Protein AF-A0A9W8JXQ0-F1 (afdb_monomer)

Structure (mmCIF, N/CA/C/O backbone):
data_AF-A0A9W8JXQ0-F1
#
_entry.id   AF-A0A9W8JXQ0-F1
#
loop_
_atom_site.group_PDB
_atom_site.id
_atom_site.type_symbol
_atom_site.label_atom_id
_atom_site.label_alt_id
_atom_site.label_comp_id
_atom_site.label_asym_id
_atom_site.label_entity_id
_atom_site.label_seq_id
_atom_site.pdbx_PDB_ins_code
_atom_site.Cartn_x
_atom_site.Cartn_y
_atom_site.Cartn_z
_atom_site.occupancy
_atom_site.B_iso_or_equiv
_atom_site.auth_seq_id
_atom_site.auth_comp_id
_atom_site.auth_asym_id
_atom_site.auth_atom_id
_atom_site.pdbx_PDB_model_num
ATOM 1 N N . MET A 1 1 ? 13.058 -12.817 -8.694 1.00 80.81 1 MET A N 1
ATOM 2 C CA . MET A 1 1 ? 12.111 -13.848 -9.178 1.00 80.81 1 MET A CA 1
ATOM 3 C C . MET A 1 1 ? 12.689 -15.254 -9.226 1.00 80.81 1 MET A C 1
ATOM 5 O O . MET A 1 1 ? 11.950 -16.172 -8.905 1.00 80.81 1 MET A O 1
ATOM 9 N N . GLU A 1 2 ? 13.971 -15.445 -9.546 1.00 83.31 2 GLU A N 1
ATOM 10 C CA . GLU A 1 2 ? 14.645 -16.760 -9.560 1.00 83.31 2 GLU A CA 1
ATOM 11 C C . GLU A 1 2 ? 14.293 -17.683 -8.371 1.00 83.31 2 GLU A C 1
ATOM 13 O O . GLU A 1 2 ? 13.771 -18.770 -8.590 1.00 83.31 2 GLU A O 1
ATOM 18 N N . TYR A 1 3 ? 14.449 -17.223 -7.120 1.00 89.38 3 TYR A N 1
ATOM 19 C CA . TYR A 1 3 ? 14.058 -17.991 -5.923 1.00 89.38 3 TYR A CA 1
ATOM 20 C C . TYR A 1 3 ? 12.608 -18.514 -5.957 1.00 89.38 3 TYR A C 1
ATOM 22 O O . TYR A 1 3 ? 12.357 -19.642 -5.538 1.00 89.38 3 TYR A O 1
ATOM 30 N N . ILE A 1 4 ? 11.656 -17.728 -6.475 1.00 89.50 4 ILE A N 1
ATOM 31 C CA . ILE A 1 4 ? 10.255 -18.150 -6.615 1.00 89.50 4 ILE A CA 1
ATOM 32 C C . ILE A 1 4 ? 10.133 -19.224 -7.705 1.00 89.50 4 ILE A C 1
ATOM 34 O O . ILE A 1 4 ? 9.558 -20.270 -7.429 1.00 89.50 4 ILE A O 1
ATOM 38 N N . ARG A 1 5 ? 10.734 -19.028 -8.892 1.00 87.56 5 ARG A N 1
ATOM 39 C CA . ARG A 1 5 ? 10.763 -20.036 -9.978 1.00 87.56 5 ARG A CA 1
ATOM 40 C C . ARG A 1 5 ? 11.317 -21.381 -9.491 1.00 87.56 5 ARG A C 1
ATOM 42 O O . ARG A 1 5 ? 10.678 -22.410 -9.680 1.00 87.56 5 ARG A O 1
ATOM 49 N N . LEU A 1 6 ? 12.468 -21.352 -8.821 1.00 88.50 6 LEU A N 1
ATOM 50 C CA . LEU A 1 6 ? 13.152 -22.541 -8.307 1.00 88.50 6 LEU A CA 1
ATOM 51 C C . LEU A 1 6 ? 12.391 -23.205 -7.151 1.00 88.50 6 LEU A C 1
ATOM 53 O O . LEU A 1 6 ? 12.399 -24.428 -7.051 1.00 88.50 6 LEU A O 1
ATOM 57 N N . SER A 1 7 ? 11.691 -22.425 -6.316 1.00 91.19 7 SER A N 1
ATOM 58 C CA . SER A 1 7 ? 10.830 -22.968 -5.255 1.00 91.19 7 SER A CA 1
ATOM 59 C C . SER A 1 7 ? 9.561 -23.614 -5.817 1.00 91.19 7 SER A C 1
ATOM 61 O O . SER A 1 7 ? 9.193 -24.683 -5.353 1.00 91.19 7 SER A O 1
ATOM 63 N N . ARG A 1 8 ? 8.915 -23.010 -6.828 1.00 91.31 8 ARG A N 1
ATOM 64 C CA . ARG A 1 8 ? 7.712 -23.557 -7.496 1.00 91.31 8 ARG A CA 1
ATOM 65 C C . ARG A 1 8 ? 7.966 -24.891 -8.200 1.00 91.31 8 ARG A C 1
ATOM 67 O O . ARG A 1 8 ? 7.037 -25.671 -8.356 1.00 91.31 8 ARG A O 1
ATOM 74 N N . ALA A 1 9 ? 9.209 -25.148 -8.608 1.00 90.19 9 ALA A N 1
ATOM 75 C CA . ALA A 1 9 ? 9.632 -26.419 -9.193 1.00 90.19 9 ALA A CA 1
ATOM 76 C C . ALA A 1 9 ? 9.840 -27.550 -8.161 1.00 90.19 9 ALA A C 1
ATOM 78 O O . ALA A 1 9 ? 10.001 -28.701 -8.561 1.00 90.19 9 ALA A O 1
ATOM 79 N N . GLN A 1 10 ? 9.857 -27.258 -6.851 1.00 92.44 10 GLN A N 1
ATOM 80 C CA . GLN A 1 10 ? 10.058 -28.285 -5.822 1.00 92.44 10 GLN A CA 1
ATOM 81 C C . GLN A 1 10 ? 8.760 -29.076 -5.559 1.00 92.44 10 GLN A C 1
ATOM 83 O O . GLN A 1 10 ? 7.683 -28.481 -5.488 1.00 92.44 10 GLN A O 1
ATOM 88 N N . PRO A 1 11 ? 8.829 -30.406 -5.357 1.00 89.38 11 PRO A N 1
ATOM 89 C CA . PRO A 1 11 ? 7.643 -31.258 -5.218 1.00 89.38 11 PRO A CA 1
ATOM 90 C C . PRO A 1 11 ? 6.870 -31.068 -3.899 1.00 89.38 11 PRO A C 1
ATOM 92 O O . PRO A 1 11 ? 5.761 -31.581 -3.768 1.00 89.38 11 PRO A O 1
ATOM 95 N N . ASP A 1 12 ? 7.436 -30.361 -2.917 1.00 91.31 12 ASP A N 1
ATOM 96 C CA . ASP A 1 12 ? 6.787 -29.974 -1.658 1.00 91.31 12 ASP A CA 1
ATOM 97 C C . ASP A 1 12 ? 6.240 -28.531 -1.674 1.00 91.31 12 ASP A C 1
ATOM 99 O O . ASP A 1 12 ? 5.734 -28.043 -0.658 1.00 91.31 12 ASP A O 1
ATOM 103 N N . TYR A 1 13 ? 6.304 -27.841 -2.820 1.00 92.94 13 TYR A N 1
ATOM 104 C CA . TYR A 1 13 ? 5.783 -26.487 -2.962 1.00 92.94 13 TYR A CA 1
ATOM 105 C C . TYR A 1 13 ? 4.268 -26.435 -2.733 1.00 92.94 13 TYR A C 1
ATOM 107 O O . TYR A 1 13 ? 3.483 -27.102 -3.404 1.00 92.94 13 TYR A O 1
ATOM 115 N N . ASN A 1 14 ? 3.833 -25.581 -1.805 1.00 94.38 14 ASN A N 1
ATOM 116 C CA . ASN A 1 14 ? 2.412 -25.336 -1.586 1.00 94.38 14 ASN A CA 1
ATOM 117 C C . ASN A 1 14 ? 1.870 -24.400 -2.691 1.00 94.38 14 ASN A C 1
ATOM 119 O O . ASN A 1 14 ? 2.235 -23.222 -2.692 1.00 94.38 14 ASN A O 1
ATOM 123 N N . PRO A 1 15 ? 0.946 -24.847 -3.565 1.00 93.75 15 PRO A N 1
ATOM 124 C CA . PRO A 1 15 ? 0.391 -24.031 -4.656 1.00 93.75 15 PRO A CA 1
ATOM 125 C C . PRO A 1 15 ? -0.303 -22.742 -4.181 1.00 93.75 15 PRO A C 1
ATOM 127 O O . PRO A 1 15 ? -0.497 -21.805 -4.948 1.00 93.75 15 PRO A O 1
ATOM 130 N N . ASN A 1 16 ? -0.669 -22.665 -2.900 1.00 94.50 16 ASN A N 1
ATOM 131 C CA . ASN A 1 16 ? -1.362 -21.532 -2.297 1.00 94.50 16 ASN A CA 1
ATOM 132 C C . ASN A 1 16 ? -0.455 -20.707 -1.357 1.00 94.50 16 ASN A C 1
ATOM 134 O O . ASN A 1 16 ? -0.920 -20.130 -0.367 1.00 94.50 16 ASN A O 1
ATOM 138 N N . VAL A 1 17 ? 0.853 -20.636 -1.647 1.00 95.19 17 VAL A N 1
ATOM 139 C CA . VAL A 1 17 ? 1.771 -19.674 -1.009 1.00 95.19 17 VAL A CA 1
ATOM 140 C C . VAL A 1 17 ? 1.302 -18.241 -1.273 1.00 95.19 17 VAL A C 1
ATOM 142 O O . VAL A 1 17 ? 0.920 -17.876 -2.379 1.00 95.19 17 VAL A O 1
ATOM 145 N N . ARG A 1 18 ? 1.339 -17.414 -0.222 1.00 95.62 18 ARG A N 1
ATOM 146 C CA . ARG A 1 18 ? 0.908 -16.012 -0.256 1.00 95.62 18 ARG A CA 1
ATOM 147 C C . ARG A 1 18 ? 2.129 -15.103 -0.348 1.00 95.62 18 ARG A C 1
ATOM 149 O O . ARG A 1 18 ? 2.820 -14.912 0.654 1.00 95.62 18 ARG A O 1
ATOM 156 N N . HIS A 1 19 ? 2.382 -14.548 -1.527 1.00 95.75 19 HIS A N 1
ATOM 157 C CA . HIS A 1 19 ? 3.521 -13.669 -1.792 1.00 95.75 19 HIS A CA 1
ATOM 158 C C . HIS A 1 19 ? 3.179 -12.204 -1.518 1.00 95.75 19 HIS A C 1
ATOM 160 O O . HIS A 1 19 ? 2.085 -11.729 -1.824 1.00 95.75 19 HIS A O 1
ATOM 166 N N . CYS A 1 20 ? 4.145 -11.464 -0.979 1.00 95.81 20 CYS A N 1
ATOM 167 C CA . CYS A 1 20 ? 4.072 -10.013 -0.856 1.00 95.81 20 CYS A CA 1
ATOM 168 C C . CYS A 1 20 ? 5.445 -9.422 -1.181 1.00 95.81 20 CYS A C 1
ATOM 170 O O . CYS A 1 20 ? 6.415 -9.709 -0.478 1.00 95.81 20 CYS A O 1
ATOM 172 N N . LEU A 1 21 ? 5.529 -8.622 -2.243 1.00 94.12 21 LEU A N 1
ATOM 173 C CA . LEU A 1 21 ? 6.768 -7.988 -2.693 1.00 94.12 21 LEU A CA 1
ATOM 174 C C . LEU A 1 21 ? 6.682 -6.474 -2.485 1.00 94.12 21 LEU A C 1
ATOM 176 O O . LEU A 1 21 ? 5.724 -5.839 -2.917 1.00 94.12 21 LEU A O 1
ATOM 180 N N . TYR A 1 22 ? 7.667 -5.890 -1.809 1.00 93.50 22 TYR A N 1
ATOM 181 C CA . TYR A 1 22 ? 7.738 -4.444 -1.601 1.00 93.50 22 TYR A CA 1
ATOM 182 C C . TYR A 1 22 ? 8.559 -3.771 -2.706 1.00 93.50 22 TYR A C 1
ATOM 184 O O . TYR A 1 22 ? 9.652 -4.236 -3.027 1.00 93.50 22 TYR A O 1
ATOM 192 N N . GLY A 1 23 ? 8.052 -2.660 -3.242 1.00 87.88 23 GLY A N 1
ATOM 193 C CA . GLY A 1 23 ? 8.795 -1.804 -4.165 1.00 87.88 23 GLY A CA 1
ATOM 194 C C . GLY A 1 23 ? 7.928 -0.748 -4.852 1.00 87.88 23 GLY A C 1
ATOM 195 O O . GLY A 1 23 ? 6.712 -0.890 -4.974 1.00 87.88 23 GLY A O 1
ATOM 196 N N . LEU A 1 24 ? 8.560 0.340 -5.296 1.00 83.62 24 LEU A N 1
ATOM 197 C CA . LEU A 1 24 ? 7.889 1.433 -6.011 1.00 83.62 24 LEU A CA 1
ATOM 198 C C . LEU A 1 24 ? 7.818 1.229 -7.527 1.00 83.62 24 LEU A C 1
ATOM 200 O O . LEU A 1 24 ? 7.020 1.894 -8.182 1.00 83.62 24 LEU A O 1
ATOM 204 N N . ASP A 1 25 ? 8.610 0.314 -8.062 1.00 83.19 25 ASP A N 1
ATOM 205 C CA . ASP A 1 25 ? 8.731 0.029 -9.487 1.00 83.19 25 ASP A CA 1
ATOM 206 C C . ASP A 1 25 ? 7.462 -0.634 -10.084 1.00 83.19 25 ASP A C 1
ATOM 208 O O . ASP A 1 25 ? 6.648 -1.231 -9.368 1.00 83.19 25 ASP A O 1
ATOM 212 N N . ALA A 1 26 ? 7.254 -0.448 -11.389 1.00 82.94 26 ALA A N 1
ATOM 213 C CA . ALA A 1 26 ? 6.147 -0.987 -12.169 1.00 82.94 26 ALA A CA 1
ATOM 214 C C . ALA A 1 26 ? 6.442 -2.393 -12.716 1.00 82.94 26 ALA A C 1
ATOM 216 O O . ALA A 1 26 ? 5.517 -3.207 -12.765 1.00 82.94 26 ALA A O 1
ATOM 217 N N . ASP A 1 27 ? 7.698 -2.722 -13.035 1.00 83.75 27 ASP A N 1
ATOM 218 C CA . ASP A 1 27 ? 8.070 -4.038 -13.580 1.00 83.75 27 ASP A CA 1
ATOM 219 C C . ASP A 1 27 ? 7.789 -5.168 -12.581 1.00 83.75 27 ASP A C 1
ATOM 221 O O . ASP A 1 27 ? 7.473 -6.292 -12.969 1.00 83.75 27 ASP A O 1
ATOM 225 N N . LEU A 1 28 ? 7.755 -4.859 -11.281 1.00 89.44 28 LEU A N 1
ATOM 226 C CA . LEU A 1 28 ? 7.304 -5.772 -10.224 1.00 89.44 28 LEU A CA 1
ATOM 227 C C . LEU A 1 28 ? 5.864 -6.289 -10.427 1.00 89.44 28 LEU A C 1
ATOM 229 O O . LEU A 1 28 ? 5.534 -7.359 -9.916 1.00 89.44 28 LEU A O 1
ATOM 233 N N . ILE A 1 29 ? 5.013 -5.570 -11.173 1.00 90.94 29 ILE A N 1
ATOM 234 C CA . ILE A 1 29 ? 3.675 -6.036 -11.579 1.00 90.94 29 ILE A CA 1
ATOM 235 C C . ILE A 1 29 ? 3.818 -7.161 -12.606 1.00 90.94 29 ILE A C 1
ATOM 237 O O . ILE A 1 29 ? 3.261 -8.238 -12.407 1.00 90.94 29 ILE A O 1
ATOM 241 N N . MET A 1 30 ? 4.605 -6.939 -13.661 1.00 88.69 30 MET A N 1
ATOM 242 C CA . MET A 1 30 ? 4.818 -7.910 -14.740 1.00 88.69 30 MET A CA 1
ATOM 243 C C . MET A 1 30 ? 5.565 -9.145 -14.231 1.00 88.69 30 MET A C 1
ATOM 245 O O . MET A 1 30 ? 5.117 -10.271 -14.420 1.00 88.69 30 MET A O 1
ATOM 249 N N . LEU A 1 31 ? 6.643 -8.940 -13.472 1.00 87.25 31 LEU A N 1
ATOM 250 C CA . LEU A 1 31 ? 7.396 -10.000 -12.803 1.00 87.25 31 LEU A CA 1
ATOM 251 C C . LEU A 1 31 ? 6.533 -10.804 -11.818 1.00 87.25 31 LEU A C 1
ATOM 253 O O . LEU A 1 31 ? 6.762 -12.000 -11.638 1.00 87.25 31 LEU A O 1
ATOM 257 N N . GLY A 1 32 ? 5.567 -10.157 -11.157 1.00 90.00 32 GLY A N 1
ATOM 258 C CA . GLY A 1 32 ? 4.605 -10.821 -10.280 1.00 90.00 32 GLY A CA 1
ATOM 259 C C . GLY A 1 32 ? 3.581 -11.650 -11.059 1.00 90.00 32 GLY A C 1
ATOM 260 O O . GLY A 1 32 ? 3.282 -12.772 -10.659 1.00 90.00 32 GLY A O 1
ATOM 261 N N . LEU A 1 33 ? 3.090 -11.149 -12.196 1.00 91.62 33 LEU A N 1
ATOM 262 C CA . LEU A 1 33 ? 2.183 -11.888 -13.080 1.00 91.62 33 LEU A CA 1
ATOM 263 C C . LEU A 1 33 ? 2.872 -13.100 -13.737 1.00 91.62 33 LEU A C 1
ATOM 265 O O . LEU A 1 33 ? 2.297 -14.182 -13.697 1.00 91.62 33 LEU A O 1
ATOM 269 N N . LEU A 1 34 ? 4.127 -12.967 -14.195 1.00 88.69 34 LEU A N 1
ATOM 270 C CA . LEU A 1 34 ? 4.976 -14.071 -14.697 1.00 88.69 34 LEU A CA 1
ATOM 271 C C . LEU A 1 34 ? 5.248 -15.182 -13.663 1.00 88.69 34 LEU A C 1
ATOM 273 O O . LEU A 1 34 ? 5.796 -16.228 -14.006 1.00 88.69 34 LEU A O 1
ATOM 277 N N . SER A 1 35 ? 4.918 -14.978 -12.382 1.00 89.31 35 SER A N 1
ATOM 278 C CA . SER A 1 35 ? 4.970 -16.065 -11.396 1.00 89.31 35 SER A CA 1
ATOM 279 C C . SER A 1 35 ? 3.773 -17.013 -11.490 1.00 89.31 35 SER A C 1
ATOM 281 O O . SER A 1 35 ? 3.854 -18.115 -10.964 1.00 89.31 35 SER A O 1
ATOM 283 N N . HIS A 1 36 ? 2.664 -16.586 -12.108 1.00 91.56 36 HIS A N 1
ATOM 284 C CA . HIS A 1 36 ? 1.360 -17.263 -12.157 1.00 91.56 36 HIS A CA 1
ATOM 285 C C . HIS A 1 36 ? 0.754 -17.673 -10.800 1.00 91.56 36 HIS A C 1
ATOM 287 O O . HIS A 1 36 ? -0.343 -18.237 -10.761 1.00 91.56 36 HIS A O 1
ATOM 293 N N . ASP A 1 37 ? 1.368 -17.317 -9.672 1.00 91.62 37 ASP A N 1
ATOM 294 C CA . ASP A 1 37 ? 0.795 -17.519 -8.343 1.00 91.62 37 ASP A CA 1
ATOM 295 C C . ASP A 1 37 ? -0.286 -16.441 -8.099 1.00 91.62 37 ASP A C 1
ATOM 297 O O . ASP A 1 37 ? 0.006 -15.245 -8.163 1.00 91.62 37 ASP A O 1
ATOM 301 N N . PRO A 1 38 ? -1.564 -16.792 -7.849 1.00 88.44 38 PRO A N 1
ATOM 302 C CA . PRO A 1 38 ? -2.641 -15.796 -7.757 1.00 88.44 38 PRO A CA 1
ATOM 303 C C . PRO A 1 38 ? -2.626 -15.036 -6.430 1.00 88.44 38 PRO A C 1
ATOM 305 O O . PRO A 1 38 ? -3.051 -13.882 -6.354 1.00 88.44 38 PRO A O 1
ATOM 308 N N . HIS A 1 39 ? -2.107 -15.667 -5.378 1.00 95.38 39 HIS A N 1
ATOM 309 C CA . HIS A 1 39 ? -2.053 -15.133 -4.023 1.00 95.38 39 HIS A CA 1
ATOM 310 C C . HIS A 1 39 ? -0.873 -14.159 -3.838 1.00 95.38 39 HIS A C 1
ATOM 312 O O . HIS 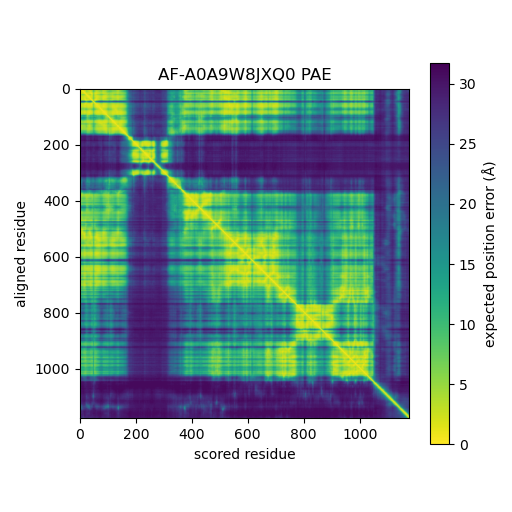A 1 39 ? -0.136 -14.223 -2.854 1.00 95.38 39 HIS A O 1
ATOM 318 N N . PHE A 1 40 ? -0.692 -13.249 -4.798 1.00 95.50 40 PHE A N 1
ATOM 319 C CA . PHE A 1 40 ? 0.437 -12.326 -4.899 1.00 95.50 40 PHE A CA 1
ATOM 320 C C . PHE A 1 40 ? -0.026 -10.869 -4.736 1.00 95.50 40 PHE A C 1
ATOM 322 O O . PHE A 1 40 ? -0.961 -10.413 -5.402 1.00 95.50 40 PHE A O 1
ATOM 329 N N . CYS A 1 41 ? 0.652 -10.124 -3.860 1.00 95.75 41 CYS A N 1
ATOM 330 C CA . CYS A 1 41 ? 0.452 -8.687 -3.665 1.00 95.75 41 CYS A CA 1
ATOM 331 C C . CYS A 1 41 ? 1.754 -7.894 -3.832 1.00 95.75 41 CYS A C 1
ATOM 333 O O . CYS A 1 41 ? 2.833 -8.379 -3.489 1.00 95.75 41 CYS A O 1
ATOM 335 N N . LEU A 1 42 ? 1.642 -6.635 -4.262 1.00 95.25 42 LEU A N 1
ATOM 336 C CA . LEU A 1 42 ? 2.718 -5.648 -4.154 1.00 95.25 42 LEU A CA 1
ATOM 337 C C . LEU A 1 42 ? 2.419 -4.646 -3.038 1.00 95.25 42 LEU A C 1
ATOM 339 O O . LEU A 1 42 ? 1.341 -4.052 -3.020 1.00 95.25 42 LEU A O 1
ATOM 343 N N . LEU A 1 43 ? 3.381 -4.426 -2.144 1.00 94.06 43 LEU A N 1
ATOM 344 C CA . LEU A 1 43 ? 3.345 -3.374 -1.131 1.00 94.06 43 LEU A CA 1
ATOM 345 C C . LEU A 1 43 ? 4.065 -2.134 -1.673 1.00 94.06 43 LEU A C 1
ATOM 347 O O . LEU A 1 43 ? 5.272 -2.169 -1.912 1.00 94.06 43 LEU A O 1
ATOM 351 N N . ARG A 1 44 ? 3.329 -1.036 -1.860 1.00 89.56 44 ARG A N 1
ATOM 352 C CA . ARG A 1 44 ? 3.842 0.219 -2.436 1.00 89.56 44 ARG A CA 1
ATOM 353 C C . ARG A 1 44 ? 3.581 1.379 -1.480 1.00 89.56 44 ARG A C 1
ATOM 355 O O . ARG A 1 44 ? 2.544 1.402 -0.819 1.00 89.56 44 ARG A O 1
ATOM 362 N N . GLU A 1 45 ? 4.495 2.338 -1.409 1.00 87.12 45 GLU A N 1
ATOM 363 C CA . GLU A 1 45 ? 4.350 3.534 -0.571 1.00 87.12 45 GLU A CA 1
ATOM 364 C C . GLU A 1 45 ? 3.868 4.761 -1.362 1.00 87.12 45 GLU A C 1
ATOM 366 O O . GLU A 1 45 ? 4.088 4.881 -2.565 1.00 87.12 45 GLU A O 1
ATOM 371 N N . GLU A 1 46 ? 3.192 5.684 -0.681 1.00 75.94 46 GLU A N 1
ATOM 372 C CA . GLU A 1 46 ? 2.819 7.000 -1.206 1.00 75.94 46 GLU A CA 1
ATOM 373 C C . GLU A 1 46 ? 3.572 8.073 -0.415 1.00 75.94 46 GLU A C 1
ATOM 375 O O . GLU A 1 46 ? 3.323 8.293 0.776 1.00 75.94 46 GLU A O 1
ATOM 380 N N . VAL A 1 47 ? 4.497 8.748 -1.101 1.00 51.97 47 VAL A N 1
ATOM 381 C CA . VAL A 1 47 ? 5.423 9.730 -0.522 1.00 51.97 47 VAL A CA 1
ATOM 382 C C . VAL A 1 47 ? 4.719 11.075 -0.293 1.00 51.97 47 VAL A C 1
ATOM 384 O O . VAL A 1 47 ? 4.909 12.045 -1.028 1.00 51.97 47 VAL A O 1
ATOM 387 N N . ASN A 1 48 ? 3.890 11.142 0.751 1.00 45.78 48 ASN A N 1
ATOM 388 C CA . ASN A 1 48 ? 3.339 12.391 1.278 1.00 45.78 48 ASN A CA 1
ATOM 389 C C . ASN A 1 48 ? 4.215 12.935 2.419 1.00 45.78 48 ASN A C 1
ATOM 391 O O . ASN A 1 48 ? 4.552 12.221 3.360 1.00 45.78 48 ASN A O 1
ATOM 395 N N . LEU A 1 49 ? 4.525 14.236 2.365 1.00 39.44 49 LEU A N 1
ATOM 396 C CA . LEU A 1 49 ? 5.494 14.925 3.241 1.00 39.44 49 LEU A CA 1
ATOM 397 C C . LEU A 1 49 ? 5.165 14.920 4.750 1.00 39.44 49 LEU A C 1
ATOM 399 O O . LEU A 1 49 ? 6.009 15.316 5.548 1.00 39.44 49 LEU A O 1
ATOM 403 N N . GLU A 1 50 ? 3.953 14.521 5.137 1.00 39.66 50 GLU A N 1
ATOM 404 C CA . GLU A 1 50 ? 3.458 14.549 6.524 1.00 39.66 50 GLU A CA 1
ATOM 405 C C . GLU A 1 50 ? 3.184 13.137 7.095 1.00 39.66 50 GLU A C 1
ATOM 407 O O . GLU A 1 50 ? 3.092 12.977 8.310 1.00 39.66 50 GLU A O 1
ATOM 412 N N . SER A 1 51 ? 3.070 12.104 6.246 1.00 49.81 51 SER A N 1
ATOM 413 C CA . SER A 1 51 ? 2.865 10.704 6.657 1.00 49.81 51 SER A CA 1
ATOM 414 C C . SER A 1 51 ? 3.034 9.741 5.475 1.00 49.81 51 SER A C 1
ATOM 416 O O . SER A 1 51 ? 2.386 9.929 4.444 1.00 49.81 51 SER A O 1
ATOM 418 N N . ILE A 1 52 ? 3.812 8.668 5.645 1.00 69.94 52 ILE A N 1
ATOM 419 C CA . ILE A 1 52 ? 3.915 7.588 4.650 1.00 69.94 52 ILE A CA 1
ATOM 420 C C . ILE A 1 52 ? 2.647 6.724 4.712 1.00 69.94 52 ILE A C 1
ATOM 422 O O . ILE A 1 52 ? 2.380 6.081 5.730 1.00 69.94 52 ILE A O 1
ATOM 426 N N . ASN A 1 53 ? 1.878 6.695 3.621 1.00 80.44 53 ASN A N 1
ATOM 427 C CA . ASN A 1 53 ? 0.809 5.712 3.425 1.00 80.44 53 ASN A CA 1
ATOM 428 C C . ASN A 1 53 ? 1.364 4.497 2.669 1.00 80.44 53 ASN A C 1
ATOM 430 O O . ASN A 1 53 ? 2.252 4.645 1.832 1.00 80.44 53 ASN A O 1
ATOM 434 N N . PHE A 1 54 ? 0.782 3.319 2.896 1.00 87.44 54 PHE A N 1
ATOM 435 C CA . PHE A 1 54 ? 1.068 2.111 2.120 1.00 87.44 54 PHE A CA 1
ATOM 436 C C . PHE A 1 54 ? -0.203 1.580 1.454 1.00 87.44 54 PHE A C 1
ATOM 438 O O . PHE A 1 54 ? -1.278 1.585 2.059 1.00 87.44 54 PHE A O 1
ATOM 445 N N . TYR A 1 55 ? -0.058 1.072 0.233 1.00 89.88 55 TYR A N 1
ATOM 446 C CA . TYR A 1 55 ? -1.105 0.424 -0.550 1.00 89.88 55 TYR A CA 1
ATOM 447 C C . TYR A 1 55 ? -0.693 -1.008 -0.895 1.00 89.88 55 TYR A C 1
ATOM 449 O O . TYR A 1 55 ? 0.481 -1.284 -1.143 1.00 89.88 55 TYR A O 1
ATOM 457 N N . LEU A 1 56 ? -1.679 -1.906 -0.942 1.00 93.62 56 LEU A N 1
ATOM 458 C CA . LEU A 1 56 ? -1.528 -3.256 -1.480 1.00 93.62 56 LEU A CA 1
ATOM 459 C C . LEU A 1 56 ? -2.180 -3.318 -2.863 1.00 93.62 56 LEU A C 1
ATOM 461 O O . LEU A 1 56 ? -3.381 -3.082 -2.997 1.00 93.62 56 LEU A O 1
ATOM 465 N N . LEU A 1 57 ? -1.390 -3.638 -3.885 1.00 94.25 57 LEU A N 1
ATOM 466 C CA . LEU A 1 57 ? -1.869 -3.941 -5.233 1.00 94.25 57 LEU A CA 1
ATOM 467 C C . LEU A 1 57 ? -1.999 -5.464 -5.343 1.00 94.25 57 LEU A C 1
ATOM 469 O O . LEU A 1 57 ? -1.006 -6.180 -5.239 1.00 94.25 57 LEU A O 1
ATOM 473 N N . HIS A 1 58 ? -3.226 -5.956 -5.504 1.00 96.06 58 HIS A N 1
ATOM 474 C CA . HIS A 1 58 ? -3.544 -7.385 -5.524 1.00 96.06 58 HIS A CA 1
ATOM 475 C C . HIS A 1 58 ? -3.529 -7.926 -6.961 1.00 96.06 58 HIS A C 1
ATOM 477 O O . HIS A 1 58 ? -4.357 -7.516 -7.776 1.00 96.06 58 HIS A O 1
ATOM 483 N N . LEU A 1 59 ? -2.625 -8.862 -7.274 1.00 95.19 59 LEU A N 1
ATOM 484 C CA . LEU A 1 59 ? -2.497 -9.402 -8.635 1.00 95.19 59 LEU A CA 1
ATOM 485 C C . LEU A 1 59 ? -3.612 -10.399 -8.996 1.00 95.19 59 LEU A C 1
ATOM 487 O O . LEU A 1 59 ? -3.940 -10.512 -10.171 1.00 95.19 59 LEU A O 1
ATOM 491 N N . CYS A 1 60 ? -4.263 -11.040 -8.017 1.00 94.69 60 CYS A N 1
ATOM 492 C CA . CYS A 1 60 ? -5.489 -11.827 -8.243 1.00 94.69 60 CYS A CA 1
ATOM 493 C C . CYS A 1 60 ? -6.584 -11.014 -8.956 1.00 94.69 60 CYS A C 1
ATOM 495 O O . CYS A 1 60 ? -7.071 -11.444 -9.997 1.00 94.69 60 CYS A O 1
ATOM 497 N N . LEU A 1 61 ? -6.907 -9.811 -8.464 1.00 95.38 61 LEU A N 1
ATOM 498 C CA . LEU A 1 61 ? -7.856 -8.923 -9.144 1.00 95.38 61 LEU A CA 1
ATOM 499 C C . LEU A 1 61 ? -7.341 -8.475 -10.509 1.00 95.38 61 LEU A C 1
ATOM 501 O O . LEU A 1 61 ? -8.125 -8.424 -11.444 1.00 95.38 61 LEU A O 1
ATOM 505 N N . LEU A 1 62 ? -6.049 -8.153 -10.649 1.00 95.50 62 LEU A N 1
ATOM 506 C CA . LEU A 1 62 ? -5.507 -7.744 -11.949 1.00 95.50 62 LEU A CA 1
ATOM 507 C C . LEU A 1 62 ? -5.672 -8.856 -12.998 1.00 95.50 62 LEU A C 1
ATOM 509 O O . LEU A 1 62 ? -6.059 -8.563 -14.123 1.00 95.50 62 LEU A O 1
ATOM 513 N N . ARG A 1 63 ? -5.474 -10.122 -12.614 1.00 95.69 63 ARG A N 1
ATOM 514 C CA . ARG A 1 63 ? -5.745 -11.288 -13.469 1.00 95.69 63 ARG A CA 1
ATOM 515 C C . ARG A 1 63 ? -7.226 -11.420 -13.808 1.00 95.69 63 ARG A C 1
ATOM 517 O O . ARG A 1 63 ? -7.539 -11.614 -14.970 1.00 95.69 63 ARG A O 1
ATOM 524 N N . GLU A 1 64 ? -8.134 -11.241 -12.848 1.00 96.06 64 GLU A N 1
ATOM 525 C CA . GLU A 1 64 ? -9.582 -11.241 -13.126 1.00 96.06 64 GLU A CA 1
ATOM 526 C C . GLU A 1 64 ? -10.036 -10.053 -14.002 1.00 96.06 64 GLU A C 1
ATOM 528 O O . GLU A 1 64 ? -10.980 -10.192 -14.772 1.00 96.06 64 GLU A O 1
ATOM 533 N N . TYR A 1 65 ? -9.361 -8.900 -13.944 1.00 95.94 65 TYR A N 1
ATOM 534 C CA . TYR A 1 65 ? -9.614 -7.782 -14.861 1.00 95.94 65 TYR A CA 1
ATOM 535 C C . TYR A 1 65 ? -9.035 -8.020 -16.265 1.00 95.94 65 TYR A C 1
ATOM 537 O O . TYR A 1 65 ? -9.663 -7.607 -17.235 1.00 95.94 65 TYR A O 1
ATOM 545 N N . LEU A 1 66 ? -7.888 -8.699 -16.391 1.00 95.38 66 LEU A N 1
ATOM 546 C CA . LEU A 1 66 ? -7.349 -9.151 -17.684 1.00 95.38 66 LEU A CA 1
ATOM 547 C C . LEU A 1 66 ? -8.240 -10.240 -18.309 1.00 95.38 66 LEU A C 1
ATOM 549 O O . LEU A 1 66 ? -8.479 -10.219 -19.511 1.00 95.38 66 LEU A O 1
ATOM 553 N N . ASP A 1 67 ? -8.796 -11.133 -17.489 1.00 95.44 67 ASP A N 1
ATOM 554 C CA . ASP A 1 67 ? -9.813 -12.114 -17.885 1.00 95.44 67 ASP A CA 1
ATOM 555 C C . ASP A 1 67 ? -11.045 -11.397 -18.465 1.00 95.44 67 ASP A C 1
ATOM 557 O O . ASP A 1 67 ? -11.403 -11.620 -19.616 1.00 95.44 67 ASP A O 1
ATOM 561 N N . LEU A 1 68 ? -11.619 -10.418 -17.749 1.00 94.81 68 LEU A N 1
ATOM 562 C CA . LEU A 1 68 ? -12.716 -9.596 -18.284 1.00 94.81 68 LEU A CA 1
ATOM 563 C C . LEU A 1 68 ? -12.346 -8.790 -19.544 1.00 94.81 68 LEU A C 1
ATOM 565 O O . LEU A 1 68 ? -13.221 -8.531 -20.367 1.00 94.81 68 LEU A O 1
ATOM 569 N N . GLU A 1 69 ? -11.091 -8.362 -19.697 1.00 93.94 69 GLU A N 1
ATOM 570 C CA . GLU A 1 69 ? -10.626 -7.638 -20.887 1.00 93.94 69 GLU A CA 1
ATOM 571 C C . GLU A 1 69 ? -10.549 -8.562 -22.110 1.00 93.94 69 GLU A C 1
ATOM 573 O O . GLU A 1 69 ? -10.955 -8.157 -23.195 1.00 93.94 69 GLU A O 1
ATOM 578 N N . PHE A 1 70 ? -10.056 -9.796 -21.964 1.00 94.56 70 PHE A N 1
ATOM 579 C CA . PHE A 1 70 ? -9.739 -10.677 -23.096 1.00 94.56 70 PHE A CA 1
ATOM 580 C C . PHE A 1 70 ? -10.678 -11.877 -23.284 1.00 94.56 70 PHE A C 1
ATOM 582 O O . PHE A 1 70 ? -10.586 -12.546 -24.308 1.00 94.56 70 PHE A O 1
ATOM 589 N N . HIS A 1 71 ? -11.600 -12.167 -22.368 1.00 92.25 71 HIS A N 1
ATOM 590 C CA . HIS A 1 71 ? -12.549 -13.277 -22.530 1.00 92.25 71 HIS A CA 1
ATOM 591 C C . HIS A 1 71 ? -13.546 -13.042 -23.688 1.00 92.25 71 HIS A C 1
ATOM 593 O O . HIS A 1 71 ? -14.045 -13.997 -24.276 1.00 92.25 71 HIS A O 1
ATOM 599 N N . GLU A 1 72 ? -13.772 -11.788 -24.113 1.00 89.56 72 GLU A N 1
ATOM 600 C CA . GLU A 1 72 ? -14.686 -11.461 -25.227 1.00 89.56 72 GLU A CA 1
ATOM 601 C C . GLU A 1 72 ? -14.298 -12.081 -26.585 1.00 89.56 72 GLU A C 1
ATOM 603 O O . GLU A 1 72 ? -15.160 -12.221 -27.454 1.00 89.56 72 GLU A O 1
ATOM 608 N N . ILE A 1 73 ? -13.031 -12.480 -26.773 1.00 91.81 73 ILE A N 1
ATOM 609 C CA . ILE A 1 73 ? -12.569 -13.144 -28.002 1.00 91.81 73 ILE A CA 1
ATOM 610 C C . ILE A 1 73 ? -12.666 -14.677 -27.964 1.00 91.81 73 ILE A C 1
ATOM 612 O O . ILE A 1 73 ? -12.515 -15.286 -29.021 1.00 91.81 73 ILE A O 1
ATOM 616 N N . GLU A 1 74 ? -12.962 -15.312 -26.820 1.00 93.06 74 GLU A N 1
ATOM 617 C CA . GLU A 1 74 ? -13.093 -16.781 -26.715 1.00 93.06 74 GLU A CA 1
ATOM 618 C C . GLU A 1 74 ? -14.002 -17.386 -27.811 1.00 93.06 74 GLU A C 1
ATOM 620 O O . GLU A 1 74 ? -13.552 -18.314 -28.486 1.00 93.06 74 GLU A O 1
ATOM 625 N N . PRO A 1 75 ? -15.209 -16.849 -28.109 1.00 92.56 75 PRO A N 1
ATOM 626 C CA . PRO A 1 75 ? -16.092 -17.419 -29.134 1.00 92.56 75 PRO A CA 1
ATOM 627 C C . PRO A 1 75 ? -15.569 -17.307 -30.576 1.00 92.56 75 PRO A C 1
ATOM 629 O O . PRO A 1 75 ? -16.190 -17.852 -31.490 1.00 92.56 75 PRO A O 1
ATOM 632 N N . ALA A 1 76 ? -14.475 -16.571 -30.798 1.00 92.19 76 ALA A N 1
ATOM 633 C CA . ALA A 1 76 ? -13.831 -16.388 -32.096 1.00 92.19 76 ALA A CA 1
ATOM 634 C C . ALA A 1 76 ? -12.526 -17.194 -32.252 1.00 92.19 76 ALA A C 1
ATOM 636 O O . ALA A 1 76 ? -11.991 -17.252 -33.361 1.00 92.19 76 ALA A O 1
ATOM 637 N N . LEU A 1 77 ? -11.998 -17.806 -31.185 1.00 92.75 77 LEU A N 1
ATOM 638 C CA . LEU A 1 77 ? -10.741 -18.554 -31.250 1.00 92.75 77 LEU A CA 1
ATOM 639 C C . LEU A 1 77 ? -10.932 -19.949 -31.878 1.00 92.75 77 LEU A C 1
ATOM 641 O O . LEU A 1 77 ? -11.860 -20.672 -31.518 1.00 92.75 77 LEU A O 1
ATOM 645 N N . PRO A 1 78 ? -10.022 -20.394 -32.770 1.00 92.62 78 PRO A N 1
ATOM 646 C CA . PRO A 1 78 ? -10.008 -21.766 -33.280 1.00 92.62 78 PRO A CA 1
ATOM 647 C C . PRO A 1 78 ? -9.297 -22.761 -32.335 1.00 92.62 78 PRO A C 1
ATOM 649 O O . PRO A 1 78 ? -9.000 -23.885 -32.738 1.00 92.62 78 PRO A O 1
ATOM 652 N N . PHE A 1 79 ? -8.993 -22.351 -31.100 1.00 93.62 79 PHE A N 1
ATOM 653 C CA . PHE A 1 79 ? -8.311 -23.126 -30.058 1.00 93.62 79 PHE A CA 1
ATOM 654 C C . PHE A 1 79 ? -8.837 -22.737 -28.663 1.00 93.62 79 PHE A C 1
ATOM 656 O O . PHE A 1 79 ? -9.540 -21.741 -28.518 1.00 93.62 79 PHE A O 1
ATOM 663 N N . GLU A 1 80 ? -8.515 -23.537 -27.645 1.00 93.12 80 GLU A N 1
ATOM 664 C CA . GLU A 1 80 ? -8.983 -23.348 -26.263 1.00 93.12 80 GLU A CA 1
ATOM 665 C C . GLU A 1 80 ? -8.437 -22.054 -25.629 1.00 93.12 80 GLU A C 1
ATOM 667 O O . GLU A 1 80 ? -7.231 -21.798 -25.664 1.00 93.12 80 GLU A O 1
ATOM 672 N N . TYR A 1 81 ? -9.323 -21.251 -25.030 1.00 95.25 81 TYR A N 1
ATOM 673 C CA . TYR A 1 81 ? -8.950 -20.027 -24.321 1.00 95.25 81 TYR A CA 1
ATOM 674 C C . TYR A 1 81 ? -8.268 -20.352 -22.986 1.00 95.25 81 TYR A C 1
ATOM 676 O O . TYR A 1 81 ? -8.827 -21.028 -22.125 1.00 95.25 81 TYR A O 1
ATOM 684 N N . ASN A 1 82 ? -7.060 -19.825 -22.792 1.00 94.12 82 ASN A N 1
ATOM 685 C CA . ASN A 1 82 ? -6.278 -19.976 -21.573 1.00 94.12 82 ASN A CA 1
ATOM 686 C C . ASN A 1 82 ? -5.761 -18.610 -21.090 1.00 94.12 82 ASN A C 1
ATOM 688 O O . ASN A 1 82 ? -4.892 -18.002 -21.719 1.00 94.12 82 ASN A O 1
ATOM 692 N N . LEU A 1 83 ? -6.272 -18.147 -19.944 1.00 94.56 83 LEU A N 1
ATOM 693 C CA . LEU A 1 83 ? -5.905 -16.862 -19.340 1.00 94.56 83 LEU A CA 1
ATOM 694 C C . LEU A 1 83 ? -4.402 -16.745 -19.040 1.00 94.56 83 LEU A C 1
ATOM 696 O O . LEU A 1 83 ? -3.832 -15.672 -19.204 1.00 94.56 83 LEU A O 1
ATOM 700 N N . GLU A 1 84 ? -3.736 -17.830 -18.642 1.00 93.75 84 GLU A N 1
ATOM 701 C CA . GLU A 1 84 ? -2.304 -17.793 -18.318 1.00 93.75 84 GLU A CA 1
ATOM 702 C C . GLU A 1 84 ? -1.455 -17.506 -19.562 1.00 93.75 84 GLU A C 1
ATOM 704 O O . GLU A 1 84 ? -0.459 -16.796 -19.470 1.00 93.75 84 GLU A O 1
ATOM 709 N N . ARG A 1 85 ? -1.906 -17.956 -20.740 1.00 93.44 85 ARG A N 1
ATOM 710 C CA . ARG A 1 85 ? -1.282 -17.619 -22.028 1.00 93.44 85 ARG A CA 1
ATOM 711 C C . ARG A 1 85 ? -1.600 -16.213 -22.512 1.00 93.44 85 ARG A C 1
ATOM 713 O O . ARG A 1 85 ? -0.746 -15.553 -23.091 1.00 93.44 85 ARG A O 1
ATOM 720 N N . VAL A 1 86 ? -2.802 -15.722 -22.226 1.00 94.44 86 VAL A N 1
ATOM 721 C CA . VAL A 1 86 ? -3.131 -14.306 -22.437 1.00 94.44 86 VAL A CA 1
ATOM 722 C C . VAL A 1 86 ? -2.268 -13.412 -21.536 1.00 94.44 86 VAL A C 1
ATOM 724 O O . VAL A 1 86 ? -1.875 -12.332 -21.962 1.00 94.44 86 VAL A O 1
ATOM 727 N N . ILE A 1 87 ? -1.913 -13.861 -20.327 1.00 93.69 87 ILE A N 1
ATOM 728 C CA . ILE A 1 87 ? -0.964 -13.176 -19.434 1.00 93.69 87 ILE A CA 1
ATOM 729 C C . ILE A 1 87 ? 0.473 -13.246 -19.991 1.00 93.69 87 ILE A C 1
ATOM 731 O O . ILE A 1 87 ? 1.138 -12.210 -20.033 1.00 93.69 87 ILE A O 1
ATOM 735 N N . ASP A 1 88 ? 0.927 -14.413 -20.469 1.00 91.00 88 ASP A N 1
ATOM 736 C CA . ASP A 1 88 ? 2.228 -14.588 -21.147 1.00 91.00 88 ASP A CA 1
ATOM 737 C C . ASP A 1 88 ? 2.393 -13.620 -22.341 1.00 91.00 88 ASP A C 1
ATOM 739 O O . ASP A 1 88 ? 3.443 -12.986 -22.496 1.00 91.00 88 ASP A O 1
ATOM 743 N N . ASP A 1 89 ? 1.350 -13.482 -23.168 1.00 92.50 89 ASP A N 1
ATOM 744 C CA . ASP A 1 89 ? 1.313 -12.583 -24.330 1.00 92.50 89 ASP A CA 1
ATOM 745 C C . ASP A 1 89 ? 1.158 -11.107 -23.923 1.00 92.50 89 ASP A C 1
ATOM 747 O O . ASP A 1 89 ? 1.846 -10.241 -24.463 1.00 92.50 89 ASP A O 1
ATOM 751 N N . PHE A 1 90 ? 0.298 -10.795 -22.945 1.00 91.62 90 PHE A N 1
ATOM 752 C CA . PHE A 1 90 ? 0.111 -9.438 -22.412 1.00 91.62 90 PHE A CA 1
ATOM 753 C C . PHE A 1 90 ? 1.428 -8.840 -21.904 1.00 91.62 90 PHE A C 1
ATOM 755 O O . PHE A 1 90 ? 1.714 -7.668 -22.150 1.00 91.62 90 PHE A O 1
ATOM 762 N N . ILE A 1 91 ? 2.244 -9.641 -21.218 1.00 88.50 91 ILE A N 1
ATOM 763 C CA . ILE A 1 91 ? 3.517 -9.180 -20.658 1.00 88.50 91 ILE A CA 1
ATOM 764 C C . ILE A 1 91 ? 4.548 -8.958 -21.769 1.00 88.50 91 ILE A C 1
ATOM 766 O O . ILE A 1 91 ? 5.250 -7.947 -21.743 1.00 88.50 91 ILE A O 1
ATOM 770 N N . LEU A 1 92 ? 4.577 -9.817 -22.795 1.00 85.81 92 LEU A N 1
ATOM 771 C CA . LEU A 1 92 ? 5.376 -9.584 -24.002 1.00 85.81 92 LEU A CA 1
ATOM 772 C C . LEU A 1 92 ? 4.951 -8.292 -24.729 1.00 85.81 92 LEU A C 1
ATOM 774 O O . LEU A 1 92 ? 5.805 -7.506 -25.131 1.00 85.81 92 LEU A O 1
ATOM 778 N N . LEU A 1 93 ? 3.645 -8.024 -24.845 1.00 85.50 93 LEU A N 1
ATOM 779 C CA . LEU A 1 93 ? 3.123 -6.778 -25.422 1.00 85.50 93 LEU A CA 1
ATOM 780 C C . LEU A 1 93 ? 3.488 -5.546 -24.577 1.00 85.50 93 LEU A C 1
ATOM 782 O O . LEU A 1 93 ? 3.817 -4.499 -25.132 1.00 85.50 93 LEU A O 1
ATOM 786 N N . ALA A 1 94 ? 3.475 -5.659 -23.247 1.00 84.06 94 ALA A N 1
ATOM 787 C CA . ALA A 1 94 ? 3.848 -4.565 -22.355 1.00 84.06 94 ALA A CA 1
ATOM 788 C C . ALA A 1 94 ? 5.327 -4.158 -22.498 1.00 84.06 94 ALA A C 1
ATOM 790 O O . ALA A 1 94 ? 5.618 -2.962 -22.477 1.00 84.06 94 ALA A O 1
ATOM 791 N N . VAL A 1 95 ? 6.238 -5.115 -22.728 1.00 78.00 95 VAL A N 1
ATOM 792 C CA . VAL A 1 95 ? 7.680 -4.857 -22.938 1.00 78.00 95 VAL A CA 1
ATOM 793 C C . VAL A 1 95 ? 7.938 -3.904 -24.115 1.00 78.00 95 VAL A C 1
ATOM 795 O O . VAL A 1 95 ? 8.847 -3.077 -24.025 1.00 78.00 95 VAL A O 1
ATOM 798 N N . PHE A 1 96 ? 7.121 -3.944 -25.178 1.00 73.25 96 PHE A N 1
ATOM 799 C CA . PHE A 1 96 ? 7.224 -3.007 -26.309 1.00 73.25 96 PHE A CA 1
ATOM 800 C C . PHE A 1 96 ? 6.823 -1.564 -25.952 1.00 73.25 96 PHE A C 1
ATOM 802 O O . PHE A 1 96 ? 7.321 -0.626 -26.570 1.00 73.25 96 PHE A O 1
ATOM 809 N N . VAL A 1 97 ? 5.944 -1.361 -24.961 1.00 75.19 97 VAL A N 1
ATOM 810 C CA . VAL A 1 97 ? 5.511 -0.017 -24.518 1.00 75.19 97 VAL A CA 1
ATOM 811 C C . VAL A 1 97 ? 6.592 0.687 -23.688 1.00 75.19 97 VAL A C 1
ATOM 813 O O . VAL A 1 97 ? 6.614 1.918 -23.624 1.00 75.19 97 VAL A O 1
ATOM 816 N N . GLY A 1 98 ? 7.482 -0.087 -23.064 1.00 68.31 98 GLY A N 1
ATOM 817 C CA . GLY A 1 98 ? 8.655 0.392 -22.341 1.00 68.31 98 GLY A CA 1
ATOM 818 C C . GLY A 1 98 ? 9.182 -0.644 -21.348 1.00 68.31 98 GLY A C 1
ATOM 819 O O . GLY A 1 98 ? 8.407 -1.393 -20.759 1.00 68.31 98 GLY A O 1
ATOM 820 N N . ASN A 1 99 ? 10.501 -0.680 -21.167 1.00 72.19 99 ASN A N 1
ATOM 821 C CA . ASN A 1 99 ? 11.213 -1.489 -20.174 1.00 72.19 99 ASN A CA 1
ATOM 822 C C . ASN A 1 99 ? 12.597 -0.860 -19.902 1.00 72.19 99 ASN A C 1
ATOM 824 O O . ASN A 1 99 ? 13.047 -0.019 -20.676 1.00 72.19 99 ASN A O 1
ATOM 828 N N . ASP A 1 100 ? 13.290 -1.274 -18.839 1.00 63.62 100 ASP A N 1
ATOM 829 C CA . ASP A 1 100 ? 14.587 -0.688 -18.445 1.00 63.62 100 ASP A CA 1
ATOM 830 C C . ASP A 1 100 ? 15.778 -1.060 -19.363 1.00 63.62 100 ASP A C 1
ATOM 832 O O . ASP A 1 100 ? 16.854 -0.467 -19.255 1.00 63.62 100 ASP A O 1
ATOM 836 N N . PHE A 1 101 ? 15.625 -2.040 -20.264 1.00 60.53 101 PHE A N 1
ATOM 837 C CA . PHE A 1 101 ? 16.726 -2.584 -21.076 1.00 60.53 101 PHE A CA 1
ATOM 838 C C . PHE A 1 101 ? 16.767 -2.030 -22.503 1.00 60.53 101 PHE A C 1
ATOM 840 O O . PHE A 1 101 ? 17.846 -1.918 -23.091 1.00 60.53 101 PHE A O 1
ATOM 847 N N . LEU A 1 102 ? 15.602 -1.702 -23.064 1.00 64.81 102 LEU A N 1
ATOM 848 C CA . LEU A 1 102 ? 15.437 -1.153 -24.407 1.00 64.81 102 LEU A CA 1
ATOM 849 C C . LEU A 1 102 ? 14.887 0.276 -24.313 1.00 64.81 102 LEU A C 1
ATOM 851 O O . LEU A 1 102 ? 13.991 0.529 -23.508 1.00 64.81 102 LEU A O 1
ATOM 855 N N . PRO A 1 103 ? 15.351 1.225 -25.147 1.00 62.38 103 PRO A N 1
ATOM 856 C CA . PRO A 1 103 ? 14.672 2.508 -25.272 1.00 62.38 103 PRO A CA 1
ATOM 857 C C . PRO A 1 103 ? 13.215 2.320 -25.746 1.00 62.38 103 PRO A C 1
ATOM 859 O O . PRO A 1 103 ? 12.824 1.260 -26.230 1.00 62.38 103 PRO A O 1
ATOM 862 N N . ASN A 1 104 ? 12.387 3.352 -25.579 1.00 65.31 104 ASN A N 1
ATOM 863 C CA . ASN A 1 104 ? 10.961 3.266 -25.903 1.00 65.31 104 ASN A CA 1
ATOM 864 C C . ASN A 1 104 ? 10.718 3.540 -27.393 1.00 65.31 104 ASN A C 1
ATOM 866 O O . ASN A 1 104 ? 11.141 4.598 -27.874 1.00 65.31 104 ASN A O 1
ATOM 870 N N . LEU A 1 105 ? 9.953 2.666 -28.058 1.00 66.81 105 LEU A N 1
ATOM 871 C CA . LEU A 1 105 ? 9.463 2.878 -29.425 1.00 66.81 105 LEU A CA 1
ATOM 872 C C . LEU A 1 105 ? 8.760 4.250 -29.562 1.00 66.81 105 LEU A C 1
ATOM 874 O O . LEU A 1 105 ? 8.065 4.675 -28.627 1.00 66.81 105 LEU A O 1
ATOM 878 N N . PRO A 1 106 ? 8.911 4.954 -30.702 1.00 62.31 106 PRO A N 1
ATOM 879 C CA . PRO A 1 106 ? 8.185 6.195 -30.965 1.00 62.31 106 PRO A CA 1
ATOM 880 C C . PRO A 1 106 ? 6.667 5.957 -30.984 1.00 62.31 106 PRO A C 1
ATOM 882 O O . PRO A 1 106 ? 6.200 4.880 -31.346 1.00 62.31 106 PRO A O 1
ATOM 885 N N . ASP A 1 107 ? 5.903 6.963 -30.550 1.00 63.12 107 ASP A N 1
ATOM 886 C CA . ASP A 1 107 ? 4.428 7.035 -30.512 1.00 63.12 107 ASP A CA 1
ATOM 887 C C . ASP A 1 107 ? 3.680 5.920 -29.738 1.00 63.12 107 ASP A C 1
ATOM 889 O O . ASP A 1 107 ? 2.465 6.000 -29.518 1.00 63.12 107 ASP A O 1
ATOM 893 N N . LEU A 1 108 ? 4.393 4.908 -29.234 1.00 70.12 108 LEU A N 1
ATOM 894 C CA . LEU A 1 108 ? 3.881 3.836 -28.386 1.00 70.12 108 LEU A CA 1
ATOM 895 C C . LEU A 1 108 ? 4.130 4.159 -26.911 1.00 70.12 108 LEU A C 1
ATOM 897 O O . LEU A 1 108 ? 5.043 3.643 -26.270 1.00 70.12 108 LEU A O 1
ATOM 901 N N . HIS A 1 109 ? 3.312 5.047 -26.346 1.00 69.12 109 HIS A N 1
ATOM 902 C CA . HIS A 1 109 ? 3.430 5.448 -24.943 1.00 69.12 109 HIS A CA 1
ATOM 903 C C . HIS A 1 109 ? 2.112 5.301 -24.174 1.00 69.12 109 HIS A C 1
ATOM 905 O O . HIS A 1 109 ? 1.024 5.574 -24.686 1.00 69.12 109 HIS A O 1
ATOM 911 N N . ILE A 1 110 ? 2.207 4.942 -22.886 1.00 72.56 110 ILE A N 1
ATOM 912 C CA . ILE A 1 110 ? 1.049 4.779 -21.982 1.00 72.56 110 ILE A CA 1
ATOM 913 C C . ILE A 1 110 ? 0.174 6.045 -21.957 1.00 72.56 110 ILE A C 1
ATOM 915 O O . ILE A 1 110 ? -1.051 5.959 -21.972 1.00 72.56 110 ILE A O 1
ATOM 919 N N . HIS A 1 111 ? 0.796 7.229 -21.978 1.00 70.25 111 HIS A N 1
ATOM 920 C CA . HIS A 1 111 ? 0.093 8.515 -21.922 1.00 70.25 111 HIS A CA 1
ATOM 921 C C . HIS A 1 111 ? -0.624 8.925 -23.226 1.00 70.25 111 HIS A C 1
ATOM 923 O O . HIS A 1 111 ? -1.324 9.938 -23.239 1.00 70.25 111 HIS A O 1
ATOM 929 N N . GLU A 1 112 ? -0.464 8.134 -24.290 1.00 70.50 112 GLU A N 1
ATOM 930 C CA . GLU A 1 112 ? -1.078 8.292 -25.620 1.00 70.50 112 GLU A CA 1
ATOM 931 C C . GLU A 1 112 ? -1.968 7.077 -25.978 1.00 70.50 112 GLU A C 1
ATOM 933 O O . GLU A 1 112 ? -2.391 6.891 -27.124 1.00 70.50 112 GLU A O 1
ATOM 938 N N . ASN A 1 113 ? -2.300 6.282 -24.950 1.00 74.81 113 ASN A N 1
ATOM 939 C CA . ASN A 1 113 ? -3.092 5.052 -24.979 1.00 74.81 113 ASN A CA 1
ATOM 940 C C . ASN A 1 113 ? -2.437 3.902 -25.774 1.00 74.81 113 ASN A C 1
ATOM 942 O O . ASN A 1 113 ? -3.137 3.015 -26.258 1.00 74.81 113 ASN A O 1
ATOM 946 N N . GLY A 1 114 ? -1.102 3.873 -25.882 1.00 77.19 114 GLY A N 1
ATOM 947 C CA . GLY A 1 114 ? -0.372 2.834 -26.623 1.00 77.19 114 GLY A CA 1
ATOM 948 C C . GLY A 1 114 ? -0.709 1.401 -26.187 1.00 77.19 114 GLY A C 1
ATOM 949 O O . GLY A 1 114 ? -0.945 0.542 -27.031 1.00 77.19 114 GLY A O 1
ATOM 950 N N . LEU A 1 115 ? -0.838 1.161 -24.876 1.00 82.25 115 LEU A N 1
ATOM 951 C CA . LEU A 1 115 ? -1.216 -0.151 -24.337 1.00 82.25 115 LEU A CA 1
ATOM 952 C C . LEU A 1 115 ? -2.655 -0.557 -24.718 1.00 82.25 115 LEU A C 1
ATOM 954 O O . LEU A 1 115 ? -2.879 -1.703 -25.089 1.00 82.25 115 LEU A O 1
ATOM 958 N N . GLU A 1 116 ? -3.613 0.383 -24.703 1.00 84.31 116 GLU A N 1
ATOM 959 C CA . GLU A 1 116 ? -4.997 0.122 -25.144 1.00 84.31 116 GLU A CA 1
ATOM 960 C C . GLU A 1 116 ? -5.026 -0.305 -26.625 1.00 84.31 116 GLU A C 1
ATOM 962 O O . GLU A 1 116 ? -5.739 -1.236 -26.990 1.00 84.31 116 GLU A O 1
ATOM 967 N N . ARG A 1 117 ? -4.195 0.322 -27.473 1.00 83.19 117 ARG A N 1
ATOM 968 C CA . ARG A 1 117 ? -4.090 -0.029 -28.901 1.00 83.19 117 ARG A CA 1
ATOM 969 C C . ARG A 1 117 ? -3.445 -1.392 -29.133 1.00 83.19 117 ARG A C 1
ATOM 971 O O . ARG A 1 117 ? -3.884 -2.106 -30.028 1.00 83.19 117 ARG A O 1
ATOM 978 N N . LEU A 1 118 ? -2.443 -1.778 -28.339 1.00 86.94 118 LEU A N 1
ATOM 979 C CA . LEU A 1 118 ? -1.875 -3.129 -28.421 1.00 86.94 118 LEU A CA 1
ATOM 980 C C . LEU A 1 118 ? -2.904 -4.202 -28.046 1.00 86.94 118 LEU A C 1
ATOM 982 O O . LEU A 1 118 ? -2.887 -5.274 -28.645 1.00 86.94 118 LEU A O 1
ATOM 986 N N . PHE A 1 119 ? -3.828 -3.918 -27.120 1.00 90.00 119 PHE A N 1
ATOM 987 C CA . PHE A 1 119 ? -4.926 -4.839 -26.805 1.00 90.00 119 PHE A CA 1
ATOM 988 C C . PHE A 1 119 ? -5.903 -4.956 -27.982 1.00 90.00 119 PHE A C 1
ATOM 990 O O . PHE A 1 119 ? -6.234 -6.073 -28.374 1.00 90.00 119 PHE A O 1
ATOM 997 N N . ASP A 1 120 ? -6.313 -3.830 -28.581 1.00 89.19 120 ASP A N 1
ATOM 998 C CA . ASP A 1 120 ? -7.174 -3.815 -29.775 1.00 89.19 120 ASP A CA 1
ATOM 999 C C . ASP A 1 120 ? -6.521 -4.587 -30.950 1.00 89.19 120 ASP A C 1
ATOM 1001 O O . ASP A 1 120 ? -7.186 -5.386 -31.616 1.00 89.19 120 ASP A O 1
ATOM 1005 N N . VAL A 1 121 ? -5.206 -4.422 -31.174 1.00 89.88 121 VAL A N 1
ATOM 1006 C CA . VAL A 1 121 ? -4.442 -5.189 -32.180 1.00 89.88 121 VAL A CA 1
ATOM 1007 C C . VAL A 1 121 ? -4.399 -6.678 -31.830 1.00 89.88 121 VAL A C 1
ATOM 1009 O O . VAL A 1 121 ? -4.737 -7.503 -32.676 1.00 89.88 121 VAL A O 1
ATOM 1012 N N . TYR A 1 122 ? -4.030 -7.044 -30.600 1.00 92.38 122 TYR A N 1
ATOM 1013 C CA . TYR A 1 122 ? -3.942 -8.442 -30.160 1.00 92.38 122 TYR A CA 1
ATOM 1014 C C . TYR A 1 122 ? -5.277 -9.181 -30.318 1.00 92.38 122 TYR A C 1
ATOM 1016 O O . TYR A 1 122 ? -5.327 -10.245 -30.938 1.00 92.38 122 TYR A O 1
ATOM 1024 N N . LYS A 1 123 ? -6.378 -8.565 -29.864 1.00 92.44 123 LYS A N 1
ATOM 1025 C CA . LYS A 1 123 ? -7.750 -9.073 -30.030 1.00 92.44 123 LYS A CA 1
ATOM 1026 C C . LYS A 1 123 ? -8.126 -9.279 -31.502 1.00 92.44 123 LYS A C 1
ATOM 1028 O O . LYS A 1 123 ? -8.795 -10.258 -31.824 1.00 92.44 123 LYS A O 1
ATOM 1033 N N . LYS A 1 124 ? -7.673 -8.393 -32.401 1.00 91.62 124 LYS A N 1
ATOM 1034 C CA . LYS A 1 124 ? -7.881 -8.511 -33.855 1.00 91.62 124 LYS A CA 1
ATOM 1035 C C . LYS A 1 124 ? -7.120 -9.697 -34.465 1.00 91.62 124 LYS A C 1
ATOM 1037 O O . LYS A 1 124 ? -7.670 -10.361 -35.342 1.00 91.62 124 LYS A O 1
ATOM 1042 N N . VAL A 1 125 ? -5.873 -9.951 -34.053 1.00 92.31 125 VAL A N 1
ATOM 1043 C CA . VAL A 1 125 ? -4.996 -10.933 -34.729 1.00 92.31 125 VAL A CA 1
ATOM 1044 C C . VAL A 1 125 ? -4.995 -12.336 -34.117 1.00 92.31 125 VAL A C 1
ATOM 1046 O O . VAL A 1 125 ? -4.798 -13.295 -34.865 1.00 92.31 125 VAL A O 1
ATOM 1049 N N . LEU A 1 126 ? -5.246 -12.497 -32.810 1.00 93.00 126 LEU A N 1
ATOM 1050 C CA . LEU A 1 126 ? -5.146 -13.798 -32.128 1.00 93.00 126 LEU A CA 1
ATOM 1051 C C . LEU A 1 126 ? -6.016 -14.915 -32.758 1.00 93.00 126 LEU A C 1
ATOM 1053 O O . LEU A 1 126 ? -5.498 -16.022 -32.935 1.00 93.00 126 LEU A O 1
ATOM 1057 N N . PRO A 1 127 ? -7.267 -14.666 -33.211 1.00 92.25 127 PRO A N 1
ATOM 1058 C CA . PRO A 1 127 ? -8.055 -15.669 -33.938 1.00 92.25 127 PRO A CA 1
ATOM 1059 C C . PRO A 1 127 ? -7.379 -16.219 -35.207 1.00 92.25 127 PRO A C 1
ATOM 1061 O O . PRO A 1 127 ? -7.641 -17.352 -35.603 1.00 92.25 127 PRO A O 1
ATOM 1064 N N . GLY A 1 128 ? -6.493 -15.442 -35.843 1.00 88.81 128 GLY A N 1
ATOM 1065 C CA . GLY A 1 128 ? -5.742 -15.843 -37.037 1.00 88.81 128 GLY A CA 1
ATOM 1066 C C . GLY A 1 128 ? -4.401 -16.538 -36.762 1.00 88.81 128 GLY A C 1
ATOM 1067 O O . GLY A 1 128 ? -3.808 -17.081 -37.690 1.00 88.81 128 GLY A O 1
ATOM 1068 N N . MET A 1 129 ? -3.911 -16.541 -35.517 1.00 87.81 129 MET A N 1
ATOM 1069 C CA . MET A 1 129 ? -2.572 -17.044 -35.158 1.00 87.81 129 MET A CA 1
ATOM 1070 C C . MET A 1 129 ? -2.481 -18.568 -34.983 1.00 87.81 129 MET A C 1
ATOM 1072 O O . MET A 1 129 ? -1.378 -19.120 -34.958 1.00 87.81 129 MET A O 1
ATOM 1076 N N . GLY A 1 130 ? -3.613 -19.258 -34.800 1.00 85.25 130 GLY A N 1
ATOM 1077 C CA . GLY A 1 130 ? -3.628 -20.697 -34.494 1.00 85.25 130 GLY A CA 1
ATOM 1078 C C . GLY A 1 130 ? -2.880 -21.064 -33.201 1.00 85.25 130 GLY A C 1
ATOM 1079 O O . GLY A 1 130 ? -2.287 -22.139 -33.118 1.00 85.25 130 GLY A O 1
ATOM 1080 N N . GLY A 1 131 ? -2.829 -20.145 -32.235 1.00 91.44 131 GLY A N 1
ATOM 1081 C CA . GLY A 1 131 ? -2.218 -20.293 -30.913 1.00 91.44 131 GLY A CA 1
ATOM 1082 C C . GLY A 1 131 ? -1.641 -18.968 -30.404 1.00 91.44 131 GLY A C 1
ATOM 1083 O O . GLY A 1 131 ? -1.801 -17.933 -31.048 1.00 91.44 131 GLY A O 1
ATOM 1084 N N . TYR A 1 132 ? -0.965 -19.017 -29.259 1.00 93.44 132 TYR A N 1
ATOM 1085 C CA . TYR A 1 132 ? -0.428 -17.852 -28.541 1.00 93.44 132 TYR A CA 1
ATOM 1086 C C . TYR A 1 132 ? 0.947 -17.401 -29.053 1.00 93.44 132 TYR A C 1
ATOM 1088 O O . TYR A 1 132 ? 1.641 -18.161 -29.732 1.00 93.44 132 TYR A O 1
ATOM 1096 N N . ILE A 1 133 ? 1.353 -16.165 -28.761 1.00 91.38 133 ILE A N 1
ATOM 1097 C CA . ILE A 1 133 ? 2.642 -15.619 -29.222 1.00 91.38 133 ILE A CA 1
ATOM 1098 C C . ILE A 1 133 ? 3.801 -16.181 -28.385 1.00 91.38 133 ILE A C 1
ATOM 1100 O O . ILE A 1 133 ? 4.864 -16.480 -28.927 1.00 91.38 133 ILE A O 1
ATOM 1104 N N . ASN A 1 134 ? 3.589 -16.343 -27.083 1.00 87.44 134 ASN A N 1
ATOM 1105 C CA . ASN A 1 134 ? 4.559 -16.778 -26.091 1.00 87.44 134 ASN A CA 1
ATOM 1106 C C . ASN A 1 134 ? 4.197 -18.179 -25.558 1.00 87.44 134 ASN A C 1
ATOM 1108 O O . ASN A 1 134 ? 3.161 -18.386 -24.927 1.00 87.44 134 ASN A O 1
ATOM 1112 N N . GLU A 1 135 ? 5.065 -19.160 -25.808 1.00 84.81 135 GLU A N 1
ATOM 1113 C CA . GLU A 1 135 ? 4.909 -20.546 -25.366 1.00 84.81 135 GLU A CA 1
ATOM 1114 C C . GLU A 1 135 ? 6.012 -20.871 -24.340 1.00 84.81 135 GLU A C 1
ATOM 1116 O O . GLU A 1 135 ? 7.135 -21.224 -24.691 1.00 84.81 135 GLU A O 1
ATOM 1121 N N . ASN A 1 136 ? 5.703 -20.728 -23.042 1.00 79.25 136 ASN A N 1
ATOM 1122 C CA . ASN A 1 136 ? 6.637 -20.942 -21.914 1.00 79.25 136 ASN A CA 1
ATOM 1123 C C . ASN A 1 136 ? 7.912 -20.063 -21.939 1.00 79.25 136 ASN A C 1
ATOM 1125 O O . ASN A 1 136 ? 8.955 -20.475 -21.434 1.00 79.25 136 ASN A O 1
ATOM 1129 N N . GLY A 1 137 ? 7.855 -18.868 -22.528 1.00 74.12 137 GLY A N 1
ATOM 1130 C CA . GLY A 1 137 ? 9.017 -18.003 -22.761 1.00 74.12 137 GLY A CA 1
ATOM 1131 C C . GLY A 1 137 ? 9.649 -18.174 -24.145 1.00 74.12 137 GLY A C 1
ATOM 1132 O O . GLY A 1 137 ? 10.455 -17.342 -24.545 1.00 74.12 137 GLY A O 1
ATOM 1133 N N . THR A 1 138 ? 9.268 -19.197 -24.918 1.00 81.31 138 THR A N 1
ATOM 1134 C CA . THR A 1 138 ? 9.657 -19.297 -26.332 1.00 81.31 138 THR A CA 1
ATOM 1135 C C . THR A 1 138 ? 8.705 -18.463 -27.183 1.00 81.31 138 THR A C 1
ATOM 1137 O O . THR A 1 138 ? 7.509 -18.741 -27.256 1.00 81.31 138 THR A O 1
ATOM 1140 N N . ILE A 1 139 ? 9.232 -17.429 -27.839 1.00 84.69 139 ILE A N 1
ATOM 1141 C CA . ILE A 1 139 ? 8.445 -16.543 -28.704 1.00 84.69 139 ILE A CA 1
ATOM 1142 C C . ILE A 1 139 ? 8.262 -17.189 -30.081 1.00 84.69 139 ILE A C 1
ATOM 1144 O O . ILE A 1 139 ? 9.228 -17.432 -30.805 1.00 84.69 139 ILE A O 1
ATOM 1148 N N . ASN A 1 140 ? 7.011 -17.398 -30.488 1.00 85.88 140 ASN A N 1
ATOM 1149 C CA . ASN A 1 140 ? 6.666 -17.793 -31.846 1.00 85.88 140 ASN A CA 1
ATOM 1150 C C . ASN A 1 140 ? 6.796 -16.583 -32.788 1.00 85.88 140 ASN A C 1
ATOM 1152 O O . ASN A 1 140 ? 5.900 -15.740 -32.897 1.00 85.88 140 ASN A O 1
ATOM 1156 N N . THR A 1 141 ? 7.930 -16.502 -33.482 1.00 82.75 141 THR A N 1
ATOM 1157 C CA . THR A 1 141 ? 8.289 -15.386 -34.369 1.00 82.75 141 THR A CA 1
ATOM 1158 C C . THR A 1 141 ? 7.299 -15.165 -35.516 1.00 82.75 141 THR A C 1
ATOM 1160 O O . THR A 1 141 ? 7.026 -14.018 -35.870 1.00 82.75 141 THR A O 1
ATOM 1163 N N . GLN A 1 142 ? 6.704 -16.234 -36.055 1.00 85.38 142 GLN A N 1
ATOM 1164 C CA . GLN A 1 142 ? 5.701 -16.158 -37.125 1.00 85.38 142 GLN A CA 1
ATOM 1165 C C . GLN A 1 142 ? 4.391 -15.525 -36.641 1.00 85.38 142 GLN A C 1
ATOM 1167 O O . GLN A 1 142 ? 3.814 -14.696 -37.344 1.00 85.38 142 GLN A O 1
ATOM 1172 N N . ARG A 1 143 ? 3.936 -15.867 -35.427 1.00 89.06 143 ARG A N 1
ATOM 1173 C CA . ARG A 1 143 ? 2.766 -15.226 -34.808 1.00 89.06 143 ARG A CA 1
ATOM 1174 C C . ARG A 1 143 ? 3.074 -13.780 -34.427 1.00 89.06 143 ARG A C 1
ATOM 1176 O O . ARG A 1 143 ? 2.297 -12.896 -34.777 1.00 89.06 143 ARG A O 1
ATOM 1183 N N . LEU A 1 144 ? 4.226 -13.510 -33.804 1.00 85.75 144 LEU A N 1
ATOM 1184 C CA . LEU A 1 144 ? 4.640 -12.146 -33.452 1.00 85.75 144 LEU A CA 1
ATOM 1185 C C . LEU A 1 144 ? 4.659 -11.221 -34.684 1.00 85.75 144 LEU A C 1
ATOM 1187 O O . LEU A 1 144 ? 4.113 -10.121 -34.628 1.00 85.75 144 LEU A O 1
ATOM 1191 N N . GLN A 1 145 ? 5.184 -11.687 -35.824 1.00 82.25 145 GLN A N 1
ATOM 1192 C CA . GLN A 1 145 ? 5.203 -10.943 -37.091 1.00 82.25 145 GLN A CA 1
ATOM 1193 C C . GLN A 1 145 ? 3.805 -10.448 -37.533 1.00 82.25 145 GLN A C 1
ATOM 1195 O O . GLN A 1 145 ? 3.722 -9.413 -38.193 1.00 82.25 145 GLN A O 1
ATOM 1200 N N . LEU A 1 146 ? 2.705 -11.109 -37.139 1.00 85.81 146 LEU A N 1
ATOM 1201 C CA . LEU A 1 146 ? 1.335 -10.649 -37.420 1.00 85.81 146 LEU A CA 1
ATOM 1202 C C . LEU A 1 146 ? 0.935 -9.415 -36.592 1.00 85.81 146 LEU A C 1
ATOM 1204 O O . LEU A 1 146 ? 0.323 -8.504 -37.145 1.00 85.81 146 LEU A O 1
ATOM 1208 N N . VAL A 1 147 ? 1.324 -9.338 -35.312 1.00 85.81 147 VAL A N 1
ATOM 1209 C CA . VAL A 1 147 ? 1.157 -8.119 -34.487 1.00 85.81 147 VAL A CA 1
ATOM 1210 C C . VAL A 1 147 ? 1.964 -6.972 -35.092 1.00 85.81 147 VAL A C 1
ATOM 1212 O O . VAL A 1 147 ? 1.470 -5.860 -35.264 1.00 85.81 147 VAL A O 1
ATOM 1215 N N . LEU A 1 148 ? 3.207 -7.264 -35.469 1.00 81.06 148 LEU A N 1
ATOM 1216 C CA . LEU A 1 148 ? 4.150 -6.278 -35.988 1.00 81.06 148 LEU A CA 1
ATOM 1217 C C . LEU A 1 148 ? 3.717 -5.713 -37.353 1.00 81.06 148 LEU A C 1
ATOM 1219 O O . LEU A 1 148 ? 3.901 -4.526 -37.612 1.00 81.06 148 LEU A O 1
ATOM 1223 N N . ASN A 1 149 ? 3.058 -6.517 -38.196 1.00 81.38 149 ASN A N 1
ATOM 1224 C CA . ASN A 1 149 ? 2.454 -6.058 -39.454 1.00 81.38 149 ASN A CA 1
ATOM 1225 C C . ASN A 1 149 ? 1.309 -5.046 -39.243 1.00 81.38 149 ASN A C 1
ATOM 1227 O O . ASN A 1 149 ? 1.097 -4.174 -40.087 1.00 81.38 149 ASN A O 1
ATOM 1231 N N . GLU A 1 150 ? 0.560 -5.162 -38.146 1.00 84.06 150 GLU A N 1
ATOM 1232 C CA . GLU A 1 150 ? -0.491 -4.210 -37.757 1.00 84.06 150 GLU A CA 1
ATOM 1233 C C . GLU A 1 150 ? 0.114 -2.948 -37.124 1.00 84.06 150 GLU A C 1
ATOM 1235 O O . GLU A 1 150 ? -0.291 -1.834 -37.457 1.00 84.06 150 GLU A O 1
ATOM 1240 N N . MET A 1 151 ? 1.149 -3.097 -36.288 1.00 78.19 151 MET A N 1
ATOM 1241 C CA . MET A 1 151 ? 1.902 -1.964 -35.734 1.00 78.19 151 MET A CA 1
ATOM 1242 C C . MET A 1 151 ? 2.571 -1.120 -36.830 1.00 78.19 151 MET A C 1
ATOM 1244 O O . MET A 1 151 ? 2.516 0.104 -36.763 1.00 78.19 151 MET A O 1
ATOM 1248 N N . ALA A 1 152 ? 3.133 -1.742 -37.871 1.00 75.31 152 ALA A N 1
ATOM 1249 C CA . ALA A 1 152 ? 3.736 -1.033 -39.003 1.00 75.31 152 ALA A CA 1
ATOM 1250 C C . ALA A 1 152 ? 2.705 -0.260 -39.851 1.00 75.31 152 ALA A C 1
ATOM 1252 O O . ALA A 1 152 ? 2.995 0.837 -40.326 1.00 75.31 152 ALA A O 1
ATOM 1253 N N . GLN A 1 153 ? 1.486 -0.794 -40.012 1.00 74.62 153 GLN A N 1
ATOM 1254 C CA . GLN A 1 153 ? 0.382 -0.037 -40.616 1.00 74.62 153 GLN A CA 1
ATOM 1255 C C . GLN A 1 153 ? 0.020 1.171 -39.748 1.00 74.62 153 GLN A C 1
ATOM 1257 O O . GLN A 1 153 ? -0.149 2.267 -40.272 1.00 74.62 153 GLN A O 1
ATOM 1262 N N . TRP A 1 154 ? -0.046 0.997 -38.425 1.00 74.25 154 TRP A N 1
ATOM 1263 C CA . TRP A 1 154 ? -0.328 2.086 -37.493 1.00 74.25 154 TRP A CA 1
ATOM 1264 C C . TRP A 1 154 ? 0.776 3.168 -37.467 1.00 74.25 154 TRP A C 1
ATOM 1266 O O . TRP A 1 154 ? 0.435 4.351 -37.439 1.00 74.25 154 TRP A O 1
ATOM 1276 N N . GLU A 1 155 ? 2.065 2.812 -37.561 1.00 72.38 155 GLU A N 1
ATOM 1277 C CA . GLU A 1 155 ? 3.173 3.779 -37.703 1.00 72.38 155 GLU A CA 1
ATOM 1278 C C . GLU A 1 155 ? 2.963 4.677 -38.936 1.00 72.38 155 GLU A C 1
ATOM 1280 O O . GLU A 1 155 ? 2.976 5.906 -38.831 1.00 72.38 155 GLU A O 1
ATOM 1285 N N . GLN A 1 156 ? 2.696 4.070 -40.100 1.00 70.75 156 GLN A N 1
ATOM 1286 C CA . GLN A 1 156 ? 2.388 4.806 -41.329 1.00 70.75 156 GLN A CA 1
ATOM 1287 C C . GLN A 1 156 ? 1.143 5.692 -41.149 1.00 70.75 156 GLN A C 1
ATOM 1289 O O . GLN A 1 156 ? 1.152 6.865 -41.518 1.00 70.75 156 GLN A O 1
ATOM 1294 N N . ASP A 1 157 ? 0.093 5.154 -40.530 1.00 73.62 157 ASP A N 1
ATOM 1295 C CA . ASP A 1 157 ? -1.180 5.832 -40.294 1.00 73.62 157 ASP A CA 1
ATOM 1296 C C . ASP A 1 157 ? -1.031 7.055 -39.353 1.00 73.62 157 ASP A C 1
ATOM 1298 O O . ASP A 1 157 ? -1.774 8.031 -39.483 1.00 73.62 157 ASP A O 1
ATOM 1302 N N . VAL A 1 158 ? -0.053 7.064 -38.437 1.00 72.19 158 VAL A N 1
ATOM 1303 C CA . VAL A 1 158 ? 0.328 8.249 -37.637 1.00 72.19 158 VAL A CA 1
ATOM 1304 C C . VAL A 1 158 ? 1.165 9.225 -38.462 1.00 72.19 158 VAL A C 1
ATOM 1306 O O . VAL A 1 158 ? 0.823 10.409 -38.531 1.00 72.19 158 VAL A O 1
ATOM 1309 N N . PHE A 1 159 ? 2.206 8.735 -39.142 1.00 70.69 159 PHE A N 1
ATOM 1310 C CA . PHE A 1 159 ? 3.098 9.550 -39.969 1.00 70.69 159 PHE A CA 1
ATOM 1311 C C . PHE A 1 159 ? 2.338 10.317 -41.064 1.00 70.69 159 PHE A C 1
ATOM 1313 O O . PHE A 1 159 ? 2.598 11.499 -41.282 1.00 70.69 159 PHE A O 1
ATOM 1320 N N . GLU A 1 160 ? 1.340 9.701 -41.707 1.00 71.62 160 GLU A N 1
ATOM 1321 C CA . GLU A 1 160 ? 0.459 10.365 -42.676 1.00 71.62 160 GLU A CA 1
ATOM 1322 C C . GLU A 1 160 ? -0.300 11.552 -42.069 1.00 71.62 160 GLU A C 1
ATOM 1324 O O . GLU A 1 160 ? -0.386 12.616 -42.691 1.00 71.62 160 GLU A O 1
ATOM 1329 N N . LYS A 1 161 ? -0.819 11.400 -40.844 1.00 71.25 161 LYS A N 1
ATOM 1330 C CA . LYS A 1 161 ? -1.585 12.441 -40.140 1.00 71.25 161 LYS A CA 1
ATOM 1331 C C . LYS A 1 161 ? -0.677 13.597 -39.716 1.00 71.25 161 LYS A C 1
ATOM 1333 O O . LYS A 1 161 ? -0.992 14.751 -40.011 1.00 71.25 161 LYS A O 1
ATOM 1338 N N . GLU A 1 162 ? 0.479 13.303 -39.121 1.00 69.06 162 GLU A N 1
ATOM 1339 C CA . GLU A 1 162 ? 1.483 14.316 -38.765 1.00 69.06 162 GLU A CA 1
ATOM 1340 C C . GLU A 1 162 ? 2.028 15.050 -40.000 1.00 69.06 162 GLU A C 1
ATOM 1342 O O . GLU A 1 162 ? 2.145 16.278 -40.009 1.00 69.06 162 GLU A O 1
ATOM 1347 N N . TYR A 1 163 ? 2.319 14.322 -41.082 1.00 66.62 163 TYR A N 1
ATOM 1348 C CA . TYR A 1 163 ? 2.809 14.898 -42.332 1.00 66.62 163 TYR A CA 1
ATOM 1349 C C . TYR A 1 163 ? 1.745 15.770 -43.018 1.00 66.62 163 TYR A C 1
ATOM 1351 O O . TYR A 1 163 ? 2.069 16.835 -43.562 1.00 66.62 163 TYR A O 1
ATOM 1359 N N . ALA A 1 164 ? 0.470 15.373 -42.963 1.00 64.00 164 ALA A N 1
ATOM 1360 C CA . ALA A 1 164 ? -0.649 16.194 -43.415 1.00 64.00 164 ALA A CA 1
ATOM 1361 C C . ALA A 1 164 ? -0.765 17.488 -42.592 1.00 64.00 164 ALA A C 1
ATOM 1363 O O . ALA A 1 164 ? -0.799 18.570 -43.183 1.00 64.00 164 ALA A O 1
ATOM 1364 N N . ASP A 1 165 ? -0.729 17.412 -41.258 1.00 59.66 165 ASP A N 1
ATOM 1365 C CA . ASP A 1 165 ? -0.816 18.587 -40.381 1.00 59.66 165 ASP A CA 1
ATOM 1366 C C . ASP A 1 165 ? 0.410 19.508 -40.504 1.00 59.66 165 ASP A C 1
ATOM 1368 O O . ASP A 1 165 ? 0.264 20.731 -40.598 1.00 59.66 165 ASP A O 1
ATOM 1372 N N . MET A 1 166 ? 1.627 18.970 -40.624 1.00 56.59 166 MET A N 1
ATOM 1373 C CA . MET A 1 166 ? 2.826 19.765 -40.921 1.00 56.59 166 MET A CA 1
ATOM 1374 C C . MET A 1 166 ? 2.702 20.519 -42.250 1.00 56.59 166 MET A C 1
ATOM 1376 O O . MET A 1 166 ? 3.131 21.675 -42.351 1.00 56.59 166 MET A O 1
ATOM 1380 N N . ASN A 1 167 ? 2.111 19.902 -43.274 1.00 56.62 167 ASN A N 1
ATOM 1381 C CA . ASN A 1 167 ? 1.856 20.562 -44.553 1.00 56.62 167 ASN A CA 1
ATOM 1382 C C . ASN A 1 167 ? 0.672 21.537 -44.491 1.00 56.62 167 ASN A C 1
ATOM 1384 O O . ASN A 1 167 ? 0.710 22.562 -45.170 1.00 56.62 167 ASN A O 1
ATOM 1388 N N . TRP A 1 168 ? -0.320 21.300 -43.632 1.00 46.88 168 TRP A N 1
ATOM 1389 C CA . TRP A 1 168 ? -1.416 22.228 -43.344 1.00 46.88 168 TRP A CA 1
ATOM 1390 C C . TRP A 1 168 ? -0.928 23.485 -42.604 1.00 46.88 168 TRP A C 1
ATOM 1392 O O . TRP A 1 168 ? -1.283 24.603 -42.979 1.00 46.88 168 TRP A O 1
ATOM 1402 N N . TYR A 1 169 ? -0.008 23.344 -41.644 1.00 43.94 169 TYR A N 1
ATOM 1403 C CA . TYR A 1 169 ? 0.661 24.469 -40.975 1.00 43.94 169 TYR A CA 1
ATOM 1404 C C . TYR A 1 169 ? 1.612 25.241 -41.907 1.00 43.94 169 TYR A C 1
ATOM 1406 O O . TYR A 1 169 ? 1.659 26.474 -41.859 1.00 43.94 169 TYR A O 1
ATOM 1414 N N . LYS A 1 170 ? 2.306 24.557 -42.830 1.00 49.88 170 LYS A N 1
ATOM 1415 C CA . LYS A 1 170 ? 2.996 25.193 -43.977 1.00 49.88 170 LYS A CA 1
ATOM 1416 C C . LYS A 1 170 ? 2.004 25.754 -45.020 1.00 49.88 170 LYS A C 1
ATOM 1418 O O . LYS A 1 170 ? 2.368 26.596 -45.844 1.00 49.88 170 LYS A O 1
ATOM 1423 N N . GLY A 1 171 ? 0.730 25.365 -44.936 1.00 43.94 171 GLY A N 1
ATOM 1424 C CA . GLY A 1 171 ? -0.381 25.617 -45.862 1.00 43.94 171 GLY A CA 1
ATOM 1425 C C . GLY A 1 171 ? -0.834 27.070 -46.012 1.00 43.94 171 GLY A C 1
ATOM 1426 O O . GLY A 1 171 ? -1.789 27.350 -46.737 1.00 43.94 171 GLY A O 1
ATOM 1427 N N . LYS A 1 172 ? -0.095 28.041 -45.459 1.00 44.94 172 LYS A N 1
ATOM 1428 C CA . LYS A 1 172 ? -0.216 29.446 -45.886 1.00 44.94 172 LYS A CA 1
ATOM 1429 C C . LYS A 1 172 ? 0.224 29.671 -47.345 1.00 44.94 172 LYS A C 1
ATOM 1431 O O . LYS A 1 172 ? 0.017 30.758 -47.880 1.00 44.94 172 LYS A O 1
ATOM 1436 N N . GLN A 1 173 ? 0.732 28.636 -48.025 1.00 47.88 173 GLN A N 1
ATOM 1437 C CA . GLN A 1 173 ? 0.808 28.543 -49.487 1.00 47.88 173 GLN A CA 1
ATOM 1438 C C . GLN A 1 173 ? -0.464 27.955 -50.139 1.00 47.88 173 GLN A C 1
ATOM 1440 O O . GLN A 1 173 ? -0.393 27.070 -50.992 1.00 47.88 173 GLN A O 1
ATOM 1445 N N . ALA A 1 174 ? -1.633 28.554 -49.881 1.00 43.09 174 ALA A N 1
ATOM 1446 C CA . ALA A 1 174 ? -2.880 28.289 -50.625 1.00 43.09 174 ALA A CA 1
ATOM 1447 C C . ALA A 1 174 ? -2.818 28.642 -52.140 1.00 43.09 174 ALA A C 1
ATOM 1449 O O . ALA A 1 174 ? -3.829 28.616 -52.842 1.00 43.09 174 ALA A O 1
ATOM 1450 N N . LYS A 1 175 ? -1.625 28.978 -52.652 1.00 45.91 175 LYS A N 1
ATOM 1451 C CA . LYS A 1 175 ? -1.296 29.061 -54.076 1.00 45.91 175 LYS A CA 1
ATOM 1452 C C . LYS A 1 175 ? -1.191 27.680 -54.719 1.00 45.91 175 LYS A C 1
ATOM 1454 O O . LYS A 1 175 ? -1.825 27.464 -55.743 1.00 45.91 175 LYS A O 1
ATOM 1459 N N . HIS A 1 176 ? -0.443 26.751 -54.117 1.00 42.81 176 HIS A N 1
ATOM 1460 C CA . HIS A 1 176 ? 0.008 25.556 -54.835 1.00 42.81 176 HIS A CA 1
ATOM 1461 C C . HIS A 1 176 ? -1.138 24.583 -55.144 1.00 42.81 176 HIS A C 1
ATOM 1463 O O . HIS A 1 176 ? -1.261 24.120 -56.271 1.00 42.81 176 HIS A O 1
ATOM 1469 N N . VAL A 1 177 ? -2.063 24.372 -54.198 1.00 46.91 177 VAL A N 1
ATOM 1470 C CA . VAL A 1 177 ? -3.295 23.589 -54.431 1.00 46.91 177 VAL A CA 1
ATOM 1471 C C . VAL A 1 177 ? -4.153 24.221 -55.537 1.00 46.91 177 VAL A C 1
ATOM 1473 O O . VAL A 1 177 ? -4.678 23.524 -56.398 1.00 46.91 177 VAL A O 1
ATOM 1476 N N . LYS A 1 178 ? -4.237 25.556 -55.578 1.00 45.69 178 LYS A N 1
ATOM 1477 C CA . LYS A 1 178 ? -5.010 26.294 -56.588 1.00 45.69 178 LYS A CA 1
ATOM 1478 C C . LYS A 1 178 ? -4.319 26.327 -57.956 1.00 45.69 178 LYS A C 1
ATOM 1480 O O . LYS A 1 178 ? -4.984 26.405 -58.986 1.00 45.69 178 LYS A O 1
ATOM 1485 N N . GLU A 1 179 ? -2.993 26.251 -57.988 1.00 47.03 179 GLU A N 1
ATOM 1486 C CA . GLU A 1 179 ? -2.193 26.050 -59.200 1.00 47.03 179 GLU A CA 1
ATOM 1487 C C . GLU A 1 179 ? -2.324 24.597 -59.700 1.00 47.03 179 GLU A C 1
ATOM 1489 O O . GLU A 1 179 ? -2.479 24.398 -60.903 1.00 47.03 179 GLU A O 1
ATOM 1494 N N . LEU A 1 180 ? -2.411 23.604 -58.805 1.00 48.50 180 LEU A N 1
ATOM 1495 C CA . LEU A 1 180 ? -2.700 22.196 -59.115 1.00 48.50 180 LEU A CA 1
ATOM 1496 C C . LEU A 1 180 ? -4.118 21.978 -59.665 1.00 48.50 180 LEU A C 1
ATOM 1498 O O . LEU A 1 180 ? -4.265 21.304 -60.681 1.00 48.50 180 LEU A O 1
ATOM 1502 N N . GLU A 1 181 ? -5.161 22.580 -59.083 1.00 46.31 181 GLU A N 1
ATOM 1503 C CA . GLU A 1 181 ? -6.525 22.525 -59.641 1.00 46.31 181 GLU A CA 1
ATOM 1504 C C . GLU A 1 181 ? -6.603 23.157 -61.039 1.00 46.31 181 GLU A C 1
ATOM 1506 O O . GLU A 1 181 ? -7.221 22.602 -61.953 1.00 46.31 181 GLU A O 1
ATOM 1511 N N . ASN A 1 182 ? -5.946 24.305 -61.234 1.00 45.00 182 ASN A N 1
ATOM 1512 C CA . ASN A 1 182 ? -5.857 24.951 -62.544 1.00 45.00 182 ASN A CA 1
ATOM 1513 C C . ASN A 1 182 ? -4.966 24.167 -63.526 1.00 45.00 182 ASN A C 1
ATOM 1515 O O . ASN A 1 182 ? -5.213 24.212 -64.729 1.00 45.00 182 ASN A O 1
ATOM 1519 N N . GLY A 1 183 ? -3.982 23.411 -63.032 1.00 46.41 183 GLY A N 1
ATOM 1520 C CA . GLY A 1 183 ? -3.209 22.432 -63.797 1.00 46.41 183 GLY A CA 1
ATOM 1521 C C . GLY A 1 183 ? -4.071 21.255 -64.253 1.00 46.41 183 GLY A C 1
ATOM 1522 O O . GLY A 1 183 ? -4.087 20.936 -65.438 1.00 46.41 183 GLY A O 1
ATOM 1523 N N . ARG A 1 184 ? -4.890 20.688 -63.357 1.00 46.09 184 ARG A N 1
ATOM 1524 C CA . ARG A 1 184 ? -5.874 19.634 -63.666 1.00 46.09 184 ARG A CA 1
ATOM 1525 C C . ARG A 1 184 ? -6.885 20.095 -64.726 1.00 46.09 184 ARG A C 1
ATOM 1527 O O . ARG A 1 184 ? -7.210 19.330 -65.624 1.00 46.09 184 ARG A O 1
ATOM 1534 N N . LYS A 1 185 ? -7.306 21.368 -64.690 1.00 46.22 185 LYS A N 1
ATOM 1535 C CA . LYS A 1 185 ? -8.149 22.011 -65.725 1.00 46.22 185 LYS A CA 1
ATOM 1536 C C . LYS A 1 185 ? -7.402 22.417 -67.010 1.00 46.22 185 LYS A C 1
ATOM 1538 O O . LYS A 1 185 ? -8.043 22.855 -67.961 1.00 46.22 185 LYS A O 1
ATOM 1543 N N . ARG A 1 186 ? -6.073 22.281 -67.056 1.00 45.44 186 ARG A N 1
ATOM 1544 C CA . ARG A 1 186 ? -5.214 22.528 -68.233 1.00 45.44 186 ARG A CA 1
ATOM 1545 C C . ARG A 1 186 ? -4.575 21.259 -68.805 1.00 45.44 186 ARG A C 1
ATOM 1547 O O . ARG A 1 186 ? -3.875 21.352 -69.811 1.00 45.44 186 ARG A O 1
ATOM 1554 N N . ALA A 1 187 ? -4.804 20.097 -68.195 1.00 48.19 187 ALA A N 1
ATOM 1555 C CA . ALA A 1 187 ? -4.304 18.820 -68.683 1.00 48.19 187 ALA A CA 1
ATOM 1556 C C . ALA A 1 187 ? -4.926 18.504 -70.054 1.00 48.19 187 ALA A C 1
ATOM 1558 O O . ALA A 1 187 ? -6.111 18.189 -70.164 1.00 48.19 187 ALA A O 1
ATOM 1559 N N . GLY A 1 188 ? -4.120 18.638 -71.109 1.00 57.78 188 GLY A N 1
ATOM 1560 C CA . GLY A 1 188 ? -4.528 18.302 -72.467 1.00 57.78 188 GLY A CA 1
ATOM 1561 C C . GLY A 1 188 ? -4.812 16.808 -72.622 1.00 57.78 188 GLY A C 1
ATOM 1562 O O . GLY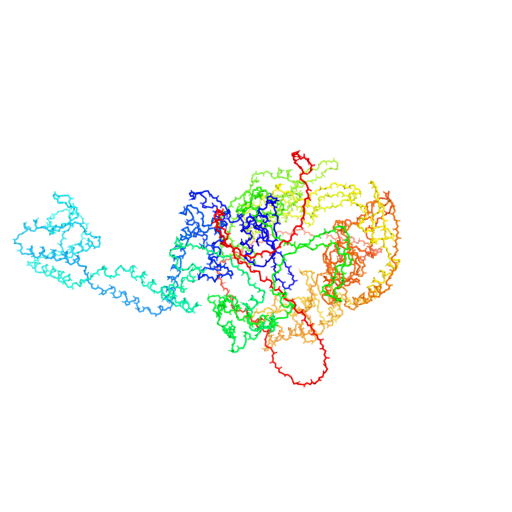 A 1 188 ? -4.260 15.973 -71.903 1.00 57.78 188 GLY A O 1
ATOM 1563 N N . LEU A 1 189 ? -5.661 16.478 -73.595 1.00 68.44 189 LEU A N 1
ATOM 1564 C CA . LEU A 1 189 ? -5.933 15.101 -73.997 1.00 68.44 189 LEU A CA 1
ATOM 1565 C C . LEU A 1 189 ? -4.616 14.372 -74.314 1.00 68.44 189 LEU A C 1
ATOM 1567 O O . LEU A 1 189 ? -3.867 14.797 -75.191 1.00 68.44 189 LEU A O 1
ATOM 1571 N N . THR A 1 190 ? -4.368 13.275 -73.606 1.00 70.62 190 THR A N 1
ATOM 1572 C CA . THR A 1 190 ? -3.243 12.348 -73.792 1.00 70.62 190 THR A CA 1
ATOM 1573 C C . THR A 1 190 ? -3.800 10.939 -73.980 1.00 70.62 190 THR A C 1
ATOM 1575 O O . THR A 1 190 ? -4.889 10.641 -73.488 1.00 70.62 190 THR A O 1
ATOM 1578 N N . LEU A 1 191 ? -3.087 10.092 -74.724 1.00 77.94 191 LEU A N 1
ATOM 1579 C CA . LEU A 1 191 ? -3.513 8.725 -75.054 1.00 77.94 191 LEU A CA 1
ATOM 1580 C C . LEU A 1 191 ? -2.460 7.710 -74.612 1.00 77.94 191 LEU A C 1
ATOM 1582 O O . LEU A 1 191 ? -1.268 8.006 -74.649 1.00 77.94 191 LEU A O 1
ATOM 1586 N N . THR A 1 192 ? -2.882 6.500 -74.250 1.00 77.62 192 THR A N 1
ATOM 1587 C CA . THR A 1 192 ? -1.951 5.364 -74.120 1.00 77.62 192 THR A CA 1
ATOM 1588 C C . THR A 1 192 ? -1.536 4.848 -75.502 1.00 77.62 192 THR A C 1
ATOM 1590 O O . THR A 1 192 ? -2.166 5.174 -76.513 1.00 77.62 192 THR A O 1
ATOM 1593 N N . LYS A 1 193 ? -0.501 4.002 -75.574 1.00 77.38 193 LYS A N 1
ATOM 1594 C CA . LYS A 1 193 ? -0.117 3.342 -76.833 1.00 77.38 193 LYS A CA 1
ATOM 1595 C C . LYS A 1 193 ? -1.262 2.490 -77.407 1.00 77.38 193 LYS A C 1
ATOM 1597 O O . LYS A 1 193 ? -1.572 2.613 -78.588 1.00 77.38 193 LYS A O 1
ATOM 1602 N N . ALA A 1 194 ? -1.950 1.714 -76.567 1.00 79.12 194 ALA A N 1
ATOM 1603 C CA . ALA A 1 194 ? -3.124 0.941 -76.976 1.00 79.12 194 ALA A CA 1
ATOM 1604 C C . ALA A 1 194 ? -4.268 1.847 -77.473 1.00 79.12 194 ALA A C 1
ATOM 1606 O O . ALA A 1 194 ? -4.844 1.597 -78.529 1.00 79.12 194 ALA A O 1
ATOM 1607 N N . GLN A 1 195 ? -4.548 2.955 -76.778 1.00 83.69 195 GLN A N 1
ATOM 1608 C CA . GLN A 1 195 ? -5.570 3.925 -77.193 1.00 83.69 195 GLN A CA 1
ATOM 1609 C C . GLN A 1 195 ? -5.217 4.638 -78.507 1.00 83.69 195 GLN A C 1
ATOM 1611 O O . GLN A 1 195 ? -6.119 4.932 -79.290 1.00 83.69 195 GLN A O 1
ATOM 1616 N N . ARG A 1 196 ? -3.927 4.879 -78.783 1.00 85.62 196 ARG A N 1
ATOM 1617 C CA . ARG A 1 196 ? -3.442 5.360 -80.087 1.00 85.62 196 ARG A CA 1
ATOM 1618 C C . ARG A 1 196 ? -3.727 4.332 -81.185 1.00 85.62 196 ARG A C 1
ATOM 1620 O O . ARG A 1 196 ? -4.360 4.692 -82.168 1.00 85.62 196 ARG A O 1
ATOM 1627 N N . GLU A 1 197 ? -3.364 3.065 -80.990 1.00 83.25 197 GLU A N 1
ATOM 1628 C CA . GLU A 1 197 ? -3.623 1.995 -81.971 1.00 83.25 197 GLU A CA 1
ATOM 1629 C C . GLU A 1 197 ? -5.128 1.760 -82.220 1.00 83.25 197 GLU A C 1
ATOM 1631 O O . GLU A 1 197 ? -5.539 1.530 -83.359 1.00 83.25 197 GLU A O 1
ATOM 1636 N N . ILE A 1 198 ? -5.968 1.868 -81.184 1.00 86.69 198 ILE A N 1
ATOM 1637 C CA . ILE A 1 198 ? -7.437 1.829 -81.303 1.00 86.69 198 ILE A CA 1
ATOM 1638 C C . ILE A 1 198 ? -7.945 3.044 -82.092 1.00 86.69 198 ILE A C 1
ATOM 1640 O O . ILE A 1 198 ? -8.716 2.884 -83.039 1.00 86.69 198 ILE A O 1
ATOM 1644 N N . PHE A 1 199 ? -7.492 4.253 -81.741 1.00 89.12 199 PHE A N 1
ATOM 1645 C CA . PHE A 1 199 ? -7.860 5.481 -82.445 1.00 89.12 199 PHE A CA 1
ATOM 1646 C C . PHE A 1 199 ? -7.469 5.436 -83.923 1.00 89.12 199 PHE A C 1
ATOM 1648 O O . PHE A 1 199 ? -8.282 5.799 -84.767 1.00 89.12 199 PHE A O 1
ATOM 1655 N N . ASP A 1 200 ? -6.267 4.966 -84.254 1.00 85.88 200 ASP A N 1
ATOM 1656 C CA . ASP A 1 200 ? -5.784 4.932 -85.635 1.00 85.88 200 ASP A CA 1
ATOM 1657 C C . ASP A 1 200 ? -6.589 3.927 -86.488 1.00 85.88 200 ASP A C 1
ATOM 1659 O O . ASP A 1 200 ? -6.893 4.218 -87.647 1.00 85.88 200 ASP A O 1
ATOM 1663 N N . ARG A 1 201 ? -7.048 2.802 -85.907 1.00 85.81 201 ARG A N 1
ATOM 1664 C CA . ARG A 1 201 ? -7.991 1.866 -86.560 1.00 85.81 201 ARG A CA 1
ATOM 1665 C C . ARG A 1 201 ? -9.378 2.479 -86.777 1.00 85.81 201 ARG A C 1
ATOM 1667 O O . ARG A 1 201 ? -9.929 2.356 -87.869 1.00 85.81 201 ARG A O 1
ATOM 1674 N N . VAL A 1 202 ? -9.935 3.161 -85.773 1.00 86.00 202 VAL A N 1
ATOM 1675 C CA . VAL A 1 202 ? -11.235 3.852 -85.897 1.00 86.00 202 VAL A CA 1
ATOM 1676 C C . VAL A 1 202 ? -11.142 5.003 -86.908 1.00 86.00 202 VAL A C 1
ATOM 1678 O O . VAL A 1 202 ? -12.023 5.152 -87.750 1.00 86.00 202 VAL A O 1
ATOM 1681 N N . LYS A 1 203 ? -10.041 5.766 -86.907 1.00 85.69 203 LYS A N 1
ATOM 1682 C CA . LYS A 1 203 ? -9.748 6.818 -87.891 1.00 85.69 203 LYS A CA 1
ATOM 1683 C C . LYS A 1 203 ? -9.660 6.258 -89.312 1.00 85.69 203 LYS A C 1
ATOM 1685 O O . LYS A 1 203 ? -10.213 6.878 -90.217 1.00 85.69 203 LYS A O 1
ATOM 1690 N N . ALA A 1 204 ? -8.997 5.117 -89.516 1.00 84.38 204 ALA A N 1
ATOM 1691 C CA . ALA A 1 204 ? -8.945 4.453 -90.819 1.00 84.38 204 ALA A CA 1
ATOM 1692 C C . ALA A 1 204 ? -10.356 4.077 -91.302 1.00 84.38 204 ALA A C 1
ATOM 1694 O O . ALA A 1 204 ? -10.773 4.539 -92.361 1.00 84.38 204 ALA A O 1
ATOM 1695 N N . PHE A 1 205 ? -11.134 3.370 -90.475 1.00 84.94 205 PHE A N 1
ATOM 1696 C CA . PHE A 1 205 ? -12.520 2.995 -90.782 1.00 84.94 205 PHE A CA 1
ATOM 1697 C C . PHE A 1 205 ? -13.416 4.205 -91.113 1.00 84.94 205 PHE A C 1
ATOM 1699 O O . PHE A 1 205 ? -14.176 4.166 -92.085 1.00 84.94 205 PHE A O 1
ATOM 1706 N N . VAL A 1 206 ? -13.304 5.300 -90.352 1.00 81.31 206 VAL A N 1
ATOM 1707 C CA . VAL A 1 206 ? -14.045 6.546 -90.611 1.00 81.31 206 VAL A CA 1
ATOM 1708 C C . VAL A 1 206 ? -13.621 7.188 -91.933 1.00 81.31 206 VAL A C 1
ATOM 1710 O O . VAL A 1 206 ? -14.485 7.605 -92.698 1.00 81.31 206 VAL A O 1
ATOM 1713 N N . MET A 1 207 ? -12.320 7.249 -92.234 1.00 79.38 207 MET A N 1
ATOM 1714 C CA . MET A 1 207 ? -11.811 7.861 -93.468 1.00 79.38 207 MET A CA 1
ATOM 1715 C C . MET A 1 207 ? -12.103 7.028 -94.724 1.00 79.38 207 MET A C 1
ATOM 1717 O O . MET A 1 207 ? -12.435 7.601 -95.758 1.00 79.38 207 MET A O 1
ATOM 1721 N N . GLU A 1 208 ? -12.034 5.697 -94.647 1.00 77.38 208 GLU A N 1
ATOM 1722 C CA . GLU A 1 208 ? -12.358 4.793 -95.761 1.00 77.38 208 GLU A CA 1
ATOM 1723 C C . GLU A 1 208 ? -13.833 4.905 -96.168 1.00 77.38 208 GLU A C 1
ATOM 1725 O O . GLU A 1 208 ? -14.152 5.003 -97.352 1.00 77.38 208 GLU A O 1
ATOM 1730 N N . ASN A 1 209 ? -14.735 4.988 -95.187 1.00 74.69 209 ASN A N 1
ATOM 1731 C CA . ASN A 1 209 ? -16.174 5.126 -95.423 1.00 74.69 209 ASN A CA 1
ATOM 1732 C C . ASN A 1 209 ? -16.624 6.586 -95.636 1.00 74.69 209 ASN A C 1
ATOM 1734 O O . ASN A 1 209 ? -17.796 6.836 -95.914 1.00 74.69 209 ASN A O 1
ATOM 1738 N N . ARG A 1 210 ? -15.718 7.570 -95.553 1.00 68.00 210 ARG A N 1
ATOM 1739 C CA . ARG A 1 210 ? -16.040 9.006 -95.676 1.00 68.00 210 ARG A CA 1
ATOM 1740 C C . ARG A 1 210 ? -16.536 9.418 -97.064 1.00 68.00 210 ARG A C 1
ATOM 1742 O O . ARG A 1 210 ? -17.293 10.374 -97.174 1.00 68.00 210 ARG A O 1
ATOM 1749 N N . ASN A 1 211 ? -16.109 8.704 -98.105 1.00 60.53 211 ASN A N 1
ATOM 1750 C CA . ASN A 1 211 ? -16.366 9.049 -99.508 1.00 60.53 211 ASN A CA 1
ATOM 1751 C C . ASN A 1 211 ? -17.361 8.083 -100.190 1.00 60.53 211 ASN A C 1
ATOM 1753 O O . ASN A 1 211 ? -17.382 7.986 -101.418 1.00 60.53 211 ASN A O 1
ATOM 1757 N N . ALA A 1 212 ? -18.145 7.321 -99.419 1.00 61.00 212 ALA A N 1
ATOM 1758 C CA . ALA A 1 212 ? -19.045 6.298 -99.947 1.00 61.00 212 ALA A CA 1
ATOM 1759 C C . ALA A 1 212 ? -20.340 6.920 -100.526 1.00 61.00 212 ALA A C 1
ATOM 1761 O O . ALA A 1 212 ? -21.129 7.492 -99.775 1.00 61.00 212 ALA A O 1
ATOM 1762 N N . PRO A 1 213 ? -20.633 6.785 -101.836 1.00 52.91 213 PRO A N 1
ATOM 1763 C CA . PRO A 1 213 ? -21.675 7.572 -102.510 1.00 52.91 213 PRO A CA 1
ATOM 1764 C C . PRO A 1 213 ? -23.116 7.050 -102.307 1.00 52.91 213 PRO A C 1
ATOM 1766 O O . PRO A 1 213 ? -23.967 7.247 -103.172 1.00 52.91 213 PRO A O 1
ATOM 1769 N N . SER A 1 214 ? -23.414 6.331 -101.216 1.00 58.31 214 SER A N 1
ATOM 1770 C CA . SER A 1 214 ? -24.779 5.853 -100.939 1.00 58.31 214 SER A CA 1
ATOM 1771 C C . SER A 1 214 ? -25.023 5.454 -99.481 1.00 58.31 214 SER A C 1
ATOM 1773 O O . SER A 1 214 ? -24.224 4.743 -98.867 1.00 58.31 214 SER A O 1
ATOM 1775 N N . ALA A 1 215 ? -26.215 5.789 -98.974 1.00 57.81 215 ALA A N 1
ATOM 1776 C CA . ALA A 1 215 ? -26.727 5.379 -97.664 1.00 57.81 215 ALA A CA 1
ATOM 1777 C C . ALA A 1 215 ? -26.783 3.849 -97.454 1.00 57.81 215 ALA A C 1
ATOM 1779 O O . ALA A 1 215 ? -26.789 3.382 -96.314 1.00 57.81 215 ALA A O 1
ATOM 1780 N N . SER A 1 216 ? -26.792 3.040 -98.523 1.00 57.12 216 SER A N 1
ATOM 1781 C CA . SER A 1 216 ? -26.713 1.577 -98.398 1.00 57.12 216 SER A CA 1
ATOM 1782 C C . SER A 1 216 ? -25.333 1.086 -97.947 1.00 57.12 216 SER A C 1
ATOM 1784 O O . SER A 1 216 ? -25.246 0.016 -97.350 1.00 57.12 216 SER A O 1
ATOM 1786 N N . HIS A 1 217 ? -24.263 1.852 -98.195 1.00 61.41 217 HIS A N 1
ATOM 1787 C CA . HIS A 1 217 ? -22.897 1.478 -97.819 1.00 61.41 217 HIS A CA 1
ATOM 1788 C C . HIS A 1 217 ? -22.686 1.615 -96.304 1.00 61.41 217 HIS A C 1
ATOM 1790 O O . HIS A 1 217 ? -22.237 0.674 -95.652 1.00 61.41 217 HIS A O 1
ATOM 1796 N N . TYR A 1 218 ? -23.142 2.728 -95.717 1.00 63.09 218 TYR A N 1
ATOM 1797 C CA . TYR A 1 218 ? -23.092 2.980 -94.269 1.00 63.09 218 TYR A CA 1
ATOM 1798 C C . TYR A 1 218 ? -23.852 1.941 -93.427 1.00 63.09 218 TYR A C 1
ATOM 1800 O O . TYR A 1 218 ? -23.494 1.708 -92.276 1.00 63.09 218 TYR A O 1
ATOM 1808 N N . ARG A 1 219 ? -24.864 1.268 -93.999 1.00 60.34 219 ARG A N 1
ATOM 1809 C CA . ARG A 1 219 ? -25.591 0.160 -93.346 1.00 60.34 219 ARG A CA 1
ATOM 1810 C C . ARG A 1 219 ? -24.813 -1.165 -93.322 1.00 60.34 219 ARG A C 1
ATOM 1812 O O . ARG A 1 219 ? -25.143 -2.029 -92.515 1.00 60.34 219 ARG A O 1
ATOM 1819 N N . ALA A 1 220 ? -23.820 -1.337 -94.197 1.00 62.62 220 ALA A N 1
ATOM 1820 C CA . ALA A 1 220 ? -22.976 -2.534 -94.280 1.00 62.62 220 ALA A CA 1
ATOM 1821 C C . ALA A 1 220 ? -21.587 -2.337 -93.643 1.00 62.62 220 ALA A C 1
ATOM 1823 O O . ALA A 1 220 ? -20.969 -3.305 -93.198 1.00 62.62 220 ALA A O 1
ATOM 1824 N N . ALA A 1 221 ? -21.106 -1.092 -93.576 1.00 74.44 221 ALA A N 1
ATOM 1825 C CA . ALA A 1 221 ? -19.840 -0.727 -92.958 1.00 74.44 221 ALA A CA 1
ATOM 1826 C C . ALA A 1 221 ? -19.832 -1.035 -91.448 1.00 74.44 221 ALA A C 1
ATOM 1828 O O . ALA A 1 221 ? -20.514 -0.378 -90.658 1.00 74.44 221 ALA A O 1
ATOM 1829 N N . ARG A 1 222 ? -19.012 -2.012 -91.044 1.00 83.19 222 ARG A N 1
ATOM 1830 C CA . ARG A 1 222 ? -18.682 -2.297 -89.642 1.00 83.19 222 ARG A CA 1
ATOM 1831 C C . ARG A 1 222 ? -17.176 -2.454 -89.456 1.00 83.19 222 ARG A C 1
ATOM 1833 O O . ARG A 1 222 ? -16.521 -3.091 -90.278 1.00 83.19 222 ARG A O 1
ATOM 1840 N N . LEU A 1 223 ? -16.657 -1.934 -88.350 1.00 85.44 223 LEU A N 1
ATOM 1841 C CA . LEU A 1 223 ? -15.361 -2.324 -87.793 1.00 85.44 223 LEU A CA 1
ATOM 1842 C C . LEU A 1 223 ? -15.650 -3.197 -86.574 1.00 85.44 223 LEU A C 1
ATOM 1844 O O . LEU A 1 223 ? -16.427 -2.781 -85.723 1.00 85.44 223 LEU A O 1
ATOM 1848 N N . SER A 1 224 ? -15.029 -4.370 -86.468 1.00 84.69 224 SER A N 1
ATOM 1849 C CA . SER A 1 224 ? -15.150 -5.247 -85.296 1.00 84.69 224 SER A CA 1
ATOM 1850 C C . SER A 1 224 ? -13.762 -5.610 -84.772 1.00 84.69 224 SER A C 1
ATOM 1852 O O . SER A 1 224 ? -12.876 -5.933 -85.562 1.00 84.69 224 SER A O 1
ATOM 1854 N N . LEU A 1 225 ? -13.567 -5.555 -83.453 1.00 85.12 225 LEU A N 1
ATOM 1855 C CA . LEU A 1 225 ? -12.327 -5.943 -82.767 1.00 85.12 225 LEU A CA 1
ATOM 1856 C C . LEU A 1 225 ? -12.654 -6.831 -81.549 1.00 85.12 225 LEU A C 1
ATOM 1858 O O . LEU A 1 225 ? -13.656 -6.565 -80.886 1.00 85.12 225 LEU A O 1
ATOM 1862 N N . PRO A 1 226 ? -11.827 -7.838 -81.200 1.00 84.12 226 PRO A N 1
ATOM 1863 C CA . PRO A 1 226 ? -12.030 -8.650 -79.996 1.00 84.12 226 PRO A CA 1
ATOM 1864 C C . PRO A 1 226 ? -12.095 -7.796 -78.724 1.00 84.12 226 PRO A C 1
ATOM 1866 O O . PRO A 1 226 ? -11.235 -6.940 -78.508 1.00 84.12 226 PRO A O 1
ATOM 1869 N N . ASN A 1 227 ? -13.084 -8.033 -77.860 1.00 81.19 227 ASN A N 1
ATOM 1870 C CA . ASN A 1 227 ? -13.386 -7.188 -76.697 1.00 81.19 227 ASN A CA 1
ATOM 1871 C C . ASN A 1 227 ? -12.477 -7.452 -75.475 1.00 81.19 227 ASN A C 1
ATOM 1873 O O . ASN A 1 227 ? -12.921 -7.523 -74.326 1.00 81.19 227 ASN A O 1
ATOM 1877 N N . LEU A 1 228 ? -11.172 -7.570 -75.713 1.00 79.06 228 LEU A N 1
ATOM 1878 C CA . LEU A 1 228 ? -10.144 -7.770 -74.683 1.00 79.06 228 LEU A CA 1
ATOM 1879 C C . LEU A 1 228 ? -9.720 -6.449 -74.001 1.00 79.06 228 LEU A C 1
ATOM 1881 O O . LEU A 1 228 ? -8.717 -6.398 -73.295 1.00 79.06 228 LEU A O 1
ATOM 1885 N N . PHE A 1 229 ? -10.471 -5.366 -74.220 1.00 81.69 229 PHE A N 1
ATOM 1886 C CA . PHE A 1 229 ? -10.158 -4.024 -73.729 1.00 81.69 229 PHE A CA 1
ATOM 1887 C C . PHE A 1 229 ? -10.413 -3.887 -72.215 1.00 81.69 229 PHE A C 1
ATOM 1889 O O . PHE A 1 229 ? -11.531 -4.174 -71.770 1.00 81.69 229 PHE A O 1
ATOM 1896 N N . PRO A 1 230 ? -9.449 -3.376 -71.422 1.00 76.69 230 PRO A N 1
ATOM 1897 C CA . PRO A 1 230 ? -9.671 -3.000 -70.025 1.00 76.69 230 PRO A CA 1
ATOM 1898 C C . PRO A 1 230 ? -10.750 -1.918 -69.869 1.00 76.69 230 PRO A C 1
ATOM 1900 O O . PRO A 1 230 ? -10.994 -1.132 -70.784 1.00 76.69 230 PRO A O 1
ATOM 1903 N N . ALA A 1 231 ? -11.352 -1.798 -68.680 1.00 71.38 231 ALA A N 1
ATOM 1904 C CA . ALA A 1 231 ? -12.434 -0.837 -68.417 1.00 71.38 231 ALA A CA 1
ATOM 1905 C C . ALA A 1 231 ? -12.077 0.626 -68.775 1.00 71.38 231 ALA A C 1
ATOM 1907 O O . ALA A 1 231 ? -12.913 1.353 -69.313 1.00 71.38 231 ALA A O 1
ATOM 1908 N N . ARG A 1 232 ? -10.818 1.034 -68.552 1.00 71.38 232 ARG A N 1
ATOM 1909 C CA . ARG A 1 232 ? -10.271 2.345 -68.956 1.00 71.38 232 ARG A CA 1
ATOM 1910 C C . ARG A 1 232 ? -10.353 2.575 -70.469 1.00 71.38 232 ARG A C 1
ATOM 1912 O O . ARG A 1 232 ? -10.704 3.670 -70.904 1.00 71.38 232 ARG A O 1
ATOM 1919 N N . ASP A 1 233 ? -10.052 1.547 -71.256 1.00 80.12 233 ASP A N 1
ATOM 1920 C CA . ASP A 1 233 ? -10.034 1.630 -72.715 1.00 80.12 233 ASP A CA 1
ATOM 1921 C C . ASP A 1 233 ? -11.433 1.453 -73.305 1.00 80.12 233 ASP A C 1
ATOM 1923 O O . ASP A 1 233 ? -11.751 2.109 -74.291 1.00 80.12 233 ASP A O 1
ATOM 1927 N N . ARG A 1 234 ? -12.322 0.693 -72.650 1.00 80.81 234 ARG A N 1
ATOM 1928 C CA . ARG A 1 234 ? -13.758 0.680 -72.981 1.00 80.81 234 ARG A CA 1
ATOM 1929 C C . ARG A 1 234 ? -14.384 2.068 -72.810 1.00 80.81 234 ARG A C 1
ATOM 1931 O O . ARG A 1 234 ? -15.051 2.547 -73.721 1.00 80.81 234 ARG A O 1
ATOM 1938 N N . ALA A 1 235 ? -14.096 2.763 -71.706 1.00 78.44 235 ALA A N 1
ATOM 1939 C CA . ALA A 1 235 ? -14.549 4.141 -71.493 1.00 78.44 235 ALA A CA 1
ATOM 1940 C C . ALA A 1 235 ? -13.969 5.130 -72.527 1.00 78.44 235 ALA A C 1
ATOM 1942 O O . ALA A 1 235 ? -14.673 6.029 -72.989 1.00 78.44 235 ALA A O 1
ATOM 1943 N N . PHE A 1 236 ? -12.705 4.950 -72.932 1.00 84.50 236 PHE A N 1
ATOM 1944 C CA . PHE A 1 236 ? -12.110 5.705 -74.038 1.00 84.50 236 PHE A CA 1
ATOM 1945 C C . PHE A 1 236 ? -12.807 5.423 -75.378 1.00 84.50 236 PHE A C 1
ATOM 1947 O O . PHE A 1 236 ? -13.123 6.368 -76.095 1.00 84.50 236 PHE A O 1
ATOM 1954 N N . ILE A 1 237 ? -13.080 4.154 -75.698 1.00 85.88 237 ILE A N 1
ATOM 1955 C CA . ILE A 1 237 ? -13.773 3.729 -76.921 1.00 85.88 237 ILE A CA 1
ATOM 1956 C C . ILE A 1 237 ? -15.171 4.337 -77.001 1.00 85.88 237 ILE A C 1
ATOM 1958 O O . ILE A 1 237 ? -15.504 4.914 -78.036 1.00 85.88 237 ILE A O 1
ATOM 1962 N N . THR A 1 238 ? -15.972 4.246 -75.935 1.00 83.94 238 THR A N 1
ATOM 1963 C CA . THR A 1 238 ? -17.321 4.831 -75.905 1.00 83.94 238 THR A CA 1
ATOM 1964 C C . THR A 1 238 ? -17.246 6.328 -76.185 1.00 83.94 238 THR A C 1
ATOM 1966 O O . THR A 1 238 ? -17.844 6.795 -77.149 1.00 83.94 238 THR A O 1
ATOM 1969 N N . ARG A 1 239 ? -16.392 7.055 -75.452 1.00 82.94 239 ARG A N 1
ATOM 1970 C CA . ARG A 1 239 ? -16.214 8.499 -75.636 1.00 82.94 239 ARG A CA 1
ATOM 1971 C C . ARG A 1 239 ? -15.696 8.881 -77.024 1.00 82.94 239 ARG A C 1
ATOM 1973 O O . ARG A 1 239 ? -16.137 9.877 -77.577 1.00 82.94 239 ARG A O 1
ATOM 1980 N N . LEU A 1 240 ? -14.750 8.128 -77.587 1.00 86.00 240 LEU A N 1
ATOM 1981 C CA . LEU A 1 240 ? -14.242 8.367 -78.943 1.00 86.00 240 LEU A CA 1
ATOM 1982 C C . LEU A 1 240 ? -15.332 8.124 -79.997 1.00 86.00 240 LEU A C 1
ATOM 1984 O O . LEU A 1 240 ? -15.365 8.814 -81.010 1.00 86.00 240 LEU A O 1
ATOM 1988 N N . SER A 1 241 ? -16.217 7.156 -79.752 1.00 85.25 241 SER A N 1
ATOM 1989 C CA . SER A 1 241 ? -17.355 6.860 -80.624 1.00 85.25 241 SER A CA 1
ATOM 1990 C C . SER A 1 241 ? -18.402 7.973 -80.539 1.00 85.25 241 SER A C 1
ATOM 1992 O O . SER A 1 241 ? -18.833 8.462 -81.575 1.00 85.25 241 SER A O 1
ATOM 1994 N N . GLU A 1 242 ? -18.727 8.455 -79.335 1.00 82.12 242 GLU A N 1
ATOM 1995 C CA . GLU A 1 242 ? -19.592 9.625 -79.107 1.00 82.12 242 GLU A CA 1
ATOM 1996 C C . GLU A 1 242 ? -19.043 10.888 -79.793 1.00 82.12 242 GLU A C 1
ATOM 1998 O O . GLU A 1 242 ? -19.748 11.506 -80.589 1.00 82.12 242 GLU A O 1
ATOM 2003 N N . ASP A 1 243 ? -17.769 11.225 -79.554 1.00 80.94 243 ASP A N 1
ATOM 2004 C CA . ASP A 1 243 ? -17.068 12.368 -80.160 1.00 80.94 243 ASP A CA 1
ATOM 2005 C C . ASP A 1 243 ? -17.029 12.297 -81.706 1.00 80.94 243 ASP A C 1
ATOM 2007 O O . ASP A 1 243 ? -16.915 13.332 -82.359 1.00 80.94 243 ASP A O 1
ATOM 2011 N N . LEU A 1 244 ? -17.097 11.098 -82.302 1.00 81.56 244 LEU A N 1
ATOM 2012 C CA . LEU A 1 244 ? -17.109 10.870 -83.757 1.00 81.56 244 LEU A CA 1
ATOM 2013 C C . LEU A 1 244 ? -18.501 10.544 -84.325 1.00 81.56 244 LEU A C 1
ATOM 2015 O O . LEU A 1 244 ? -18.604 10.220 -85.509 1.00 81.56 244 LEU A O 1
ATOM 2019 N N . HIS A 1 245 ? -19.555 10.605 -83.506 1.00 80.81 245 HIS A N 1
ATOM 2020 C CA . HIS A 1 245 ? -20.912 10.173 -83.850 1.00 80.81 245 HIS A CA 1
ATOM 2021 C C . HIS A 1 245 ? -20.965 8.765 -84.479 1.00 80.81 245 HIS A C 1
ATOM 2023 O O . HIS A 1 245 ? -21.596 8.551 -85.509 1.00 80.81 245 HIS A O 1
ATOM 2029 N N . LEU A 1 246 ? -20.310 7.787 -83.850 1.00 83.06 246 LEU A N 1
ATOM 2030 C CA . LEU A 1 246 ? -20.410 6.358 -84.156 1.00 83.06 246 LEU A CA 1
ATOM 2031 C C . LEU A 1 246 ? -21.192 5.629 -83.060 1.00 83.06 246 LEU A C 1
ATOM 2033 O O . LEU A 1 246 ? -21.019 5.887 -81.871 1.00 83.06 246 LEU A O 1
ATOM 2037 N N . SER A 1 247 ? -21.991 4.644 -83.461 1.00 80.88 247 SER A N 1
ATOM 2038 C CA . SER A 1 247 ? -22.550 3.655 -82.535 1.00 80.88 247 SER A CA 1
ATOM 2039 C C . SER A 1 247 ? -21.534 2.539 -82.277 1.00 80.88 247 SER A C 1
ATOM 2041 O O . SER A 1 247 ? -20.891 2.066 -83.217 1.00 80.88 247 SER A O 1
ATOM 2043 N N . VAL A 1 248 ? -21.399 2.104 -81.021 1.00 85.81 248 VAL A N 1
ATOM 2044 C CA . VAL A 1 248 ? -20.574 0.951 -80.628 1.00 85.81 248 VAL A CA 1
ATOM 2045 C C . VAL A 1 248 ? -21.425 -0.076 -79.880 1.00 85.81 248 VAL A C 1
ATOM 2047 O O . VAL A 1 248 ? -22.252 0.277 -79.043 1.00 85.81 248 VAL A O 1
ATOM 2050 N N . SER A 1 249 ? -21.235 -1.346 -80.224 1.00 84.44 249 SER A N 1
ATOM 2051 C CA . SER A 1 249 ? -21.922 -2.515 -79.671 1.00 84.44 249 SER A CA 1
ATOM 2052 C C . SER A 1 249 ? -20.902 -3.426 -78.992 1.00 84.44 249 SER A C 1
ATOM 2054 O O . SER A 1 249 ? -19.794 -3.577 -79.511 1.00 84.44 249 SER A O 1
ATOM 2056 N N . TRP A 1 250 ? -21.263 -4.011 -77.848 1.00 83.31 250 TRP A N 1
ATOM 2057 C CA . TRP A 1 250 ? -20.359 -4.792 -76.986 1.00 83.31 250 TRP A CA 1
ATOM 2058 C C . TRP A 1 250 ? -20.817 -6.239 -76.748 1.00 83.31 250 TRP A C 1
ATOM 2060 O O . TRP A 1 250 ? -20.099 -7.010 -76.115 1.00 83.31 250 TRP A O 1
ATOM 2070 N N . ASP A 1 251 ? -21.999 -6.602 -77.249 1.00 78.38 251 ASP A N 1
ATOM 2071 C CA . ASP A 1 251 ? -22.683 -7.877 -76.989 1.00 78.38 251 ASP A CA 1
ATOM 2072 C C . ASP A 1 251 ? -22.764 -8.745 -78.262 1.00 78.38 251 ASP A C 1
ATOM 2074 O O . ASP A 1 251 ? -23.649 -9.584 -78.425 1.00 78.38 251 ASP A O 1
ATOM 2078 N N . GLU A 1 252 ? -21.849 -8.512 -79.206 1.00 81.06 252 GLU A N 1
ATOM 2079 C CA . GLU A 1 252 ? -21.724 -9.265 -80.455 1.00 81.06 252 GLU A CA 1
ATOM 2080 C C . GLU A 1 252 ? -20.625 -10.318 -80.350 1.00 81.06 252 GLU A C 1
ATOM 2082 O O . GLU A 1 252 ? -19.643 -10.126 -79.639 1.00 81.06 252 GLU A O 1
ATOM 2087 N N . TYR A 1 253 ? -20.784 -11.423 -81.074 1.00 83.88 253 TYR A N 1
ATOM 2088 C CA . TYR A 1 253 ? -19.893 -12.582 -81.021 1.00 83.88 253 TYR A CA 1
ATOM 2089 C C . TYR A 1 253 ? -19.512 -13.015 -82.444 1.00 83.88 253 TYR A C 1
ATOM 2091 O O . TYR A 1 253 ? -20.291 -12.812 -83.383 1.00 83.88 253 TYR A O 1
ATOM 2099 N N . ASP A 1 254 ? -18.308 -13.561 -82.626 1.00 81.12 254 ASP A N 1
ATOM 2100 C CA . ASP A 1 254 ? -17.867 -14.137 -83.904 1.00 81.12 254 ASP A CA 1
ATOM 2101 C C . ASP A 1 254 ? -18.294 -15.608 -84.086 1.00 81.12 254 ASP A C 1
ATOM 2103 O O . ASP A 1 254 ? -18.916 -16.223 -83.221 1.00 81.12 254 ASP A O 1
ATOM 2107 N N . GLU A 1 255 ? -17.959 -16.196 -85.239 1.00 81.00 255 GLU A N 1
ATOM 2108 C CA . GLU A 1 255 ? -18.236 -17.609 -85.559 1.00 81.00 255 GLU A CA 1
ATOM 2109 C C . GLU A 1 255 ? -17.416 -18.608 -84.708 1.00 81.00 255 GLU A C 1
ATOM 2111 O O . GLU A 1 255 ? -17.506 -19.820 -84.912 1.00 81.00 255 GLU A O 1
ATOM 2116 N N . GLN A 1 256 ? -16.589 -18.117 -83.779 1.00 81.19 256 GLN A N 1
ATOM 2117 C CA . GLN A 1 256 ? -15.818 -18.884 -82.801 1.00 81.19 256 GLN A CA 1
ATOM 2118 C C . GLN A 1 256 ? -16.227 -18.547 -81.347 1.00 81.19 256 GLN A C 1
ATOM 2120 O O . GLN A 1 256 ? -15.534 -18.954 -80.416 1.00 81.19 256 GLN A O 1
ATOM 2125 N N . ASP A 1 257 ? -17.360 -17.855 -81.156 1.00 78.56 257 ASP A N 1
ATOM 2126 C CA . ASP A 1 257 ? -17.937 -17.437 -79.867 1.00 78.56 257 ASP A CA 1
ATOM 2127 C C . ASP A 1 257 ? -17.064 -16.456 -79.048 1.00 78.56 257 ASP A C 1
ATOM 2129 O O . ASP A 1 257 ? -17.192 -16.338 -77.828 1.00 78.56 257 ASP A O 1
ATOM 2133 N N . ASN A 1 258 ? -16.183 -15.688 -79.707 1.00 79.38 258 ASN A N 1
ATOM 2134 C CA . ASN A 1 258 ? -15.451 -14.596 -79.055 1.00 79.38 258 ASN A CA 1
ATOM 2135 C C . ASN A 1 258 ? -16.273 -13.304 -79.080 1.00 79.38 258 ASN A C 1
ATOM 2137 O O . ASN A 1 258 ? -16.737 -12.877 -80.137 1.00 79.38 258 ASN A O 1
ATOM 2141 N N . ASN A 1 259 ? -16.381 -12.627 -77.935 1.00 84.88 259 ASN A N 1
ATOM 2142 C CA . ASN A 1 259 ? -17.063 -11.336 -77.832 1.00 84.88 259 ASN A CA 1
ATOM 2143 C C . ASN A 1 259 ? -16.284 -10.209 -78.558 1.00 84.88 259 ASN A C 1
ATOM 2145 O O . ASN A 1 259 ? -15.061 -10.075 -78.425 1.00 84.88 259 ASN A O 1
ATOM 2149 N N . LEU A 1 260 ? -17.011 -9.377 -79.303 1.00 85.31 260 LEU A N 1
ATOM 2150 C CA . LEU A 1 260 ? -16.526 -8.309 -80.172 1.00 85.31 260 LEU A CA 1
ATOM 2151 C C . LEU A 1 260 ? -17.053 -6.938 -79.726 1.00 85.31 260 LEU A C 1
ATOM 2153 O O . LEU A 1 260 ? -18.241 -6.763 -79.459 1.00 85.31 260 LEU A O 1
ATOM 2157 N N . ALA A 1 261 ? -16.182 -5.930 -79.780 1.00 86.12 261 ALA A N 1
ATOM 2158 C CA . ALA A 1 261 ? -16.595 -4.537 -79.891 1.00 86.12 261 ALA A CA 1
ATOM 2159 C C . ALA A 1 261 ? -16.812 -4.207 -81.379 1.00 86.12 261 ALA A C 1
ATOM 2161 O O . ALA A 1 261 ? -15.868 -4.312 -82.168 1.00 86.12 261 ALA A O 1
ATOM 2162 N N . THR A 1 262 ? -18.028 -3.815 -81.772 1.00 86.06 262 THR A N 1
ATOM 2163 C CA . THR A 1 262 ? -18.371 -3.472 -83.166 1.00 86.06 262 THR A CA 1
ATOM 2164 C C . THR A 1 262 ? -18.827 -2.018 -83.295 1.00 86.06 262 THR A C 1
ATOM 2166 O O . THR A 1 262 ? -19.842 -1.630 -82.719 1.00 86.06 262 THR A O 1
ATOM 2169 N N . TRP A 1 263 ? -18.134 -1.235 -84.124 1.00 87.50 263 TRP A N 1
ATOM 2170 C CA . TRP A 1 263 ? -18.495 0.133 -84.506 1.00 87.50 263 TRP A CA 1
ATOM 2171 C C . TRP A 1 263 ? -19.312 0.160 -85.801 1.00 87.50 263 TRP A C 1
ATOM 2173 O O . TRP A 1 263 ? -18.979 -0.533 -86.767 1.00 87.50 263 TRP A O 1
ATOM 2183 N N . ARG A 1 264 ? -20.342 1.012 -85.845 1.00 83.62 264 ARG A N 1
ATOM 2184 C CA . ARG A 1 264 ? -21.163 1.308 -87.033 1.00 83.62 264 ARG A CA 1
ATOM 2185 C C . ARG A 1 264 ? -21.573 2.777 -87.063 1.00 83.62 264 ARG A C 1
ATOM 2187 O O . ARG A 1 264 ? -21.728 3.404 -86.013 1.00 83.62 264 ARG A O 1
ATOM 2194 N N . PHE A 1 265 ? -21.829 3.304 -88.255 1.00 80.69 265 PHE A N 1
ATOM 2195 C CA . PHE A 1 265 ? -22.418 4.635 -88.411 1.00 80.69 265 PHE A CA 1
ATOM 2196 C C . PHE A 1 265 ? -23.873 4.666 -87.897 1.00 80.69 265 PHE A C 1
ATOM 2198 O O . PHE A 1 265 ? -24.556 3.637 -87.966 1.00 80.69 265 PHE A O 1
ATOM 2205 N N . PRO A 1 266 ? -24.367 5.807 -87.376 1.00 67.81 266 PRO A N 1
ATOM 2206 C CA . PRO A 1 266 ? -25.718 5.914 -86.846 1.00 67.81 266 PRO A CA 1
ATOM 2207 C C . PRO A 1 266 ? -26.776 5.615 -87.904 1.00 67.81 266 PRO A C 1
ATOM 2209 O O . PRO A 1 266 ? -26.659 5.968 -89.079 1.00 67.81 266 PRO A O 1
ATOM 2212 N N . ARG A 1 267 ? -27.849 4.966 -87.463 1.00 57.28 267 ARG A N 1
ATOM 2213 C CA . ARG A 1 267 ? -29.007 4.671 -88.298 1.00 57.28 267 ARG A CA 1
ATOM 2214 C C . ARG A 1 267 ? -29.875 5.924 -88.359 1.00 57.28 267 ARG A C 1
ATOM 2216 O O . ARG A 1 267 ? -30.447 6.292 -87.340 1.00 57.28 267 ARG A O 1
ATOM 2223 N N . VAL A 1 268 ? -29.994 6.547 -89.534 1.00 47.97 268 VAL A N 1
ATOM 2224 C CA . VAL A 1 268 ? -31.033 7.565 -89.769 1.00 47.97 268 VAL A CA 1
ATOM 2225 C C . VAL A 1 268 ? -32.385 6.921 -89.456 1.00 47.97 268 VAL A C 1
ATOM 2227 O O . VAL A 1 268 ? -32.715 5.872 -90.020 1.00 47.97 268 VAL A O 1
ATOM 2230 N N . LEU A 1 269 ? -33.102 7.508 -88.501 1.00 42.66 269 LEU A N 1
ATOM 2231 C CA . LEU A 1 269 ? -34.428 7.088 -88.066 1.00 42.66 269 LEU A CA 1
ATOM 2232 C C . LEU A 1 269 ? -35.465 7.932 -88.807 1.00 42.66 269 LEU A C 1
ATOM 2234 O O . LEU A 1 269 ? -35.369 9.155 -88.818 1.00 42.66 269 LEU A O 1
ATOM 2238 N N . GLU A 1 270 ? -36.439 7.269 -89.420 1.00 38.53 270 GLU A N 1
ATOM 2239 C CA . GLU A 1 270 ? -37.661 7.910 -89.907 1.00 38.53 270 GLU A CA 1
ATOM 2240 C C . GLU A 1 270 ? -38.655 7.977 -88.733 1.00 38.53 270 GLU A C 1
ATOM 2242 O O . GLU A 1 270 ? -38.792 7.011 -87.978 1.00 38.53 270 GLU A O 1
ATOM 2247 N N . ASP A 1 271 ? -39.292 9.131 -88.547 1.00 38.97 271 ASP A N 1
ATOM 2248 C CA . ASP A 1 271 ? -40.050 9.483 -87.338 1.00 38.97 271 ASP A CA 1
ATOM 2249 C C . ASP A 1 271 ? -41.403 8.761 -87.194 1.00 38.97 271 ASP A C 1
ATOM 2251 O O . ASP A 1 271 ? -42.120 8.569 -88.181 1.00 38.97 271 ASP A O 1
ATOM 2255 N N . SER A 1 272 ? -41.826 8.461 -85.955 1.00 33.78 272 SER A N 1
ATOM 2256 C CA . SER A 1 272 ? -43.258 8.432 -85.570 1.00 33.78 272 SER A CA 1
ATOM 2257 C C . SER A 1 272 ? -43.506 8.459 -84.043 1.00 33.78 272 SER A C 1
ATOM 2259 O O . SER A 1 272 ? -42.803 7.824 -83.264 1.00 33.78 272 SER A O 1
ATOM 2261 N N . ASP A 1 273 ? -44.600 9.126 -83.650 1.00 35.78 273 ASP A N 1
ATOM 2262 C CA . ASP A 1 273 ? -45.398 8.927 -82.419 1.00 35.78 273 ASP A CA 1
ATOM 2263 C C . ASP A 1 273 ? -44.861 9.327 -81.021 1.00 35.78 273 ASP A C 1
ATOM 2265 O O . ASP A 1 273 ? -44.946 8.601 -80.032 1.00 35.78 273 ASP A O 1
ATOM 2269 N N . LYS A 1 274 ? -44.497 10.613 -80.923 1.00 37.16 274 LYS A N 1
ATOM 2270 C CA . LYS A 1 274 ? -45.062 11.624 -79.985 1.00 37.16 274 LYS A CA 1
ATOM 2271 C C . LYS A 1 274 ? -45.514 11.231 -78.556 1.00 37.16 274 LYS A C 1
ATOM 2273 O O . LYS A 1 274 ? -46.566 10.621 -78.358 1.00 37.16 274 LYS A O 1
ATOM 2278 N N . LYS A 1 275 ? -44.904 11.921 -77.578 1.00 34.69 275 LYS A N 1
ATOM 2279 C CA . LYS A 1 275 ? -45.518 12.811 -76.542 1.00 34.69 275 LYS A CA 1
ATOM 2280 C C . LYS A 1 275 ? -44.353 13.463 -75.775 1.00 34.69 275 LYS A C 1
ATOM 2282 O O . LYS A 1 275 ? -43.546 12.726 -75.229 1.00 34.69 275 LYS A O 1
ATOM 2287 N N . GLY A 1 276 ? -44.120 14.777 -75.772 1.00 30.56 276 GLY A N 1
ATOM 2288 C CA . GLY A 1 276 ? -45.016 15.922 -75.516 1.00 30.56 276 GLY A CA 1
ATOM 2289 C C . GLY A 1 276 ? -44.498 16.584 -74.221 1.00 30.56 276 GLY A C 1
ATOM 2290 O O . GLY A 1 276 ? -44.278 15.864 -73.252 1.00 30.56 276 GLY A O 1
ATOM 2291 N N . THR A 1 277 ? -44.165 17.874 -74.158 1.00 31.50 277 THR A N 1
ATOM 2292 C CA . THR A 1 277 ? -45.010 19.063 -74.423 1.00 31.50 277 THR A CA 1
ATOM 2293 C C . THR A 1 277 ? -44.396 20.104 -75.373 1.00 31.50 277 THR A C 1
ATOM 2295 O O . THR A 1 277 ? -43.222 20.010 -75.718 1.00 31.50 277 THR A O 1
ATOM 2298 N N . GLU A 1 278 ? -45.199 21.093 -75.785 1.00 31.98 278 GLU A N 1
ATOM 2299 C CA . GLU A 1 278 ? -44.832 22.144 -76.745 1.00 31.98 278 GLU A CA 1
ATOM 2300 C C . GLU A 1 278 ? -44.033 23.327 -76.151 1.00 31.98 278 GLU A C 1
ATOM 2302 O O . GLU A 1 278 ? -44.335 23.796 -75.056 1.00 31.98 278 GLU A O 1
ATOM 2307 N N . GLU A 1 279 ? -43.121 23.892 -76.951 1.00 32.19 279 GLU A N 1
ATOM 2308 C CA . GLU A 1 279 ? -43.093 25.335 -77.257 1.00 32.19 279 GLU A CA 1
ATOM 2309 C C . GLU A 1 279 ? -42.988 25.471 -78.794 1.00 32.19 279 GLU A C 1
ATOM 2311 O O . GLU A 1 279 ? -42.270 24.700 -79.432 1.00 32.19 279 GLU A O 1
ATOM 2316 N N . GLU A 1 280 ? -43.750 26.386 -79.402 1.00 32.09 280 GLU A N 1
ATOM 2317 C CA . GLU A 1 280 ? -43.797 26.604 -80.861 1.00 32.09 280 GLU A CA 1
ATOM 2318 C C . GLU A 1 280 ? -42.900 27.781 -81.289 1.00 32.09 280 GLU A C 1
ATOM 2320 O O . GLU A 1 280 ? -42.816 28.777 -80.569 1.00 32.09 280 GLU A O 1
ATOM 2325 N N . GLY A 1 281 ? -42.332 27.720 -82.504 1.00 30.52 281 GLY A N 1
ATOM 2326 C CA . GLY A 1 281 ? -41.877 28.912 -83.238 1.00 30.52 281 GLY A CA 1
ATOM 2327 C C . GLY A 1 281 ? -40.502 28.830 -83.909 1.00 30.52 281 GLY A C 1
ATOM 2328 O O . GLY A 1 281 ? -39.519 29.286 -83.331 1.00 30.52 281 GLY A O 1
ATOM 2329 N N . ASP A 1 282 ? -40.432 28.334 -85.149 1.00 30.56 282 ASP A N 1
ATOM 2330 C CA . ASP A 1 282 ? -40.366 29.172 -86.370 1.00 30.56 282 ASP A CA 1
ATOM 2331 C C . ASP A 1 282 ? -40.043 28.300 -87.606 1.00 30.56 282 ASP A C 1
ATOM 2333 O O . ASP A 1 282 ? -39.223 27.381 -87.534 1.00 30.56 282 ASP A O 1
ATOM 2337 N N . ASP A 1 283 ? -40.684 28.579 -88.741 1.00 34.78 283 ASP A N 1
ATOM 2338 C CA . ASP A 1 283 ? -40.664 27.711 -89.929 1.00 34.78 283 ASP A CA 1
ATOM 2339 C C . ASP A 1 283 ? -39.571 28.148 -90.924 1.00 34.78 283 ASP A C 1
ATOM 2341 O O . ASP A 1 283 ? -39.834 28.824 -91.921 1.00 34.78 283 ASP A O 1
ATOM 2345 N N . GLY A 1 284 ? -38.319 27.772 -90.646 1.00 31.36 284 GLY A N 1
ATOM 2346 C CA . GLY A 1 284 ? -37.170 28.052 -91.515 1.00 31.36 284 GLY A CA 1
ATOM 2347 C C . GLY A 1 284 ? -36.817 26.899 -92.460 1.00 31.36 284 GLY A C 1
ATOM 2348 O O . GLY A 1 284 ? -36.306 25.873 -92.012 1.00 31.36 284 GLY A O 1
ATOM 2349 N N . GLU A 1 285 ? -37.006 27.086 -93.770 1.00 38.03 285 GLU A N 1
ATOM 2350 C CA . GLU A 1 285 ? -36.362 26.247 -94.793 1.00 38.03 285 GLU A CA 1
ATOM 2351 C C . GLU A 1 285 ? -34.837 26.462 -94.737 1.00 38.03 285 GLU A C 1
ATOM 2353 O O . GLU A 1 285 ? -34.368 27.587 -94.910 1.00 38.03 285 GLU A O 1
ATOM 2358 N N . TRP A 1 286 ? -34.061 25.396 -94.514 1.00 32.19 286 TRP A N 1
ATOM 2359 C CA . TRP A 1 286 ? -32.597 25.427 -94.617 1.00 32.19 286 TRP A CA 1
ATOM 2360 C C . TRP A 1 286 ? -32.138 24.651 -95.854 1.00 32.19 286 TRP A C 1
ATOM 2362 O O . TRP A 1 286 ? -32.526 23.503 -96.066 1.00 32.19 286 TRP A O 1
ATOM 2372 N N . GLU A 1 287 ? -31.336 25.322 -96.680 1.00 33.66 287 GLU A N 1
ATOM 2373 C CA . GLU A 1 287 ? -30.757 24.800 -97.922 1.00 33.66 287 GLU A CA 1
ATOM 2374 C C . GLU A 1 287 ? -29.593 23.817 -97.634 1.00 33.66 287 GLU A C 1
ATOM 2376 O O . GLU A 1 287 ? -29.122 23.709 -96.502 1.00 33.66 287 GLU A O 1
ATOM 2381 N N . ASP A 1 288 ? -29.114 23.092 -98.655 1.00 42.28 288 ASP A N 1
ATOM 2382 C CA . ASP A 1 288 ? -28.115 22.007 -98.550 1.00 42.28 288 ASP A CA 1
ATOM 2383 C C . ASP A 1 288 ? -26.676 22.452 -98.130 1.00 42.28 288 ASP A C 1
ATOM 2385 O O . ASP A 1 288 ? -25.713 22.256 -98.875 1.00 42.28 288 ASP A O 1
ATOM 2389 N N . GLU A 1 289 ? -26.480 23.020 -96.930 1.00 41.44 289 GLU A N 1
ATOM 2390 C CA . GLU A 1 289 ? -25.148 23.399 -96.393 1.00 41.44 289 GLU A CA 1
ATOM 2391 C C . GLU A 1 289 ? -24.554 22.419 -95.348 1.00 41.44 289 GLU A C 1
ATOM 2393 O O . GLU A 1 289 ? -23.332 22.380 -95.154 1.00 41.44 289 GLU A O 1
ATOM 2398 N N . ASP A 1 290 ? -25.377 21.581 -94.703 1.00 49.69 290 ASP A N 1
ATOM 2399 C CA . ASP A 1 290 ? -25.009 20.764 -93.521 1.00 49.69 290 ASP A CA 1
ATOM 2400 C C . ASP A 1 290 ? -23.839 19.782 -93.745 1.00 49.69 290 ASP A C 1
ATOM 2402 O O . ASP A 1 290 ? -23.095 19.412 -92.825 1.00 49.69 290 ASP A O 1
ATOM 2406 N N . ASP A 1 291 ? -23.642 19.360 -94.993 1.00 55.22 291 ASP A N 1
ATOM 2407 C CA . ASP A 1 291 ? -22.629 18.385 -95.393 1.00 55.22 291 ASP A CA 1
ATOM 2408 C C . ASP A 1 291 ? -21.191 18.943 -95.246 1.00 55.22 291 ASP A C 1
ATOM 2410 O O . ASP A 1 291 ? -20.227 18.185 -95.124 1.00 55.22 291 ASP A O 1
ATOM 2414 N N . ALA A 1 292 ? -21.014 20.272 -95.193 1.00 55.28 292 ALA A N 1
ATOM 2415 C CA . ALA A 1 292 ? -19.708 20.914 -95.021 1.00 55.28 292 ALA A CA 1
ATOM 2416 C C . ALA A 1 292 ? -19.283 21.059 -93.542 1.00 55.28 292 ALA A C 1
ATOM 2418 O O . ALA A 1 292 ? -18.182 20.627 -93.173 1.00 55.28 292 ALA A O 1
ATOM 2419 N N . GLU A 1 293 ? -20.140 21.624 -92.680 1.00 56.44 293 GLU A N 1
ATOM 2420 C CA . GLU A 1 293 ? -19.870 21.802 -91.238 1.00 56.44 293 GLU A CA 1
ATOM 2421 C C . GLU A 1 293 ? -19.702 20.437 -90.547 1.00 56.44 293 GLU A C 1
ATOM 2423 O O . GLU A 1 293 ? -18.756 20.249 -89.773 1.00 56.44 293 GLU A O 1
ATOM 2428 N N . SER A 1 294 ? -20.533 19.448 -90.901 1.00 58.59 294 SER A N 1
ATOM 2429 C CA . SER A 1 294 ? -20.464 18.076 -90.371 1.00 58.59 294 SER A CA 1
ATOM 2430 C C . SER A 1 294 ? -19.114 17.407 -90.660 1.00 58.59 294 SER A C 1
ATOM 2432 O O . SER A 1 294 ? -18.461 16.855 -89.768 1.00 58.59 294 SER A O 1
ATOM 2434 N N . ARG A 1 295 ? -18.616 17.525 -91.898 1.00 64.19 295 ARG A N 1
ATOM 2435 C CA . ARG A 1 295 ? -17.288 17.019 -92.292 1.00 64.19 295 ARG A CA 1
ATOM 2436 C C . ARG A 1 295 ? -16.159 17.769 -91.580 1.00 64.19 295 ARG A C 1
ATOM 2438 O O . ARG A 1 295 ? -15.174 17.145 -91.179 1.00 64.19 295 ARG A O 1
ATOM 2445 N N . ALA A 1 296 ? -16.308 19.077 -91.366 1.00 67.31 296 ALA A N 1
ATOM 2446 C CA . ALA A 1 296 ? -15.367 19.868 -90.577 1.00 67.31 296 ALA A CA 1
ATOM 2447 C C . ALA A 1 296 ? -15.411 19.524 -89.074 1.00 67.31 296 ALA A C 1
ATOM 2449 O O . ALA A 1 296 ? -14.390 19.630 -88.394 1.00 67.31 296 ALA A O 1
ATOM 2450 N N . ALA A 1 297 ? -16.554 19.103 -88.519 1.00 68.69 297 ALA A N 1
ATOM 2451 C CA . ALA A 1 297 ? -16.669 18.637 -87.134 1.00 68.69 297 ALA A CA 1
ATOM 2452 C C . ALA A 1 297 ? -15.858 17.352 -86.915 1.00 68.69 297 ALA A C 1
ATOM 2454 O O . ALA A 1 297 ? -14.985 17.326 -86.045 1.00 68.69 297 ALA A O 1
ATOM 2455 N N . VAL A 1 298 ? -16.037 16.348 -87.780 1.00 72.88 298 VAL A N 1
ATOM 2456 C CA . VAL A 1 298 ? -15.265 15.095 -87.732 1.00 72.88 298 VAL A CA 1
ATOM 2457 C C . VAL A 1 298 ? -13.759 15.355 -87.882 1.00 72.88 298 VAL A C 1
ATOM 2459 O O . VAL A 1 298 ? -12.970 14.826 -87.100 1.00 72.88 298 VAL A O 1
ATOM 2462 N N . ASP A 1 299 ? -13.329 16.234 -88.797 1.00 74.44 299 ASP A N 1
ATOM 2463 C CA . ASP A 1 299 ? -11.907 16.605 -88.903 1.00 74.44 299 ASP A CA 1
ATOM 2464 C C . ASP A 1 299 ? -11.384 17.361 -87.670 1.00 74.44 299 ASP A C 1
ATOM 2466 O O . ASP A 1 299 ? -10.252 17.119 -87.244 1.00 74.44 299 ASP A O 1
ATOM 2470 N N . ARG A 1 300 ? -12.180 18.253 -87.057 1.00 78.69 300 ARG A N 1
ATOM 2471 C CA . ARG A 1 300 ? -11.818 18.931 -85.795 1.00 78.69 300 ARG A CA 1
ATOM 2472 C C . ARG A 1 300 ? -11.590 17.908 -84.672 1.00 78.69 300 ARG A C 1
ATOM 2474 O O . ARG A 1 300 ? -10.622 18.046 -83.922 1.00 78.69 300 ARG A O 1
ATOM 2481 N N . VAL A 1 301 ? -12.411 16.858 -84.598 1.00 79.81 301 VAL A N 1
ATOM 2482 C CA . VAL A 1 301 ? -12.293 15.771 -83.612 1.00 79.81 301 VAL A CA 1
ATOM 2483 C C . VAL A 1 301 ? -11.104 14.854 -83.907 1.00 79.81 301 VAL A C 1
ATOM 2485 O O . VAL A 1 301 ? -10.245 14.678 -83.041 1.00 79.81 301 VAL A O 1
ATOM 2488 N N . LEU A 1 302 ? -10.971 14.323 -85.126 1.00 82.12 302 LEU A N 1
ATOM 2489 C CA . LEU A 1 302 ? -9.842 13.455 -85.485 1.00 82.12 302 LEU A CA 1
ATOM 2490 C C . LEU A 1 302 ? -8.500 14.168 -85.257 1.00 82.12 302 LEU A C 1
ATOM 2492 O O . LEU A 1 302 ? -7.585 13.591 -84.675 1.00 82.12 302 LEU A O 1
ATOM 2496 N N . LYS A 1 303 ? -8.402 15.460 -85.593 1.00 82.12 303 LYS A N 1
ATOM 2497 C CA . LYS A 1 303 ? -7.192 16.281 -85.402 1.00 82.12 303 LYS A CA 1
ATOM 2498 C C . LYS A 1 303 ? -6.900 16.620 -83.931 1.00 82.12 303 LYS A C 1
ATOM 2500 O O . LYS A 1 303 ? -5.747 16.895 -83.596 1.00 82.12 303 LYS A O 1
ATOM 2505 N N . LYS A 1 304 ? -7.910 16.577 -83.052 1.00 82.44 304 LYS A N 1
ATOM 2506 C CA . LYS A 1 304 ? -7.792 16.685 -81.582 1.00 82.44 304 LYS A CA 1
ATOM 2507 C C . LYS A 1 304 ? -7.160 15.420 -80.987 1.00 82.44 304 LYS A C 1
ATOM 2509 O O . LYS A 1 304 ? -6.208 15.535 -80.221 1.00 82.44 304 LYS A O 1
ATOM 2514 N N . TYR A 1 305 ? -7.624 14.231 -81.379 1.00 81.88 305 TYR A N 1
ATOM 2515 C CA . TYR A 1 305 ? -7.053 12.952 -80.924 1.00 81.88 305 TYR A CA 1
ATOM 2516 C C . TYR A 1 305 ? -5.710 12.619 -81.600 1.00 81.88 305 TYR A C 1
ATOM 2518 O O . TYR A 1 305 ? -4.816 12.054 -80.973 1.00 81.88 305 TYR A O 1
ATOM 2526 N N . GLU A 1 306 ? -5.498 13.015 -82.854 1.00 81.25 306 GLU A N 1
ATOM 2527 C CA . GLU A 1 306 ? -4.221 12.857 -83.566 1.00 81.25 306 GLU A CA 1
ATOM 2528 C C . GLU A 1 306 ? -3.090 13.684 -82.938 1.00 81.25 306 GLU A C 1
ATOM 2530 O O . GLU A 1 306 ? -1.971 13.198 -82.811 1.00 81.25 306 GLU A O 1
ATOM 2535 N N . LYS A 1 307 ? -3.385 14.901 -82.459 1.00 77.06 307 LYS A N 1
ATOM 2536 C CA . LYS A 1 307 ? -2.408 15.759 -81.763 1.00 77.06 307 LYS A CA 1
ATOM 2537 C C . LYS A 1 307 ? -2.214 15.442 -80.275 1.00 77.06 307 LYS A C 1
ATOM 2539 O O . LYS A 1 307 ? -1.375 16.079 -79.639 1.00 77.06 307 LYS A O 1
ATOM 2544 N N . ALA A 1 308 ? -2.970 14.501 -79.711 1.00 78.94 308 ALA A N 1
ATOM 2545 C CA . ALA A 1 308 ? -2.808 14.084 -78.321 1.00 78.94 308 ALA A CA 1
ATOM 2546 C C . ALA A 1 308 ? -1.427 13.424 -78.107 1.00 78.94 308 ALA A C 1
ATOM 2548 O O . ALA A 1 308 ? -1.103 12.474 -78.833 1.00 78.94 308 ALA A O 1
ATOM 2549 N N . PRO A 1 309 ? -0.612 13.864 -77.126 1.00 70.69 309 PRO A N 1
ATOM 2550 C CA . PRO A 1 309 ? 0.634 13.180 -76.802 1.00 70.69 309 PRO A CA 1
ATOM 2551 C C . PRO A 1 309 ? 0.349 11.740 -76.370 1.00 70.69 309 PRO A C 1
ATOM 2553 O O . PRO A 1 309 ? -0.582 11.490 -75.599 1.00 70.69 309 PRO A O 1
ATOM 2556 N N . VAL A 1 310 ? 1.153 10.801 -76.868 1.00 70.88 310 VAL A N 1
ATOM 2557 C CA . VAL A 1 310 ? 1.109 9.411 -76.411 1.00 70.88 310 VAL A CA 1
ATOM 2558 C C . VAL A 1 310 ? 1.991 9.301 -75.172 1.00 70.88 310 VAL A C 1
ATOM 2560 O O . VAL A 1 310 ? 3.174 9.629 -75.233 1.00 70.88 310 VAL A O 1
ATOM 2563 N N . ALA A 1 311 ? 1.405 8.879 -74.057 1.00 61.34 311 ALA A N 1
ATOM 2564 C CA . ALA A 1 311 ? 2.079 8.687 -72.780 1.00 61.34 311 ALA A CA 1
ATOM 2565 C C . ALA A 1 311 ? 1.941 7.225 -72.351 1.00 61.34 311 ALA A C 1
ATOM 2567 O O . ALA A 1 311 ? 0.850 6.655 -72.424 1.00 61.34 311 ALA A O 1
ATOM 2568 N N . ASP A 1 312 ? 3.042 6.627 -71.907 1.00 56.56 312 ASP A N 1
ATOM 2569 C CA . ASP A 1 312 ? 3.064 5.249 -71.423 1.00 56.56 312 ASP A CA 1
ATOM 2570 C C . ASP A 1 312 ? 2.703 5.224 -69.922 1.00 56.56 312 ASP A C 1
ATOM 2572 O O . ASP A 1 312 ? 3.438 5.818 -69.129 1.00 56.56 312 ASP A O 1
ATOM 2576 N N . PRO A 1 313 ? 1.562 4.639 -69.499 1.00 53.50 313 PRO A N 1
ATOM 2577 C CA . PRO A 1 313 ? 1.167 4.640 -68.088 1.00 53.50 313 PRO A CA 1
ATOM 2578 C C . PRO A 1 313 ? 2.052 3.738 -67.224 1.00 53.50 313 PRO A C 1
ATOM 2580 O O . PRO A 1 313 ? 2.248 4.017 -66.039 1.00 53.50 313 PRO A O 1
ATOM 2583 N N . ASP A 1 314 ? 2.593 2.680 -67.826 1.00 51.81 314 ASP A N 1
ATOM 2584 C CA . ASP A 1 314 ? 3.184 1.548 -67.111 1.00 51.81 314 ASP A CA 1
ATOM 2585 C C . ASP A 1 314 ? 4.635 1.842 -66.671 1.00 51.81 314 ASP A C 1
ATOM 2587 O O . ASP A 1 314 ? 5.251 1.063 -65.949 1.00 51.81 314 ASP A O 1
ATOM 2591 N N . ALA A 1 315 ? 5.171 3.005 -67.062 1.00 55.12 315 ALA A N 1
ATOM 2592 C CA . ALA A 1 315 ? 6.496 3.487 -66.678 1.00 55.12 315 ALA A CA 1
ATOM 2593 C C . ALA A 1 315 ? 6.555 4.141 -65.281 1.00 55.12 315 ALA A C 1
ATOM 2595 O O . ALA A 1 315 ? 7.638 4.235 -64.705 1.00 55.12 315 ALA A O 1
ATOM 2596 N N . GLU A 1 316 ? 5.428 4.620 -64.734 1.00 52.69 316 GLU A N 1
ATOM 2597 C CA . GLU A 1 316 ? 5.421 5.374 -63.464 1.00 52.69 316 GLU A CA 1
ATOM 2598 C C . GLU A 1 316 ? 4.326 4.987 -62.457 1.00 52.69 316 GLU A C 1
ATOM 2600 O O . GLU A 1 316 ? 4.477 5.314 -61.276 1.00 52.69 316 GLU A O 1
ATOM 2605 N N . GLY A 1 317 ? 3.283 4.264 -62.877 1.00 54.38 317 GLY A N 1
ATOM 2606 C CA . GLY A 1 317 ? 2.222 3.774 -61.989 1.00 54.38 317 GLY A CA 1
ATOM 2607 C C . GLY A 1 317 ? 1.027 4.720 -61.822 1.00 54.38 317 GLY A C 1
ATOM 2608 O O . GLY A 1 317 ? 0.940 5.790 -62.443 1.00 54.38 317 GLY A O 1
ATOM 2609 N N . THR A 1 318 ? 0.061 4.328 -60.991 1.00 55.09 318 THR A N 1
ATOM 2610 C CA . THR A 1 318 ? -1.151 5.128 -60.722 1.00 55.09 318 THR A CA 1
ATOM 2611 C C . THR A 1 318 ? -0.847 6.431 -59.961 1.00 55.09 318 THR A C 1
ATOM 2613 O O . THR A 1 318 ? 0.308 6.798 -59.719 1.00 55.09 318 THR A O 1
ATOM 2616 N N . PHE A 1 319 ? -1.880 7.231 -59.671 1.00 45.12 319 PHE A N 1
ATOM 2617 C CA . PHE A 1 319 ? -1.717 8.396 -58.794 1.00 45.12 319 PHE A CA 1
ATOM 2618 C C . PHE A 1 319 ? -1.443 7.943 -57.357 1.00 45.12 319 PHE A C 1
ATOM 2620 O O . PHE A 1 319 ? -0.566 8.497 -56.700 1.00 45.12 319 PHE A O 1
ATOM 2627 N N . ASP A 1 320 ? -2.149 6.903 -56.923 1.00 46.31 320 ASP A N 1
ATOM 2628 C CA . ASP A 1 320 ? -2.115 6.384 -55.562 1.00 46.31 320 ASP A CA 1
ATOM 2629 C C . ASP A 1 320 ? -0.778 5.672 -55.296 1.00 46.31 320 ASP A C 1
ATOM 2631 O O . ASP A 1 320 ? -0.072 6.068 -54.376 1.00 46.31 320 ASP A O 1
ATOM 2635 N N . GLU A 1 321 ? -0.298 4.814 -56.208 1.00 51.44 321 GLU A N 1
ATOM 2636 C CA . GLU A 1 321 ? 1.064 4.235 -56.151 1.00 51.44 321 GLU A CA 1
ATOM 2637 C C . GLU A 1 321 ? 2.183 5.292 -56.093 1.00 51.44 321 GLU A C 1
ATOM 2639 O O . GLU A 1 321 ? 3.246 5.053 -55.519 1.00 51.44 321 GLU A O 1
ATOM 2644 N N . ARG A 1 322 ? 1.992 6.468 -56.710 1.00 55.81 322 ARG A N 1
ATOM 2645 C CA . ARG A 1 322 ? 2.961 7.578 -56.638 1.00 55.81 322 ARG A CA 1
ATOM 2646 C C . ARG A 1 322 ? 2.817 8.404 -55.366 1.00 55.81 322 ARG A C 1
ATOM 2648 O O . ARG A 1 322 ? 3.817 8.948 -54.899 1.00 55.81 322 ARG A O 1
ATOM 2655 N N . TYR A 1 323 ? 1.619 8.483 -54.794 1.00 58.19 323 TYR A N 1
ATOM 2656 C CA . TYR A 1 323 ? 1.408 9.057 -53.471 1.00 58.19 323 TYR A CA 1
ATOM 2657 C C . TYR A 1 323 ? 2.043 8.167 -52.396 1.00 58.19 323 TYR A C 1
ATOM 2659 O O . TYR A 1 323 ? 2.884 8.657 -51.651 1.00 58.19 323 TYR A O 1
ATOM 2667 N N . GLU A 1 324 ? 1.755 6.863 -52.407 1.00 55.38 324 GLU A N 1
ATOM 2668 C CA . GLU A 1 324 ? 2.370 5.837 -51.556 1.00 55.38 324 GLU A CA 1
ATOM 2669 C C . GLU A 1 324 ? 3.896 5.826 -51.688 1.00 55.38 324 GLU A C 1
ATOM 2671 O O . GLU A 1 324 ? 4.604 5.893 -50.685 1.00 55.38 324 GLU A O 1
ATOM 2676 N N . ARG A 1 325 ? 4.435 5.828 -52.917 1.00 63.25 325 ARG A N 1
ATOM 2677 C CA . ARG A 1 325 ? 5.889 5.892 -53.143 1.00 63.25 325 ARG A CA 1
ATOM 2678 C C . ARG A 1 325 ? 6.490 7.180 -52.587 1.00 63.25 325 ARG A C 1
ATOM 2680 O O . ARG A 1 325 ? 7.483 7.117 -51.874 1.00 63.25 325 ARG A O 1
ATOM 2687 N N . SER A 1 326 ? 5.871 8.334 -52.843 1.00 64.75 326 SER A N 1
ATOM 2688 C CA . SER A 1 326 ? 6.365 9.621 -52.339 1.00 64.75 326 SER A CA 1
ATOM 2689 C C . SER A 1 326 ? 6.151 9.803 -50.831 1.00 64.75 326 SER A C 1
ATOM 2691 O O . SER A 1 326 ? 6.822 10.628 -50.214 1.00 64.75 326 SER A O 1
ATOM 2693 N N . LEU A 1 327 ? 5.205 9.093 -50.220 1.00 59.31 327 LEU A N 1
ATOM 2694 C CA . LEU A 1 327 ? 5.043 9.012 -48.772 1.00 59.31 327 LEU A CA 1
ATOM 2695 C C . LEU A 1 327 ? 6.163 8.151 -48.186 1.00 59.31 327 LEU A C 1
ATOM 2697 O O . LEU A 1 327 ? 6.892 8.623 -47.316 1.00 59.31 327 LEU A O 1
ATOM 2701 N N . LYS A 1 328 ? 6.357 6.942 -48.727 1.00 66.50 328 LYS A N 1
ATOM 2702 C CA . LYS A 1 328 ? 7.407 6.017 -48.305 1.00 66.50 328 LYS A CA 1
ATOM 2703 C C . LYS A 1 328 ? 8.797 6.634 -48.442 1.00 66.50 328 LYS A C 1
ATOM 2705 O O . LYS A 1 328 ? 9.536 6.637 -47.474 1.00 66.50 328 LYS A O 1
ATOM 2710 N N . GLU A 1 329 ? 9.134 7.245 -49.577 1.00 72.88 329 GLU A N 1
ATOM 2711 C CA . GLU A 1 329 ? 10.425 7.925 -49.782 1.00 72.88 329 GLU A CA 1
ATOM 2712 C C . GLU A 1 329 ? 10.730 8.960 -48.682 1.00 72.88 329 GLU A C 1
ATOM 2714 O O . GLU A 1 329 ? 11.887 9.115 -48.286 1.00 72.88 329 GLU A O 1
ATOM 2719 N N . LYS A 1 330 ? 9.695 9.631 -48.154 1.00 68.38 330 LYS A N 1
ATOM 2720 C CA . LYS A 1 330 ? 9.798 10.613 -47.061 1.00 68.38 330 LYS A CA 1
ATOM 2721 C C . LYS A 1 330 ? 9.787 9.979 -45.675 1.00 68.38 330 LYS A C 1
ATOM 2723 O O . LYS A 1 330 ? 10.412 10.530 -44.776 1.00 68.38 330 LYS A O 1
ATOM 2728 N N . MET A 1 331 ? 9.106 8.850 -45.498 1.00 63.91 331 MET A N 1
ATOM 2729 C CA . MET A 1 331 ? 9.194 8.032 -44.288 1.00 63.91 331 MET A CA 1
ATOM 2730 C C . MET A 1 331 ? 10.609 7.455 -44.164 1.00 63.91 331 MET A C 1
ATOM 2732 O O . MET A 1 331 ? 11.247 7.628 -43.135 1.00 63.91 331 MET A O 1
ATOM 2736 N N . ASP A 1 332 ? 11.162 6.915 -45.253 1.00 67.25 332 ASP A N 1
ATOM 2737 C CA . ASP A 1 332 ? 12.548 6.461 -45.368 1.00 67.25 332 ASP A CA 1
ATOM 2738 C C . ASP A 1 332 ? 13.547 7.631 -45.170 1.00 67.25 332 ASP A C 1
ATOM 2740 O O . ASP A 1 332 ? 14.599 7.457 -44.558 1.00 67.25 332 ASP A O 1
ATOM 2744 N N . GLU A 1 333 ? 13.257 8.846 -45.670 1.00 71.38 333 GLU A N 1
ATOM 2745 C CA . GLU A 1 333 ? 14.076 10.053 -45.424 1.00 71.38 333 GLU A CA 1
ATOM 2746 C C . GLU A 1 333 ? 14.025 10.497 -43.952 1.00 71.38 333 GLU A C 1
ATOM 2748 O O . GLU A 1 333 ? 15.062 10.824 -43.370 1.00 71.38 333 GLU A O 1
ATOM 2753 N N . TRP A 1 334 ? 12.844 10.451 -43.331 1.00 65.94 334 TRP A N 1
ATOM 2754 C CA . TRP A 1 334 ? 12.661 10.721 -41.907 1.00 65.94 334 TRP A CA 1
ATOM 2755 C C . TRP A 1 334 ? 13.375 9.675 -41.044 1.00 65.94 334 TRP A C 1
ATOM 2757 O O . TRP A 1 334 ? 14.140 10.071 -40.168 1.00 65.94 334 TRP A O 1
ATOM 2767 N N . LYS A 1 335 ? 13.249 8.372 -41.346 1.00 63.66 335 LYS A N 1
ATOM 2768 C CA . LYS A 1 335 ? 13.986 7.288 -40.670 1.00 63.66 335 LYS A CA 1
ATOM 2769 C C . LYS A 1 335 ? 15.500 7.472 -40.829 1.00 63.66 335 LYS A C 1
ATOM 2771 O O . LYS A 1 335 ? 16.208 7.503 -39.823 1.00 63.66 335 LYS A O 1
ATOM 2776 N N . ARG A 1 336 ? 16.010 7.736 -42.043 1.00 67.69 336 ARG A N 1
ATOM 2777 C CA . ARG A 1 336 ? 17.429 8.101 -42.271 1.00 67.69 336 ARG A CA 1
ATOM 2778 C C . ARG A 1 336 ? 17.888 9.281 -41.407 1.00 67.69 336 ARG A C 1
ATOM 2780 O O . ARG A 1 336 ? 19.010 9.255 -40.908 1.00 67.69 336 ARG A O 1
ATOM 2787 N N . GLY A 1 337 ? 17.051 10.304 -41.226 1.00 62.50 337 GLY A N 1
ATOM 2788 C CA . GLY A 1 337 ? 17.334 11.437 -40.339 1.00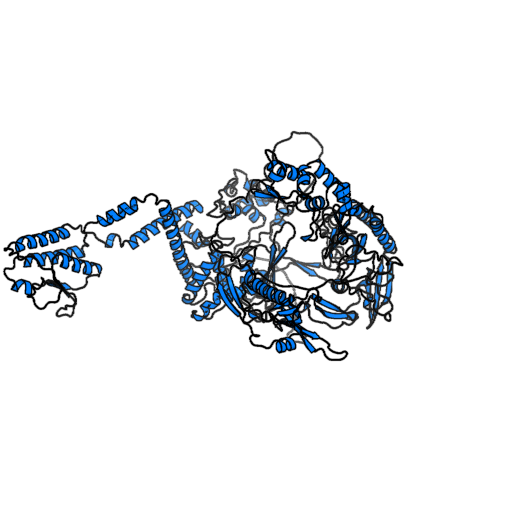 62.50 337 GLY A CA 1
ATOM 2789 C C . GLY A 1 337 ? 17.287 11.076 -38.849 1.00 62.50 337 GLY A C 1
ATOM 2790 O O . GLY A 1 337 ? 18.151 11.509 -38.086 1.00 62.50 337 GLY A O 1
ATOM 2791 N N . TYR A 1 338 ? 16.308 10.263 -38.447 1.00 60.03 338 TYR A N 1
ATOM 2792 C CA . TYR A 1 338 ? 16.083 9.818 -37.075 1.00 60.03 338 TYR A CA 1
ATOM 2793 C C . TYR A 1 338 ? 17.227 8.927 -36.587 1.00 60.03 338 TYR A C 1
ATOM 2795 O O . TYR A 1 338 ? 17.974 9.349 -35.707 1.00 60.03 338 TYR A O 1
ATOM 2803 N N . TYR A 1 339 ? 17.453 7.761 -37.203 1.00 57.06 339 TYR A N 1
ATOM 2804 C CA . TYR A 1 339 ? 18.498 6.817 -36.778 1.00 57.06 339 TYR A CA 1
ATOM 2805 C C . TYR A 1 339 ? 19.883 7.469 -36.735 1.00 57.06 339 TYR A C 1
ATOM 2807 O O . TYR A 1 339 ? 20.590 7.372 -35.731 1.00 57.06 339 TYR A O 1
ATOM 2815 N N . LYS A 1 340 ? 20.223 8.247 -37.767 1.00 62.72 340 LYS A N 1
ATOM 2816 C CA . LYS A 1 340 ? 21.532 8.895 -37.886 1.00 62.72 340 LYS A CA 1
ATOM 2817 C C . LYS A 1 340 ? 21.741 10.067 -36.921 1.00 62.72 340 LYS A C 1
ATOM 2819 O O . LYS A 1 340 ? 22.874 10.311 -36.524 1.00 62.72 340 LYS A O 1
ATOM 2824 N N . GLY A 1 341 ? 20.685 10.801 -36.558 1.00 54.12 341 GLY A N 1
ATOM 2825 C CA . GLY A 1 341 ? 20.762 11.951 -35.642 1.00 54.12 341 GLY A CA 1
ATOM 2826 C C . GLY A 1 341 ? 20.472 11.628 -34.169 1.00 54.12 341 GLY A C 1
ATOM 2827 O O . GLY A 1 341 ? 20.880 12.373 -33.276 1.00 54.12 341 GLY A O 1
ATOM 2828 N N . LYS A 1 342 ? 19.754 10.532 -33.896 1.00 57.53 342 LYS A N 1
ATOM 2829 C CA . LYS A 1 342 ? 19.358 10.102 -32.545 1.00 57.53 342 LYS A CA 1
ATOM 2830 C C . LYS A 1 342 ? 20.238 8.992 -31.990 1.00 57.53 342 LYS A C 1
ATOM 2832 O O . LYS A 1 342 ? 20.553 9.032 -30.806 1.00 57.53 342 LYS A O 1
ATOM 2837 N N . LEU A 1 343 ? 20.620 8.034 -32.833 1.00 53.03 343 LEU A N 1
ATOM 2838 C CA . LEU A 1 343 ? 21.308 6.802 -32.436 1.00 53.03 343 LEU A CA 1
ATOM 2839 C C . LEU A 1 343 ? 22.703 6.662 -33.075 1.00 53.03 343 LEU A C 1
ATOM 2841 O O . LEU A 1 343 ? 23.377 5.673 -32.827 1.00 53.03 343 LEU A O 1
ATOM 2845 N N . GLU A 1 344 ? 23.127 7.633 -33.893 1.00 57.91 344 GLU A N 1
ATOM 2846 C CA . GLU A 1 344 ? 24.385 7.671 -34.672 1.00 57.91 344 GLU A CA 1
ATOM 2847 C C . GLU A 1 344 ? 24.576 6.544 -35.711 1.00 57.91 344 GLU A C 1
ATOM 2849 O O . GLU A 1 344 ? 25.553 6.544 -36.463 1.00 57.91 344 GLU A O 1
ATOM 2854 N N . ILE A 1 345 ? 23.619 5.620 -35.834 1.00 62.69 345 ILE A N 1
ATOM 2855 C CA . ILE A 1 345 ? 23.683 4.498 -36.776 1.00 62.69 345 ILE A CA 1
ATOM 2856 C C . ILE A 1 345 ? 23.114 4.917 -38.139 1.00 62.69 345 ILE A C 1
ATOM 2858 O O . ILE A 1 345 ? 22.084 5.586 -38.242 1.00 62.69 345 ILE A O 1
ATOM 2862 N N . SER A 1 346 ? 23.781 4.504 -39.216 1.00 61.97 346 SER A N 1
ATOM 2863 C CA . SER A 1 346 ? 23.283 4.698 -40.577 1.00 61.97 346 SER A CA 1
ATOM 2864 C C . SER A 1 346 ? 22.153 3.710 -40.874 1.00 61.97 346 SER A C 1
ATOM 2866 O O . SER A 1 346 ? 22.394 2.509 -40.878 1.00 61.97 346 SER A O 1
ATOM 2868 N N . TYR A 1 347 ? 20.954 4.208 -41.191 1.00 57.72 347 TYR A N 1
ATOM 2869 C CA . TYR A 1 347 ? 19.833 3.377 -41.667 1.00 57.72 347 TYR A CA 1
ATOM 2870 C C . TYR A 1 347 ? 20.224 2.527 -42.894 1.00 57.72 347 TYR A C 1
ATOM 2872 O O . TYR A 1 347 ? 19.814 1.384 -43.033 1.00 57.72 347 TYR A O 1
ATOM 2880 N N . ASP A 1 348 ? 21.103 3.058 -43.750 1.00 63.22 348 ASP A N 1
ATOM 2881 C CA . ASP A 1 348 ? 21.593 2.361 -44.943 1.00 63.22 348 ASP A CA 1
ATOM 2882 C C . ASP A 1 348 ? 22.800 1.412 -44.674 1.00 63.22 348 ASP A C 1
ATOM 2884 O O . ASP A 1 348 ? 23.418 0.938 -45.626 1.00 63.22 348 ASP A O 1
ATOM 2888 N N . ASP A 1 349 ? 23.182 1.146 -43.409 1.00 66.88 349 ASP A N 1
ATOM 2889 C CA . ASP A 1 349 ? 24.189 0.126 -43.034 1.00 66.88 349 ASP A CA 1
ATOM 2890 C C . ASP A 1 349 ? 23.515 -1.160 -42.511 1.00 66.88 349 ASP A C 1
ATOM 2892 O O . ASP A 1 349 ? 23.038 -1.174 -41.372 1.00 66.88 349 ASP A O 1
ATOM 2896 N N . PRO A 1 350 ? 23.542 -2.278 -43.268 1.00 53.69 350 PRO A N 1
ATOM 2897 C CA . PRO A 1 350 ? 22.927 -3.536 -42.850 1.00 53.69 350 PRO A CA 1
ATOM 2898 C C . PRO A 1 350 ? 23.501 -4.134 -41.564 1.00 53.69 350 PRO A C 1
ATOM 2900 O O . PRO A 1 350 ? 22.826 -4.950 -40.940 1.00 53.69 350 PRO A O 1
ATOM 2903 N N . LYS A 1 351 ? 24.732 -3.782 -41.158 1.00 56.38 351 LYS A N 1
ATOM 2904 C CA . LYS A 1 351 ? 25.326 -4.337 -39.936 1.00 56.38 351 LYS A CA 1
ATOM 2905 C C . LYS A 1 351 ? 24.977 -3.510 -38.702 1.00 56.38 351 LYS A C 1
ATOM 2907 O O . LYS A 1 351 ? 24.509 -4.084 -37.727 1.00 56.38 351 LYS A O 1
ATOM 2912 N N . GLY A 1 352 ? 25.142 -2.188 -38.751 1.00 54.97 352 GLY A N 1
ATOM 2913 C CA . GLY A 1 352 ? 24.683 -1.297 -37.686 1.00 54.97 352 GLY A CA 1
ATOM 2914 C C . GLY A 1 352 ? 23.171 -1.387 -37.464 1.00 54.97 352 GLY A C 1
ATOM 2915 O O . GLY A 1 352 ? 22.728 -1.458 -36.319 1.00 54.97 352 GLY A O 1
ATOM 2916 N N . MET A 1 353 ? 22.378 -1.467 -38.541 1.00 53.38 353 MET A N 1
ATOM 2917 C CA . MET A 1 353 ? 20.955 -1.799 -38.427 1.00 53.38 353 MET A CA 1
ATOM 2918 C C . MET A 1 353 ? 20.742 -3.234 -37.951 1.00 53.38 353 MET A C 1
ATOM 2920 O O . MET A 1 353 ? 19.891 -3.431 -37.101 1.00 53.38 353 MET A O 1
ATOM 2924 N N . GLY A 1 354 ? 21.524 -4.225 -38.389 1.00 48.38 354 GLY A N 1
ATOM 2925 C CA . GLY A 1 354 ? 21.435 -5.596 -37.870 1.00 48.38 354 GLY A CA 1
ATOM 2926 C C . GLY A 1 354 ? 21.597 -5.680 -36.346 1.00 48.38 354 GLY A C 1
ATOM 2927 O O . GLY A 1 354 ? 20.749 -6.264 -35.674 1.00 48.38 354 GLY A O 1
ATOM 2928 N N . ASP A 1 355 ? 22.621 -5.029 -35.790 1.00 51.53 355 ASP A N 1
ATOM 2929 C CA . ASP A 1 355 ? 22.887 -4.989 -34.344 1.00 51.53 355 ASP A CA 1
ATOM 2930 C C . ASP A 1 355 ? 21.826 -4.163 -33.568 1.00 51.53 355 ASP A C 1
ATOM 2932 O O . ASP A 1 355 ? 21.583 -4.426 -32.385 1.00 51.53 355 ASP A O 1
ATOM 2936 N N . LEU A 1 356 ? 21.150 -3.197 -34.214 1.00 50.06 356 LEU A N 1
ATOM 2937 C CA . LEU A 1 356 ? 20.016 -2.455 -33.637 1.00 50.06 356 LEU A CA 1
ATOM 2938 C C . LEU A 1 356 ? 18.698 -3.240 -33.719 1.00 50.06 356 LEU A C 1
ATOM 2940 O O . LEU A 1 356 ? 17.996 -3.343 -32.721 1.00 50.06 356 LEU A O 1
ATOM 2944 N N . ILE A 1 357 ? 18.375 -3.836 -34.866 1.00 50.88 357 ILE A N 1
ATOM 2945 C CA . ILE A 1 357 ? 17.190 -4.675 -35.098 1.00 50.88 357 ILE A CA 1
ATOM 2946 C C . ILE A 1 357 ? 17.237 -5.910 -34.191 1.00 50.88 357 ILE A C 1
ATOM 2948 O O . ILE A 1 357 ? 16.213 -6.294 -33.639 1.00 50.88 357 ILE A O 1
ATOM 2952 N N . TYR A 1 358 ? 18.423 -6.473 -33.947 1.00 49.84 358 TYR A N 1
ATOM 2953 C CA . TYR A 1 358 ? 18.648 -7.526 -32.953 1.00 49.84 358 TYR A CA 1
ATOM 2954 C C . TYR A 1 358 ? 18.321 -7.090 -31.512 1.00 49.84 358 TYR A C 1
ATOM 2956 O O . TYR A 1 358 ? 17.870 -7.906 -30.711 1.00 49.84 358 TYR A O 1
ATOM 2964 N N . ARG A 1 359 ? 18.536 -5.813 -31.168 1.00 50.56 359 ARG A N 1
ATOM 2965 C CA . ARG A 1 359 ? 18.217 -5.256 -29.840 1.00 50.56 359 ARG A CA 1
ATOM 2966 C C . ARG A 1 359 ? 16.762 -4.818 -29.706 1.00 50.56 359 ARG A C 1
ATOM 2968 O O . ARG A 1 359 ? 16.179 -4.992 -28.648 1.00 50.56 359 ARG A O 1
ATOM 2975 N N . TYR A 1 360 ? 16.222 -4.196 -30.746 1.00 50.03 360 TYR A N 1
ATOM 2976 C CA . TYR A 1 360 ? 15.042 -3.334 -30.664 1.00 50.03 360 TYR A CA 1
ATOM 2977 C C . TYR A 1 360 ? 13.877 -3.847 -31.511 1.00 50.03 360 TYR A C 1
ATOM 2979 O O . TYR A 1 360 ? 12.736 -3.512 -31.223 1.00 50.03 360 TYR A O 1
ATOM 2987 N N . VAL A 1 361 ? 14.143 -4.700 -32.511 1.00 51.00 361 VAL A N 1
ATOM 2988 C CA . VAL A 1 361 ? 13.093 -5.355 -33.301 1.00 51.00 361 VAL A CA 1
ATOM 2989 C C . VAL A 1 361 ? 12.226 -4.260 -33.969 1.00 51.00 361 VAL A C 1
ATOM 2991 O O . VAL A 1 361 ? 11.062 -4.094 -33.642 1.00 51.00 361 VAL A O 1
ATOM 2994 N N . GLU A 1 362 ? 12.822 -3.475 -34.892 1.00 37.97 362 GLU A N 1
ATOM 2995 C CA . GLU A 1 362 ? 12.232 -2.202 -35.389 1.00 37.97 362 GLU A CA 1
ATOM 2996 C C . GLU A 1 362 ? 12.129 -2.028 -36.934 1.00 37.97 362 GLU A C 1
ATOM 2998 O O . GLU A 1 362 ? 11.476 -1.094 -37.389 1.00 37.97 362 GLU A O 1
ATOM 3003 N N . ASP A 1 363 ? 12.682 -2.924 -37.771 1.00 46.34 363 ASP A N 1
ATOM 3004 C CA . ASP A 1 363 ? 12.539 -2.870 -39.254 1.00 46.34 363 ASP A CA 1
ATOM 3005 C C . ASP A 1 363 ? 11.903 -4.172 -39.802 1.00 46.34 363 ASP A C 1
ATOM 3007 O O . ASP A 1 363 ? 12.482 -4.964 -40.547 1.00 46.34 363 ASP A O 1
ATOM 3011 N N . LEU A 1 364 ? 10.709 -4.472 -39.285 1.00 50.59 364 LEU A N 1
ATOM 3012 C CA . LEU A 1 364 ? 10.233 -5.840 -39.056 1.00 50.59 364 LEU A CA 1
ATOM 3013 C C . LEU A 1 364 ? 9.538 -6.518 -40.234 1.00 50.59 364 LEU A C 1
ATOM 3015 O O . LEU A 1 364 ? 8.312 -6.656 -40.267 1.00 50.59 364 LEU A O 1
ATOM 3019 N N . LYS A 1 365 ? 10.339 -7.051 -41.155 1.00 47.97 365 LYS A N 1
ATOM 3020 C CA . LYS A 1 365 ? 9.924 -8.131 -42.061 1.00 47.97 365 LYS A CA 1
ATOM 3021 C C . LYS A 1 365 ? 11.000 -9.209 -42.065 1.00 47.97 365 LYS A C 1
ATOM 3023 O O . LYS A 1 365 ? 12.147 -8.912 -42.379 1.00 47.97 365 LYS A O 1
ATOM 3028 N N . GLY A 1 366 ? 10.630 -10.445 -41.731 1.00 49.16 366 GLY A N 1
ATOM 3029 C CA . GLY A 1 366 ? 11.572 -11.562 -41.616 1.00 49.16 366 GLY A CA 1
ATOM 3030 C C . GLY A 1 366 ? 11.887 -11.984 -40.179 1.00 49.16 366 GLY A C 1
ATOM 3031 O O . GLY A 1 366 ? 12.879 -12.675 -39.965 1.00 49.16 366 GLY A O 1
ATOM 3032 N N . VAL A 1 367 ? 11.076 -11.605 -39.179 1.00 58.09 367 VAL A N 1
ATOM 3033 C CA . VAL A 1 367 ? 11.252 -12.106 -37.796 1.00 58.09 367 VAL A CA 1
ATOM 3034 C C . VAL A 1 367 ? 11.104 -13.633 -37.758 1.00 58.09 367 VAL A C 1
ATOM 3036 O O . VAL A 1 367 ? 11.820 -14.316 -37.033 1.00 58.09 367 VAL A O 1
ATOM 3039 N N . ASP A 1 368 ? 10.245 -14.172 -38.626 1.00 56.97 368 ASP A N 1
ATOM 3040 C CA . ASP A 1 368 ? 10.069 -15.591 -38.954 1.00 56.97 368 ASP A CA 1
ATOM 3041 C C . ASP A 1 368 ? 11.352 -16.324 -39.397 1.00 56.97 368 ASP A C 1
ATOM 3043 O O . ASP A 1 368 ? 11.382 -17.554 -39.379 1.00 56.97 368 ASP A O 1
ATOM 3047 N N . GLN A 1 369 ? 12.406 -15.590 -39.772 1.00 60.75 369 GLN A N 1
ATOM 3048 C CA . GLN A 1 369 ? 13.698 -16.119 -40.230 1.00 60.75 369 GLN A CA 1
ATOM 3049 C C . GLN A 1 369 ? 14.816 -15.975 -39.181 1.00 60.75 369 GLN A C 1
ATOM 3051 O O . GLN A 1 369 ? 15.942 -16.409 -39.429 1.00 60.75 369 GLN A O 1
ATOM 3056 N N . LEU A 1 370 ? 14.534 -15.381 -38.014 1.00 61.16 370 LEU A N 1
ATOM 3057 C CA . LEU A 1 370 ? 15.506 -15.208 -36.933 1.00 61.16 370 LEU A CA 1
ATOM 3058 C C . LEU A 1 370 ? 15.472 -16.385 -35.948 1.00 61.16 370 LEU A C 1
ATOM 3060 O O . LEU A 1 370 ? 14.424 -16.749 -35.417 1.00 61.16 370 LEU A O 1
ATOM 3064 N N . SER A 1 371 ? 16.652 -16.932 -35.656 1.00 60.69 371 SER A N 1
ATOM 3065 C CA . SER A 1 371 ? 16.892 -17.925 -34.603 1.00 60.69 371 SER A CA 1
ATOM 3066 C C . SER A 1 371 ? 17.920 -17.385 -33.612 1.00 60.69 371 SER A C 1
ATOM 3068 O O . SER A 1 371 ? 18.971 -16.897 -34.034 1.00 60.69 371 SER A O 1
ATOM 3070 N N . PHE A 1 372 ? 17.656 -17.514 -32.314 1.00 68.25 372 PHE A N 1
ATOM 3071 C CA . PHE A 1 372 ? 18.487 -16.936 -31.258 1.00 68.25 372 PHE A CA 1
ATOM 3072 C C . PHE A 1 372 ? 19.096 -18.037 -30.369 1.00 68.25 372 PHE A C 1
ATOM 3074 O O . PHE A 1 372 ? 18.357 -18.792 -29.744 1.00 68.25 372 PHE A O 1
ATOM 3081 N N . ASP A 1 373 ? 20.429 -18.096 -30.283 1.00 70.81 373 ASP A N 1
ATOM 3082 C CA . ASP A 1 373 ? 21.192 -18.910 -29.317 1.00 70.81 373 ASP A CA 1
ATOM 3083 C C . ASP A 1 373 ? 21.985 -17.967 -28.398 1.00 70.81 373 ASP A C 1
ATOM 3085 O O . ASP A 1 373 ? 22.707 -17.088 -28.876 1.00 70.81 373 ASP A O 1
ATOM 3089 N N . PHE A 1 374 ? 21.851 -18.144 -27.082 1.00 70.44 374 PHE A N 1
ATOM 3090 C CA . PHE A 1 374 ? 22.478 -17.303 -26.064 1.00 70.44 374 PHE A CA 1
ATOM 3091 C C . PHE A 1 374 ? 23.357 -18.140 -25.137 1.00 70.44 374 PHE A C 1
ATOM 3093 O O . PHE A 1 374 ? 22.878 -18.932 -24.327 1.00 70.44 374 PHE A O 1
ATOM 3100 N N . LYS A 1 375 ? 24.669 -17.898 -25.185 1.00 77.75 375 LYS A N 1
ATOM 3101 C CA . LYS A 1 375 ? 25.632 -18.555 -24.293 1.00 77.75 375 LYS A CA 1
ATOM 3102 C C . LYS A 1 375 ? 25.780 -17.747 -23.013 1.00 77.75 375 LYS A C 1
ATOM 3104 O O . LYS A 1 375 ? 26.209 -16.595 -23.054 1.00 77.75 375 LYS A O 1
ATOM 3109 N N . LEU A 1 376 ? 25.421 -18.362 -21.886 1.00 75.94 376 LEU A N 1
ATOM 3110 C CA . LEU A 1 376 ? 25.484 -17.741 -20.566 1.00 75.94 376 LEU A CA 1
ATOM 3111 C C . LEU A 1 376 ? 26.927 -17.323 -20.236 1.00 75.94 376 LEU A C 1
ATOM 3113 O O . LEU A 1 376 ? 27.821 -18.161 -20.118 1.00 75.94 376 LEU A O 1
ATOM 3117 N N . GLY A 1 377 ? 27.147 -16.013 -20.114 1.00 81.75 377 GLY A N 1
ATOM 3118 C CA . GLY A 1 377 ? 28.426 -15.437 -19.703 1.00 81.75 377 GLY A CA 1
ATOM 3119 C C . GLY A 1 377 ? 28.625 -15.450 -18.185 1.00 81.75 377 GLY A C 1
ATOM 3120 O O . GLY A 1 377 ? 27.734 -15.809 -17.418 1.00 81.75 377 GLY A O 1
ATOM 3121 N N . THR A 1 378 ? 29.799 -15.007 -17.736 1.00 86.00 378 THR A N 1
ATOM 3122 C CA . THR A 1 378 ? 30.086 -14.786 -16.310 1.00 86.00 378 THR A CA 1
ATOM 3123 C C . THR A 1 378 ? 29.767 -13.344 -15.905 1.00 86.00 378 THR A C 1
ATOM 3125 O O . THR A 1 378 ? 30.139 -12.433 -16.647 1.00 86.00 378 THR A O 1
ATOM 3128 N N . PRO A 1 379 ? 29.161 -13.092 -14.730 1.00 89.00 379 PRO A N 1
ATOM 3129 C CA . PRO A 1 379 ? 28.966 -11.732 -14.236 1.00 89.00 379 PRO A CA 1
ATOM 3130 C C . PRO A 1 379 ? 30.312 -11.047 -13.961 1.00 89.00 379 PRO A C 1
ATOM 3132 O O . PRO A 1 379 ? 31.269 -11.689 -13.526 1.00 89.00 379 PRO A O 1
ATOM 3135 N N . PHE A 1 380 ? 30.374 -9.730 -14.164 1.00 92.69 380 PHE A N 1
ATOM 3136 C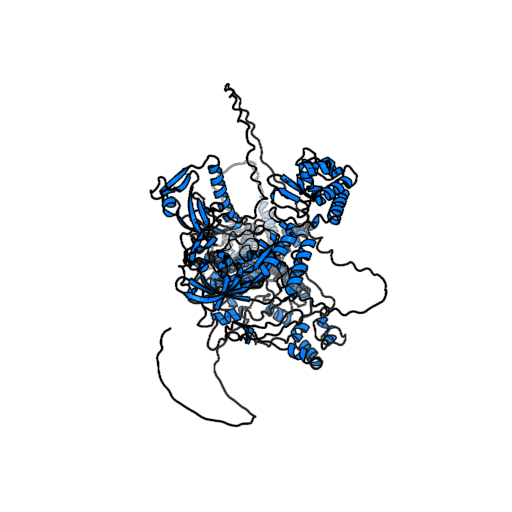 CA . PHE A 1 380 ? 31.528 -8.914 -13.772 1.00 92.69 380 PHE A CA 1
ATOM 3137 C C . PHE A 1 380 ? 31.804 -9.028 -12.261 1.00 92.69 380 PHE A C 1
ATOM 3139 O O . PHE A 1 380 ? 30.899 -9.269 -11.453 1.00 92.69 380 PHE A O 1
ATOM 3146 N N . LYS A 1 381 ? 33.061 -8.825 -11.853 1.00 94.06 381 LYS A N 1
ATOM 3147 C CA . LYS A 1 381 ? 33.402 -8.616 -10.437 1.00 94.06 381 LYS A CA 1
ATOM 3148 C C . LYS A 1 381 ? 32.926 -7.229 -9.970 1.00 94.06 381 LYS A C 1
ATOM 3150 O O . LYS A 1 381 ? 32.793 -6.325 -10.799 1.00 94.06 381 LYS A O 1
ATOM 3155 N N . PRO A 1 382 ? 32.740 -7.000 -8.655 1.00 95.62 382 PRO A N 1
ATOM 3156 C CA . PRO A 1 382 ? 32.248 -5.724 -8.131 1.00 95.62 382 PRO A CA 1
ATOM 3157 C C . PRO A 1 382 ? 32.976 -4.480 -8.663 1.00 95.62 382 PRO A C 1
ATOM 3159 O O . PRO A 1 382 ? 32.321 -3.521 -9.061 1.00 95.62 382 PRO A O 1
ATOM 3162 N N . PHE A 1 383 ? 34.312 -4.473 -8.737 1.00 95.69 383 PHE A N 1
ATOM 3163 C CA . PHE A 1 383 ? 35.038 -3.301 -9.247 1.00 95.69 383 PHE A CA 1
ATOM 3164 C C . PHE A 1 383 ? 34.969 -3.152 -10.770 1.00 95.69 383 PHE A C 1
ATOM 3166 O O . PHE A 1 383 ? 35.027 -2.030 -11.266 1.00 95.69 383 PHE A O 1
ATOM 3173 N N . GLU A 1 384 ? 34.823 -4.254 -11.507 1.00 94.69 384 GLU A N 1
ATOM 3174 C CA . GLU A 1 384 ? 34.645 -4.240 -12.966 1.00 94.69 384 GLU A CA 1
ATOM 3175 C C . GLU A 1 384 ? 33.286 -3.624 -13.318 1.00 94.69 384 GLU A C 1
ATOM 3177 O O . GLU A 1 384 ? 33.204 -2.755 -14.184 1.00 94.69 384 GLU A O 1
ATOM 3182 N N . GLN A 1 385 ? 32.241 -3.967 -12.557 1.00 94.94 385 GLN A N 1
ATOM 3183 C CA . GLN A 1 385 ? 30.934 -3.319 -12.653 1.00 94.94 385 GLN A CA 1
ATOM 3184 C C . GLN A 1 385 ? 30.983 -1.839 -12.236 1.00 94.94 385 GLN A C 1
ATOM 3186 O O . GLN A 1 385 ? 30.419 -1.008 -12.939 1.00 94.94 385 GLN A O 1
ATOM 3191 N N . LEU A 1 386 ? 31.673 -1.471 -11.145 1.00 95.56 386 LEU A N 1
ATOM 3192 C CA . LEU A 1 386 ? 31.782 -0.058 -10.743 1.00 95.56 386 LEU A CA 1
ATOM 3193 C C . LEU A 1 386 ? 32.490 0.800 -11.801 1.00 95.56 386 LEU A C 1
ATOM 3195 O O . LEU A 1 386 ? 32.006 1.885 -12.114 1.00 95.56 386 LEU A O 1
ATOM 3199 N N . MET A 1 387 ? 33.589 0.316 -12.389 1.00 94.56 387 MET A N 1
ATOM 3200 C CA . MET A 1 387 ? 34.258 1.004 -13.503 1.00 94.56 387 MET A CA 1
ATOM 3201 C C . MET A 1 387 ? 33.385 1.051 -14.770 1.00 94.56 387 MET A C 1
ATOM 3203 O O . MET A 1 387 ? 33.527 1.975 -15.566 1.00 94.56 387 MET A O 1
ATOM 3207 N N . GLY A 1 388 ? 32.481 0.084 -14.952 1.00 92.31 388 GLY A N 1
ATOM 3208 C CA . GLY A 1 388 ? 31.511 0.042 -16.048 1.00 92.31 388 GLY A CA 1
ATOM 3209 C C . GLY A 1 388 ? 30.246 0.894 -15.855 1.00 92.31 388 GLY A C 1
ATOM 3210 O O . GLY A 1 388 ? 29.420 0.928 -16.761 1.00 92.31 388 GLY A O 1
ATOM 3211 N N . VAL A 1 389 ? 30.059 1.544 -14.697 1.00 93.44 389 VAL A N 1
ATOM 3212 C CA . VAL A 1 389 ? 28.808 2.259 -14.351 1.00 93.44 389 VAL A CA 1
ATOM 3213 C C . VAL A 1 389 ? 29.041 3.665 -13.784 1.00 93.44 389 VAL A C 1
ATOM 3215 O O . VAL A 1 389 ? 28.242 4.564 -14.044 1.00 93.44 389 VAL A O 1
ATOM 3218 N N . LEU A 1 390 ? 30.094 3.891 -12.993 1.00 94.62 390 LEU A N 1
ATOM 3219 C CA . LEU A 1 390 ? 30.285 5.170 -12.301 1.00 94.62 390 LEU A CA 1
ATOM 3220 C C . LEU A 1 390 ? 30.982 6.233 -13.176 1.00 94.62 390 LEU A C 1
ATOM 3222 O O . LEU A 1 390 ? 32.004 5.940 -13.800 1.00 94.62 390 LEU A O 1
ATOM 3226 N N . PRO A 1 391 ? 30.514 7.497 -13.157 1.00 92.69 391 PRO A N 1
ATOM 3227 C CA . PRO A 1 391 ? 31.209 8.617 -13.788 1.00 92.69 391 PRO A CA 1
ATOM 3228 C C . PRO A 1 391 ? 32.415 9.078 -12.952 1.00 92.69 391 PRO A C 1
ATOM 3230 O O . PRO A 1 391 ? 32.500 8.806 -11.752 1.00 92.69 391 PRO A O 1
ATOM 3233 N N . VAL A 1 392 ? 33.313 9.876 -13.548 1.00 91.81 392 VAL A N 1
ATOM 3234 C CA . VAL A 1 392 ? 34.505 10.440 -12.865 1.00 91.81 392 VAL A CA 1
ATOM 3235 C C . VAL A 1 392 ? 34.139 11.195 -11.579 1.00 91.81 392 VAL A C 1
ATOM 3237 O O . VAL A 1 392 ? 34.855 11.114 -10.585 1.00 91.81 392 VAL A O 1
ATOM 3240 N N . ALA A 1 393 ? 32.986 11.873 -11.559 1.00 91.81 393 ALA A N 1
ATOM 3241 C CA . ALA A 1 393 ? 32.465 12.585 -10.387 1.00 91.81 393 ALA A CA 1
ATOM 3242 C C . ALA A 1 393 ? 32.194 11.682 -9.161 1.00 91.81 393 ALA A C 1
ATOM 3244 O O . ALA A 1 393 ? 32.034 12.188 -8.054 1.00 91.81 393 ALA A O 1
ATOM 3245 N N . SER A 1 394 ? 32.159 10.359 -9.348 1.00 95.25 394 SER A N 1
ATOM 3246 C CA . SER A 1 394 ? 31.938 9.345 -8.312 1.00 95.25 394 SER A CA 1
ATOM 3247 C C . SER A 1 394 ? 33.168 8.455 -8.069 1.00 95.25 394 SER A C 1
ATOM 3249 O O . SER A 1 394 ? 33.056 7.426 -7.399 1.00 95.25 394 SER A O 1
ATOM 3251 N N . MET A 1 395 ? 34.353 8.844 -8.570 1.00 92.44 395 MET A N 1
ATOM 3252 C CA . MET A 1 395 ? 35.595 8.060 -8.453 1.00 92.44 395 MET A CA 1
ATOM 3253 C C . MET A 1 395 ? 36.008 7.737 -7.008 1.00 92.44 395 MET A C 1
ATOM 3255 O O . MET A 1 395 ? 36.777 6.802 -6.785 1.00 92.44 395 MET A O 1
ATOM 3259 N N . ASP A 1 396 ? 35.504 8.471 -6.011 1.00 94.25 396 ASP A N 1
ATOM 3260 C CA . ASP A 1 396 ? 35.804 8.212 -4.601 1.00 94.25 396 ASP A CA 1
ATOM 3261 C C . ASP A 1 396 ? 35.240 6.884 -4.073 1.00 94.25 396 ASP A C 1
ATOM 3263 O O . ASP A 1 396 ? 35.782 6.329 -3.117 1.00 94.25 396 ASP A O 1
ATOM 3267 N N . HIS A 1 397 ? 34.243 6.304 -4.748 1.00 94.50 397 HIS A N 1
ATOM 3268 C CA . HIS A 1 397 ? 33.732 4.963 -4.445 1.00 94.50 397 HIS A CA 1
ATOM 3269 C C . HIS A 1 397 ? 34.565 3.827 -5.074 1.00 94.50 397 HIS A C 1
ATOM 3271 O O . HIS A 1 397 ? 34.305 2.652 -4.812 1.00 94.50 397 HIS A O 1
ATOM 3277 N N . ILE A 1 398 ? 35.575 4.157 -5.887 1.00 94.31 398 ILE A N 1
ATOM 3278 C CA . ILE A 1 398 ? 36.426 3.204 -6.614 1.00 94.31 398 ILE A CA 1
ATOM 3279 C C . ILE A 1 398 ? 37.798 3.078 -5.916 1.00 94.31 398 ILE A C 1
ATOM 3281 O O . ILE A 1 398 ? 38.334 4.084 -5.431 1.00 94.31 398 ILE A O 1
ATOM 3285 N N . PRO A 1 399 ? 38.407 1.873 -5.868 1.00 95.44 399 PRO A N 1
ATOM 3286 C CA . PRO A 1 399 ? 39.781 1.668 -5.407 1.00 95.44 399 PRO A CA 1
ATOM 3287 C C . PRO A 1 399 ? 40.797 2.644 -6.008 1.00 95.44 399 PRO A C 1
ATOM 3289 O O . PRO A 1 399 ? 40.834 2.852 -7.224 1.00 95.44 399 PRO A O 1
ATOM 3292 N N . LEU A 1 400 ? 41.706 3.167 -5.177 1.00 94.56 400 LEU A N 1
ATOM 3293 C CA . LEU A 1 400 ? 42.802 4.057 -5.609 1.00 94.56 400 LEU A CA 1
ATOM 3294 C C . LEU A 1 400 ? 43.688 3.435 -6.708 1.00 94.56 400 LEU A C 1
ATOM 3296 O O . LEU A 1 400 ? 44.343 4.154 -7.458 1.00 94.56 400 LEU A O 1
ATOM 3300 N N . ALA A 1 401 ? 43.685 2.104 -6.826 1.00 94.69 401 ALA A N 1
ATOM 3301 C CA . ALA A 1 401 ? 44.370 1.346 -7.868 1.00 94.69 401 ALA A CA 1
ATOM 3302 C C . ALA A 1 401 ? 43.887 1.630 -9.304 1.00 94.69 401 ALA A C 1
ATOM 3304 O O . ALA A 1 401 ? 44.686 1.446 -10.226 1.00 94.69 401 ALA A O 1
ATOM 3305 N N . TYR A 1 402 ? 42.622 2.033 -9.495 1.00 95.56 402 TYR A N 1
ATOM 3306 C CA . TYR A 1 402 ? 41.997 2.186 -10.819 1.00 95.56 402 TYR A CA 1
ATOM 3307 C C . TYR A 1 402 ? 41.651 3.626 -11.202 1.00 95.56 402 TYR A C 1
ATOM 3309 O O . TYR A 1 402 ? 41.427 3.874 -12.383 1.00 95.56 402 TYR A O 1
ATOM 3317 N N . ARG A 1 403 ? 41.593 4.571 -10.250 1.00 94.56 403 ARG A N 1
ATOM 3318 C CA . ARG A 1 403 ? 41.079 5.932 -10.513 1.00 94.56 403 ARG A CA 1
ATOM 3319 C C . ARG A 1 403 ? 41.820 6.651 -11.641 1.00 94.56 403 ARG A C 1
ATOM 3321 O O . ARG A 1 403 ? 41.186 7.381 -12.394 1.00 94.56 403 ARG A O 1
ATOM 3328 N N . ASP A 1 404 ? 43.122 6.398 -11.813 1.00 93.38 404 ASP A N 1
ATOM 3329 C CA . ASP A 1 404 ? 43.902 6.961 -12.922 1.00 93.38 404 ASP A CA 1
ATOM 3330 C C . ASP A 1 404 ? 43.334 6.597 -14.305 1.00 93.38 404 ASP A C 1
ATOM 3332 O O . ASP A 1 404 ? 43.400 7.410 -15.223 1.00 93.38 404 ASP A O 1
ATOM 3336 N N . LEU A 1 405 ? 42.668 5.447 -14.450 1.00 94.12 405 LEU A N 1
ATOM 3337 C CA . LEU A 1 405 ? 42.029 5.049 -15.708 1.00 94.12 405 LEU A CA 1
ATOM 3338 C C . LEU A 1 405 ? 40.833 5.942 -16.103 1.00 94.12 405 LEU A C 1
ATOM 3340 O O . LEU A 1 405 ? 40.455 5.931 -17.273 1.00 94.12 405 LEU A O 1
ATOM 3344 N N . MET A 1 406 ? 40.255 6.710 -15.170 1.00 93.38 406 MET A N 1
ATOM 3345 C CA . MET A 1 406 ? 39.086 7.568 -15.421 1.00 93.38 406 MET A CA 1
ATOM 3346 C C . MET A 1 406 ? 39.439 9.006 -15.828 1.00 93.38 406 MET A C 1
ATOM 3348 O O . MET A 1 406 ? 38.572 9.714 -16.329 1.00 93.38 406 MET A O 1
ATOM 3352 N N . TYR A 1 407 ? 40.672 9.466 -15.575 1.00 91.38 407 TYR A N 1
ATOM 3353 C CA . TYR A 1 407 ? 41.052 10.875 -15.780 1.00 91.38 407 TYR A CA 1
ATOM 3354 C C . TYR A 1 407 ? 42.457 11.108 -16.360 1.00 91.38 407 TYR A C 1
ATOM 3356 O O . TYR A 1 407 ? 42.755 12.236 -16.752 1.00 91.38 407 TYR A O 1
ATOM 3364 N N . ASP A 1 408 ? 43.345 10.107 -16.403 1.00 92.56 408 ASP A N 1
ATOM 3365 C CA . ASP A 1 408 ? 44.664 10.259 -17.028 1.00 92.56 408 ASP A CA 1
ATOM 3366 C C . ASP A 1 408 ? 44.494 10.427 -18.554 1.00 92.56 408 ASP A C 1
ATOM 3368 O O . ASP A 1 408 ? 43.927 9.533 -19.190 1.00 92.56 408 ASP A O 1
ATOM 3372 N N . PRO A 1 409 ? 45.017 11.505 -19.178 1.00 91.94 409 PRO A N 1
ATOM 3373 C CA . PRO A 1 409 ? 45.039 11.676 -20.635 1.00 91.94 409 PRO A CA 1
ATOM 3374 C C . PRO A 1 409 ? 45.661 10.507 -21.419 1.00 91.94 409 PRO A C 1
ATOM 3376 O O . PRO A 1 409 ? 45.449 10.397 -22.624 1.00 91.94 409 PRO A O 1
ATOM 3379 N N . ASN A 1 410 ? 46.439 9.648 -20.754 1.00 93.06 410 ASN A N 1
ATOM 3380 C CA . ASN A 1 410 ? 47.079 8.460 -21.318 1.00 93.06 410 ASN A CA 1
ATOM 3381 C C . ASN A 1 410 ? 46.279 7.161 -21.071 1.00 93.06 410 ASN A C 1
ATOM 3383 O O . ASN A 1 410 ? 46.753 6.077 -21.425 1.00 93.06 410 ASN A O 1
ATOM 3387 N N . SER A 1 411 ? 45.102 7.229 -20.436 1.00 92.94 411 SER A N 1
ATOM 3388 C CA . SER A 1 411 ? 44.274 6.050 -20.160 1.00 92.94 411 SER A CA 1
ATOM 3389 C C . SER A 1 411 ? 43.739 5.425 -21.459 1.00 92.94 411 SER A C 1
ATOM 3391 O O . SER A 1 411 ? 43.167 6.131 -22.292 1.00 92.94 411 SER A O 1
ATOM 3393 N N . PRO A 1 412 ? 43.834 4.090 -21.637 1.00 92.69 412 PRO A N 1
ATOM 3394 C CA . PRO A 1 412 ? 43.326 3.394 -22.822 1.00 92.69 412 PRO A CA 1
ATOM 3395 C C . PRO A 1 412 ? 41.790 3.285 -22.869 1.00 92.69 412 PRO A C 1
ATOM 3397 O O . PRO A 1 412 ? 41.268 2.619 -23.767 1.00 92.69 412 PRO A O 1
ATOM 3400 N N . ILE A 1 413 ? 41.089 3.866 -21.888 1.00 94.44 413 ILE A N 1
ATOM 3401 C CA . ILE A 1 413 ? 39.624 3.865 -21.738 1.00 94.44 413 ILE A CA 1
ATOM 3402 C C . ILE A 1 413 ? 39.062 5.237 -21.304 1.00 94.44 413 ILE A C 1
ATOM 3404 O O . ILE A 1 413 ? 37.947 5.313 -20.799 1.00 94.44 413 ILE A O 1
ATOM 3408 N N . LEU A 1 414 ? 39.821 6.330 -21.480 1.00 93.06 414 LEU A N 1
ATOM 3409 C CA . LEU A 1 414 ? 39.380 7.690 -21.121 1.00 93.06 414 LEU A CA 1
ATOM 3410 C C . LEU A 1 414 ? 38.088 8.108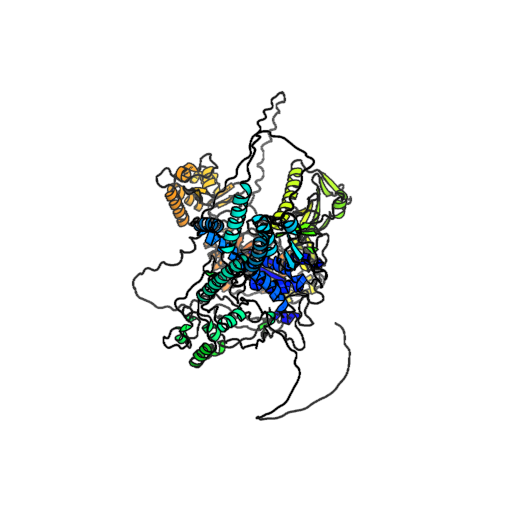 -21.848 1.00 93.06 414 LEU A C 1
ATOM 3412 O O . LEU A 1 414 ? 37.261 8.832 -21.303 1.00 93.06 414 LEU A O 1
ATOM 3416 N N . ASP A 1 415 ? 37.912 7.616 -23.073 1.00 91.94 415 ASP A N 1
ATOM 3417 C CA . ASP A 1 415 ? 36.739 7.808 -23.923 1.00 91.94 415 ASP A CA 1
ATOM 3418 C C . ASP A 1 415 ? 35.436 7.261 -23.322 1.00 91.94 415 ASP A C 1
ATOM 3420 O O . ASP A 1 415 ? 34.370 7.723 -23.709 1.00 91.94 415 ASP A O 1
ATOM 3424 N N . PHE A 1 416 ? 35.490 6.350 -22.343 1.00 92.88 416 PHE A N 1
ATO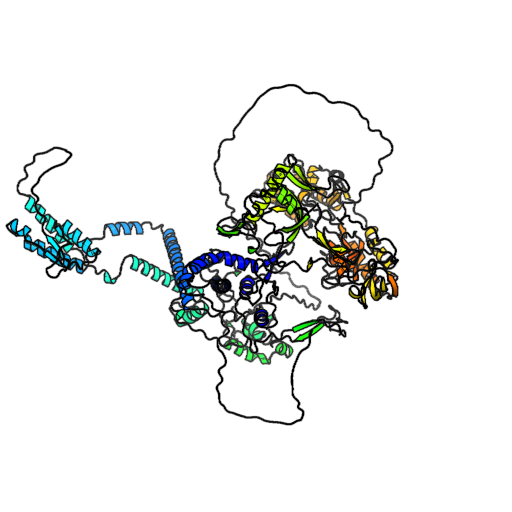M 3425 C CA . PHE A 1 416 ? 34.295 5.878 -21.630 1.00 92.88 416 PHE A CA 1
ATOM 3426 C C . PHE A 1 416 ? 33.758 6.888 -20.601 1.00 92.88 416 PHE A C 1
ATOM 3428 O O . PHE A 1 416 ? 32.653 6.705 -20.094 1.00 92.88 416 PHE A O 1
ATOM 3435 N N . TYR A 1 417 ? 34.511 7.949 -20.286 1.00 92.88 417 TYR A N 1
ATOM 3436 C CA . TYR A 1 417 ? 34.205 8.867 -19.184 1.00 92.88 417 TYR A CA 1
ATOM 3437 C C . TYR A 1 417 ? 34.102 10.342 -19.634 1.00 92.88 417 TYR A C 1
ATOM 3439 O O . TYR A 1 417 ? 34.868 11.190 -19.165 1.00 92.88 417 TYR A O 1
ATOM 3447 N N . PRO A 1 418 ? 33.164 10.690 -20.541 1.00 90.31 418 PRO A N 1
ATOM 3448 C CA . PRO A 1 418 ? 32.982 12.066 -20.997 1.00 90.31 418 PRO A CA 1
ATOM 3449 C C . PRO A 1 418 ? 32.561 13.003 -19.851 1.00 90.31 418 PRO A C 1
ATOM 3451 O O . PRO A 1 418 ? 31.678 12.686 -19.055 1.00 90.31 418 PRO A O 1
ATOM 3454 N N . LEU A 1 419 ? 33.179 14.189 -19.789 1.00 87.44 419 LEU A N 1
ATOM 3455 C CA . LEU A 1 419 ? 32.843 15.234 -18.807 1.00 87.44 419 LEU A CA 1
ATOM 3456 C C . LEU A 1 419 ? 31.572 16.019 -19.177 1.00 87.44 419 LEU A C 1
ATOM 3458 O O . LEU A 1 419 ? 30.896 16.546 -18.297 1.00 87.44 419 LEU A O 1
ATOM 3462 N N . GLU A 1 420 ? 31.255 16.085 -20.470 1.00 87.81 420 GLU A N 1
ATOM 3463 C CA . GLU A 1 420 ? 30.046 16.686 -21.033 1.00 87.81 420 GLU A CA 1
ATOM 3464 C C . GLU A 1 420 ? 29.443 15.692 -22.035 1.00 87.81 420 GLU A C 1
ATOM 3466 O O . GLU A 1 420 ? 30.177 15.068 -22.802 1.00 87.81 420 GLU A O 1
ATOM 3471 N N . PHE A 1 421 ? 28.121 15.527 -22.020 1.00 86.44 421 PHE A N 1
ATOM 3472 C CA . PHE A 1 421 ? 27.389 14.591 -22.877 1.00 86.44 421 PHE A CA 1
ATOM 3473 C C . PHE A 1 421 ? 26.044 15.190 -23.307 1.00 86.44 421 PHE A C 1
ATOM 3475 O O . PHE A 1 421 ? 25.500 16.070 -22.634 1.00 86.44 421 PHE A O 1
ATOM 3482 N N . GLU A 1 422 ? 25.498 14.727 -24.432 1.00 83.00 422 GLU A N 1
ATOM 3483 C CA . GLU A 1 422 ? 24.223 15.225 -24.954 1.00 83.00 422 GLU A CA 1
ATOM 3484 C C . GLU A 1 422 ? 23.028 14.522 -24.282 1.00 83.00 422 GLU A C 1
ATOM 3486 O O . GLU A 1 422 ? 23.063 13.325 -23.988 1.00 83.00 422 GLU A O 1
ATOM 3491 N N . GLN A 1 423 ? 21.952 15.276 -24.046 1.00 79.88 423 GLN A N 1
ATOM 3492 C CA . GLN A 1 423 ? 20.672 14.772 -23.544 1.00 79.88 423 GLN A CA 1
ATOM 3493 C C . GLN A 1 423 ? 19.580 15.047 -24.579 1.00 79.88 423 GLN A C 1
ATOM 3495 O O . GLN A 1 423 ? 19.341 16.201 -24.941 1.00 79.88 423 GLN A O 1
ATOM 3500 N N . ASP A 1 424 ? 18.899 13.999 -25.036 1.00 74.25 424 ASP A N 1
ATOM 3501 C CA . ASP A 1 424 ? 17.868 14.092 -26.067 1.00 74.25 424 ASP A CA 1
ATOM 3502 C C . ASP A 1 424 ? 16.489 13.769 -25.484 1.00 74.25 424 ASP A C 1
ATOM 3504 O O . ASP A 1 424 ? 16.177 12.628 -25.147 1.00 74.25 424 ASP A O 1
ATOM 3508 N N . LEU A 1 425 ? 15.649 14.797 -25.347 1.00 68.88 425 LEU A N 1
ATOM 3509 C CA . LEU A 1 425 ? 14.327 14.674 -24.730 1.00 68.88 425 LEU A CA 1
ATOM 3510 C C . LEU A 1 425 ? 13.334 13.832 -25.547 1.00 68.88 425 LEU A C 1
ATOM 3512 O O . LEU A 1 425 ? 12.324 13.445 -24.983 1.00 68.88 425 LEU A O 1
ATOM 3516 N N . ASN A 1 426 ? 13.557 13.583 -26.845 1.00 65.56 426 ASN A N 1
ATOM 3517 C CA . ASN A 1 426 ? 12.694 12.763 -27.718 1.00 65.56 426 ASN A CA 1
ATOM 3518 C C . ASN A 1 426 ? 11.164 12.885 -27.451 1.00 65.56 426 ASN A C 1
ATOM 3520 O O . ASN A 1 426 ? 10.477 11.896 -27.211 1.00 65.56 426 ASN A O 1
ATOM 3524 N N . GLY A 1 427 ? 10.636 14.117 -27.400 1.00 62.53 427 GLY A N 1
ATOM 3525 C CA . GLY A 1 427 ? 9.210 14.412 -27.142 1.00 62.53 427 GLY A CA 1
ATOM 3526 C C . GLY A 1 427 ? 8.752 14.338 -25.671 1.00 62.53 427 GLY A C 1
ATOM 3527 O O . GLY A 1 427 ? 7.694 14.876 -25.324 1.00 62.53 427 GLY A O 1
ATOM 3528 N N . LYS A 1 428 ? 9.556 13.738 -24.787 1.00 68.06 428 LYS A N 1
ATOM 3529 C CA . LYS A 1 428 ? 9.320 13.646 -23.341 1.00 68.06 428 LYS A CA 1
ATOM 3530 C C . LYS A 1 428 ? 9.331 15.023 -22.668 1.00 68.06 428 LYS A C 1
ATOM 3532 O O . LYS A 1 428 ? 9.819 16.017 -23.209 1.00 68.06 428 LYS A O 1
ATOM 3537 N N . LYS A 1 429 ? 8.738 15.095 -21.471 1.00 70.94 429 LYS A N 1
ATOM 3538 C CA . LYS A 1 429 ? 8.443 16.369 -20.780 1.00 70.94 429 LYS A CA 1
ATOM 3539 C C . LYS A 1 429 ? 9.310 16.596 -19.542 1.00 70.94 429 LYS A C 1
ATOM 3541 O O . LYS A 1 429 ? 9.225 17.678 -18.955 1.00 70.94 429 LYS A O 1
ATOM 3546 N N . ALA A 1 430 ? 10.113 15.609 -19.153 1.00 73.19 430 ALA A N 1
ATOM 3547 C CA . ALA A 1 430 ? 10.955 15.661 -17.973 1.00 73.19 430 ALA A CA 1
ATOM 3548 C C . ALA A 1 430 ? 12.414 15.297 -18.275 1.00 73.19 430 ALA A C 1
ATOM 3550 O O . ALA A 1 430 ? 12.694 14.345 -18.998 1.00 73.19 430 ALA A O 1
ATOM 3551 N N . ASP A 1 431 ? 13.334 16.037 -17.652 1.00 74.94 431 ASP A N 1
ATOM 3552 C CA . ASP A 1 431 ? 14.789 15.919 -17.829 1.00 74.94 431 ASP A CA 1
ATOM 3553 C C . ASP A 1 431 ? 15.318 14.484 -17.538 1.00 74.94 431 ASP A C 1
ATOM 3555 O O . ASP A 1 431 ? 16.350 14.092 -18.069 1.00 74.94 431 ASP A O 1
ATOM 3559 N N . TRP A 1 432 ? 14.605 13.687 -16.724 1.00 77.25 432 TRP A N 1
ATOM 3560 C CA . TRP A 1 432 ? 14.949 12.295 -16.373 1.00 77.25 432 TRP A CA 1
ATOM 3561 C C . TRP A 1 432 ? 14.375 11.226 -17.323 1.00 77.25 432 TRP A C 1
ATOM 3563 O O . TRP A 1 432 ? 14.700 10.055 -17.181 1.00 77.25 432 TRP A O 1
ATOM 3573 N N . GLU A 1 433 ? 13.512 11.608 -18.269 1.00 71.88 433 GLU A N 1
ATOM 3574 C CA . GLU A 1 433 ? 12.995 10.731 -19.335 1.00 71.88 433 GLU A CA 1
ATOM 3575 C C . GLU A 1 433 ? 13.840 10.848 -20.624 1.00 71.88 433 GLU A C 1
ATOM 3577 O O . GLU A 1 433 ? 13.532 10.211 -21.631 1.00 71.88 433 GLU A O 1
ATOM 3582 N N . ALA A 1 434 ? 14.867 11.707 -20.620 1.00 76.81 434 ALA A N 1
ATOM 3583 C CA . ALA A 1 434 ? 15.715 11.991 -21.772 1.00 76.81 434 ALA A CA 1
ATOM 3584 C C . ALA A 1 434 ? 16.721 10.864 -22.048 1.00 76.81 434 ALA A C 1
ATOM 3586 O O . ALA A 1 434 ? 17.313 10.293 -21.132 1.00 76.81 434 ALA A O 1
ATOM 3587 N N . ILE A 1 435 ? 16.987 10.609 -23.330 1.00 75.88 435 ILE A N 1
ATOM 3588 C CA . ILE A 1 435 ? 18.041 9.694 -23.768 1.00 75.88 435 ILE A CA 1
ATOM 3589 C C . ILE A 1 435 ? 19.395 10.356 -23.489 1.00 75.88 435 ILE A C 1
ATOM 3591 O O . ILE A 1 435 ? 19.711 11.415 -24.037 1.00 75.88 435 ILE A O 1
ATOM 3595 N N . VAL A 1 436 ? 20.197 9.725 -22.633 1.00 82.44 436 VAL A N 1
ATOM 3596 C CA . VAL A 1 436 ? 21.555 10.158 -22.284 1.00 82.44 436 VAL A CA 1
ATOM 3597 C C . VAL A 1 436 ? 22.540 9.564 -23.293 1.00 82.44 436 VAL A C 1
ATOM 3599 O O . VAL A 1 436 ? 22.777 8.357 -23.294 1.00 82.44 436 VAL A O 1
ATOM 3602 N N . LYS A 1 437 ? 23.111 10.401 -24.168 1.00 81.31 437 LYS A N 1
ATOM 3603 C CA . LYS A 1 437 ? 24.054 9.967 -25.211 1.00 81.31 437 LYS A CA 1
ATOM 3604 C C . LYS A 1 437 ? 25.465 9.836 -24.629 1.00 81.31 437 LYS A C 1
ATOM 3606 O O . LYS A 1 437 ? 26.242 10.789 -24.638 1.00 81.31 437 LYS A O 1
ATOM 3611 N N . ILE A 1 438 ? 25.779 8.648 -24.114 1.00 84.38 438 ILE A N 1
ATOM 3612 C CA . ILE A 1 438 ? 27.115 8.246 -23.642 1.00 84.38 438 ILE A CA 1
ATOM 3613 C C . ILE A 1 438 ? 27.650 7.055 -24.458 1.00 84.38 438 ILE A C 1
ATOM 3615 O O . ILE A 1 438 ? 26.858 6.243 -24.940 1.00 84.38 438 ILE A O 1
ATOM 3619 N N . PRO A 1 439 ? 28.978 6.928 -24.633 1.00 84.12 439 PRO A N 1
ATOM 3620 C CA . PRO A 1 439 ? 29.567 5.832 -25.395 1.00 84.12 439 PRO A CA 1
ATOM 3621 C C . PRO A 1 439 ? 29.411 4.488 -24.672 1.00 84.12 439 PRO A C 1
ATOM 3623 O O . PRO A 1 439 ? 29.672 4.374 -23.474 1.00 84.12 439 PRO A O 1
ATOM 3626 N N . PHE A 1 440 ? 29.032 3.446 -25.416 1.00 85.25 440 PHE A N 1
ATOM 3627 C CA . PHE A 1 440 ? 28.976 2.082 -24.891 1.00 85.25 440 PHE A CA 1
ATOM 3628 C C . PHE A 1 440 ? 30.382 1.544 -24.585 1.00 85.25 440 PHE A C 1
ATOM 3630 O O . PHE A 1 440 ? 31.308 1.669 -25.387 1.00 85.25 440 PHE A O 1
ATOM 3637 N N . ILE A 1 441 ? 30.520 0.900 -23.427 1.00 88.19 441 ILE A N 1
ATOM 3638 C CA . ILE A 1 441 ? 31.790 0.365 -22.930 1.00 88.19 441 ILE A CA 1
ATOM 3639 C C . ILE A 1 441 ? 32.136 -0.959 -23.623 1.00 88.19 441 ILE A C 1
ATOM 3641 O O . ILE A 1 441 ? 31.361 -1.913 -23.609 1.00 88.19 441 ILE A O 1
ATOM 3645 N N . ASP A 1 442 ? 33.347 -1.036 -24.176 1.00 91.62 442 ASP A N 1
ATOM 3646 C CA . ASP A 1 442 ? 33.948 -2.288 -24.646 1.00 91.62 442 ASP A CA 1
ATOM 3647 C C . ASP A 1 442 ? 34.527 -3.052 -23.443 1.00 91.62 442 ASP A C 1
ATOM 3649 O O . ASP A 1 442 ? 35.553 -2.673 -22.867 1.00 91.62 442 ASP A O 1
ATOM 3653 N N . GLU A 1 443 ? 33.861 -4.152 -23.082 1.00 91.12 443 GLU A N 1
ATOM 3654 C CA . GLU A 1 443 ? 34.259 -5.105 -22.038 1.00 91.12 443 GLU A CA 1
ATOM 3655 C C . GLU A 1 443 ? 35.740 -5.506 -22.134 1.00 91.12 443 GLU A C 1
ATOM 3657 O O . GLU A 1 443 ? 36.469 -5.497 -21.141 1.00 91.12 443 GLU A O 1
ATOM 3662 N N . ARG A 1 444 ? 36.221 -5.841 -23.336 1.00 93.94 444 ARG A N 1
ATOM 3663 C CA . ARG A 1 444 ? 37.577 -6.365 -23.547 1.00 93.94 444 ARG A CA 1
ATOM 3664 C C . ARG A 1 444 ? 38.618 -5.272 -23.344 1.00 93.94 444 ARG A C 1
ATOM 3666 O O . ARG A 1 444 ? 39.706 -5.557 -22.841 1.00 93.94 444 ARG A O 1
ATOM 3673 N N . ARG A 1 445 ? 38.299 -4.024 -23.703 1.00 95.56 445 ARG A N 1
ATOM 3674 C CA . ARG A 1 445 ? 39.125 -2.848 -23.385 1.00 95.56 445 ARG A CA 1
ATOM 3675 C C . ARG A 1 445 ? 39.134 -2.568 -21.882 1.00 95.56 445 ARG A C 1
ATOM 3677 O O . ARG A 1 445 ? 40.221 -2.406 -21.325 1.00 95.56 445 ARG A O 1
ATOM 3684 N N . LEU A 1 446 ? 37.968 -2.578 -21.230 1.00 95.00 446 LEU A N 1
ATOM 3685 C CA . LEU A 1 446 ? 37.823 -2.343 -19.790 1.00 95.00 446 LEU A CA 1
ATOM 3686 C C . LEU A 1 446 ? 38.610 -3.369 -18.959 1.00 95.00 446 LEU A C 1
ATOM 3688 O O . LEU A 1 446 ? 39.524 -2.996 -18.220 1.00 95.00 446 LEU A O 1
ATOM 3692 N N . LEU A 1 447 ? 38.314 -4.662 -19.123 1.00 95.25 447 LEU A N 1
ATOM 3693 C CA . LEU A 1 447 ? 38.940 -5.741 -18.352 1.00 95.25 447 LEU A CA 1
ATOM 3694 C C . LEU A 1 447 ? 40.462 -5.777 -18.563 1.00 95.25 447 LEU A C 1
ATOM 3696 O O . LEU A 1 447 ? 41.221 -5.963 -17.611 1.00 95.25 447 LEU A O 1
ATOM 3700 N N . LYS A 1 448 ? 40.941 -5.513 -19.787 1.00 96.19 448 LYS A N 1
ATOM 3701 C CA . LYS A 1 448 ? 42.379 -5.411 -20.090 1.00 96.19 448 LYS A CA 1
ATOM 3702 C C . LYS A 1 448 ? 43.046 -4.212 -19.406 1.00 96.19 448 LYS A C 1
ATOM 3704 O O . LYS A 1 448 ? 44.177 -4.339 -18.932 1.00 96.19 448 LYS A O 1
ATOM 3709 N N . ALA A 1 449 ? 42.376 -3.059 -19.347 1.00 94.88 449 ALA A N 1
ATOM 3710 C CA . ALA A 1 449 ? 42.884 -1.881 -18.647 1.00 94.88 449 ALA A CA 1
ATOM 3711 C C . ALA A 1 449 ? 42.973 -2.136 -17.133 1.00 94.88 449 ALA A C 1
ATOM 3713 O O . ALA A 1 449 ? 44.027 -1.909 -16.531 1.00 94.88 449 ALA A O 1
ATOM 3714 N N . MET A 1 450 ? 41.917 -2.698 -16.539 1.00 95.25 450 MET A N 1
ATOM 3715 C CA . MET A 1 450 ? 41.864 -3.039 -15.115 1.00 95.25 450 MET A CA 1
ATOM 3716 C C . MET A 1 450 ? 42.880 -4.113 -14.720 1.00 95.25 450 MET A C 1
ATOM 3718 O O . MET A 1 450 ? 43.595 -3.933 -13.735 1.00 95.25 450 MET A O 1
ATOM 3722 N N . ALA A 1 451 ? 43.050 -5.169 -15.520 1.00 94.69 451 ALA A N 1
ATOM 3723 C CA . ALA A 1 451 ? 44.051 -6.210 -15.270 1.00 94.69 451 ALA A CA 1
ATOM 3724 C C . ALA A 1 451 ? 45.488 -5.654 -15.167 1.00 94.69 451 ALA A C 1
ATOM 3726 O O . ALA A 1 451 ? 46.304 -6.170 -14.402 1.00 94.69 451 ALA A O 1
ATOM 3727 N N . SER A 1 452 ? 45.800 -4.549 -15.863 1.00 93.88 452 SER A N 1
ATOM 3728 C CA . SER A 1 452 ? 47.095 -3.857 -15.740 1.00 93.88 452 SER A CA 1
ATOM 3729 C C . SER A 1 452 ? 47.309 -3.179 -14.373 1.00 93.88 452 SER A C 1
ATOM 3731 O O . SER A 1 452 ? 48.440 -2.848 -14.016 1.00 93.88 452 SER A O 1
ATOM 3733 N N . ARG A 1 453 ? 46.235 -2.970 -13.600 1.00 92.25 453 ARG A N 1
ATOM 3734 C CA . ARG A 1 453 ? 46.211 -2.269 -12.308 1.00 92.25 453 ARG A CA 1
ATOM 3735 C C . ARG A 1 453 ? 45.849 -3.166 -11.120 1.00 92.25 453 ARG A C 1
ATOM 3737 O O . ARG A 1 453 ? 46.255 -2.838 -10.011 1.00 92.25 453 ARG A O 1
ATOM 3744 N N . GLU A 1 454 ? 45.194 -4.310 -11.340 1.00 92.44 454 GLU A N 1
ATOM 3745 C CA . GLU A 1 454 ? 44.745 -5.294 -10.327 1.00 92.44 454 GLU A CA 1
ATOM 3746 C C . GLU A 1 454 ? 45.798 -5.604 -9.242 1.00 92.44 454 GLU A C 1
ATOM 3748 O O . GLU A 1 454 ? 45.501 -5.732 -8.052 1.00 92.44 454 GLU A O 1
ATOM 3753 N N . HIS A 1 455 ? 47.073 -5.682 -9.640 1.00 92.56 455 HIS A N 1
ATOM 3754 C CA . HIS A 1 455 ? 48.184 -5.958 -8.731 1.00 92.56 455 HIS A CA 1
ATOM 3755 C C . HIS A 1 455 ? 48.319 -4.918 -7.600 1.00 92.56 455 HIS A C 1
ATOM 3757 O O . HIS A 1 455 ? 48.741 -5.291 -6.505 1.00 92.56 455 HIS A O 1
ATOM 3763 N N . ARG A 1 456 ? 47.901 -3.663 -7.837 1.00 94.31 456 ARG A N 1
ATOM 3764 C CA . ARG A 1 456 ? 47.953 -2.525 -6.898 1.00 94.31 456 ARG A CA 1
ATOM 3765 C C . ARG A 1 456 ? 46.886 -2.578 -5.799 1.00 94.31 456 ARG A C 1
ATOM 3767 O O . ARG A 1 456 ? 47.031 -1.849 -4.825 1.00 94.31 456 ARG A O 1
ATOM 3774 N N . LEU A 1 457 ? 45.839 -3.401 -5.936 1.00 95.12 457 LEU A N 1
ATOM 3775 C CA . LEU A 1 457 ? 44.807 -3.533 -4.900 1.00 95.12 457 LEU A CA 1
ATOM 3776 C C . LEU A 1 457 ? 45.383 -4.090 -3.591 1.00 95.12 457 LEU A C 1
ATOM 3778 O O . LEU A 1 457 ? 46.210 -5.011 -3.592 1.00 95.12 457 LEU A O 1
ATOM 3782 N N . THR A 1 458 ? 44.875 -3.590 -2.471 1.00 95.94 458 THR A N 1
ATOM 3783 C CA . THR A 1 458 ? 45.123 -4.139 -1.134 1.00 95.94 458 THR A CA 1
ATOM 3784 C C . THR A 1 458 ? 44.503 -5.539 -0.964 1.00 95.94 458 THR A C 1
ATOM 3786 O O . THR A 1 458 ? 43.637 -5.941 -1.749 1.00 95.94 458 THR A O 1
ATOM 3789 N N . PRO A 1 459 ? 44.910 -6.320 0.058 1.00 95.38 459 PRO A N 1
ATOM 3790 C CA . PRO A 1 459 ? 44.294 -7.618 0.345 1.00 95.38 459 PRO A CA 1
ATOM 3791 C C . PRO A 1 459 ? 42.792 -7.533 0.664 1.00 95.38 459 PRO A C 1
ATOM 3793 O O . PRO A 1 459 ? 42.041 -8.420 0.268 1.00 95.38 459 PRO A O 1
ATOM 3796 N N . GLU A 1 460 ? 42.347 -6.464 1.334 1.00 94.56 460 GLU A N 1
ATOM 3797 C CA . GLU A 1 460 ? 40.928 -6.242 1.645 1.00 94.56 460 GLU A CA 1
ATOM 3798 C C . GLU A 1 460 ? 40.118 -5.937 0.378 1.00 94.56 460 GLU A C 1
ATOM 3800 O O . GLU A 1 460 ? 39.082 -6.556 0.144 1.00 94.56 460 GLU A O 1
ATOM 3805 N N . GLU A 1 461 ? 40.612 -5.042 -0.482 1.00 95.06 461 GLU A N 1
ATOM 3806 C CA . GLU A 1 461 ? 39.969 -4.749 -1.766 1.00 95.06 461 GLU A CA 1
ATOM 3807 C C . GLU A 1 461 ? 39.884 -6.005 -2.644 1.00 95.06 461 GLU A C 1
ATOM 3809 O O . GLU A 1 461 ? 38.830 -6.271 -3.212 1.00 95.06 461 GLU A O 1
ATOM 3814 N N . LYS A 1 462 ? 40.944 -6.826 -2.699 1.00 93.81 462 LYS A N 1
ATOM 3815 C CA . LYS A 1 462 ? 40.933 -8.115 -3.415 1.00 93.81 462 LYS A CA 1
ATOM 3816 C C . LYS A 1 462 ? 39.896 -9.089 -2.854 1.00 93.81 462 LYS A C 1
ATOM 3818 O O . LYS A 1 462 ? 39.220 -9.747 -3.635 1.00 93.81 462 LYS A O 1
ATOM 3823 N N . MET A 1 463 ? 39.727 -9.154 -1.531 1.00 92.94 463 MET A N 1
ATOM 3824 C CA . MET A 1 463 ? 38.671 -9.955 -0.899 1.00 92.94 463 MET A CA 1
ATOM 3825 C C . MET A 1 463 ? 37.272 -9.427 -1.257 1.00 92.94 463 MET A C 1
ATOM 3827 O O . MET A 1 463 ? 36.381 -10.213 -1.570 1.00 92.94 463 MET A O 1
ATOM 3831 N N . ARG A 1 464 ? 37.081 -8.102 -1.265 1.00 92.81 464 ARG A N 1
ATOM 3832 C CA . ARG A 1 464 ? 35.801 -7.455 -1.605 1.00 92.81 464 ARG A CA 1
ATOM 3833 C C . ARG A 1 464 ? 35.488 -7.461 -3.111 1.00 92.81 464 ARG A C 1
ATOM 3835 O O . ARG A 1 464 ? 34.337 -7.261 -3.479 1.00 92.81 464 ARG A O 1
ATOM 3842 N N . ASN A 1 465 ? 36.467 -7.746 -3.973 1.00 94.94 465 ASN A N 1
ATOM 3843 C CA . ASN A 1 465 ? 36.298 -7.943 -5.420 1.00 94.94 465 ASN A CA 1
ATOM 3844 C C . ASN A 1 465 ? 35.916 -9.397 -5.786 1.00 94.94 465 ASN A C 1
ATOM 3846 O O . ASN A 1 465 ? 36.341 -9.909 -6.820 1.00 94.94 465 ASN A O 1
ATOM 3850 N N . THR A 1 466 ? 35.153 -10.087 -4.932 1.00 92.31 466 THR A N 1
ATOM 3851 C CA . THR A 1 466 ? 34.709 -11.479 -5.142 1.00 92.31 466 THR A CA 1
ATOM 3852 C C . THR A 1 466 ? 33.194 -11.609 -4.975 1.00 92.31 466 THR A C 1
ATOM 3854 O O . THR A 1 466 ? 32.550 -10.741 -4.384 1.00 92.31 466 THR A O 1
ATOM 3857 N N . TRP A 1 467 ? 32.609 -12.676 -5.523 1.00 89.12 467 TRP A N 1
ATOM 3858 C CA . TRP A 1 467 ? 31.175 -12.949 -5.402 1.00 89.12 467 TRP A CA 1
ATOM 3859 C C . TRP A 1 467 ? 30.853 -13.604 -4.050 1.00 89.12 467 TRP A C 1
ATOM 3861 O O . TRP A 1 467 ? 31.546 -14.524 -3.616 1.00 89.12 467 TRP A O 1
ATOM 3871 N N . GLY A 1 468 ? 29.795 -13.130 -3.389 1.00 86.38 468 GLY A N 1
ATOM 3872 C CA . GLY A 1 468 ? 29.285 -13.718 -2.148 1.00 86.38 468 GLY A CA 1
ATOM 3873 C C . GLY A 1 468 ? 28.246 -14.819 -2.384 1.00 86.38 468 GLY A C 1
ATOM 3874 O O . GLY A 1 468 ? 27.788 -15.036 -3.502 1.00 86.38 468 GLY A O 1
ATOM 3875 N N . THR A 1 469 ? 27.824 -15.473 -1.302 1.00 86.12 469 THR A N 1
ATOM 3876 C CA . THR A 1 469 ? 26.667 -16.387 -1.269 1.00 86.12 469 THR A CA 1
ATOM 3877 C C . THR A 1 469 ? 25.516 -15.763 -0.477 1.00 86.12 469 THR A C 1
ATOM 3879 O O . THR A 1 469 ? 25.739 -14.872 0.345 1.00 86.12 469 THR A O 1
ATOM 3882 N N . SER A 1 470 ? 24.281 -16.235 -0.672 1.00 91.69 470 SER A N 1
ATOM 3883 C CA . SER A 1 470 ? 23.175 -15.864 0.223 1.00 91.69 470 SER A CA 1
ATOM 3884 C C . SER A 1 470 ? 23.356 -16.475 1.622 1.00 91.69 470 SER A C 1
ATOM 3886 O O . SER A 1 470 ? 24.108 -17.433 1.807 1.00 91.69 470 SER A O 1
ATOM 3888 N N . THR A 1 471 ? 22.648 -15.926 2.612 1.00 92.50 471 THR A N 1
ATOM 3889 C CA . THR A 1 471 ? 22.703 -16.361 4.020 1.00 92.50 471 THR A CA 1
ATOM 3890 C C . THR A 1 471 ? 21.293 -16.585 4.544 1.00 92.50 471 THR A C 1
ATOM 3892 O O . THR A 1 471 ? 20.436 -15.715 4.387 1.00 92.50 471 THR A O 1
ATOM 3895 N N . ILE A 1 472 ? 21.058 -17.713 5.216 1.00 93.56 472 ILE A N 1
ATOM 3896 C CA . ILE A 1 472 ? 19.819 -17.983 5.947 1.00 93.56 472 ILE A CA 1
ATOM 3897 C C . ILE A 1 472 ? 20.035 -17.812 7.453 1.00 93.56 472 ILE A C 1
ATOM 3899 O O . ILE A 1 472 ? 21.059 -18.199 8.016 1.00 93.56 472 ILE A O 1
ATOM 3903 N N . PHE A 1 473 ? 19.041 -17.205 8.100 1.00 93.38 473 PHE A N 1
ATOM 3904 C CA . PHE A 1 473 ? 19.029 -16.885 9.522 1.00 93.38 473 PHE A CA 1
ATOM 3905 C C . PHE A 1 473 ? 17.960 -17.745 10.201 1.00 93.38 473 PHE A C 1
ATOM 3907 O O . PHE A 1 473 ? 16.774 -17.615 9.896 1.00 93.38 473 PHE A O 1
ATOM 3914 N N . ARG A 1 474 ? 18.365 -18.646 11.103 1.00 92.56 474 ARG A N 1
ATOM 3915 C CA . ARG A 1 474 ? 17.465 -19.608 11.764 1.00 92.56 474 ARG A CA 1
ATOM 3916 C C . ARG A 1 474 ? 17.440 -19.393 13.273 1.00 92.56 474 ARG A C 1
ATOM 3918 O O . ARG A 1 474 ? 18.490 -19.267 13.901 1.00 92.56 474 ARG A O 1
ATOM 3925 N N . TYR A 1 475 ? 16.247 -19.388 13.872 1.00 91.31 475 TYR A N 1
ATOM 3926 C CA . TYR A 1 475 ? 16.114 -19.389 15.330 1.00 91.31 475 TYR A CA 1
ATOM 3927 C C . TYR A 1 475 ? 16.509 -20.757 15.896 1.00 91.31 475 TYR A C 1
ATOM 3929 O O . TYR A 1 475 ? 15.956 -21.781 15.497 1.00 91.31 475 TYR A O 1
ATOM 3937 N N . ASN A 1 476 ? 17.438 -20.765 16.850 1.00 87.81 476 ASN A N 1
ATOM 3938 C CA . ASN A 1 476 ? 17.892 -21.955 17.554 1.00 87.81 476 ASN A CA 1
ATOM 3939 C C . ASN A 1 476 ? 17.522 -21.843 19.048 1.00 87.81 476 ASN A C 1
ATOM 3941 O O . ASN A 1 476 ? 18.085 -20.997 19.748 1.00 87.81 476 ASN A O 1
ATOM 3945 N N . PRO A 1 477 ? 16.611 -22.689 19.570 1.00 82.00 477 PRO A N 1
ATOM 3946 C CA . PRO A 1 477 ? 16.212 -22.665 20.978 1.00 82.00 477 PRO A CA 1
ATOM 3947 C C . PRO A 1 477 ? 17.283 -23.207 21.944 1.00 82.00 477 PRO A C 1
ATOM 3949 O O . PRO A 1 477 ? 17.069 -23.162 23.155 1.00 82.00 477 PRO A O 1
ATOM 3952 N N . GLY A 1 478 ? 18.402 -23.734 21.432 1.00 82.31 478 GLY A N 1
ATOM 3953 C CA . GLY A 1 478 ? 19.514 -24.288 22.203 1.00 82.31 478 GLY A CA 1
ATOM 3954 C C . GLY A 1 478 ? 20.411 -23.247 22.886 1.00 82.31 478 GLY A C 1
ATOM 3955 O O . GLY A 1 478 ? 19.970 -22.171 23.300 1.00 82.31 478 GLY A O 1
ATOM 3956 N N . GLU A 1 479 ? 21.691 -23.599 23.047 1.00 80.50 479 GLU A N 1
ATOM 3957 C CA . GLU A 1 479 ? 22.664 -22.775 23.769 1.00 80.50 479 GLU A CA 1
ATOM 3958 C C . GLU A 1 479 ? 22.902 -21.425 23.075 1.00 80.50 479 GLU A C 1
ATOM 3960 O O . GLU A 1 479 ? 23.168 -21.352 21.876 1.00 80.50 479 GLU A O 1
ATOM 3965 N N . SER A 1 480 ? 22.788 -20.339 23.844 1.00 85.75 480 SER A N 1
ATOM 3966 C CA . SER A 1 480 ? 22.891 -18.981 23.315 1.00 85.75 480 SER A CA 1
ATOM 3967 C C . SER A 1 480 ? 24.346 -18.532 23.192 1.00 85.75 480 SER A C 1
ATOM 3969 O O . SER A 1 480 ? 25.060 -18.491 24.196 1.00 85.75 480 SER A O 1
ATOM 3971 N N . THR A 1 481 ? 24.760 -18.116 21.999 1.00 89.88 481 THR A N 1
ATOM 3972 C CA . THR A 1 481 ? 26.123 -17.640 21.724 1.00 89.88 481 THR A CA 1
ATOM 3973 C C . THR A 1 481 ? 26.281 -16.142 22.011 1.00 89.88 481 THR A C 1
ATOM 3975 O O . THR A 1 481 ? 25.300 -15.408 22.156 1.00 89.88 481 THR A O 1
ATOM 3978 N N . VAL A 1 482 ? 27.526 -15.660 22.089 1.00 92.38 482 VAL A N 1
ATOM 3979 C CA . VAL A 1 482 ? 27.832 -14.220 22.106 1.00 92.38 482 VAL A CA 1
ATOM 3980 C C . VAL A 1 482 ? 28.162 -13.784 20.682 1.00 92.38 482 VAL A C 1
ATOM 3982 O O . VAL A 1 482 ? 29.213 -14.150 20.163 1.00 92.38 482 VAL A O 1
ATOM 3985 N N . TYR A 1 483 ? 27.286 -12.999 20.052 1.00 90.38 483 TYR A N 1
ATOM 3986 C CA . TYR A 1 483 ? 27.563 -12.428 18.730 1.00 90.38 483 TYR A CA 1
ATOM 3987 C C . TYR A 1 483 ? 28.262 -11.061 18.882 1.00 90.38 483 TYR A C 1
ATOM 3989 O O . TYR A 1 483 ? 27.773 -10.220 19.649 1.00 90.38 483 TYR A O 1
ATOM 3997 N N . PRO A 1 484 ? 29.404 -10.819 18.208 1.00 92.69 484 PRO A N 1
ATOM 3998 C CA . PRO A 1 484 ? 30.149 -9.570 18.331 1.00 92.69 484 PRO A CA 1
ATOM 3999 C C . PRO A 1 484 ? 29.392 -8.385 17.718 1.00 92.69 484 PRO A C 1
ATOM 4001 O O . PRO A 1 484 ? 28.543 -8.537 16.845 1.00 92.69 484 PRO A O 1
ATOM 4004 N N . SER A 1 485 ? 29.723 -7.180 18.174 1.00 88.75 485 SER A N 1
ATOM 4005 C CA . SER A 1 485 ? 29.198 -5.947 17.586 1.00 88.75 485 SER A CA 1
ATOM 4006 C C . SER A 1 485 ? 29.885 -5.643 16.252 1.00 88.75 485 SER A C 1
ATOM 4008 O O . SER A 1 485 ? 31.113 -5.661 16.181 1.00 88.75 485 SER A O 1
ATOM 4010 N N . SER A 1 486 ? 29.102 -5.320 15.219 1.00 86.88 486 SER A N 1
ATOM 4011 C CA . SER A 1 486 ? 29.601 -4.816 13.930 1.00 86.88 486 SER A CA 1
ATOM 4012 C C . SER A 1 486 ? 30.044 -3.349 13.979 1.00 86.88 486 SER A C 1
ATOM 4014 O O . SER A 1 486 ? 30.766 -2.908 13.092 1.00 86.88 486 SER A O 1
ATOM 4016 N N . LEU A 1 487 ? 29.646 -2.601 15.016 1.00 85.62 487 LEU A N 1
ATOM 4017 C CA . LEU A 1 487 ? 30.079 -1.224 15.263 1.00 85.62 487 LEU A CA 1
ATOM 4018 C C . LEU A 1 487 ? 30.332 -1.031 16.773 1.00 85.62 487 LEU A C 1
ATOM 4020 O O . LEU A 1 487 ? 29.467 -0.515 17.491 1.00 85.62 487 LEU A O 1
ATOM 4024 N N . PRO A 1 488 ? 31.476 -1.518 17.300 1.00 84.81 488 PRO A N 1
ATOM 4025 C CA . PRO A 1 488 ? 31.783 -1.466 18.727 1.00 84.81 488 PRO A CA 1
ATOM 4026 C C . PRO A 1 488 ? 31.741 -0.041 19.289 1.00 84.81 488 PRO A C 1
ATOM 4028 O O . PRO A 1 488 ? 32.150 0.913 18.637 1.00 84.81 488 PRO A O 1
ATOM 4031 N N . GLY A 1 489 ? 31.231 0.108 20.512 1.00 75.06 489 GLY A N 1
ATOM 4032 C CA . GLY A 1 489 ? 31.009 1.413 21.147 1.00 75.06 489 GLY A CA 1
ATOM 4033 C C . GLY A 1 489 ? 29.664 2.055 20.790 1.00 75.06 489 GLY A C 1
ATOM 4034 O O . GLY A 1 489 ? 29.070 2.691 21.655 1.00 75.06 489 GLY A O 1
ATOM 4035 N N . PHE A 1 490 ? 29.137 1.812 19.584 1.00 73.06 490 PHE A N 1
ATOM 4036 C CA . PHE A 1 490 ? 27.781 2.217 19.194 1.00 73.06 490 PHE A CA 1
ATOM 4037 C C . PHE A 1 490 ? 26.758 1.100 19.463 1.00 73.06 490 PHE A C 1
ATOM 4039 O O . PHE A 1 490 ? 25.760 1.318 20.147 1.00 73.06 490 PHE A O 1
ATOM 4046 N N . PHE A 1 491 ? 27.039 -0.128 19.010 1.00 77.50 491 PHE A N 1
ATOM 4047 C CA . PHE A 1 491 ? 26.252 -1.317 19.356 1.00 77.50 491 PHE A CA 1
ATOM 4048 C C . PHE A 1 491 ? 26.958 -2.173 20.422 1.00 77.50 491 PHE A C 1
ATOM 4050 O O . PHE A 1 491 ? 28.162 -2.434 20.299 1.00 77.50 491 PHE A O 1
ATOM 4057 N N . PRO A 1 492 ? 26.237 -2.676 21.444 1.00 80.44 492 PRO A N 1
ATOM 4058 C CA . PRO A 1 492 ? 26.752 -3.700 22.347 1.00 80.44 492 PRO A CA 1
ATOM 4059 C C . PRO A 1 492 ? 26.758 -5.089 21.670 1.00 80.44 492 PRO A C 1
ATOM 4061 O O . PRO A 1 492 ? 25.923 -5.348 20.802 1.00 80.44 492 PRO A O 1
ATOM 4064 N N . PRO A 1 493 ? 27.637 -6.022 22.085 1.00 86.50 493 PRO A N 1
ATOM 4065 C CA . PRO A 1 493 ? 27.556 -7.423 21.668 1.00 86.50 493 PRO A CA 1
ATOM 4066 C C . PRO A 1 493 ? 26.226 -8.074 22.076 1.00 86.50 493 PRO A C 1
ATOM 4068 O O . PRO A 1 493 ? 25.701 -7.816 23.164 1.00 86.50 493 PRO A O 1
ATOM 4071 N N . LEU A 1 494 ? 25.706 -8.985 21.252 1.00 87.31 494 LEU A N 1
ATOM 4072 C CA . LEU A 1 494 ? 24.517 -9.768 21.592 1.00 87.31 494 LEU A CA 1
ATOM 4073 C C . LEU A 1 494 ? 24.932 -10.961 22.461 1.00 87.31 494 LEU A C 1
ATOM 4075 O O . LEU A 1 494 ? 25.139 -12.066 21.967 1.00 87.31 494 LEU A O 1
ATOM 4079 N N . TYR A 1 495 ? 25.035 -10.740 23.774 1.00 84.69 495 TYR A N 1
ATOM 4080 C CA . TYR A 1 495 ? 25.477 -11.737 24.767 1.00 84.69 495 TYR A CA 1
ATOM 4081 C C . TYR A 1 495 ? 24.623 -13.016 24.869 1.00 84.69 495 TYR A C 1
ATOM 4083 O O . TYR A 1 495 ? 24.983 -13.927 25.613 1.00 84.69 495 TYR A O 1
ATOM 4091 N N . ARG A 1 496 ? 23.466 -13.061 24.199 1.00 84.88 496 ARG A N 1
ATOM 4092 C CA . ARG A 1 496 ? 22.557 -14.215 24.130 1.00 84.88 496 ARG A CA 1
ATOM 4093 C C . ARG A 1 496 ? 21.905 -14.304 22.753 1.00 84.88 496 ARG A C 1
ATOM 4095 O O . ARG A 1 496 ? 20.683 -14.233 22.630 1.00 84.88 496 ARG A O 1
ATOM 4102 N N . CYS A 1 497 ? 22.722 -14.408 21.714 1.00 87.88 497 CYS A N 1
ATOM 4103 C CA . CYS A 1 497 ? 22.228 -14.700 20.380 1.00 87.88 497 CYS A CA 1
ATOM 4104 C C . CYS A 1 497 ? 21.610 -16.108 20.354 1.00 87.88 497 CYS A C 1
ATOM 4106 O O . CYS A 1 497 ? 22.225 -17.075 20.796 1.00 87.88 497 CYS A O 1
ATOM 4108 N N . GLN A 1 498 ? 20.385 -16.209 19.841 1.00 89.88 498 GLN A N 1
ATOM 4109 C CA . GLN A 1 498 ? 19.703 -17.470 19.518 1.00 89.88 498 GLN A CA 1
ATOM 4110 C C . GLN A 1 498 ? 19.426 -17.565 18.007 1.00 89.88 498 GLN A C 1
ATOM 4112 O O . GLN A 1 498 ? 18.481 -18.217 17.575 1.00 89.88 498 GLN A O 1
ATOM 4117 N N . CYS A 1 499 ? 20.229 -16.872 17.196 1.00 91.25 499 CYS A N 1
ATOM 4118 C CA . CYS A 1 499 ? 20.200 -16.970 15.744 1.00 91.25 499 CYS A CA 1
ATOM 4119 C C . CYS A 1 499 ? 21.443 -17.722 15.269 1.00 91.25 499 CYS A C 1
ATOM 4121 O O . CYS A 1 499 ? 22.563 -17.379 15.650 1.00 91.25 499 CYS A O 1
ATOM 4123 N N . VAL A 1 500 ? 21.238 -18.720 14.419 1.00 90.81 500 VAL A N 1
ATOM 4124 C CA . VAL A 1 500 ? 22.288 -19.373 13.637 1.00 90.81 500 VAL A CA 1
ATOM 4125 C C . VAL A 1 500 ? 22.298 -18.739 12.246 1.00 90.81 500 VAL A C 1
ATOM 4127 O O . VAL A 1 500 ? 21.239 -18.400 11.712 1.00 90.81 500 VAL A O 1
ATOM 4130 N N . MET A 1 501 ? 23.494 -18.535 11.697 1.00 91.25 501 MET A N 1
ATOM 4131 C CA . MET A 1 501 ? 23.729 -18.005 10.354 1.00 91.25 501 MET A CA 1
ATOM 4132 C C . MET A 1 501 ? 24.412 -19.087 9.528 1.00 91.25 501 MET A C 1
ATOM 4134 O O . MET A 1 501 ? 25.481 -19.561 9.908 1.00 91.25 501 MET A O 1
ATOM 4138 N N . GLU A 1 502 ? 23.801 -19.468 8.413 1.00 92.25 502 GLU A N 1
ATOM 4139 C CA . GLU A 1 502 ? 24.281 -20.535 7.532 1.00 92.25 502 GLU A CA 1
ATOM 4140 C C . GLU A 1 502 ? 24.288 -20.042 6.077 1.00 92.25 502 GLU A C 1
ATOM 4142 O O . GLU A 1 502 ? 23.406 -19.261 5.703 1.00 92.25 502 GLU A O 1
ATOM 4147 N N . PRO A 1 503 ? 25.242 -20.481 5.234 1.00 91.94 503 PRO A N 1
ATOM 4148 C CA . PRO A 1 503 ? 25.160 -20.259 3.795 1.00 91.94 503 PRO A CA 1
ATOM 4149 C C . PRO A 1 503 ? 23.848 -20.820 3.239 1.00 91.94 503 PRO A C 1
ATOM 4151 O O . PRO A 1 503 ? 23.421 -21.918 3.601 1.00 91.94 503 PRO A O 1
ATOM 4154 N N . PHE A 1 504 ? 23.213 -20.058 2.357 1.00 91.31 504 PHE A N 1
ATOM 4155 C CA . PHE A 1 504 ? 21.992 -20.445 1.669 1.00 91.31 504 PHE A CA 1
ATOM 4156 C C . PHE A 1 504 ? 22.265 -20.562 0.175 1.00 91.31 504 PHE A C 1
ATOM 4158 O O . PHE A 1 504 ? 22.619 -19.580 -0.478 1.00 91.31 504 PHE A O 1
ATOM 4165 N N . ASN A 1 505 ? 22.068 -21.767 -0.351 1.00 88.25 505 ASN A N 1
ATOM 4166 C CA . ASN A 1 505 ? 22.007 -22.016 -1.783 1.00 88.25 505 ASN A CA 1
ATOM 4167 C C . ASN A 1 505 ? 20.535 -21.968 -2.209 1.00 88.25 505 ASN A C 1
ATOM 4169 O O . ASN A 1 505 ? 19.657 -22.374 -1.443 1.00 88.25 505 ASN A O 1
ATOM 4173 N N . LEU A 1 506 ? 20.267 -21.484 -3.421 1.00 84.88 506 LEU A N 1
ATOM 4174 C CA . LEU A 1 506 ? 18.933 -21.569 -4.014 1.00 84.88 506 LEU A CA 1
ATOM 4175 C C . LEU A 1 506 ? 18.544 -23.045 -4.254 1.00 84.88 506 LEU A C 1
ATOM 4177 O O . LEU A 1 506 ? 19.440 -23.880 -4.409 1.00 84.88 506 LEU A O 1
ATOM 4181 N N . PRO A 1 507 ? 17.239 -23.386 -4.294 1.00 86.25 507 PRO A N 1
ATOM 4182 C CA . PRO A 1 507 ? 16.797 -24.725 -4.679 1.00 86.25 507 PRO A CA 1
ATOM 4183 C C . PRO A 1 507 ? 17.281 -25.073 -6.092 1.00 86.25 507 PRO A C 1
ATOM 4185 O O . PRO A 1 507 ? 17.261 -24.219 -6.976 1.00 86.25 507 PRO A O 1
ATOM 4188 N N . THR A 1 508 ? 17.714 -26.310 -6.314 1.00 85.62 508 THR A N 1
ATOM 4189 C CA . THR A 1 508 ? 18.205 -26.781 -7.616 1.00 85.62 508 THR A CA 1
ATOM 4190 C C . THR A 1 508 ? 17.088 -27.407 -8.457 1.00 85.62 508 THR A C 1
ATOM 4192 O O . THR A 1 508 ? 16.014 -27.745 -7.954 1.00 85.62 508 THR A O 1
ATOM 4195 N N . LEU A 1 509 ? 17.349 -27.568 -9.759 1.00 84.00 509 LEU A N 1
ATOM 4196 C CA . LEU A 1 509 ? 16.480 -28.271 -10.713 1.00 84.00 509 LEU A CA 1
ATOM 4197 C C . LEU A 1 509 ? 16.986 -29.703 -10.988 1.00 84.00 509 LEU A C 1
ATOM 4199 O O . LEU A 1 509 ? 16.910 -30.191 -12.112 1.00 84.00 509 LEU A O 1
ATOM 4203 N N . ASP A 1 510 ? 17.547 -30.379 -9.979 1.00 80.81 510 ASP A N 1
ATOM 4204 C CA . ASP A 1 510 ? 18.233 -31.672 -10.139 1.00 80.81 510 ASP A CA 1
ATOM 4205 C C . ASP A 1 510 ? 17.258 -32.802 -10.530 1.00 80.81 510 ASP A C 1
ATOM 4207 O O . ASP A 1 510 ? 16.710 -33.507 -9.683 1.00 80.81 510 ASP A O 1
ATOM 4211 N N . GLY A 1 511 ? 17.029 -32.968 -11.837 1.00 80.50 511 GLY A N 1
ATOM 4212 C CA . GLY A 1 511 ? 15.996 -33.857 -12.382 1.00 80.50 511 GLY A CA 1
ATOM 4213 C C . GLY A 1 511 ? 14.578 -33.271 -12.338 1.00 80.50 511 GLY A C 1
ATOM 4214 O O . GLY A 1 511 ? 13.610 -34.025 -12.426 1.00 80.50 511 GLY A O 1
ATOM 4215 N N . LEU A 1 512 ? 14.452 -31.948 -12.191 1.00 87.00 512 LEU A N 1
ATOM 4216 C CA . LEU A 1 512 ? 13.186 -31.210 -12.146 1.00 87.00 512 LEU A CA 1
ATOM 4217 C C . LEU A 1 512 ? 13.090 -30.232 -13.325 1.00 87.00 512 LEU A C 1
ATOM 4219 O O . LEU A 1 512 ? 14.097 -29.830 -13.903 1.00 87.00 512 LEU A O 1
ATOM 4223 N N . HIS A 1 513 ? 11.869 -29.810 -13.645 1.00 84.81 513 HIS A N 1
ATOM 4224 C CA . HIS A 1 513 ? 11.598 -28.773 -14.638 1.00 84.81 513 HIS A CA 1
ATOM 4225 C C . HIS A 1 513 ? 10.843 -27.608 -13.997 1.00 84.81 513 HIS A C 1
ATOM 4227 O O . HIS A 1 513 ? 10.155 -27.770 -12.989 1.00 84.81 513 HIS A O 1
ATOM 4233 N N . LEU A 1 514 ? 10.959 -26.424 -14.595 1.00 85.44 514 LEU A N 1
ATOM 4234 C CA . LEU A 1 514 ? 10.159 -25.265 -14.208 1.00 85.44 514 LEU A CA 1
ATOM 4235 C C . LEU A 1 514 ? 8.671 -25.514 -14.492 1.00 85.44 514 LEU A C 1
ATOM 4237 O O . LEU A 1 514 ? 8.325 -26.091 -15.518 1.00 85.44 514 LEU A O 1
ATOM 4241 N N . VAL A 1 515 ? 7.796 -25.038 -13.601 1.00 85.50 515 VAL A N 1
ATOM 4242 C CA . VAL A 1 515 ? 6.334 -25.140 -13.750 1.00 85.50 515 VAL A CA 1
ATOM 4243 C C . VAL A 1 515 ? 5.805 -23.926 -14.531 1.00 85.50 515 VAL A C 1
ATOM 4245 O O . VAL A 1 515 ? 5.803 -22.821 -13.972 1.00 85.50 515 VAL A O 1
ATOM 4248 N N . PRO A 1 516 ? 5.367 -24.082 -15.797 1.00 83.50 516 PRO A N 1
ATOM 4249 C CA . PRO A 1 516 ? 4.729 -23.007 -16.551 1.00 83.50 516 PRO A CA 1
ATOM 4250 C C . PRO A 1 516 ? 3.279 -22.810 -16.098 1.00 83.50 516 PRO A C 1
ATOM 4252 O O . PRO A 1 516 ? 2.593 -23.778 -15.776 1.00 83.50 516 PRO A O 1
ATOM 4255 N N . GLY A 1 517 ? 2.785 -21.571 -16.124 1.00 89.12 517 GLY A N 1
ATOM 4256 C CA . GLY A 1 517 ? 1.416 -21.281 -15.700 1.00 89.12 517 GLY A CA 1
ATOM 4257 C C . GLY A 1 517 ? 1.156 -21.623 -14.226 1.00 89.12 517 GLY A C 1
ATOM 4258 O O . GLY A 1 517 ? 2.058 -21.605 -13.383 1.00 89.12 517 GLY A O 1
ATOM 4259 N N . LEU A 1 518 ? -0.106 -21.911 -13.910 1.00 92.19 518 LEU A N 1
ATOM 4260 C CA . LEU A 1 518 ? -0.578 -22.304 -12.578 1.00 92.19 518 LEU A CA 1
ATOM 4261 C C . LEU A 1 518 ? -0.019 -23.666 -12.127 1.00 92.19 518 LEU A C 1
ATOM 4263 O O . LEU A 1 518 ? 0.093 -24.594 -12.922 1.00 92.19 518 LEU A O 1
ATOM 4267 N N . CYS A 1 519 ? 0.252 -23.807 -10.827 1.00 91.31 519 CYS A N 1
ATOM 4268 C CA . CYS A 1 519 ? 0.512 -25.113 -10.212 1.00 91.31 519 CYS A CA 1
ATOM 4269 C C . CYS A 1 519 ? -0.791 -25.922 -10.035 1.00 91.31 519 CYS A C 1
ATOM 4271 O O . CYS A 1 519 ? -1.882 -25.354 -9.929 1.00 91.31 519 CYS A O 1
ATOM 4273 N N . ASP A 1 520 ? -0.681 -27.245 -9.902 1.00 89.25 520 ASP A N 1
ATOM 4274 C CA . ASP A 1 520 ? -1.814 -28.090 -9.510 1.00 89.25 520 ASP A CA 1
ATOM 4275 C C . ASP A 1 520 ? -2.313 -27.739 -8.097 1.00 89.25 520 ASP A C 1
ATOM 4277 O O . ASP A 1 520 ? -1.526 -27.505 -7.181 1.00 89.25 520 ASP A O 1
ATOM 4281 N N . GLY A 1 521 ? -3.635 -27.723 -7.894 1.00 90.50 521 GLY A N 1
ATOM 4282 C CA . GLY A 1 521 ? -4.247 -27.465 -6.580 1.00 90.50 521 GLY A CA 1
ATOM 4283 C C . GLY A 1 521 ? -4.257 -25.996 -6.127 1.00 90.50 521 GLY A C 1
ATOM 4284 O O . GLY A 1 521 ? -4.479 -25.720 -4.944 1.00 90.50 521 GLY A O 1
ATOM 4285 N N . VAL A 1 522 ? -4.022 -25.044 -7.035 1.00 93.62 522 VAL A N 1
ATOM 4286 C CA . VAL A 1 522 ? -4.205 -23.608 -6.769 1.00 93.62 522 VAL A CA 1
ATOM 4287 C C . VAL A 1 522 ? -5.696 -23.266 -6.642 1.00 93.62 522 VAL A C 1
ATOM 4289 O O . VAL A 1 522 ? -6.489 -23.577 -7.527 1.00 93.62 522 VAL A O 1
ATOM 4292 N N . ALA A 1 523 ? -6.073 -22.572 -5.567 1.00 93.81 523 ALA A N 1
ATOM 4293 C CA . ALA A 1 523 ? -7.428 -22.077 -5.344 1.00 93.81 523 ALA A CA 1
ATOM 4294 C C . ALA A 1 523 ? -7.631 -20.694 -5.993 1.00 93.81 523 ALA A C 1
ATOM 4296 O O . ALA A 1 523 ? -6.807 -19.791 -5.824 1.00 93.81 523 ALA A O 1
ATOM 4297 N N . LEU A 1 524 ? -8.730 -20.519 -6.734 1.00 93.00 524 LEU A N 1
ATOM 4298 C CA . LEU A 1 524 ? -9.002 -19.337 -7.562 1.00 93.00 524 LEU A CA 1
ATOM 4299 C C . LEU A 1 524 ? -10.430 -18.808 -7.375 1.00 93.00 524 LEU A C 1
ATOM 4301 O O . LEU A 1 524 ? -11.348 -19.543 -7.010 1.00 93.00 524 LEU A O 1
ATOM 4305 N N . GLY A 1 525 ? -10.628 -17.523 -7.678 1.00 91.88 525 GLY A N 1
ATOM 4306 C CA . GLY A 1 525 ? -11.945 -16.886 -7.696 1.00 91.88 525 GLY A CA 1
ATOM 4307 C C . GLY A 1 525 ? -12.681 -16.998 -6.357 1.00 91.88 525 GLY A C 1
ATOM 4308 O O . GLY A 1 525 ? -12.231 -16.473 -5.342 1.00 91.88 525 GLY A O 1
ATOM 4309 N N . ILE A 1 526 ? -13.803 -17.723 -6.353 1.00 93.19 526 ILE A N 1
ATOM 4310 C CA . ILE A 1 526 ? -14.632 -17.976 -5.160 1.00 93.19 526 ILE A CA 1
ATOM 4311 C C . ILE A 1 526 ? -13.865 -18.765 -4.081 1.00 93.19 526 ILE A C 1
ATOM 4313 O O . ILE A 1 526 ? -14.126 -18.581 -2.892 1.00 93.19 526 ILE A O 1
ATOM 4317 N N . GLU A 1 527 ? -12.911 -19.613 -4.479 1.00 93.94 527 GLU A N 1
ATOM 4318 C CA . GLU A 1 527 ? -12.113 -20.449 -3.571 1.00 93.94 527 GLU A CA 1
ATOM 4319 C C . GLU A 1 527 ? -10.836 -19.762 -3.055 1.00 93.94 527 GLU A C 1
ATOM 4321 O O . GLU A 1 527 ? -10.136 -20.326 -2.212 1.00 93.94 527 GLU A O 1
ATOM 4326 N N . ALA A 1 528 ? -10.534 -18.543 -3.521 1.00 92.25 528 ALA A N 1
ATOM 4327 C CA . ALA A 1 528 ? -9.325 -17.809 -3.151 1.00 92.25 528 ALA A CA 1
ATOM 4328 C C . ALA A 1 528 ? -9.169 -17.638 -1.624 1.00 92.25 528 ALA A C 1
ATOM 4330 O O . ALA A 1 528 ? -10.138 -17.479 -0.875 1.00 92.25 528 ALA A O 1
ATOM 4331 N N . LEU A 1 529 ? -7.917 -17.657 -1.152 1.00 93.25 529 LEU A N 1
ATOM 4332 C CA . LEU A 1 529 ? -7.615 -17.634 0.280 1.00 93.25 529 LEU A CA 1
ATOM 4333 C C . LEU A 1 529 ? -8.105 -16.360 0.983 1.00 93.25 529 LEU A C 1
ATOM 4335 O O . LEU A 1 529 ? -7.968 -15.249 0.471 1.00 93.25 529 LEU A O 1
ATOM 4339 N N . ALA A 1 530 ? -8.556 -16.512 2.232 1.00 91.19 530 ALA A N 1
ATOM 4340 C CA . ALA A 1 530 ? -9.020 -15.419 3.082 1.00 91.19 530 ALA A CA 1
ATOM 4341 C C . ALA A 1 530 ? -8.073 -14.199 3.079 1.00 91.19 530 ALA A C 1
ATOM 4343 O O . ALA A 1 530 ? -6.904 -14.283 3.475 1.00 91.19 530 ALA A O 1
ATOM 4344 N N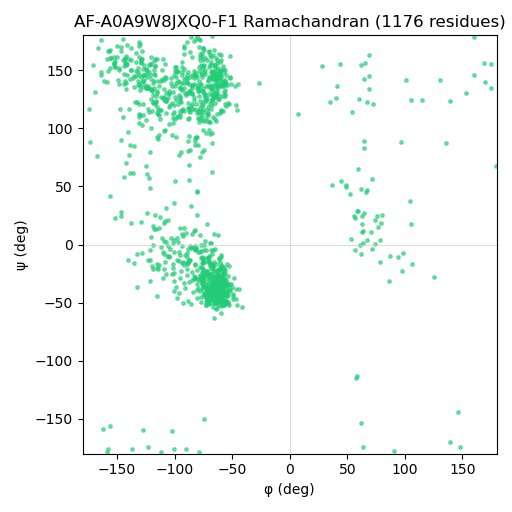 . GLY A 1 531 ? -8.606 -13.046 2.663 1.00 88.50 531 GLY A N 1
ATOM 4345 C CA . GLY A 1 531 ? -7.865 -11.790 2.505 1.00 88.50 531 GLY A CA 1
ATOM 4346 C C . GLY A 1 531 ? -7.411 -11.484 1.072 1.00 88.50 531 GLY A C 1
ATOM 4347 O O . GLY A 1 531 ? -6.946 -10.369 0.831 1.00 88.50 531 GLY A O 1
ATOM 4348 N N . PHE A 1 532 ? -7.579 -12.412 0.126 1.00 94.31 532 PHE A N 1
ATOM 4349 C CA . PHE A 1 532 ? -7.467 -12.132 -1.304 1.00 94.31 532 PHE A CA 1
ATOM 4350 C C . PHE A 1 532 ? -8.858 -11.824 -1.886 1.00 94.31 532 PHE A C 1
ATOM 4352 O O . PHE A 1 532 ? -9.780 -12.620 -1.717 1.00 94.31 532 PHE A O 1
ATOM 4359 N N . PRO A 1 533 ? -9.048 -10.650 -2.511 1.00 95.12 533 PRO A N 1
ATOM 4360 C CA . PRO A 1 533 ? -10.307 -10.273 -3.147 1.00 95.12 533 PRO A CA 1
ATOM 4361 C C . PRO A 1 533 ? -10.530 -11.024 -4.469 1.00 95.12 533 PRO A C 1
ATOM 4363 O O . PRO A 1 533 ? -9.579 -11.276 -5.205 1.00 95.12 533 PRO A O 1
ATOM 4366 N N . SER A 1 534 ? -11.796 -11.289 -4.800 1.00 95.31 534 SER A N 1
ATOM 4367 C CA . SER A 1 534 ? -12.218 -11.775 -6.121 1.00 95.31 534 SER A CA 1
ATOM 4368 C C . SER A 1 534 ? -13.568 -11.177 -6.523 1.00 95.31 534 SER A C 1
ATOM 4370 O O . SER A 1 534 ? -14.492 -11.106 -5.702 1.00 95.31 534 SER A O 1
ATOM 4372 N N . ILE A 1 535 ? -13.709 -10.780 -7.791 1.00 95.88 535 ILE A N 1
ATOM 4373 C CA . ILE A 1 535 ? -14.982 -10.308 -8.358 1.00 95.88 535 ILE A CA 1
ATOM 4374 C C . ILE A 1 535 ? -15.975 -11.453 -8.588 1.00 95.88 535 ILE A C 1
ATOM 4376 O O . ILE A 1 535 ? -17.182 -11.252 -8.460 1.00 95.88 535 ILE A O 1
ATOM 4380 N N . LYS A 1 536 ? -15.480 -12.676 -8.830 1.00 94.44 536 LYS A N 1
ATOM 4381 C CA . LYS A 1 536 ? -16.281 -13.883 -9.122 1.00 94.44 536 LYS A CA 1
ATOM 4382 C C . LYS A 1 536 ? -17.141 -14.346 -7.933 1.00 94.44 536 LYS A C 1
ATOM 4384 O O . LYS A 1 536 ? -17.962 -15.244 -8.070 1.00 94.44 536 LYS A O 1
ATOM 4389 N N . THR A 1 537 ? -16.996 -13.694 -6.778 1.00 94.75 537 THR A N 1
ATOM 4390 C CA . THR A 1 537 ? -17.798 -13.892 -5.560 1.00 94.75 537 THR A CA 1
ATOM 4391 C C . THR A 1 537 ? -19.222 -13.307 -5.624 1.00 94.75 537 THR A C 1
ATOM 4393 O O . THR A 1 537 ? -20.056 -13.677 -4.799 1.00 94.75 537 THR A O 1
ATOM 4396 N N . LEU A 1 538 ? -19.535 -12.435 -6.593 1.00 94.56 538 LEU A N 1
ATOM 4397 C CA . LEU A 1 538 ? -20.904 -11.979 -6.891 1.00 94.56 538 LEU A CA 1
ATOM 4398 C C . LEU A 1 538 ? -21.258 -12.238 -8.367 1.00 94.56 538 LEU A C 1
ATOM 4400 O O . LEU A 1 538 ? -20.374 -12.122 -9.219 1.00 94.56 538 LEU A O 1
ATOM 4404 N N . PRO A 1 539 ? -22.532 -12.535 -8.697 1.00 93.69 539 PRO A N 1
ATOM 4405 C CA . PRO A 1 539 ? -22.988 -12.594 -10.083 1.00 93.69 539 PRO A CA 1
ATOM 4406 C C . PRO A 1 539 ? -22.930 -11.197 -10.713 1.00 93.69 539 PRO A C 1
ATOM 4408 O O . PRO A 1 539 ? -23.434 -10.219 -10.148 1.00 93.69 539 PRO A O 1
ATOM 4411 N N . HIS A 1 540 ? -22.271 -11.095 -11.864 1.00 95.25 540 HIS A N 1
ATOM 4412 C CA . HIS A 1 540 ? -22.022 -9.826 -12.530 1.00 95.25 540 HIS A CA 1
ATOM 4413 C C . HIS A 1 540 ? -21.823 -9.990 -14.039 1.00 95.25 540 HIS A C 1
ATOM 4415 O O . HIS A 1 540 ? -21.452 -11.056 -14.525 1.00 95.25 540 HIS A O 1
ATOM 4421 N N . THR A 1 541 ? -22.002 -8.888 -14.760 1.00 95.19 541 THR A N 1
ATOM 4422 C CA . THR A 1 541 ? -21.554 -8.704 -16.149 1.00 95.19 541 THR A CA 1
ATOM 4423 C C . THR A 1 541 ? -20.589 -7.519 -16.212 1.00 95.19 541 THR A C 1
ATOM 4425 O O . THR A 1 541 ? -20.548 -6.709 -15.282 1.00 95.19 541 THR A O 1
ATOM 4428 N N . ALA A 1 542 ? -19.785 -7.399 -17.269 1.00 95.12 542 ALA A N 1
ATOM 4429 C CA . ALA A 1 542 ? -18.821 -6.307 -17.403 1.00 95.12 542 ALA A CA 1
ATOM 4430 C C . ALA A 1 542 ? -18.704 -5.791 -18.845 1.00 95.12 542 ALA A C 1
ATOM 4432 O O . ALA A 1 542 ? -19.032 -6.503 -19.791 1.00 95.12 542 AL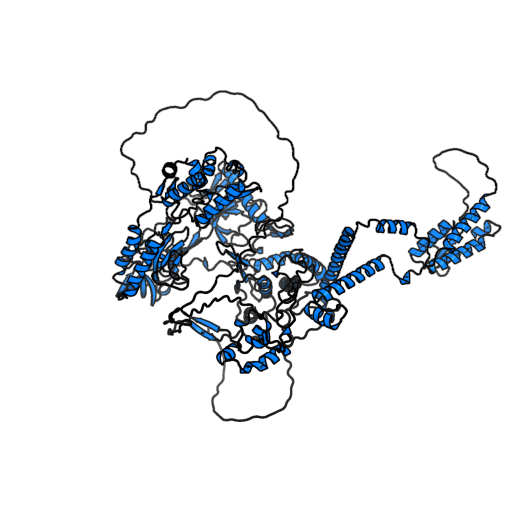A A O 1
ATOM 4433 N N . MET A 1 543 ? -18.263 -4.539 -19.003 1.00 93.62 543 MET A N 1
ATOM 4434 C CA . MET A 1 543 ? -17.994 -3.907 -20.302 1.00 93.62 543 MET A CA 1
ATOM 4435 C C . MET A 1 543 ? -17.013 -2.734 -20.165 1.00 93.62 543 MET A C 1
ATOM 4437 O O . MET A 1 543 ? -17.035 -2.027 -19.156 1.00 93.62 543 MET A O 1
ATOM 4441 N N . LEU A 1 544 ? -16.202 -2.447 -21.188 1.00 92.56 544 LEU A N 1
ATOM 4442 C CA . LEU A 1 544 ? -15.409 -1.213 -21.212 1.00 92.56 544 LEU A CA 1
ATOM 4443 C C . LEU A 1 544 ? -16.293 0.007 -21.517 1.00 92.56 544 LEU A C 1
ATOM 4445 O O . LEU A 1 544 ? -16.989 0.047 -22.531 1.00 92.56 544 LEU A O 1
ATOM 4449 N N . GLY A 1 545 ? -16.199 1.057 -20.696 1.00 91.94 545 GLY A N 1
ATOM 4450 C CA . GLY A 1 545 ? -16.944 2.302 -20.909 1.00 91.94 545 GLY A CA 1
ATOM 4451 C C . GLY A 1 545 ? -16.274 3.552 -20.336 1.00 91.94 545 GLY A C 1
ATOM 4452 O O . GLY A 1 545 ? -15.480 3.490 -19.399 1.00 91.94 545 GLY A O 1
ATOM 4453 N N . HIS A 1 546 ? -16.609 4.723 -20.887 1.00 93.69 546 HIS A N 1
ATOM 4454 C CA . HIS A 1 546 ? -16.181 6.020 -20.345 1.00 93.69 546 HIS A CA 1
ATOM 4455 C C . HIS A 1 546 ? -17.107 6.445 -19.195 1.00 93.69 546 HIS A C 1
ATOM 4457 O O . HIS A 1 546 ? -18.123 7.103 -19.414 1.00 93.69 546 HIS A O 1
ATOM 4463 N N . HIS A 1 547 ? -16.751 6.079 -17.961 1.00 93.25 547 HIS A N 1
ATOM 4464 C CA . HIS A 1 547 ? -17.585 6.331 -16.771 1.00 93.25 547 HIS A CA 1
ATOM 4465 C C . HIS A 1 547 ? -17.060 7.449 -15.850 1.00 93.25 547 HIS A C 1
ATOM 4467 O O . HIS A 1 547 ? -17.746 7.901 -14.931 1.00 93.25 547 HIS A O 1
ATOM 4473 N N . GLY A 1 548 ? -15.836 7.935 -16.083 1.00 91.81 548 GLY A N 1
ATOM 4474 C CA . GLY A 1 548 ? -15.211 8.973 -15.256 1.00 91.81 548 GLY A CA 1
ATOM 4475 C C . GLY A 1 548 ? -14.909 8.506 -13.830 1.00 91.81 548 GLY A C 1
ATOM 4476 O O . GLY A 1 548 ? -15.229 9.207 -12.872 1.00 91.81 548 GLY A O 1
ATOM 4477 N N . VAL A 1 549 ? -14.336 7.307 -13.680 1.00 94.31 549 VAL A N 1
ATOM 4478 C CA . VAL A 1 549 ? -13.907 6.759 -12.381 1.00 94.31 549 VAL A CA 1
ATOM 4479 C C . VAL A 1 549 ? -12.774 7.617 -11.802 1.00 94.31 549 VAL A C 1
ATOM 4481 O O . VAL A 1 549 ? -11.882 8.049 -12.531 1.00 94.31 549 VAL A O 1
ATOM 4484 N N . ASN A 1 550 ? -12.806 7.891 -10.498 1.00 92.06 550 ASN A N 1
ATOM 4485 C CA . ASN A 1 550 ? -11.875 8.773 -9.798 1.00 92.06 550 ASN A CA 1
ATOM 4486 C C . ASN A 1 550 ? -11.126 8.010 -8.692 1.00 92.06 550 ASN A C 1
ATOM 4488 O O . ASN A 1 550 ? -11.649 7.802 -7.595 1.00 92.06 550 ASN A O 1
ATOM 4492 N N . ILE A 1 551 ? -9.886 7.616 -8.996 1.00 87.50 551 ILE A N 1
ATOM 4493 C CA . ILE A 1 551 ? -8.987 6.903 -8.073 1.00 87.50 551 ILE A CA 1
ATOM 4494 C C . ILE A 1 551 ? -8.009 7.883 -7.398 1.00 87.50 551 ILE A C 1
ATOM 4496 O O . ILE A 1 551 ? -7.850 7.854 -6.179 1.00 87.50 551 ILE A O 1
ATOM 4500 N N . HIS A 1 552 ? -7.398 8.786 -8.177 1.00 82.25 552 HIS A N 1
ATOM 4501 C CA . HIS A 1 552 ? -6.289 9.657 -7.745 1.00 82.25 552 HIS A CA 1
ATOM 4502 C C . HIS A 1 552 ? -6.668 11.147 -7.576 1.00 82.25 552 HIS A C 1
ATOM 4504 O O . HIS A 1 552 ? -5.806 12.022 -7.587 1.00 82.25 552 HIS A O 1
ATOM 4510 N N . GLY A 1 553 ? -7.959 11.462 -7.425 1.00 82.62 553 GLY A N 1
ATOM 4511 C CA . GLY A 1 553 ? -8.465 12.814 -7.141 1.00 82.62 553 GLY A CA 1
ATOM 4512 C C . GLY A 1 553 ? -9.141 13.517 -8.325 1.00 82.62 553 GLY A C 1
ATOM 4513 O O . GLY A 1 553 ? -9.922 14.446 -8.113 1.00 82.62 553 GLY A O 1
ATOM 4514 N N . SER A 1 554 ? -8.929 13.043 -9.554 1.00 86.69 554 SER A N 1
ATOM 4515 C CA . SER A 1 554 ? -9.634 13.475 -10.770 1.00 86.69 554 SER A CA 1
ATOM 4516 C C . SER A 1 554 ? -10.324 12.302 -11.467 1.00 86.69 554 SER A C 1
ATOM 4518 O O . SER A 1 554 ? -9.805 11.189 -11.452 1.00 86.69 554 SER A O 1
ATOM 4520 N N . GLU A 1 555 ? -11.455 12.560 -12.127 1.00 90.75 555 GLU A N 1
ATOM 4521 C CA . GLU A 1 555 ? -12.109 11.582 -13.007 1.00 90.75 555 GLU A CA 1
ATOM 4522 C C . GLU A 1 555 ? -11.208 11.209 -14.200 1.00 90.75 555 GLU A C 1
ATOM 4524 O O . GLU A 1 555 ? -10.609 12.085 -14.833 1.00 90.75 555 GLU A O 1
ATOM 4529 N N . SER A 1 556 ? -11.135 9.913 -14.514 1.00 90.56 556 SER A N 1
ATOM 4530 C CA . SER A 1 556 ? -10.483 9.396 -15.721 1.00 90.56 556 SER A CA 1
ATOM 4531 C C . SER A 1 556 ? -11.182 9.888 -16.991 1.00 90.56 556 SER A C 1
ATOM 4533 O O . SER A 1 556 ? -12.392 10.124 -17.007 1.00 90.56 556 SER A O 1
ATOM 4535 N N . ARG A 1 557 ? -10.411 10.027 -18.073 1.00 89.06 557 ARG A N 1
ATOM 4536 C CA . ARG A 1 557 ? -10.914 10.369 -19.415 1.00 89.06 557 ARG A CA 1
ATOM 4537 C C . ARG A 1 557 ? -11.028 9.157 -20.335 1.00 89.06 557 ARG A C 1
ATOM 4539 O O . ARG A 1 557 ? -11.820 9.198 -21.274 1.00 89.06 557 ARG A O 1
ATOM 4546 N N . ASN A 1 558 ? -10.252 8.113 -20.064 1.00 88.94 558 ASN A N 1
ATOM 4547 C CA . ASN A 1 558 ? -10.181 6.903 -20.874 1.00 88.94 558 ASN A CA 1
ATOM 4548 C C . ASN A 1 558 ? -11.366 5.974 -20.558 1.00 88.94 558 ASN A C 1
ATOM 4550 O O . ASN A 1 558 ? -12.212 6.281 -19.708 1.00 88.94 558 ASN A O 1
ATOM 4554 N N . LYS A 1 559 ? -11.420 4.830 -21.246 1.00 91.31 559 LYS A N 1
ATOM 4555 C CA . LYS A 1 559 ? -12.301 3.720 -20.873 1.00 91.31 559 LYS A CA 1
ATOM 4556 C C . LYS A 1 559 ? -11.930 3.204 -19.469 1.00 91.31 559 LYS A C 1
ATOM 4558 O O . LYS A 1 559 ? -10.865 3.491 -18.918 1.00 91.31 559 LYS A O 1
ATOM 4563 N N . SER A 1 560 ? -12.817 2.434 -18.864 1.00 93.88 560 SER A N 1
ATOM 4564 C CA . SER A 1 560 ? -12.544 1.604 -17.687 1.00 93.88 560 SER A CA 1
ATOM 4565 C C . SER A 1 560 ? -13.437 0.370 -17.767 1.00 93.88 560 SER A C 1
ATOM 4567 O O . SER A 1 560 ? -14.520 0.460 -18.345 1.00 93.88 560 SER A O 1
ATOM 4569 N N . MET A 1 561 ? -13.011 -0.757 -17.196 1.00 95.00 561 MET A N 1
ATOM 4570 C CA . MET A 1 561 ? -13.879 -1.927 -17.055 1.00 95.00 561 MET A CA 1
ATOM 4571 C C . MET A 1 561 ? -14.990 -1.602 -16.048 1.00 95.00 561 MET A C 1
ATOM 4573 O O . MET A 1 561 ? -14.704 -1.303 -14.889 1.00 95.00 561 MET A O 1
ATOM 4577 N N . ILE A 1 562 ? -16.243 -1.606 -16.502 1.00 96.81 562 ILE A N 1
ATOM 4578 C CA . ILE A 1 562 ? -17.423 -1.279 -15.700 1.00 96.81 562 ILE A CA 1
ATOM 4579 C C . ILE A 1 562 ? -18.164 -2.567 -15.370 1.00 96.81 562 ILE A C 1
ATOM 4581 O O . ILE A 1 562 ? -18.629 -3.258 -16.273 1.00 96.81 562 ILE A O 1
ATOM 4585 N N . ILE A 1 563 ? -18.282 -2.880 -14.079 1.00 96.81 563 ILE A N 1
ATOM 4586 C CA . ILE A 1 563 ? -18.925 -4.108 -13.596 1.00 96.81 563 ILE A CA 1
ATOM 4587 C C . ILE A 1 563 ? -20.363 -3.801 -13.168 1.00 96.81 563 ILE A C 1
ATOM 4589 O O . ILE A 1 563 ? -20.597 -2.948 -12.314 1.00 96.81 563 ILE A O 1
ATOM 4593 N N . HIS A 1 564 ? -21.327 -4.518 -13.735 1.00 96.62 564 HIS A N 1
ATOM 4594 C CA . HIS A 1 564 ? -22.745 -4.461 -13.397 1.00 96.62 564 HIS A CA 1
ATOM 4595 C C . HIS A 1 564 ? -23.105 -5.650 -12.501 1.00 96.62 564 HIS A C 1
ATOM 4597 O O . HIS A 1 564 ? -22.957 -6.799 -12.910 1.00 96.62 564 HIS A O 1
ATOM 4603 N N . ILE A 1 565 ? -23.584 -5.378 -11.287 1.00 96.06 565 ILE A N 1
ATOM 4604 C CA . ILE A 1 565 ? -23.927 -6.407 -10.295 1.00 96.06 565 ILE A CA 1
ATOM 4605 C C . ILE A 1 565 ? -25.382 -6.845 -10.479 1.00 96.06 565 ILE A C 1
ATOM 4607 O O . ILE A 1 565 ? -26.286 -6.007 -10.519 1.00 96.06 565 ILE A O 1
ATOM 4611 N N . GLU A 1 566 ? -25.618 -8.153 -10.545 1.00 92.69 566 GLU A N 1
ATOM 4612 C CA . GLU A 1 566 ? -26.968 -8.718 -10.581 1.00 92.69 566 GLU A CA 1
ATOM 4613 C C . GLU A 1 566 ? -27.572 -8.771 -9.168 1.00 92.69 566 GLU A C 1
ATOM 4615 O O . GLU A 1 566 ? -26.871 -9.015 -8.185 1.00 92.69 566 GLU A O 1
ATOM 4620 N N . ASN A 1 567 ? -28.883 -8.542 -9.035 1.00 90.44 567 ASN A N 1
ATOM 4621 C CA . ASN A 1 567 ? -29.553 -8.491 -7.733 1.00 90.44 567 ASN A CA 1
ATOM 4622 C C . ASN A 1 567 ? -30.325 -9.794 -7.425 1.00 90.44 567 ASN A C 1
ATOM 4624 O O . ASN A 1 567 ? -31.510 -9.890 -7.751 1.00 90.44 567 ASN A O 1
ATOM 4628 N N . PRO A 1 568 ? -29.739 -10.776 -6.707 1.00 86.56 568 PRO A N 1
ATOM 4629 C CA . PRO A 1 568 ? -30.422 -12.027 -6.353 1.00 86.56 568 PRO A CA 1
ATOM 4630 C C . PRO A 1 568 ? -31.552 -11.848 -5.321 1.00 86.56 568 PRO A C 1
ATOM 4632 O O . PRO A 1 568 ? -32.163 -12.834 -4.903 1.00 86.56 568 PRO A O 1
ATOM 4635 N N . HIS A 1 569 ? -31.818 -10.617 -4.870 1.00 86.50 569 HIS A N 1
ATOM 4636 C CA . HIS A 1 569 ? -32.879 -10.267 -3.927 1.00 86.50 569 HIS A CA 1
ATOM 4637 C C . HIS A 1 569 ? -34.042 -9.484 -4.560 1.00 86.50 569 HIS A C 1
ATOM 4639 O O . HIS A 1 569 ? -34.983 -9.128 -3.848 1.00 86.50 569 HIS A O 1
ATOM 4645 N N . GLU A 1 570 ? -34.024 -9.244 -5.874 1.00 85.75 570 GLU A N 1
ATOM 4646 C CA . GLU A 1 570 ? -35.119 -8.566 -6.573 1.00 85.75 570 GLU A CA 1
ATOM 4647 C C . GLU A 1 570 ? -36.458 -9.316 -6.398 1.00 85.75 570 GLU A C 1
ATOM 4649 O O . GLU A 1 570 ? -36.525 -10.547 -6.420 1.00 85.75 570 GLU A O 1
ATOM 4654 N N . GLY A 1 571 ? -37.535 -8.570 -6.131 1.00 82.75 571 GLY A N 1
ATOM 4655 C CA . GLY A 1 571 ? -38.875 -9.119 -5.880 1.00 82.75 571 GLY A CA 1
ATOM 4656 C C . GLY A 1 571 ? -39.079 -9.859 -4.543 1.00 82.75 571 GLY A C 1
ATOM 4657 O O . GLY A 1 571 ? -40.209 -10.258 -4.248 1.00 82.75 571 GLY A O 1
ATOM 4658 N N . GLN A 1 572 ? -38.048 -10.042 -3.708 1.00 88.69 572 GLN A N 1
ATOM 4659 C CA . GLN A 1 572 ? -38.187 -10.700 -2.399 1.00 88.69 572 GLN A CA 1
ATOM 4660 C C . GLN A 1 572 ? -38.840 -9.777 -1.359 1.00 88.69 572 GLN A C 1
ATOM 4662 O O . GLN A 1 572 ? -38.632 -8.564 -1.350 1.00 88.69 572 GLN A O 1
ATOM 4667 N N . LYS A 1 573 ? -39.621 -10.338 -0.424 1.00 88.50 573 LYS A N 1
ATOM 4668 C CA . LYS A 1 573 ? -40.288 -9.520 0.601 1.00 88.50 573 LYS A CA 1
ATOM 4669 C C . LYS A 1 573 ? -39.325 -9.103 1.707 1.00 88.50 573 LYS A C 1
ATOM 4671 O O . LYS A 1 573 ? -38.658 -9.939 2.317 1.00 88.50 573 LYS A O 1
ATOM 4676 N N . MET A 1 574 ? -39.380 -7.824 2.072 1.00 87.81 574 MET A N 1
ATOM 4677 C CA . MET A 1 574 ? -38.583 -7.219 3.147 1.00 87.81 574 MET A CA 1
ATOM 4678 C C . MET A 1 574 ? -38.616 -8.000 4.463 1.00 87.81 574 MET A C 1
ATOM 4680 O O . MET A 1 574 ? -37.579 -8.207 5.089 1.00 87.81 574 MET A O 1
ATOM 4684 N N . GLU A 1 575 ? -39.790 -8.490 4.873 1.00 86.50 575 GLU A N 1
ATOM 4685 C CA . GLU A 1 575 ? -39.915 -9.297 6.087 1.00 86.50 575 GLU A CA 1
ATOM 4686 C C . GLU A 1 575 ? -39.161 -10.631 6.018 1.00 86.50 575 GLU A C 1
ATOM 4688 O O . GLU A 1 575 ? -38.689 -11.119 7.042 1.00 86.50 575 GLU A O 1
ATOM 4693 N N . GLU A 1 576 ? -39.095 -11.258 4.843 1.00 89.56 576 GLU A N 1
ATOM 4694 C CA . GLU A 1 576 ? -38.444 -12.554 4.629 1.00 89.56 576 GLU A CA 1
ATOM 4695 C C . GLU A 1 576 ? -36.915 -12.362 4.647 1.00 89.56 576 GLU A C 1
ATOM 4697 O O . GLU A 1 576 ? -36.218 -13.083 5.365 1.00 89.56 576 GLU A O 1
ATOM 4702 N N . ILE A 1 577 ? -36.413 -11.298 4.002 1.00 91.00 577 ILE A N 1
ATOM 4703 C CA . ILE A 1 577 ? -35.012 -10.847 4.104 1.00 91.00 577 ILE A CA 1
ATOM 4704 C C . ILE A 1 577 ? -34.652 -10.534 5.567 1.00 91.00 577 ILE A C 1
ATOM 4706 O O . ILE A 1 577 ? -33.652 -11.037 6.079 1.00 91.00 577 ILE A O 1
ATOM 4710 N N . ALA A 1 578 ? -35.478 -9.761 6.278 1.00 91.50 578 ALA A N 1
ATOM 4711 C CA . ALA A 1 578 ? -35.241 -9.392 7.675 1.00 91.50 578 ALA A CA 1
ATOM 4712 C C . ALA A 1 578 ? -35.241 -10.608 8.623 1.00 91.50 578 ALA A C 1
ATOM 4714 O O . ALA A 1 578 ? -34.389 -10.700 9.509 1.00 91.50 578 ALA A O 1
ATOM 4715 N N . LYS A 1 579 ? -36.149 -11.574 8.424 1.00 90.56 579 LYS A N 1
ATOM 4716 C CA . LYS A 1 579 ? -36.175 -12.838 9.183 1.00 90.56 579 LYS A CA 1
ATOM 4717 C C . LYS A 1 579 ? -34.935 -13.701 8.907 1.00 90.56 579 LYS A C 1
ATOM 4719 O O . LYS A 1 579 ? -34.439 -14.312 9.850 1.00 90.56 579 LYS A O 1
ATOM 4724 N N . LYS A 1 580 ? -34.434 -13.726 7.661 1.00 90.81 580 LYS A N 1
ATOM 4725 C CA . LYS A 1 580 ? -33.271 -14.529 7.231 1.00 90.81 580 LYS A CA 1
ATOM 4726 C C . LYS A 1 580 ? -31.909 -13.905 7.568 1.00 90.81 580 LYS A C 1
ATOM 4728 O O . LYS A 1 580 ? -30.974 -14.654 7.809 1.00 90.81 580 LYS A O 1
ATOM 4733 N N . LYS A 1 581 ? -31.767 -12.573 7.551 1.00 92.50 581 LYS A N 1
ATOM 4734 C CA . LYS A 1 581 ? -30.466 -11.890 7.718 1.00 92.50 581 LYS A CA 1
ATOM 4735 C C . LYS A 1 581 ? -30.203 -11.367 9.139 1.00 92.50 581 LYS A C 1
ATOM 4737 O O . LYS A 1 581 ? -29.057 -11.397 9.563 1.00 92.50 581 LYS A O 1
ATOM 4742 N N . ILE A 1 582 ? -31.194 -10.862 9.889 1.00 94.19 582 ILE A N 1
ATOM 4743 C CA . ILE A 1 582 ? -30.914 -10.176 11.173 1.00 94.19 582 ILE A CA 1
ATOM 4744 C C . ILE A 1 582 ? -30.388 -11.161 12.225 1.00 94.19 582 ILE A C 1
ATOM 4746 O O . ILE A 1 582 ? -31.080 -12.108 12.583 1.00 94.19 582 ILE A O 1
ATOM 4750 N N . GLY A 1 583 ? -29.223 -10.878 12.803 1.00 91.06 583 GLY A N 1
ATOM 4751 C CA . GLY A 1 583 ? -28.521 -11.698 13.795 1.00 91.06 583 GLY A CA 1
ATOM 4752 C C . GLY A 1 583 ? -27.423 -12.578 13.194 1.00 91.06 583 GLY A C 1
ATOM 4753 O O . GLY A 1 583 ? -26.475 -12.914 13.906 1.00 91.06 583 GLY A O 1
ATOM 4754 N N . GLU A 1 584 ? -27.519 -12.883 11.899 1.00 94.00 584 GLU A N 1
ATOM 4755 C CA . GLU A 1 584 ? -26.557 -13.712 11.175 1.00 94.00 584 GLU A CA 1
ATOM 4756 C C . GLU A 1 584 ? -25.284 -12.931 10.815 1.00 94.00 584 GLU A C 1
ATOM 4758 O O . GLU A 1 584 ? -25.251 -11.691 10.816 1.00 94.00 584 GLU A O 1
ATOM 4763 N N . ARG A 1 585 ? -24.227 -13.673 10.467 1.00 94.12 585 ARG A N 1
ATOM 4764 C CA . ARG A 1 585 ? -23.043 -13.108 9.813 1.00 94.12 585 ARG A CA 1
ATOM 4765 C C . ARG A 1 585 ? -23.321 -12.798 8.341 1.00 94.12 585 ARG A C 1
ATOM 4767 O O . ARG A 1 585 ? -24.164 -13.426 7.702 1.00 94.12 585 ARG A O 1
ATOM 4774 N N . THR A 1 586 ? -22.593 -11.835 7.796 1.00 95.69 586 THR A N 1
ATOM 4775 C CA . THR A 1 586 ? -22.518 -11.563 6.358 1.00 95.69 586 THR A CA 1
ATOM 4776 C C . THR A 1 586 ? -21.157 -10.937 6.054 1.00 95.69 586 THR A C 1
ATOM 4778 O O . THR A 1 586 ? -20.562 -10.288 6.915 1.00 95.69 586 THR A O 1
ATOM 4781 N N . PHE A 1 587 ? -20.666 -11.111 4.835 1.00 96.31 587 PHE A N 1
ATOM 4782 C CA . PHE A 1 587 ? -19.457 -10.470 4.338 1.00 96.31 587 PHE A CA 1
ATOM 4783 C C . PHE A 1 587 ? -19.820 -9.197 3.570 1.00 96.31 587 PHE A C 1
ATOM 4785 O O . PHE A 1 587 ? -20.780 -9.188 2.797 1.00 96.31 587 PHE A O 1
ATOM 4792 N N . ILE A 1 588 ? -19.075 -8.121 3.823 1.00 95.06 588 ILE A N 1
ATOM 4793 C CA . ILE A 1 588 ? -19.309 -6.761 3.315 1.00 95.06 588 ILE A CA 1
ATOM 4794 C C . ILE A 1 588 ? -18.040 -6.197 2.662 1.00 95.06 588 ILE A C 1
ATOM 4796 O O . ILE A 1 588 ? -16.953 -6.727 2.875 1.00 95.06 588 ILE A O 1
ATOM 4800 N N . GLY A 1 589 ? -18.157 -5.097 1.911 1.00 93.25 589 GLY A N 1
ATOM 4801 C CA . GLY A 1 589 ? -16.989 -4.403 1.343 1.00 93.25 589 GLY A CA 1
ATOM 4802 C C . GLY A 1 589 ? -16.423 -5.036 0.067 1.00 93.25 589 GLY A C 1
ATOM 4803 O O . GLY A 1 589 ? -15.246 -4.856 -0.230 1.00 93.25 589 GLY A O 1
ATOM 4804 N N . TRP A 1 590 ? -17.254 -5.767 -0.687 1.00 95.19 590 TRP A N 1
ATOM 4805 C CA . TRP A 1 590 ? -16.885 -6.422 -1.950 1.00 95.19 590 TRP A CA 1
ATOM 4806 C C . TRP A 1 590 ? -16.071 -5.503 -2.893 1.00 95.19 590 TRP A C 1
ATOM 4808 O O . TRP A 1 590 ? -16.419 -4.323 -3.015 1.00 95.19 590 TRP A O 1
ATOM 4818 N N . PRO A 1 591 ? -15.013 -6.011 -3.564 1.00 94.62 591 PRO A N 1
ATOM 4819 C CA . PRO A 1 591 ? -14.519 -7.397 -3.529 1.00 94.62 591 PRO A CA 1
ATOM 4820 C C . PRO A 1 591 ? -13.628 -7.722 -2.310 1.00 94.62 591 PRO A C 1
ATOM 4822 O O . PRO A 1 591 ? -13.228 -8.868 -2.126 1.00 94.62 591 PRO A O 1
ATOM 4825 N N . PHE A 1 592 ? -13.334 -6.747 -1.443 1.00 94.50 592 PHE A N 1
ATOM 4826 C CA . PHE A 1 592 ? -12.493 -6.903 -0.247 1.00 94.50 592 PHE A CA 1
ATOM 4827 C C . PHE A 1 592 ? -13.322 -7.368 0.962 1.00 94.50 592 PHE A C 1
ATOM 4829 O O . PHE A 1 592 ? -13.555 -6.623 1.914 1.00 94.50 592 PHE A O 1
ATOM 4836 N N . LEU A 1 593 ? -13.804 -8.610 0.892 1.00 94.94 593 LEU A N 1
ATOM 4837 C CA . LEU A 1 593 ? -14.779 -9.178 1.825 1.00 94.94 593 LEU A CA 1
ATOM 4838 C C . LEU A 1 593 ? -14.297 -9.196 3.292 1.00 94.94 593 LEU A C 1
ATOM 4840 O O . LEU A 1 593 ? -13.381 -9.932 3.657 1.00 94.94 593 LEU A O 1
ATOM 4844 N N . GLN A 1 594 ? -14.986 -8.443 4.154 1.00 93.69 594 GLN A N 1
ATOM 4845 C CA . GLN A 1 594 ? -14.827 -8.454 5.613 1.00 93.69 594 GLN A CA 1
ATOM 4846 C C . GLN A 1 594 ? -16.096 -9.005 6.283 1.00 93.69 594 GLN A C 1
ATOM 4848 O O . GLN A 1 594 ? -17.203 -8.609 5.929 1.00 93.69 594 GLN A O 1
ATOM 4853 N N . GLU A 1 595 ? -15.957 -9.883 7.281 1.00 95.75 595 GLU A N 1
ATOM 4854 C CA . GLU A 1 595 ? -17.093 -10.375 8.077 1.00 95.75 595 GLU A CA 1
ATOM 4855 C C . GLU A 1 595 ? -17.715 -9.255 8.937 1.00 95.75 595 GLU A C 1
ATOM 4857 O O . GLU A 1 595 ? -17.021 -8.398 9.488 1.00 95.75 595 GLU A O 1
ATOM 4862 N N . GLY A 1 596 ? -19.034 -9.288 9.112 1.00 95.88 596 GLY A N 1
ATOM 4863 C CA . GLY A 1 596 ? -19.765 -8.462 10.067 1.00 95.88 596 GLY A CA 1
ATOM 4864 C C . GLY A 1 596 ? -21.099 -9.093 10.468 1.00 95.88 596 GLY A C 1
ATOM 4865 O O . GLY A 1 596 ? -21.629 -9.958 9.772 1.00 95.88 596 GLY A O 1
ATOM 4866 N N . GLN A 1 597 ? -21.657 -8.661 11.599 1.00 96.44 597 GLN A N 1
ATOM 4867 C CA . GLN A 1 597 ? -22.959 -9.133 12.075 1.00 96.44 597 GLN A CA 1
ATOM 4868 C C . GLN A 1 597 ? -24.075 -8.182 11.635 1.00 96.44 597 GLN A C 1
ATOM 4870 O O . GLN A 1 597 ? -24.018 -6.980 11.912 1.00 96.44 597 GLN A O 1
ATOM 4875 N N . VAL A 1 598 ? -25.119 -8.713 10.993 1.00 96.69 598 VAL A N 1
ATOM 4876 C CA . VAL A 1 598 ? -26.311 -7.935 10.626 1.00 96.69 598 VAL A CA 1
ATOM 4877 C C . VAL A 1 598 ? -27.156 -7.701 11.876 1.00 96.69 598 VAL A C 1
ATOM 4879 O O . VAL A 1 598 ? -27.602 -8.648 12.519 1.00 96.69 598 VAL A O 1
ATOM 4882 N N . VAL A 1 599 ? -27.433 -6.445 12.214 1.00 95.38 599 VAL A N 1
ATOM 4883 C CA . VAL A 1 599 ? -28.242 -6.078 13.393 1.00 95.38 599 VAL A CA 1
ATOM 4884 C C . VAL A 1 599 ? -29.620 -5.526 13.034 1.00 95.38 599 VAL A C 1
ATOM 4886 O O . VAL A 1 599 ? -30.540 -5.614 13.847 1.00 95.38 599 VAL A O 1
ATOM 4889 N N . ALA A 1 600 ? -29.795 -5.030 11.807 1.00 95.06 600 ALA A N 1
ATOM 4890 C CA . ALA A 1 600 ? -31.081 -4.582 11.283 1.00 95.06 600 ALA A CA 1
ATOM 4891 C C . ALA A 1 600 ? -31.125 -4.631 9.747 1.00 95.06 600 ALA A C 1
ATOM 4893 O O . ALA A 1 600 ? -30.093 -4.728 9.083 1.00 95.06 600 ALA A O 1
ATOM 4894 N N . VAL A 1 601 ? -32.324 -4.495 9.181 1.00 95.75 601 VAL A N 1
ATOM 4895 C CA . VAL A 1 601 ? -32.564 -4.292 7.739 1.00 95.75 601 VAL A CA 1
ATOM 4896 C C . VAL A 1 601 ? -33.444 -3.053 7.563 1.00 95.75 601 VAL A C 1
ATOM 4898 O O . VAL A 1 601 ? -34.185 -2.700 8.474 1.00 95.75 601 VAL A O 1
ATOM 4901 N N . SER A 1 602 ? -33.387 -2.363 6.426 1.00 95.06 602 SER A N 1
ATOM 4902 C CA . SER A 1 602 ? -34.296 -1.246 6.134 1.00 95.06 602 SER A CA 1
ATOM 4903 C C . SER A 1 602 ? -34.592 -1.080 4.652 1.00 95.06 602 SER A C 1
ATOM 4905 O O . SER A 1 602 ? -33.674 -1.172 3.838 1.00 95.06 602 SER A O 1
ATOM 4907 N N . ASP A 1 603 ? -35.842 -0.740 4.358 1.00 93.31 603 ASP A N 1
ATOM 4908 C CA . ASP A 1 603 ? -36.284 -0.158 3.088 1.00 93.31 603 ASP A CA 1
ATOM 4909 C C . ASP A 1 603 ? -36.453 1.369 3.235 1.00 93.31 603 ASP A C 1
ATOM 4911 O O . ASP A 1 603 ? -36.170 1.949 4.291 1.00 93.31 603 ASP A O 1
ATOM 4915 N N . ALA A 1 604 ? -36.937 2.026 2.180 1.00 91.81 604 ALA A N 1
ATOM 4916 C CA . ALA A 1 604 ? -37.171 3.468 2.131 1.00 91.81 604 ALA A CA 1
ATOM 4917 C C . ALA A 1 604 ? -38.201 4.009 3.149 1.00 91.81 604 ALA A C 1
ATOM 4919 O O . ALA A 1 604 ? -38.284 5.225 3.325 1.00 91.81 604 ALA A O 1
ATOM 4920 N N . LEU A 1 605 ? -38.983 3.149 3.815 1.00 91.81 605 LEU A N 1
ATOM 4921 C CA . LEU A 1 605 ? -40.083 3.511 4.718 1.00 91.81 605 LEU A CA 1
ATOM 4922 C C . LEU A 1 605 ? -39.907 2.973 6.152 1.00 91.81 605 LEU A C 1
ATOM 4924 O O . LEU A 1 605 ? -40.335 3.644 7.095 1.00 91.81 605 LEU A O 1
ATOM 4928 N N . PHE A 1 606 ? -39.269 1.811 6.338 1.00 93.94 606 PHE A N 1
ATOM 4929 C CA . PHE A 1 606 ? -39.163 1.102 7.620 1.00 93.94 606 PHE A CA 1
ATOM 4930 C C . PHE A 1 606 ? -37.736 0.610 7.941 1.00 93.94 606 PHE A C 1
ATOM 4932 O O . PHE A 1 606 ? -36.978 0.209 7.057 1.00 93.94 606 PHE A O 1
ATOM 4939 N N . LYS A 1 607 ? -37.392 0.554 9.239 1.00 93.62 607 LYS A N 1
ATOM 4940 C CA . LYS A 1 607 ? -36.277 -0.241 9.797 1.00 93.62 607 LYS A CA 1
ATOM 4941 C C . LYS A 1 607 ? -36.849 -1.472 10.515 1.00 93.62 607 LYS A C 1
ATOM 4943 O O . LYS A 1 607 ? -37.771 -1.348 11.319 1.00 93.62 607 LYS A O 1
ATOM 4948 N N . TYR A 1 608 ? -36.300 -2.649 10.237 1.00 94.38 608 TYR A N 1
ATOM 4949 C CA . TYR A 1 608 ? -36.670 -3.936 10.825 1.00 94.38 608 TYR A CA 1
ATOM 4950 C C . TYR A 1 608 ? -35.572 -4.384 11.790 1.00 94.38 608 TYR A C 1
ATOM 4952 O O . TYR A 1 608 ? -34.414 -4.516 11.390 1.00 94.38 608 TYR A O 1
ATOM 4960 N N . GLU A 1 609 ? -35.929 -4.641 13.048 1.00 92.38 609 GLU A N 1
ATOM 4961 C CA . GLU A 1 609 ? -34.987 -4.993 14.123 1.00 92.38 609 GLU A CA 1
ATOM 4962 C C . GLU A 1 609 ? -35.514 -6.177 14.949 1.00 92.38 609 GLU A C 1
ATOM 4964 O O . GLU A 1 609 ? -36.722 -6.302 15.160 1.00 92.38 609 GLU A O 1
ATOM 4969 N N . LYS A 1 610 ? -34.629 -7.061 15.437 1.00 88.56 610 LYS A N 1
ATOM 4970 C CA . LYS A 1 610 ? -35.007 -8.134 16.378 1.00 88.56 610 LYS A CA 1
ATOM 4971 C C . LYS A 1 610 ? -35.149 -7.543 17.789 1.00 88.56 610 LYS A C 1
ATOM 4973 O O . LYS A 1 610 ? -34.149 -7.266 18.444 1.00 88.56 610 LYS A O 1
ATOM 4978 N N . MET A 1 611 ? -36.383 -7.378 18.271 1.00 83.56 611 MET A N 1
ATOM 4979 C CA . MET A 1 611 ? -36.695 -6.832 19.601 1.00 83.56 611 MET A CA 1
ATOM 4980 C C . MET A 1 611 ? -37.415 -7.847 20.501 1.00 83.56 611 MET A C 1
ATOM 4982 O O . MET A 1 611 ? -38.245 -8.641 20.051 1.00 83.56 611 MET A O 1
ATOM 4986 N N . VAL A 1 612 ? -37.133 -7.790 21.805 1.00 81.19 612 VAL A N 1
ATOM 4987 C CA . VAL A 1 612 ? -37.849 -8.552 22.843 1.00 81.19 612 VAL A CA 1
ATOM 4988 C C . VAL A 1 612 ? -39.058 -7.730 23.298 1.00 81.19 612 VAL A C 1
ATOM 4990 O O . VAL A 1 612 ? -38.948 -6.862 24.157 1.00 81.19 612 VAL A O 1
ATOM 4993 N N . VAL A 1 613 ? -40.217 -7.984 22.683 1.00 69.69 613 VAL A N 1
ATOM 4994 C CA . VAL A 1 613 ? -41.452 -7.192 22.880 1.00 69.69 613 VAL A CA 1
ATOM 4995 C C . VAL A 1 613 ? -42.059 -7.377 24.280 1.00 69.69 613 VAL A C 1
ATOM 4997 O O . VAL A 1 613 ? -42.728 -6.485 24.796 1.00 69.69 613 VAL A O 1
ATOM 5000 N N . THR A 1 614 ? -41.794 -8.515 24.924 1.00 74.06 614 THR A N 1
ATOM 5001 C CA . THR A 1 614 ? -42.195 -8.809 26.310 1.00 74.06 614 THR A CA 1
ATOM 5002 C C . THR A 1 614 ? -41.066 -9.520 27.060 1.00 74.06 614 THR A C 1
ATOM 5004 O O . THR A 1 614 ? -40.407 -10.376 26.461 1.00 74.06 614 THR A O 1
ATOM 5007 N N . PRO A 1 615 ? -40.841 -9.244 28.360 1.00 68.56 615 PRO A N 1
ATOM 5008 C CA . PRO A 1 615 ? -39.887 -10.003 29.168 1.00 68.56 615 PRO A CA 1
ATOM 5009 C C . PRO A 1 615 ? -40.130 -11.515 29.059 1.00 68.56 615 PRO A C 1
ATOM 5011 O O . PRO A 1 615 ? -41.275 -11.962 29.059 1.00 68.56 615 PRO A O 1
ATOM 5014 N N . ASN A 1 616 ? -39.051 -12.292 28.944 1.00 73.94 616 ASN A N 1
ATOM 5015 C CA . ASN A 1 616 ? -39.050 -13.751 28.749 1.00 73.94 616 ASN A CA 1
ATOM 5016 C C . ASN A 1 616 ? -39.696 -14.270 27.440 1.00 73.94 616 ASN A C 1
ATOM 5018 O O . ASN A 1 616 ? -39.863 -15.478 27.292 1.00 73.94 616 ASN A O 1
ATOM 5022 N N . SER A 1 617 ? -40.024 -13.406 26.470 1.00 75.50 617 SER A N 1
ATOM 5023 C CA . SER A 1 617 ? -40.432 -13.835 25.118 1.00 75.50 617 SER A CA 1
ATOM 5024 C C . SER A 1 617 ? -39.242 -13.882 24.142 1.00 75.50 617 SER A C 1
ATOM 5026 O O . SER A 1 617 ? -38.317 -13.079 24.286 1.00 75.50 617 SER A O 1
ATOM 5028 N N . PRO A 1 618 ? -39.233 -14.786 23.139 1.00 79.38 618 PRO A N 1
ATOM 5029 C CA . PRO A 1 618 ? -38.176 -14.812 22.129 1.00 79.38 618 PRO A CA 1
ATOM 5030 C C . PRO A 1 618 ? -38.200 -13.530 21.274 1.00 79.38 618 PRO A C 1
ATOM 5032 O O . PRO A 1 618 ? -39.287 -13.018 20.981 1.00 79.38 618 PRO A O 1
ATOM 5035 N N . PRO A 1 619 ? -37.033 -13.011 20.844 1.00 81.12 619 PRO A N 1
ATOM 5036 C CA . PRO A 1 619 ? -36.961 -11.790 20.051 1.00 81.12 619 PRO A CA 1
ATOM 5037 C C . PRO A 1 619 ? -37.662 -11.967 18.700 1.00 81.12 619 PRO A C 1
ATOM 5039 O O . PRO A 1 619 ? -37.407 -12.927 17.971 1.00 81.12 619 PRO A O 1
ATOM 5042 N N . LYS A 1 620 ? -38.530 -11.017 18.350 1.00 84.81 620 LYS A N 1
ATOM 5043 C CA . LYS A 1 620 ? -39.258 -10.983 17.075 1.00 84.81 620 LYS A CA 1
ATOM 5044 C C . LYS A 1 620 ? -38.749 -9.836 16.215 1.00 84.81 620 LYS A C 1
ATOM 5046 O O . LYS A 1 620 ? -38.333 -8.808 16.741 1.00 84.81 620 LYS A O 1
ATOM 5051 N N . VAL A 1 621 ? -38.807 -10.003 14.895 1.00 87.88 621 VAL A N 1
ATOM 5052 C CA . VAL A 1 621 ? -38.578 -8.896 13.958 1.00 87.88 621 VAL A CA 1
ATOM 5053 C C . VAL A 1 621 ? -39.745 -7.913 14.080 1.00 87.88 621 VAL A C 1
ATOM 5055 O O . VAL A 1 621 ? -40.899 -8.312 13.931 1.00 87.88 621 VAL A O 1
ATOM 5058 N N . VAL A 1 622 ? -39.441 -6.648 14.366 1.00 89.38 622 VAL A N 1
ATOM 5059 C CA . VAL A 1 622 ? -40.400 -5.543 14.482 1.00 89.38 622 VAL A CA 1
ATOM 5060 C C . VAL A 1 622 ? -40.066 -4.490 13.429 1.00 89.38 622 VAL A C 1
ATOM 5062 O O . VAL A 1 622 ? -38.922 -4.048 13.340 1.00 89.38 622 VAL A O 1
ATOM 5065 N N . SER A 1 623 ? -41.063 -4.089 12.640 1.00 91.44 623 SER A N 1
ATOM 5066 C CA . SER A 1 623 ? -40.975 -3.006 11.656 1.00 91.44 623 SER A CA 1
ATOM 5067 C C . SER A 1 623 ? -41.294 -1.655 12.304 1.00 91.44 623 SER A C 1
ATOM 5069 O O . SER A 1 623 ? -42.430 -1.415 12.718 1.00 91.44 623 SER A O 1
ATOM 5071 N N . THR A 1 624 ? -40.314 -0.758 12.354 1.00 92.00 624 THR A N 1
ATOM 5072 C CA . THR A 1 624 ? -40.459 0.615 12.854 1.00 92.00 624 THR A CA 1
ATOM 5073 C C . THR A 1 624 ? -40.422 1.588 11.672 1.00 92.00 624 THR A C 1
ATOM 5075 O O . THR A 1 624 ? -39.443 1.564 10.926 1.00 92.00 624 THR A O 1
ATOM 5078 N N . PRO A 1 625 ? -41.440 2.444 11.455 1.00 92.00 625 PRO A N 1
ATOM 5079 C CA . PRO A 1 625 ? -41.405 3.429 10.375 1.00 92.00 625 PRO A CA 1
ATOM 5080 C C . PRO A 1 625 ? -40.326 4.487 10.631 1.00 92.00 625 PRO A C 1
ATOM 5082 O O . PRO A 1 625 ? -40.128 4.924 11.768 1.00 92.00 625 PRO A O 1
ATOM 5085 N N . HIS A 1 626 ? -39.649 4.936 9.574 1.00 89.75 626 HIS A N 1
ATOM 5086 C CA . HIS A 1 626 ? -38.686 6.033 9.675 1.00 89.75 626 HIS A CA 1
ATOM 5087 C C . HIS A 1 626 ? -39.382 7.330 10.105 1.00 89.75 626 HIS A C 1
ATOM 5089 O O . HIS A 1 626 ? -40.484 7.655 9.659 1.00 89.75 626 HIS A O 1
ATOM 5095 N N . ALA A 1 627 ? -38.704 8.134 10.927 1.00 89.06 627 ALA A N 1
ATOM 5096 C CA . ALA A 1 627 ? -39.132 9.509 11.181 1.00 89.06 627 ALA A CA 1
ATOM 5097 C C . ALA A 1 627 ? -39.132 10.330 9.867 1.00 89.06 627 ALA A C 1
ATOM 5099 O O . ALA A 1 627 ? -38.358 10.010 8.963 1.00 89.06 627 ALA A O 1
ATOM 5100 N N . PRO A 1 628 ? -39.891 11.441 9.752 1.00 82.31 628 PRO A N 1
ATOM 5101 C CA . PRO A 1 628 ? -39.983 12.212 8.503 1.00 82.31 628 PRO A CA 1
ATOM 5102 C C . PRO A 1 628 ? -38.639 12.696 7.926 1.00 82.31 628 PRO A C 1
ATOM 5104 O O . PRO A 1 628 ? -38.485 12.781 6.713 1.00 82.31 628 PRO A O 1
ATOM 5107 N N . GLN A 1 629 ? -37.645 12.970 8.780 1.00 81.62 629 GLN A N 1
ATOM 5108 C CA . GLN A 1 629 ? -36.267 13.283 8.362 1.00 81.62 629 GLN A CA 1
ATOM 5109 C C . GLN A 1 629 ? -35.459 12.025 7.981 1.00 81.62 629 GLN A C 1
ATOM 5111 O O . GLN A 1 629 ? -34.583 12.076 7.121 1.00 81.62 629 GLN A O 1
ATOM 5116 N N . GLY A 1 630 ? -35.776 10.882 8.597 1.00 81.12 630 GLY A N 1
ATOM 5117 C CA . GLY A 1 630 ? -35.141 9.587 8.353 1.00 81.12 630 GLY A CA 1
ATOM 5118 C C . GLY A 1 630 ? -35.355 9.062 6.934 1.00 81.12 630 GLY A C 1
ATOM 5119 O O . GLY A 1 630 ? -34.424 8.496 6.376 1.00 81.12 630 GLY A O 1
ATOM 5120 N N . LEU A 1 631 ? -36.513 9.335 6.320 1.00 84.62 631 LEU A N 1
ATOM 5121 C CA . LEU A 1 631 ? -36.799 9.008 4.913 1.00 84.62 631 LEU A CA 1
ATOM 5122 C C . LEU A 1 631 ? -35.741 9.612 3.965 1.00 84.62 631 LEU A C 1
ATOM 5124 O O . LEU A 1 631 ? -35.150 8.915 3.141 1.00 84.62 631 LEU A O 1
ATOM 5128 N N . GLY A 1 632 ? -35.442 10.906 4.136 1.00 87.62 632 GLY A N 1
ATOM 5129 C CA . GLY A 1 632 ? -34.403 11.596 3.367 1.00 87.62 632 GLY A CA 1
ATOM 5130 C C . GLY A 1 632 ? -32.993 11.099 3.695 1.00 87.62 632 GLY A C 1
ATOM 5131 O O . GLY A 1 632 ? -32.179 10.915 2.793 1.00 87.62 632 GLY A O 1
ATOM 5132 N N . HIS A 1 633 ? -32.708 10.817 4.972 1.00 89.50 633 HIS A N 1
ATOM 5133 C CA . HIS A 1 633 ? -31.418 10.254 5.383 1.00 89.50 633 HIS A CA 1
ATOM 5134 C C . HIS A 1 633 ? -31.177 8.842 4.827 1.00 89.50 633 HIS A C 1
ATOM 5136 O O . HIS A 1 633 ? -30.040 8.528 4.487 1.00 89.50 633 HIS A O 1
ATOM 5142 N N . TRP A 1 634 ? -32.207 7.996 4.729 1.00 93.69 634 TRP A N 1
ATOM 5143 C CA . TRP A 1 634 ? -32.102 6.659 4.140 1.00 93.69 634 TRP A CA 1
ATOM 5144 C C . TRP A 1 634 ? -31.767 6.753 2.651 1.00 93.69 634 TRP A C 1
ATOM 5146 O O . TRP A 1 634 ? -30.778 6.167 2.213 1.00 93.69 634 TRP A O 1
ATOM 5156 N N . LYS A 1 635 ? -32.506 7.579 1.896 1.00 92.62 635 LYS A N 1
ATOM 5157 C CA . LYS A 1 635 ? -32.252 7.767 0.462 1.00 92.62 635 LYS A CA 1
ATOM 5158 C C . LYS A 1 635 ? -30.845 8.317 0.198 1.00 92.62 635 LYS A C 1
ATOM 5160 O O . LYS A 1 635 ? -30.114 7.743 -0.599 1.00 92.62 635 LYS A O 1
ATOM 5165 N N . MET A 1 636 ? -30.419 9.333 0.951 1.00 93.81 636 MET A N 1
ATOM 5166 C CA . MET A 1 636 ? -29.060 9.881 0.863 1.00 93.81 636 MET A CA 1
ATOM 5167 C C . MET A 1 636 ? -27.971 8.835 1.184 1.00 93.81 636 MET A C 1
ATOM 5169 O O . MET A 1 636 ? -26.875 8.899 0.632 1.00 93.81 636 MET A O 1
ATOM 5173 N N . LYS A 1 637 ? -28.238 7.865 2.073 1.00 93.88 637 LYS A N 1
ATOM 5174 C CA . LYS A 1 637 ? -27.302 6.762 2.363 1.00 93.88 637 LYS A CA 1
ATOM 5175 C C . LYS A 1 637 ? -27.210 5.770 1.204 1.00 93.88 637 LYS A C 1
ATOM 5177 O O . LYS A 1 637 ? -26.095 5.358 0.896 1.00 93.88 637 LYS A O 1
ATOM 5182 N N . ALA A 1 638 ? -28.333 5.432 0.570 1.00 95.50 638 ALA A N 1
ATOM 5183 C CA . ALA A 1 638 ? -28.378 4.584 -0.621 1.00 95.50 638 ALA A CA 1
ATOM 5184 C C . ALA A 1 638 ? -27.637 5.240 -1.803 1.00 95.50 638 ALA A C 1
ATOM 5186 O O . ALA A 1 638 ? -26.657 4.680 -2.288 1.00 95.50 638 ALA A O 1
ATOM 5187 N N . GLU A 1 639 ? -27.996 6.479 -2.162 1.00 95.38 639 GLU A N 1
ATOM 5188 C CA . GLU A 1 639 ? -27.343 7.263 -3.230 1.00 95.38 639 GLU A CA 1
ATOM 5189 C C . GLU A 1 639 ? -25.825 7.414 -3.000 1.00 95.38 639 GLU A C 1
ATOM 5191 O O . GLU A 1 639 ? -25.034 7.377 -3.939 1.00 95.38 639 GLU A O 1
ATOM 5196 N N . ARG A 1 640 ? -25.385 7.540 -1.739 1.00 95.69 640 ARG A N 1
ATOM 5197 C CA . ARG A 1 640 ? -23.960 7.592 -1.361 1.00 95.69 640 ARG A CA 1
ATOM 5198 C C . ARG A 1 640 ? -23.229 6.261 -1.586 1.00 95.69 640 ARG A C 1
ATOM 5200 O O . ARG A 1 640 ? -22.045 6.293 -1.913 1.00 95.69 640 ARG A O 1
ATOM 5207 N N . ILE A 1 641 ? -23.888 5.119 -1.379 1.00 95.81 641 ILE A N 1
ATOM 5208 C CA . ILE A 1 641 ? -23.304 3.785 -1.616 1.00 95.81 641 ILE A CA 1
ATOM 5209 C C . ILE A 1 641 ? -23.185 3.541 -3.124 1.00 95.81 641 ILE A C 1
ATOM 5211 O O . ILE A 1 641 ? -22.101 3.203 -3.596 1.00 95.81 641 ILE A O 1
ATOM 5215 N N . GLU A 1 642 ? -24.254 3.811 -3.878 1.00 95.56 642 GLU A N 1
ATOM 5216 C CA . GLU A 1 642 ? -24.261 3.756 -5.345 1.00 95.56 642 GLU A CA 1
ATOM 5217 C C . GLU A 1 642 ? -23.158 4.649 -5.935 1.00 95.56 642 GLU A C 1
ATOM 5219 O O . GLU A 1 642 ? -22.317 4.181 -6.700 1.00 95.56 642 GLU A O 1
ATOM 5224 N N . ALA A 1 643 ? -23.082 5.917 -5.513 1.00 94.69 643 ALA A N 1
ATOM 5225 C CA . ALA A 1 643 ? -22.065 6.856 -5.983 1.00 94.69 643 ALA A CA 1
ATOM 5226 C C . ALA A 1 643 ? -20.631 6.436 -5.614 1.00 94.69 643 ALA A C 1
ATOM 5228 O O . ALA A 1 643 ? -19.714 6.683 -6.397 1.00 94.69 643 ALA A O 1
ATOM 5229 N N . TYR A 1 644 ? -20.414 5.795 -4.457 1.00 94.75 644 TYR A N 1
ATOM 5230 C CA . TYR A 1 644 ? -19.099 5.271 -4.076 1.00 94.75 644 TYR A CA 1
ATOM 5231 C C . TYR A 1 644 ? -18.649 4.160 -5.031 1.00 94.75 644 TYR A C 1
ATOM 5233 O O . TYR A 1 644 ? -17.589 4.283 -5.646 1.00 94.75 644 TYR A O 1
ATOM 5241 N N . TYR A 1 645 ? -19.465 3.118 -5.204 1.00 96.06 645 TYR A N 1
ATOM 5242 C CA . TYR A 1 645 ? -19.145 2.002 -6.096 1.00 96.06 645 TYR A CA 1
ATOM 5243 C C . TYR A 1 645 ? -19.006 2.475 -7.550 1.00 96.06 645 TYR A C 1
ATOM 5245 O O . TYR A 1 645 ? -17.996 2.204 -8.202 1.00 96.06 645 TYR A O 1
ATOM 5253 N N . SER A 1 646 ? -19.948 3.296 -8.013 1.00 95.12 646 SER A N 1
ATOM 5254 C CA . SER A 1 646 ? -19.991 3.822 -9.377 1.00 95.12 646 SER A CA 1
ATOM 5255 C C . SER A 1 646 ? -18.773 4.692 -9.706 1.00 95.12 646 SER A C 1
ATOM 5257 O O . SER A 1 646 ? -18.075 4.428 -10.685 1.00 95.12 646 SER A O 1
ATOM 5259 N N . LYS A 1 647 ? -18.448 5.694 -8.873 1.00 94.00 647 LYS A N 1
ATOM 5260 C CA . LYS A 1 647 ? -17.380 6.666 -9.179 1.00 94.00 647 LYS A CA 1
ATOM 5261 C C . LYS A 1 647 ? -16.000 6.336 -8.622 1.00 94.00 647 LYS A C 1
ATOM 5263 O O . LYS A 1 647 ? -15.042 6.934 -9.102 1.00 94.00 647 LYS A O 1
ATOM 5268 N N . ARG A 1 648 ? -15.855 5.420 -7.658 1.00 92.62 648 ARG A N 1
ATOM 5269 C CA . ARG A 1 648 ? -14.538 5.029 -7.118 1.00 92.62 648 ARG A CA 1
ATOM 5270 C C . ARG A 1 648 ? -14.103 3.618 -7.509 1.00 92.62 648 ARG A C 1
ATOM 5272 O O . ARG A 1 648 ? -12.903 3.391 -7.618 1.00 92.62 648 ARG A O 1
ATOM 5279 N N . CYS A 1 649 ? -15.043 2.700 -7.729 1.00 93.94 649 CYS A N 1
ATOM 5280 C CA . CYS A 1 649 ? -14.742 1.304 -8.063 1.00 93.94 649 CYS A CA 1
ATOM 5281 C C . CYS A 1 649 ? -15.047 0.939 -9.525 1.00 93.94 649 CYS A C 1
ATOM 5283 O O . CYS A 1 649 ? -14.580 -0.099 -9.970 1.00 93.94 649 CYS A O 1
ATOM 5285 N N . GLY A 1 650 ? -15.816 1.753 -10.262 1.00 95.56 650 GLY A N 1
ATOM 5286 C CA . GLY A 1 650 ? -16.303 1.392 -11.602 1.00 95.56 650 GLY A CA 1
ATOM 5287 C C . GLY A 1 650 ? -17.461 0.386 -11.576 1.00 95.56 650 GLY A C 1
ATOM 5288 O O . GLY A 1 650 ? -17.658 -0.358 -12.529 1.00 95.56 650 GLY A O 1
ATOM 5289 N N . VAL A 1 651 ? -18.216 0.329 -10.474 1.00 96.94 651 VAL A N 1
ATOM 5290 C CA . VAL A 1 651 ? -19.193 -0.735 -10.198 1.00 96.94 651 VAL A CA 1
ATOM 5291 C C . VAL A 1 651 ? -20.608 -0.162 -10.133 1.00 96.94 651 VAL A C 1
ATOM 5293 O O . VAL A 1 651 ? -20.895 0.731 -9.336 1.00 96.94 651 VAL A O 1
ATOM 5296 N N . ILE A 1 652 ? -21.509 -0.695 -10.952 1.00 96.38 652 ILE A N 1
ATOM 5297 C CA . ILE A 1 652 ? -22.923 -0.326 -11.018 1.00 96.38 652 ILE A CA 1
ATOM 5298 C C . ILE A 1 652 ? -23.724 -1.363 -10.226 1.00 96.38 652 ILE A C 1
ATOM 5300 O O . ILE A 1 652 ? -23.890 -2.507 -10.642 1.00 96.38 652 ILE A O 1
ATOM 5304 N N . THR A 1 653 ? -24.228 -0.953 -9.060 1.00 94.19 653 THR A N 1
ATOM 5305 C CA . THR A 1 653 ? -24.887 -1.833 -8.075 1.00 94.19 653 THR A CA 1
ATOM 5306 C C . THR A 1 653 ? -26.362 -2.123 -8.366 1.00 94.19 653 THR A C 1
ATOM 5308 O O . THR A 1 653 ? -27.030 -2.774 -7.562 1.00 94.19 653 THR A O 1
ATOM 5311 N N . GLY A 1 654 ? -26.910 -1.549 -9.440 1.00 90.31 654 GLY A N 1
ATOM 5312 C CA . GLY A 1 654 ? -28.356 -1.416 -9.625 1.00 90.31 654 GLY A CA 1
ATOM 5313 C C . GLY A 1 654 ? -29.020 -0.522 -8.563 1.00 90.31 654 GLY A C 1
ATOM 5314 O O . GLY A 1 654 ? -28.345 0.083 -7.724 1.00 90.31 654 GLY A O 1
ATOM 5315 N N . ASN A 1 655 ? -30.355 -0.448 -8.600 1.00 90.56 655 ASN A N 1
ATOM 5316 C CA . ASN A 1 655 ? -31.151 0.296 -7.618 1.00 90.56 655 ASN A CA 1
ATOM 5317 C C . ASN A 1 655 ? -30.979 -0.298 -6.205 1.00 90.56 655 ASN A C 1
ATOM 5319 O O . ASN A 1 655 ? -31.067 -1.512 -6.012 1.00 90.56 655 ASN A O 1
ATOM 5323 N N . ILE A 1 656 ? -30.761 0.549 -5.198 1.00 94.19 656 ILE A N 1
ATOM 5324 C CA . ILE A 1 656 ? -30.577 0.110 -3.808 1.00 94.19 656 ILE A CA 1
ATOM 5325 C C . ILE A 1 656 ? -31.897 0.282 -3.054 1.00 94.19 656 ILE A C 1
ATOM 5327 O O . ILE A 1 656 ? -32.185 1.337 -2.494 1.00 94.19 656 ILE A O 1
ATOM 5331 N N . GLU A 1 657 ? -32.700 -0.781 -3.031 1.00 92.44 657 GLU A N 1
ATOM 5332 C CA . GLU A 1 657 ? -33.998 -0.816 -2.336 1.00 92.44 657 GLU A CA 1
ATOM 5333 C C . GLU A 1 657 ? -33.884 -1.275 -0.874 1.00 92.44 657 GLU A C 1
ATOM 5335 O O . GLU A 1 657 ? -34.754 -0.982 -0.053 1.00 92.44 657 GLU A O 1
ATOM 5340 N N . VAL A 1 658 ? -32.792 -1.971 -0.534 1.00 94.69 658 VAL A N 1
ATOM 5341 C CA . VAL A 1 658 ? -32.592 -2.631 0.762 1.00 94.69 658 VAL A CA 1
ATOM 5342 C C . VAL A 1 658 ? -31.197 -2.343 1.306 1.00 94.69 658 VAL A C 1
ATOM 5344 O O . VAL A 1 658 ? -30.190 -2.706 0.697 1.00 94.69 658 VAL A O 1
ATOM 5347 N N . LEU A 1 659 ? -31.146 -1.762 2.507 1.00 95.94 659 LEU A N 1
ATOM 5348 C CA . LEU A 1 659 ? -29.914 -1.590 3.278 1.00 95.94 659 LEU A CA 1
ATOM 5349 C C . LEU A 1 659 ? -29.878 -2.553 4.470 1.00 95.94 659 LEU A C 1
ATOM 5351 O O . LEU A 1 659 ? -30.780 -2.545 5.315 1.00 95.94 659 LEU A O 1
ATOM 5355 N N . LEU A 1 660 ? -28.805 -3.338 4.564 1.00 96.38 660 LEU A N 1
ATOM 5356 C CA . LEU A 1 660 ? -28.402 -4.051 5.774 1.00 96.38 660 LEU A CA 1
ATOM 5357 C C . LEU A 1 660 ? -27.664 -3.080 6.705 1.00 96.38 660 LEU A C 1
ATOM 5359 O O . LEU A 1 660 ? -26.817 -2.310 6.255 1.00 96.38 660 LEU A O 1
ATOM 5363 N N . HIS A 1 661 ? -27.954 -3.143 8.004 1.00 96.12 661 HIS A N 1
ATOM 5364 C CA . HIS A 1 661 ? -27.188 -2.451 9.044 1.00 96.12 661 HIS A CA 1
ATOM 5365 C C . HIS A 1 661 ? -26.273 -3.485 9.687 1.00 96.12 661 HIS A C 1
ATOM 5367 O O . HIS A 1 661 ? -26.752 -4.443 10.300 1.00 96.12 661 HIS A O 1
ATOM 5373 N N . VAL A 1 662 ? -24.967 -3.319 9.503 1.00 97.00 662 VAL A N 1
ATOM 5374 C CA . VAL A 1 662 ? -23.945 -4.318 9.827 1.00 97.00 662 VAL A CA 1
ATOM 5375 C C . VAL A 1 662 ? -22.923 -3.717 10.782 1.00 97.00 662 VAL A C 1
ATOM 5377 O O . VAL A 1 662 ? -22.438 -2.604 10.567 1.00 97.00 662 VAL A O 1
ATOM 5380 N N . ARG A 1 663 ? -22.568 -4.464 11.829 1.00 96.69 663 ARG A N 1
ATOM 5381 C CA . ARG A 1 663 ? -21.436 -4.150 12.710 1.00 96.69 663 ARG A CA 1
ATOM 5382 C C . ARG A 1 663 ? -20.227 -4.963 12.242 1.00 96.69 663 ARG A C 1
ATOM 5384 O O . ARG A 1 663 ? -20.277 -6.191 12.358 1.00 96.69 663 ARG A O 1
ATOM 5391 N N . PRO A 1 664 ? -19.181 -4.330 11.677 1.00 96.25 664 PRO A N 1
ATOM 5392 C CA . PRO A 1 664 ? -18.012 -5.049 11.178 1.00 96.25 664 PRO A CA 1
ATOM 5393 C C . PRO A 1 664 ? -17.316 -5.850 12.281 1.00 96.25 664 PRO A C 1
ATOM 5395 O O . PRO A 1 664 ? -17.327 -5.458 13.453 1.00 96.25 664 PRO A O 1
ATOM 5398 N N . LEU A 1 665 ? -16.684 -6.961 11.908 1.00 93.94 665 LEU A N 1
ATOM 5399 C CA . LEU A 1 665 ? -15.808 -7.707 12.799 1.00 93.94 665 LEU A CA 1
ATOM 5400 C C . LEU A 1 665 ? -14.555 -6.869 13.102 1.00 93.94 665 LEU A C 1
ATOM 5402 O O . LEU A 1 665 ? -13.791 -6.519 12.202 1.00 93.94 665 LEU A O 1
ATOM 5406 N N . LYS A 1 666 ? -14.344 -6.576 14.386 1.00 89.88 666 LYS A N 1
ATOM 5407 C CA . LYS A 1 666 ? -13.161 -5.900 14.944 1.00 89.88 666 LYS A CA 1
ATOM 5408 C C . LYS A 1 666 ? -12.007 -6.884 15.181 1.00 89.88 666 LYS A C 1
ATOM 5410 O O . LYS A 1 666 ? -10.846 -6.485 15.174 1.00 89.88 666 LYS A O 1
ATOM 5415 N N . GLY A 1 667 ? -12.322 -8.159 15.417 1.00 88.75 667 GLY A N 1
ATOM 5416 C CA . GLY A 1 667 ? -11.363 -9.253 15.575 1.00 88.75 667 GLY A CA 1
ATOM 5417 C C . GLY A 1 667 ? -11.850 -10.295 16.581 1.00 88.75 667 GLY A C 1
ATOM 5418 O O . GLY A 1 667 ? -13.047 -10.548 16.687 1.00 88.75 667 GLY A O 1
ATOM 5419 N N . LEU A 1 668 ? -10.932 -10.877 17.355 1.00 87.94 668 LEU A N 1
ATOM 5420 C CA . LEU A 1 668 ? -11.259 -11.736 18.499 1.00 87.94 668 LEU A CA 1
ATOM 5421 C C . LEU A 1 668 ? -11.117 -10.972 19.824 1.00 87.94 668 LEU A C 1
ATOM 5423 O O . LEU A 1 668 ? -10.196 -10.172 19.996 1.00 87.94 668 LEU A O 1
ATOM 5427 N N . LYS A 1 669 ? -11.975 -11.283 20.799 1.00 85.44 669 LYS A N 1
ATOM 5428 C CA . LYS A 1 669 ? -11.814 -10.918 22.215 1.00 85.44 669 LYS A CA 1
ATOM 5429 C C . LYS A 1 669 ? -11.488 -12.164 23.037 1.00 85.44 669 LYS A C 1
ATOM 5431 O O . LYS A 1 669 ? -12.149 -13.192 22.910 1.00 85.44 669 LYS A O 1
ATOM 5436 N N . ARG A 1 670 ? -10.487 -12.064 23.917 1.00 83.88 670 ARG A N 1
ATOM 5437 C CA . ARG A 1 670 ? -10.137 -13.133 24.864 1.00 83.88 670 ARG A CA 1
ATOM 5438 C C . ARG A 1 670 ? -10.959 -12.981 26.146 1.00 83.88 670 ARG A C 1
ATOM 5440 O O . ARG A 1 670 ? -10.810 -11.992 26.866 1.00 83.88 670 ARG A O 1
ATOM 5447 N N . LEU A 1 671 ? -11.795 -13.969 26.443 1.00 84.50 671 LEU A N 1
ATOM 5448 C CA . LEU A 1 671 ? -12.579 -14.057 27.673 1.00 84.50 671 LEU A CA 1
ATOM 5449 C C . LEU A 1 671 ? -11.683 -14.346 28.889 1.00 84.50 671 LEU A C 1
ATOM 5451 O O . LEU A 1 671 ? -10.521 -14.744 28.766 1.00 84.50 671 LEU A O 1
ATOM 5455 N N . GLU A 1 672 ? -12.221 -14.162 30.095 1.00 76.19 672 GLU A N 1
ATOM 5456 C CA . GLU A 1 672 ? -11.471 -14.417 31.336 1.00 76.19 672 GLU A CA 1
ATOM 5457 C C . GLU A 1 672 ? -11.242 -15.912 31.597 1.00 76.19 672 GLU A C 1
ATOM 5459 O O . GLU A 1 672 ? -10.251 -16.278 32.227 1.00 76.19 672 GLU A O 1
ATOM 5464 N N . THR A 1 673 ? -12.109 -16.764 31.038 1.00 81.50 673 THR A N 1
ATOM 5465 C CA . THR A 1 673 ? -11.966 -18.228 30.988 1.00 81.50 673 THR A CA 1
ATOM 5466 C C . THR A 1 673 ? -10.698 -18.666 30.256 1.00 81.50 673 THR A C 1
ATOM 5468 O O . THR A 1 673 ? -10.070 -19.634 30.667 1.00 81.50 673 THR A O 1
ATOM 5471 N N . GLY A 1 674 ? -10.296 -17.941 29.208 1.00 82.56 674 GLY A N 1
ATOM 5472 C CA . GLY A 1 674 ? -9.209 -18.320 28.299 1.00 82.56 674 GLY A CA 1
ATOM 5473 C C . GLY A 1 674 ? -9.626 -18.349 26.830 1.00 82.56 674 GLY A C 1
ATOM 5474 O O . GLY A 1 674 ? -8.790 -18.078 25.975 1.00 82.56 674 GLY A O 1
ATOM 5475 N N . ALA A 1 675 ? -10.908 -18.612 26.561 1.00 88.44 675 ALA A N 1
ATOM 5476 C CA . ALA A 1 675 ? -11.455 -18.743 25.214 1.00 88.44 675 ALA A CA 1
ATOM 5477 C C . ALA A 1 675 ? -11.389 -17.428 24.418 1.00 88.44 675 ALA A C 1
ATOM 5479 O O . ALA A 1 675 ? -11.452 -16.333 24.988 1.00 88.44 675 ALA A O 1
ATOM 5480 N N . PHE A 1 676 ? -11.310 -17.541 23.095 1.00 89.88 676 PHE A N 1
ATOM 5481 C CA . PHE A 1 676 ? -11.407 -16.443 22.140 1.00 89.88 676 PHE A CA 1
ATOM 5482 C C . PHE A 1 676 ? -12.721 -16.540 21.367 1.00 89.88 676 PHE A C 1
ATOM 5484 O O . PHE A 1 676 ? -12.993 -17.562 20.744 1.00 89.88 676 PHE A O 1
ATOM 5491 N N . VAL A 1 677 ? -13.492 -15.455 21.367 1.00 92.19 677 VAL A N 1
ATOM 5492 C CA . VAL A 1 677 ? -14.763 -15.329 20.633 1.00 92.19 677 VAL A CA 1
ATOM 5493 C C . VAL A 1 677 ? -14.765 -14.048 19.794 1.00 92.19 677 VAL A C 1
ATOM 5495 O O . VAL A 1 677 ? -14.001 -13.121 20.085 1.00 92.19 677 VAL A O 1
ATOM 5498 N N . LYS A 1 678 ? -15.604 -13.966 18.761 1.00 92.06 678 LYS A N 1
ATOM 5499 C CA . LYS A 1 678 ? -15.668 -12.834 17.830 1.00 92.06 678 LYS A CA 1
ATOM 5500 C C . LYS A 1 678 ? -16.083 -11.539 18.543 1.00 92.06 678 LYS A C 1
ATOM 5502 O O . LYS A 1 678 ? -16.969 -11.490 19.408 1.00 92.06 678 LYS A O 1
ATOM 5507 N N . ASP A 1 679 ? -15.394 -10.458 18.198 1.00 90.75 679 ASP A N 1
ATOM 5508 C CA . ASP A 1 679 ? -15.651 -9.103 18.668 1.00 90.75 679 ASP A CA 1
ATOM 5509 C C . ASP A 1 679 ? -16.093 -8.247 17.486 1.00 90.75 679 ASP A C 1
ATOM 5511 O O . ASP A 1 679 ? -15.331 -8.036 16.546 1.00 90.75 679 ASP A O 1
ATOM 5515 N N . TYR A 1 680 ? -17.334 -7.773 17.531 1.00 92.31 680 TYR A N 1
ATOM 5516 C CA . TYR A 1 680 ? -17.904 -6.867 16.539 1.00 92.31 680 TYR A CA 1
ATOM 5517 C C . TYR A 1 680 ? -17.851 -5.433 17.065 1.00 92.31 680 TYR A C 1
ATOM 5519 O O . TYR A 1 680 ? -17.855 -5.207 18.278 1.00 92.31 680 TYR A O 1
ATOM 5527 N N . GLU A 1 681 ? -17.787 -4.464 16.157 1.00 91.50 681 GLU A N 1
ATOM 5528 C CA . GLU A 1 681 ? -17.767 -3.048 16.518 1.00 91.50 681 GLU A CA 1
ATOM 5529 C C . GLU A 1 681 ? -19.050 -2.584 17.237 1.00 91.50 681 GLU A C 1
ATOM 5531 O O . GLU A 1 681 ? -20.111 -3.211 17.166 1.00 91.50 681 GLU A O 1
ATOM 5536 N N . GLY A 1 682 ? -18.942 -1.468 17.964 1.00 87.38 682 GLY A N 1
ATOM 5537 C CA . GLY A 1 682 ? -20.043 -0.898 18.742 1.00 87.38 682 GLY A CA 1
ATOM 5538 C C . GLY A 1 682 ? -21.175 -0.293 17.889 1.00 87.38 682 GLY A C 1
ATOM 5539 O O . GLY A 1 682 ? -21.002 -0.062 16.690 1.00 87.38 682 GLY A O 1
ATOM 5540 N N . PRO A 1 683 ? -22.346 0.011 18.491 1.00 87.69 683 PRO A N 1
ATOM 5541 C CA . PRO A 1 683 ? -23.467 0.658 17.792 1.00 87.69 683 PRO A CA 1
ATOM 5542 C C . PRO A 1 683 ? -23.130 2.041 17.207 1.00 87.69 683 PRO A C 1
ATOM 5544 O O . PRO A 1 683 ? -23.811 2.515 16.306 1.00 87.69 683 PRO A O 1
ATOM 5547 N N . ASP A 1 684 ? -22.077 2.688 17.710 1.00 85.50 684 ASP A N 1
ATOM 5548 C CA . ASP A 1 684 ? -21.504 3.942 17.210 1.00 85.50 684 ASP A CA 1
ATOM 5549 C C . ASP A 1 684 ? -20.792 3.805 15.850 1.00 85.50 684 ASP A C 1
ATOM 5551 O O . ASP A 1 684 ? -20.545 4.810 15.184 1.00 85.50 684 ASP A O 1
ATOM 5555 N N . LYS A 1 685 ? -20.499 2.569 15.426 1.00 87.75 685 LYS A N 1
ATOM 5556 C CA . LYS A 1 685 ? -19.860 2.209 14.149 1.00 87.75 685 LYS A CA 1
ATOM 5557 C C . LYS A 1 685 ? -20.712 1.222 13.336 1.00 87.75 685 LYS A C 1
ATOM 5559 O O . LYS A 1 685 ? -20.188 0.423 12.563 1.00 87.75 685 LYS A O 1
ATOM 5564 N N . GLU A 1 686 ? -22.028 1.249 13.531 1.00 93.38 686 GLU A N 1
ATOM 5565 C CA . GLU A 1 686 ? -22.984 0.543 12.674 1.00 93.38 686 GLU A CA 1
ATOM 5566 C C . GLU A 1 686 ? -22.870 1.098 11.238 1.00 93.38 686 GLU A C 1
ATOM 5568 O O . GLU A 1 686 ? -22.929 2.309 11.028 1.00 93.38 686 GLU A O 1
ATOM 5573 N N . THR A 1 687 ? -22.642 0.222 10.257 1.00 94.31 687 THR A N 1
ATOM 5574 C CA . THR A 1 687 ? -22.427 0.586 8.844 1.00 94.31 687 THR A CA 1
ATOM 5575 C C . THR A 1 687 ? -23.600 0.137 7.982 1.00 94.31 687 THR A C 1
ATOM 5577 O O . THR A 1 687 ? -24.157 -0.937 8.203 1.00 94.31 687 THR A O 1
ATOM 5580 N N . GLU A 1 688 ? -23.980 0.944 6.990 1.00 94.69 688 GLU A N 1
ATOM 5581 C CA . GLU A 1 688 ? -25.016 0.569 6.024 1.00 94.69 688 GLU A CA 1
ATOM 5582 C C . GLU A 1 688 ? -24.399 -0.028 4.758 1.00 94.69 688 GLU A C 1
ATOM 5584 O O . GLU A 1 688 ? -23.454 0.539 4.212 1.00 94.69 688 GLU A O 1
ATOM 5589 N N . GLN A 1 689 ? -24.956 -1.139 4.276 1.00 95.81 689 GLN A N 1
ATOM 5590 C CA . GLN A 1 689 ? -24.516 -1.830 3.061 1.00 95.81 689 GLN A CA 1
ATOM 5591 C C . GLN A 1 689 ? -25.724 -2.247 2.215 1.00 95.81 689 GLN A C 1
ATOM 5593 O O . GLN A 1 689 ? -26.756 -2.638 2.761 1.00 95.81 689 GLN A O 1
ATOM 5598 N N . ALA A 1 690 ? -25.609 -2.176 0.888 1.00 95.75 690 ALA A N 1
ATOM 5599 C CA . ALA A 1 690 ? -26.655 -2.639 -0.025 1.00 95.75 690 ALA A CA 1
ATOM 5600 C C . ALA A 1 690 ? -26.739 -4.176 -0.018 1.00 95.75 690 ALA A C 1
ATOM 5602 O O . ALA A 1 690 ? -25.704 -4.846 -0.033 1.00 95.75 690 ALA A O 1
ATOM 5603 N N . VAL A 1 691 ? -27.951 -4.745 0.011 1.00 94.94 691 VAL A N 1
ATOM 5604 C CA . VAL A 1 691 ? -28.134 -6.201 0.196 1.00 94.94 691 VAL A CA 1
ATOM 5605 C C . VAL A 1 691 ? -27.484 -7.035 -0.913 1.00 94.94 691 VAL A C 1
ATOM 5607 O O . VAL A 1 691 ? -26.924 -8.088 -0.619 1.00 94.94 691 VAL A O 1
ATOM 5610 N N . GLN A 1 692 ? -27.491 -6.541 -2.156 1.00 94.56 692 GLN A N 1
ATOM 5611 C CA . GLN A 1 692 ? -26.865 -7.190 -3.311 1.00 94.56 692 GLN A CA 1
ATOM 5612 C C . GLN A 1 692 ? -25.325 -7.189 -3.261 1.00 94.56 692 GLN A C 1
ATOM 5614 O O . GLN A 1 692 ? -24.696 -7.997 -3.930 1.00 94.56 692 GLN A O 1
ATOM 5619 N N . MET A 1 693 ? -24.713 -6.344 -2.421 1.00 95.56 693 MET A N 1
ATOM 5620 C CA . MET A 1 693 ? -23.256 -6.273 -2.228 1.00 95.56 693 MET A CA 1
ATOM 5621 C C . MET A 1 693 ? -22.773 -7.108 -1.021 1.00 95.56 693 MET A C 1
ATOM 5623 O O . MET A 1 693 ? -21.662 -6.896 -0.535 1.00 95.56 693 MET A O 1
ATOM 5627 N N . CYS A 1 694 ? -23.621 -7.998 -0.478 1.00 95.00 694 CYS A N 1
ATOM 5628 C CA . CYS A 1 694 ? -23.402 -8.678 0.806 1.00 95.00 694 CYS A CA 1
ATOM 5629 C C . CYS A 1 694 ? -23.613 -10.203 0.747 1.00 95.00 694 CYS A C 1
ATOM 5631 O O . CYS A 1 694 ? -24.743 -10.707 0.713 1.00 95.00 694 CYS A O 1
ATOM 5633 N N . ILE A 1 695 ? -22.516 -10.948 0.863 1.00 93.69 695 ILE A N 1
ATOM 5634 C CA . ILE A 1 695 ? -22.460 -12.411 0.706 1.00 93.69 695 ILE A CA 1
ATOM 5635 C C . ILE A 1 695 ? -22.698 -13.097 2.071 1.00 93.69 695 ILE A C 1
ATOM 5637 O O . ILE A 1 695 ? -22.294 -12.541 3.097 1.00 93.69 695 ILE A O 1
ATOM 5641 N N . PRO A 1 696 ? -23.396 -14.249 2.167 1.00 91.88 696 PRO A N 1
ATOM 5642 C CA . PRO A 1 696 ? -23.600 -14.940 3.449 1.00 91.88 696 PRO A CA 1
ATOM 5643 C C . PRO A 1 696 ? -22.344 -15.648 3.991 1.00 91.88 696 PRO A C 1
ATOM 5645 O O . PRO A 1 696 ? -22.140 -15.673 5.204 1.00 91.88 696 PRO A O 1
ATOM 5648 N N . GLU A 1 697 ? -21.508 -16.205 3.116 1.00 92.81 697 GLU A N 1
ATOM 5649 C CA . GLU A 1 697 ? -20.369 -17.068 3.457 1.00 92.81 697 GLU A CA 1
ATOM 5650 C C . GLU A 1 697 ? -19.237 -16.955 2.422 1.00 92.81 697 GLU A C 1
ATOM 5652 O O . GLU A 1 697 ? -19.408 -16.319 1.385 1.00 92.81 697 GLU A O 1
ATOM 5657 N N . VAL A 1 698 ? -18.075 -17.537 2.719 1.00 93.62 698 VAL A N 1
ATOM 5658 C CA . VAL A 1 698 ? -16.884 -17.569 1.852 1.00 93.62 698 VAL A CA 1
ATOM 5659 C C . VAL A 1 698 ? -16.263 -18.965 1.914 1.00 93.62 698 VAL A C 1
ATOM 5661 O O . VAL A 1 698 ? -16.369 -19.623 2.948 1.00 93.62 698 VAL A O 1
ATOM 5664 N N . ALA A 1 699 ? -15.608 -19.417 0.841 1.00 92.50 699 ALA A N 1
ATOM 5665 C CA . ALA A 1 699 ? -14.981 -20.742 0.808 1.00 92.50 699 ALA A CA 1
ATOM 5666 C C . ALA A 1 699 ? -13.791 -20.853 1.782 1.00 92.50 699 ALA A C 1
ATOM 5668 O O . ALA A 1 699 ? -13.645 -21.852 2.485 1.00 92.50 699 ALA A O 1
ATOM 5669 N N . SER A 1 700 ? -12.968 -19.802 1.868 1.00 92.12 700 SER A N 1
ATOM 5670 C CA . SER A 1 700 ? -11.864 -19.690 2.824 1.00 92.12 700 SER A CA 1
ATOM 5671 C C . SER A 1 700 ? -12.231 -18.730 3.963 1.00 92.12 700 SER A C 1
ATOM 5673 O O . SER A 1 700 ? -12.207 -17.511 3.790 1.00 92.12 700 SER A O 1
ATOM 5675 N N . GLU A 1 701 ? -12.562 -19.259 5.146 1.00 91.12 701 GLU A N 1
ATOM 5676 C CA . GLU A 1 701 ? -12.632 -18.441 6.368 1.00 91.12 701 GLU A CA 1
ATOM 5677 C C . GLU A 1 701 ? -11.228 -18.060 6.869 1.00 91.12 701 GLU A C 1
ATOM 5679 O O . GLU A 1 701 ? -10.263 -18.802 6.694 1.00 91.12 701 GLU A O 1
ATOM 5684 N N . ASP A 1 702 ? -11.105 -16.903 7.527 1.00 92.50 702 ASP A N 1
ATOM 5685 C CA . ASP A 1 702 ? -9.823 -16.397 8.031 1.00 92.50 702 ASP A CA 1
ATOM 5686 C C . ASP A 1 702 ? -9.409 -17.088 9.350 1.00 92.50 702 ASP A C 1
ATOM 5688 O O . ASP A 1 702 ? -10.035 -16.842 10.391 1.00 92.50 702 ASP A O 1
ATOM 5692 N N . PRO A 1 703 ? -8.303 -17.865 9.385 1.00 91.56 703 PRO A N 1
ATOM 5693 C CA . PRO A 1 703 ? -7.846 -18.546 10.599 1.00 91.56 703 PRO A CA 1
ATOM 5694 C C . PRO A 1 703 ? -7.543 -17.598 11.771 1.00 91.56 703 PRO A C 1
ATOM 5696 O O . PRO A 1 703 ? -7.568 -18.013 12.932 1.00 91.56 703 PRO A O 1
ATOM 5699 N N . ARG A 1 704 ? -7.278 -16.310 11.499 1.00 90.12 704 ARG A N 1
ATOM 5700 C CA . ARG A 1 704 ? -7.035 -15.283 12.527 1.00 90.12 704 ARG A CA 1
ATOM 5701 C C . ARG A 1 704 ? -8.285 -14.981 13.354 1.00 90.12 704 ARG A C 1
ATOM 5703 O O . ARG A 1 704 ? -8.148 -14.560 14.503 1.00 90.12 704 ARG A O 1
ATOM 5710 N N . PHE A 1 705 ? -9.473 -15.210 12.793 1.00 91.25 705 PHE A N 1
ATOM 5711 C CA . PHE A 1 705 ? -10.768 -14.881 13.395 1.00 91.25 705 PHE A CA 1
ATOM 5712 C C . PHE A 1 705 ? -11.595 -16.102 13.814 1.00 91.25 705 PHE A C 1
ATOM 5714 O O . PHE A 1 705 ? -12.713 -15.938 14.301 1.00 91.25 705 PHE A O 1
ATOM 5721 N N . MET A 1 706 ? -11.038 -17.310 13.707 1.00 91.44 706 MET A N 1
ATOM 5722 C CA . MET A 1 706 ? -11.671 -18.518 14.234 1.00 91.44 706 MET A CA 1
ATOM 5723 C C . MET A 1 706 ? -11.726 -18.493 15.767 1.00 91.44 706 MET A C 1
ATOM 5725 O O . MET A 1 706 ? -10.713 -18.266 16.449 1.00 91.44 706 MET A O 1
ATOM 5729 N N . GLU A 1 707 ? -12.928 -18.733 16.295 1.00 92.38 707 GLU A N 1
ATOM 5730 C CA . GLU A 1 707 ? -13.178 -18.874 17.730 1.00 92.38 707 GLU A CA 1
ATOM 5731 C C . GLU A 1 707 ? -12.465 -20.114 18.277 1.00 92.38 707 GLU A C 1
ATOM 5733 O O . GLU A 1 707 ? -12.290 -21.114 17.581 1.00 92.38 707 GLU A O 1
ATOM 5738 N N . ARG A 1 708 ? -11.998 -20.029 19.524 1.00 92.75 708 ARG A N 1
ATOM 5739 C CA . ARG A 1 708 ? -11.165 -21.055 20.162 1.00 92.75 708 ARG A CA 1
ATOM 5740 C C . ARG A 1 708 ? -11.542 -21.204 21.623 1.00 92.75 708 ARG A C 1
ATOM 5742 O O . ARG A 1 708 ? -11.641 -20.210 22.339 1.00 92.75 708 ARG A O 1
ATOM 5749 N N . GLU A 1 709 ? -11.693 -22.445 22.065 1.00 92.19 709 GLU A N 1
ATOM 5750 C CA . GLU A 1 709 ? -11.962 -22.758 23.466 1.00 92.19 709 GLU A CA 1
ATOM 5751 C C . GLU A 1 709 ? -10.796 -22.405 24.399 1.00 92.19 709 GLU A C 1
ATOM 5753 O O . GLU A 1 709 ? -9.690 -22.078 23.967 1.00 92.19 709 GLU A O 1
ATOM 5758 N N . ALA A 1 710 ? -11.061 -22.416 25.707 1.00 87.50 710 ALA A N 1
ATOM 5759 C CA . ALA A 1 710 ? -10.060 -22.078 26.714 1.00 87.50 710 ALA A CA 1
ATOM 5760 C C . ALA A 1 710 ? -8.996 -23.191 26.856 1.00 87.50 710 ALA A C 1
ATOM 5762 O O . ALA A 1 710 ? -9.338 -24.279 27.325 1.00 87.50 710 ALA A O 1
ATOM 5763 N N . PRO A 1 711 ? -7.707 -22.939 26.545 1.00 88.38 711 PRO A N 1
ATOM 5764 C CA . PRO A 1 711 ? -6.674 -23.964 26.666 1.00 88.38 711 PRO A CA 1
ATOM 5765 C C . PRO A 1 711 ? -6.393 -24.362 28.135 1.00 88.38 711 PRO A C 1
ATOM 5767 O O . PRO A 1 711 ? -6.587 -23.549 29.063 1.00 88.38 711 PRO A O 1
ATOM 5770 N N . PRO A 1 712 ? -5.894 -25.595 28.367 1.00 90.25 712 PRO A N 1
ATOM 5771 C CA . PRO A 1 712 ? -5.346 -26.033 29.650 1.00 90.25 712 PRO A CA 1
ATOM 5772 C C . PRO A 1 712 ? -4.194 -25.134 30.109 1.00 90.25 712 PRO A C 1
ATOM 5774 O O . PRO A 1 712 ? -3.422 -24.635 29.296 1.00 90.25 712 PRO A O 1
ATOM 5777 N N . LEU A 1 713 ? -4.014 -24.959 31.421 1.00 87.19 713 LEU A N 1
ATOM 5778 C CA . LEU A 1 713 ? -2.986 -24.042 31.934 1.00 87.19 713 LEU A CA 1
ATOM 5779 C C . LEU A 1 713 ? -1.544 -24.471 31.643 1.00 87.19 713 LEU A C 1
ATOM 5781 O O . LEU A 1 713 ? -0.696 -23.594 31.526 1.00 87.19 713 LEU A O 1
ATOM 5785 N N . ALA A 1 714 ? -1.274 -25.769 31.498 1.00 89.12 714 ALA A N 1
ATOM 5786 C CA . ALA A 1 714 ? 0.055 -26.274 31.149 1.00 89.12 714 ALA A CA 1
ATOM 5787 C C . ALA A 1 714 ? 0.423 -26.015 29.675 1.00 89.12 714 ALA A C 1
ATOM 5789 O O . ALA A 1 714 ? 1.568 -25.690 29.381 1.00 89.12 714 ALA A O 1
ATOM 5790 N N . GLU A 1 715 ? -0.552 -26.109 28.764 1.00 89.69 715 GLU A N 1
ATOM 5791 C CA . GLU A 1 715 ? -0.389 -25.747 27.349 1.00 89.69 715 GLU A CA 1
ATOM 5792 C C . GLU A 1 715 ? -0.349 -24.223 27.182 1.00 89.69 715 GLU A C 1
ATOM 5794 O O . GLU A 1 715 ? 0.494 -23.686 26.469 1.00 89.69 715 GLU A O 1
ATOM 5799 N N . GLU A 1 716 ? -1.235 -23.505 27.882 1.00 86.50 716 GLU A N 1
ATOM 5800 C CA . GLU A 1 716 ? -1.286 -22.053 27.803 1.00 86.50 716 GLU A CA 1
ATOM 5801 C C . GLU A 1 716 ? -0.013 -21.437 28.404 1.00 86.50 716 GLU A C 1
ATOM 5803 O O . GLU A 1 716 ? 0.550 -20.524 27.813 1.00 86.50 716 GLU A O 1
ATOM 5808 N N . PHE A 1 717 ? 0.444 -21.881 29.578 1.00 90.94 717 PHE A N 1
ATOM 5809 C CA . PHE A 1 717 ? 1.578 -21.318 30.323 1.00 90.94 717 PHE A CA 1
ATOM 5810 C C . PHE A 1 717 ? 2.643 -22.389 30.641 1.00 90.94 717 PHE A C 1
ATOM 5812 O O . PHE A 1 717 ? 2.844 -22.692 31.816 1.00 90.94 717 PHE A O 1
ATOM 5819 N N . PRO A 1 718 ? 3.359 -22.944 29.647 1.00 91.25 718 PRO A N 1
ATOM 5820 C CA . PRO A 1 718 ? 4.355 -23.983 29.893 1.00 91.25 718 PRO A CA 1
ATOM 5821 C C . PRO A 1 718 ? 5.483 -23.491 30.807 1.00 91.25 718 PRO A C 1
ATOM 5823 O O . PRO A 1 718 ? 5.837 -22.304 30.814 1.00 91.25 718 PRO A O 1
ATOM 5826 N N . ASP A 1 719 ? 6.057 -24.406 31.584 1.00 89.56 719 ASP A N 1
ATOM 5827 C CA . ASP A 1 719 ? 7.090 -24.088 32.569 1.00 89.56 719 ASP A CA 1
ATOM 5828 C C . ASP A 1 719 ? 8.305 -23.405 31.916 1.00 89.56 719 ASP A C 1
ATOM 5830 O O . ASP A 1 719 ? 8.728 -23.732 30.809 1.00 89.56 719 ASP A O 1
ATOM 5834 N N . GLY A 1 720 ? 8.841 -22.385 32.586 1.00 88.06 720 GLY A N 1
ATOM 5835 C CA . GLY A 1 720 ? 9.849 -21.486 32.026 1.00 88.06 720 GLY A CA 1
ATOM 5836 C C . GLY A 1 720 ? 9.291 -20.286 31.244 1.00 88.06 720 GLY A C 1
ATOM 5837 O O . GLY A 1 720 ? 10.066 -19.366 30.964 1.00 88.06 720 GLY A O 1
ATOM 5838 N N . SER A 1 721 ? 7.982 -20.225 30.949 1.00 90.19 721 SER A N 1
ATOM 5839 C CA . SER A 1 721 ? 7.336 -19.092 30.255 1.00 90.19 721 SER A CA 1
ATOM 5840 C C . SER A 1 721 ? 7.581 -17.741 30.930 1.00 90.19 721 SER A C 1
ATOM 5842 O O . SER A 1 721 ? 7.429 -17.607 32.145 1.00 90.19 721 SER A O 1
ATOM 5844 N N . LYS A 1 722 ? 7.869 -16.707 30.132 1.00 90.88 722 LYS A N 1
ATOM 5845 C CA . LYS A 1 722 ? 7.997 -15.310 30.585 1.00 90.88 722 LYS A CA 1
ATOM 5846 C C . LYS A 1 722 ? 6.616 -14.642 30.632 1.00 90.88 722 LYS A C 1
ATOM 5848 O O . LYS A 1 722 ? 5.876 -14.687 29.651 1.00 90.88 722 LYS A O 1
ATOM 5853 N N . VAL A 1 723 ? 6.273 -14.013 31.754 1.00 93.50 723 VAL A N 1
ATOM 5854 C CA . VAL A 1 723 ? 4.995 -13.311 31.978 1.00 93.50 723 VAL A CA 1
ATOM 5855 C C . VAL A 1 723 ? 5.210 -12.038 32.800 1.00 93.50 723 VAL A C 1
ATOM 5857 O O . VAL A 1 723 ? 6.209 -11.909 33.500 1.00 93.50 723 VAL A O 1
ATOM 5860 N N . PHE A 1 724 ? 4.249 -11.120 32.778 1.00 93.56 724 PHE A N 1
ATOM 5861 C CA . PHE A 1 724 ? 4.131 -10.053 33.771 1.00 93.56 724 PHE A CA 1
ATOM 5862 C C . PHE A 1 724 ? 3.133 -10.466 34.853 1.00 93.56 724 PHE A C 1
ATOM 5864 O O . PHE A 1 724 ? 2.091 -11.060 34.560 1.00 93.56 724 PHE A O 1
ATOM 5871 N N . PHE A 1 725 ? 3.440 -10.151 36.107 1.00 92.94 725 PHE A N 1
ATOM 5872 C CA . PHE A 1 725 ? 2.551 -10.398 37.239 1.00 92.94 725 PHE A CA 1
ATOM 5873 C C . PHE A 1 725 ? 1.615 -9.203 37.472 1.00 92.94 725 PHE A C 1
ATOM 5875 O O . PHE A 1 725 ? 2.028 -8.052 37.359 1.00 92.94 725 PHE A O 1
ATOM 5882 N N . LEU A 1 726 ? 0.347 -9.467 37.794 1.00 90.75 726 LEU A N 1
ATOM 5883 C CA . LEU A 1 726 ? -0.691 -8.443 38.001 1.00 90.75 726 LEU A CA 1
ATOM 5884 C C . LEU A 1 726 ? -1.240 -8.418 39.441 1.00 90.75 726 LEU A C 1
ATOM 5886 O O . LEU A 1 726 ? -2.282 -7.814 39.695 1.00 90.75 726 LEU A O 1
ATOM 5890 N N . GLY A 1 727 ? -0.567 -9.082 40.383 1.00 86.56 727 GLY A N 1
ATOM 5891 C CA . GLY A 1 727 ? -0.962 -9.089 41.792 1.00 86.56 727 GLY A CA 1
ATOM 5892 C C . GLY A 1 727 ? -0.612 -7.794 42.532 1.00 86.56 727 GLY A C 1
ATOM 5893 O O . GLY A 1 727 ? 0.387 -7.139 42.238 1.00 86.56 727 GLY A O 1
ATOM 5894 N N . GLU A 1 728 ? -1.416 -7.477 43.546 1.00 79.94 728 GLU A N 1
ATOM 5895 C CA . GLU A 1 728 ? -1.432 -6.222 44.325 1.00 79.94 728 GLU A CA 1
ATOM 5896 C C . GLU A 1 728 ? -0.064 -5.725 44.838 1.00 79.94 728 GLU A C 1
ATOM 5898 O O . GLU A 1 728 ? 0.132 -4.524 45.006 1.00 79.94 728 GLU A O 1
ATOM 5903 N N . HIS A 1 729 ? 0.892 -6.622 45.098 1.00 78.00 729 HIS A N 1
ATOM 5904 C CA . HIS A 1 729 ? 2.193 -6.282 45.697 1.00 78.00 729 HIS A CA 1
ATOM 5905 C C . HIS A 1 729 ? 3.358 -6.187 44.696 1.00 78.00 729 HIS A C 1
ATOM 5907 O O . HIS A 1 729 ? 4.462 -5.823 45.093 1.00 78.00 729 HIS A O 1
ATOM 5913 N N . ALA A 1 730 ? 3.145 -6.540 43.424 1.00 84.25 730 ALA A N 1
ATOM 5914 C CA . ALA A 1 730 ? 4.197 -6.602 42.401 1.00 84.25 730 ALA A CA 1
ATOM 5915 C C . ALA A 1 730 ? 3.620 -6.449 40.975 1.00 84.25 730 ALA A C 1
ATOM 5917 O O . ALA A 1 730 ? 3.982 -7.176 40.051 1.00 84.25 730 ALA A O 1
ATOM 5918 N N . TYR A 1 731 ? 2.674 -5.527 40.804 1.00 89.25 731 TYR A N 1
ATOM 5919 C CA . TYR A 1 731 ? 2.005 -5.278 39.528 1.00 89.25 731 TYR A CA 1
ATOM 5920 C C . TYR A 1 731 ? 2.986 -4.776 38.454 1.00 89.25 731 TYR A C 1
ATOM 5922 O O . TYR A 1 731 ? 3.732 -3.827 38.681 1.00 89.25 731 TYR A O 1
ATOM 5930 N N . GLY A 1 732 ? 2.970 -5.410 37.280 1.00 88.94 732 GLY A N 1
ATOM 5931 C CA . GLY A 1 732 ? 3.852 -5.098 36.152 1.00 88.94 732 GLY A CA 1
ATOM 5932 C C . GLY A 1 732 ? 5.275 -5.649 36.267 1.00 88.94 732 GLY A C 1
ATOM 5933 O O . GLY A 1 732 ? 6.088 -5.415 35.378 1.00 88.94 732 GLY A O 1
ATOM 5934 N N . VAL A 1 733 ? 5.581 -6.413 37.319 1.00 89.75 733 VAL A N 1
ATOM 5935 C CA . VAL A 1 733 ? 6.888 -7.056 37.501 1.00 89.75 733 VAL A CA 1
ATOM 5936 C C . VAL A 1 733 ? 7.054 -8.230 36.534 1.00 89.75 733 VAL A C 1
ATOM 5938 O O . VAL A 1 733 ? 6.150 -9.058 36.382 1.00 89.75 733 VAL A O 1
ATOM 5941 N N . ALA A 1 734 ? 8.234 -8.328 35.917 1.00 90.75 734 ALA A N 1
ATOM 5942 C CA . ALA A 1 734 ? 8.616 -9.460 35.081 1.00 90.75 734 ALA A CA 1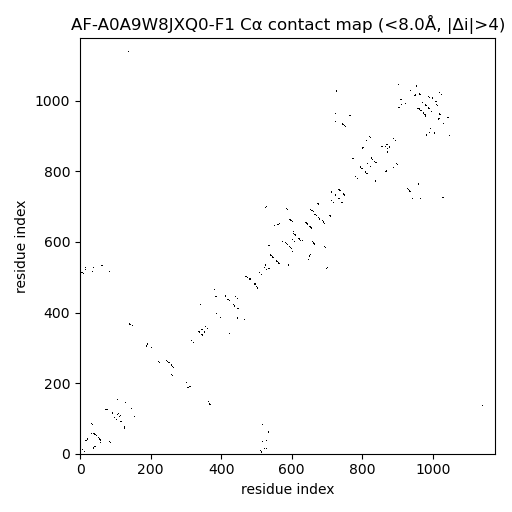
ATOM 5943 C C . ALA A 1 734 ? 8.788 -10.741 35.919 1.00 90.75 734 ALA A C 1
ATOM 5945 O O . ALA A 1 734 ? 9.408 -10.750 36.988 1.00 90.75 734 ALA A O 1
ATOM 5946 N N . ALA A 1 735 ? 8.230 -11.838 35.419 1.00 92.38 735 ALA A N 1
ATOM 5947 C CA . ALA A 1 735 ? 8.133 -13.107 36.117 1.00 92.38 735 ALA A CA 1
ATOM 5948 C C . ALA A 1 735 ? 8.320 -14.300 35.170 1.00 92.38 735 ALA A C 1
ATOM 5950 O O . ALA A 1 735 ? 8.138 -14.201 33.955 1.00 92.38 735 ALA A O 1
ATOM 5951 N N . GLN A 1 736 ? 8.659 -15.450 35.747 1.00 92.88 736 GLN A N 1
ATOM 5952 C CA . GLN A 1 736 ? 8.795 -16.718 35.039 1.00 92.88 736 GLN A CA 1
ATOM 5953 C C . GLN A 1 736 ? 7.870 -17.775 35.649 1.00 92.88 736 GLN A C 1
ATOM 5955 O O . GLN A 1 736 ? 7.816 -17.910 36.871 1.00 92.88 736 GLN A O 1
ATOM 5960 N N . VAL A 1 737 ? 7.150 -18.534 34.823 1.00 93.56 737 VAL A N 1
ATOM 5961 C CA . VAL A 1 737 ? 6.348 -19.684 35.271 1.00 93.56 737 VAL A CA 1
ATOM 5962 C C . VAL A 1 737 ? 7.281 -20.801 35.740 1.00 93.56 737 VAL A C 1
ATOM 5964 O O . VAL A 1 737 ? 8.266 -21.112 35.075 1.00 93.56 737 VAL A O 1
ATOM 5967 N N . SER A 1 738 ? 6.990 -21.375 36.906 1.00 92.94 738 SER A N 1
ATOM 5968 C CA . SER A 1 738 ? 7.822 -22.383 37.581 1.00 92.94 738 SER A CA 1
ATOM 5969 C C . SER A 1 738 ? 7.117 -23.724 37.800 1.00 92.94 738 SER A C 1
ATOM 5971 O O . SER A 1 738 ? 7.786 -24.686 38.165 1.00 92.94 738 SER A O 1
ATOM 5973 N N . SER A 1 739 ? 5.789 -23.753 37.723 1.00 90.56 739 SER A N 1
ATOM 5974 C CA . SER A 1 739 ? 4.955 -24.960 37.630 1.00 90.56 739 SER A CA 1
ATOM 5975 C C . SER A 1 739 ? 3.513 -24.548 37.344 1.00 90.56 739 SER A C 1
ATOM 5977 O O . SER A 1 739 ? 3.078 -23.452 37.731 1.00 90.56 739 SER A O 1
ATOM 5979 N N . THR A 1 740 ? 2.751 -25.448 36.734 1.00 89.75 740 THR A N 1
ATOM 5980 C CA . THR A 1 740 ? 1.311 -25.296 36.500 1.00 89.75 740 THR A CA 1
ATOM 5981 C C . THR A 1 740 ? 0.508 -26.427 37.145 1.00 89.75 740 THR A C 1
ATOM 5983 O O . THR A 1 740 ? 1.015 -27.518 37.399 1.00 89.75 740 THR A O 1
ATOM 5986 N N . THR A 1 741 ? -0.759 -26.152 37.448 1.00 87.38 741 THR A N 1
ATOM 5987 C CA . THR A 1 741 ? -1.785 -27.147 37.784 1.00 87.38 741 THR A CA 1
ATOM 5988 C C . THR A 1 741 ? -3.027 -26.883 36.932 1.00 87.38 741 THR A C 1
ATOM 5990 O O . THR A 1 741 ? -3.107 -25.855 36.261 1.00 87.38 741 THR A O 1
ATOM 5993 N N . GLU A 1 742 ? -4.024 -27.769 36.973 1.00 82.69 742 GLU A N 1
ATOM 5994 C CA . GLU A 1 742 ? -5.281 -27.629 36.213 1.00 82.69 742 GLU A CA 1
ATOM 5995 C C . GLU A 1 742 ? -5.970 -26.261 36.399 1.00 82.69 742 GLU A C 1
ATOM 5997 O O . GLU A 1 742 ? -6.570 -25.728 35.464 1.00 82.69 742 GLU A O 1
ATOM 6002 N N . SER A 1 743 ? -5.862 -25.670 37.596 1.00 83.00 743 SER A N 1
ATOM 6003 C CA . SER A 1 743 ? -6.580 -24.448 37.984 1.00 83.00 743 SER A CA 1
ATOM 6004 C C . SER A 1 743 ? -5.699 -23.280 38.445 1.00 83.00 743 SER A C 1
ATOM 6006 O O . SER A 1 743 ? -6.208 -22.165 38.572 1.00 83.00 743 SER A O 1
ATOM 6008 N N . THR A 1 744 ? -4.407 -23.492 38.728 1.00 89.38 744 THR A N 1
ATOM 6009 C CA . THR A 1 744 ? -3.513 -22.450 39.275 1.00 89.38 744 THR A CA 1
ATOM 6010 C C . THR A 1 744 ? -2.092 -22.521 38.723 1.00 89.38 744 THR A C 1
ATOM 6012 O O . THR A 1 744 ? -1.641 -23.555 38.243 1.00 89.38 744 THR A O 1
ATOM 6015 N N . LEU A 1 745 ? -1.361 -21.415 38.840 1.00 90.25 745 LEU A N 1
ATOM 6016 C CA . LEU A 1 745 ? 0.028 -21.273 38.412 1.00 90.25 745 LEU A CA 1
ATOM 6017 C C . LEU A 1 745 ? 0.946 -21.032 39.623 1.00 90.25 745 LEU A C 1
ATOM 6019 O O . LEU A 1 745 ? 0.510 -20.546 40.673 1.00 90.25 745 LEU A O 1
ATOM 6023 N N . SER A 1 746 ? 2.239 -21.305 39.456 1.00 92.12 746 SER A N 1
ATOM 6024 C CA . SER A 1 746 ? 3.304 -20.825 40.344 1.00 92.12 746 SER A CA 1
ATOM 6025 C C . SER A 1 746 ? 4.356 -20.066 39.538 1.00 92.12 746 SER A C 1
ATOM 6027 O O . SER A 1 746 ? 4.790 -20.533 38.487 1.00 92.12 746 SER A O 1
ATOM 6029 N N . VAL A 1 747 ? 4.787 -18.904 40.031 1.00 92.50 747 VAL A N 1
ATOM 6030 C CA . VAL A 1 747 ? 5.701 -17.992 39.324 1.00 92.50 747 VAL A CA 1
ATOM 6031 C C . VAL A 1 747 ? 6.860 -17.531 40.205 1.00 92.50 747 VAL A C 1
ATOM 6033 O O . VAL A 1 747 ? 6.732 -17.421 41.424 1.00 92.50 747 VAL A O 1
ATOM 6036 N N . ILE A 1 748 ? 7.989 -17.221 39.574 1.00 93.00 748 ILE A N 1
ATOM 6037 C CA . ILE A 1 748 ? 9.156 -16.576 40.174 1.00 93.00 748 ILE A CA 1
ATOM 6038 C C . ILE A 1 748 ? 9.211 -15.138 39.653 1.00 93.00 748 ILE A C 1
ATOM 6040 O O . ILE A 1 748 ? 9.423 -14.914 38.464 1.00 93.00 748 ILE A O 1
ATOM 6044 N N . LEU A 1 749 ? 9.013 -14.170 40.543 1.00 90.81 749 LEU A N 1
ATOM 6045 C CA . LEU A 1 749 ? 9.118 -12.735 40.278 1.00 90.81 749 LEU A CA 1
ATOM 6046 C C . LEU A 1 749 ? 10.584 -12.285 40.341 1.00 90.81 749 LEU A C 1
ATOM 6048 O O . LEU A 1 749 ? 11.338 -12.795 41.176 1.00 90.81 749 LEU A O 1
ATOM 6052 N N . ALA A 1 750 ? 10.966 -11.286 39.542 1.00 86.88 750 ALA A N 1
ATOM 6053 C CA . ALA A 1 750 ? 12.259 -10.603 39.629 1.00 86.88 750 ALA A CA 1
ATOM 6054 C C . ALA A 1 750 ? 12.054 -9.076 39.651 1.00 86.88 750 ALA A C 1
ATOM 6056 O O . ALA A 1 750 ? 11.628 -8.501 38.655 1.00 86.88 750 ALA A O 1
ATOM 6057 N N . PHE A 1 751 ? 12.334 -8.422 40.785 1.00 85.06 751 PHE A N 1
ATOM 6058 C CA . PHE A 1 751 ? 11.992 -7.008 41.015 1.00 85.06 751 PHE A CA 1
ATOM 6059 C C . PHE A 1 751 ? 13.088 -6.221 41.742 1.00 85.06 751 PHE A C 1
ATOM 6061 O O . PHE A 1 751 ? 13.922 -6.793 42.454 1.00 85.06 751 PHE A O 1
ATOM 6068 N N . PHE A 1 752 ? 13.044 -4.894 41.612 1.00 83.31 752 PHE A N 1
ATOM 6069 C CA . PHE A 1 752 ? 13.901 -3.967 42.351 1.00 83.31 752 PHE A CA 1
ATOM 6070 C C . PHE A 1 752 ? 13.124 -3.382 43.550 1.00 83.31 752 PHE A C 1
ATOM 6072 O O . PHE A 1 752 ? 12.024 -2.866 43.365 1.00 83.31 752 PHE A O 1
ATOM 6079 N N . PRO A 1 753 ? 13.632 -3.451 44.798 1.00 77.94 753 PRO A N 1
ATOM 6080 C CA . PRO A 1 753 ? 12.857 -3.033 45.977 1.00 77.94 753 PRO A CA 1
ATOM 6081 C C . PRO A 1 753 ? 12.516 -1.537 46.055 1.00 77.94 753 PRO A C 1
ATOM 6083 O O . PRO A 1 753 ? 11.586 -1.165 46.766 1.00 77.94 753 PRO A O 1
ATOM 6086 N N . SER A 1 754 ? 13.283 -0.689 45.372 1.00 79.00 754 SER A N 1
ATOM 6087 C CA . SER A 1 754 ? 13.138 0.771 45.335 1.00 79.00 754 SER A CA 1
ATOM 6088 C C . SER A 1 754 ? 12.173 1.266 44.247 1.00 79.00 754 SER A C 1
ATOM 6090 O O . SER A 1 754 ? 11.701 2.399 44.321 1.00 79.00 754 SER A O 1
ATOM 6092 N N . GLU A 1 755 ? 11.805 0.397 43.301 1.00 77.44 755 GLU A N 1
ATOM 6093 C CA . GLU A 1 755 ? 11.077 0.708 42.063 1.00 77.44 755 GLU A CA 1
ATOM 6094 C C . GLU A 1 755 ? 9.789 1.518 42.266 1.00 77.44 755 GLU A C 1
ATOM 6096 O O . GLU A 1 755 ? 9.511 2.457 41.520 1.00 77.44 755 GLU A O 1
ATOM 6101 N N . LYS A 1 756 ? 9.006 1.217 43.310 1.00 77.06 756 LYS A N 1
ATOM 6102 C CA . LYS A 1 756 ? 7.781 1.978 43.596 1.00 77.06 756 LYS A CA 1
ATOM 6103 C C . LYS A 1 756 ? 8.083 3.446 43.943 1.00 77.06 756 LYS A C 1
ATOM 6105 O O . LYS A 1 756 ? 7.418 4.341 43.431 1.00 77.06 756 LYS A O 1
ATOM 6110 N N . ALA A 1 757 ? 9.109 3.689 44.758 1.00 81.62 757 ALA A N 1
ATOM 6111 C CA . ALA A 1 757 ? 9.523 5.033 45.162 1.00 81.62 757 ALA A CA 1
ATOM 6112 C C . ALA A 1 757 ? 10.287 5.783 44.051 1.00 81.62 757 ALA A C 1
ATOM 6114 O O . ALA A 1 757 ? 10.375 7.008 44.081 1.00 81.62 757 ALA A O 1
ATOM 6115 N N . GLU A 1 758 ? 10.841 5.075 43.065 1.00 83.75 758 GLU A N 1
ATOM 6116 C CA . GLU A 1 758 ? 11.371 5.666 41.828 1.00 83.75 758 GLU A CA 1
ATOM 6117 C C . GLU A 1 758 ? 10.224 6.155 40.931 1.00 83.75 758 GLU A C 1
ATOM 6119 O O . GLU A 1 758 ? 10.223 7.306 40.497 1.00 83.75 758 GLU A O 1
ATOM 6124 N N . ASN A 1 759 ? 9.201 5.320 40.723 1.00 84.12 759 ASN A N 1
ATOM 6125 C CA . ASN A 1 759 ? 8.037 5.641 39.891 1.00 84.12 759 ASN A CA 1
ATOM 6126 C C . ASN A 1 759 ? 7.248 6.859 40.413 1.00 84.12 759 ASN A C 1
ATOM 6128 O O . ASN A 1 759 ? 6.773 7.670 39.618 1.00 84.12 759 ASN A O 1
ATOM 6132 N N . GLU A 1 760 ? 7.149 7.026 41.735 1.00 84.00 760 GLU A N 1
ATOM 6133 C CA . GLU A 1 760 ? 6.522 8.198 42.367 1.00 84.00 760 GLU A CA 1
ATOM 6134 C C . GLU A 1 760 ? 7.309 9.505 42.105 1.00 84.00 760 GLU A C 1
ATOM 6136 O O . GLU A 1 760 ? 6.698 10.556 41.907 1.00 84.00 760 GLU A O 1
ATOM 6141 N N . LYS A 1 761 ? 8.649 9.455 42.001 1.00 87.50 761 LYS A N 1
ATOM 6142 C CA . LYS A 1 761 ? 9.486 10.635 41.691 1.00 87.50 761 LYS A CA 1
ATOM 6143 C C . LYS A 1 761 ? 9.311 11.129 40.253 1.00 87.50 761 LYS A C 1
ATOM 6145 O O . LYS A 1 761 ? 9.262 12.337 40.042 1.00 87.50 761 LYS A O 1
ATOM 6150 N N . PHE A 1 762 ? 9.180 10.224 39.279 1.00 87.81 762 PHE A N 1
ATOM 6151 C CA . PHE A 1 762 ? 8.910 10.612 37.886 1.00 87.81 762 PHE A CA 1
ATOM 6152 C C . PHE A 1 762 ? 7.585 11.367 37.756 1.00 87.81 762 PHE A C 1
ATOM 6154 O O . PHE A 1 762 ? 7.531 12.402 37.092 1.00 87.81 762 PHE A O 1
ATOM 6161 N N . LYS A 1 763 ? 6.531 10.905 38.447 1.00 85.06 763 LYS A N 1
ATOM 6162 C CA . LYS A 1 763 ? 5.252 11.623 38.465 1.00 85.06 763 LYS A CA 1
ATOM 6163 C C . LYS A 1 763 ? 5.386 12.995 39.131 1.00 85.06 763 LYS A C 1
ATOM 6165 O O . LYS A 1 763 ? 4.871 13.978 38.608 1.00 85.06 763 LYS A O 1
ATOM 6170 N N . ALA A 1 764 ? 6.152 13.085 40.221 1.00 86.12 764 ALA A N 1
ATOM 6171 C CA . ALA A 1 764 ? 6.382 14.337 40.935 1.00 86.12 764 ALA A CA 1
ATOM 6172 C C . ALA A 1 764 ? 7.049 15.436 40.080 1.00 86.12 764 ALA A C 1
ATOM 6174 O O . ALA A 1 764 ? 6.774 16.606 40.329 1.00 86.12 764 ALA A O 1
ATOM 6175 N N . ILE A 1 765 ? 7.863 15.117 39.063 1.00 84.06 765 ILE A N 1
ATOM 6176 C CA . ILE A 1 765 ? 8.358 16.129 38.101 1.00 84.06 765 ILE A CA 1
ATOM 6177 C C . ILE A 1 765 ? 7.173 16.780 37.364 1.00 84.06 765 ILE A C 1
ATOM 6179 O O . ILE A 1 765 ? 7.063 18.003 37.283 1.00 84.06 765 ILE A O 1
ATOM 6183 N N . VAL A 1 766 ? 6.239 15.961 36.876 1.00 81.38 766 VAL A N 1
ATOM 6184 C CA . VAL A 1 766 ? 5.084 16.410 36.084 1.00 81.38 766 VAL A CA 1
ATOM 6185 C C . VAL A 1 766 ? 3.988 17.044 36.944 1.00 81.38 766 VAL A C 1
ATOM 6187 O O . VAL A 1 766 ? 3.322 17.969 36.481 1.00 81.38 766 VAL A O 1
ATOM 6190 N N . ASP A 1 767 ? 3.812 16.609 38.192 1.00 79.62 767 ASP A N 1
ATOM 6191 C CA . ASP A 1 767 ? 2.840 17.203 39.118 1.00 79.62 767 ASP A CA 1
ATOM 6192 C C . ASP A 1 767 ? 3.334 18.549 39.697 1.00 79.62 767 ASP A C 1
ATOM 6194 O O . ASP A 1 767 ? 2.523 19.440 39.944 1.00 79.62 767 ASP A O 1
ATOM 6198 N N . ASN A 1 768 ? 4.653 18.748 39.856 1.00 76.50 768 ASN A N 1
ATOM 6199 C CA . ASN A 1 768 ? 5.237 20.017 40.327 1.00 76.50 768 ASN A CA 1
ATOM 6200 C C . ASN A 1 768 ? 5.478 21.059 39.215 1.00 76.50 768 ASN A C 1
ATOM 6202 O O . ASN A 1 768 ? 5.908 22.180 39.511 1.00 76.50 768 ASN A O 1
ATOM 6206 N N . ARG A 1 769 ? 5.216 20.734 37.939 1.00 70.88 769 ARG A N 1
ATOM 6207 C CA . ARG A 1 769 ? 5.398 21.681 36.826 1.00 70.88 769 ARG A CA 1
ATOM 6208 C C . ARG A 1 769 ? 4.524 22.924 37.023 1.00 70.88 769 ARG A C 1
ATOM 6210 O O . ARG A 1 769 ? 3.342 22.828 37.357 1.00 70.88 769 ARG A O 1
ATOM 6217 N N . LYS A 1 770 ? 5.072 24.113 36.751 1.00 59.44 770 LYS A N 1
ATOM 6218 C CA . LYS A 1 770 ? 4.283 25.356 36.730 1.00 59.44 770 LYS A CA 1
ATOM 6219 C C . LYS A 1 770 ? 3.306 25.314 35.555 1.00 59.44 770 LYS A C 1
ATOM 6221 O O . LYS A 1 770 ? 3.677 25.647 34.433 1.00 59.44 770 LYS A O 1
ATOM 6226 N N . ALA A 1 771 ? 2.064 24.909 35.813 1.00 59.59 771 ALA A N 1
ATOM 6227 C CA . ALA A 1 771 ? 0.996 24.950 34.823 1.00 59.59 771 ALA A CA 1
ATOM 6228 C C . ALA A 1 771 ? 0.848 26.379 34.271 1.00 59.59 771 ALA A C 1
ATOM 6230 O O . ALA A 1 771 ? 0.594 27.319 35.026 1.00 59.59 771 ALA A O 1
ATOM 6231 N N . GLY A 1 772 ? 1.039 26.543 32.959 1.00 63.66 772 GLY A N 1
ATOM 6232 C CA . GLY A 1 772 ? 0.973 27.850 32.309 1.00 63.66 772 GLY A CA 1
ATOM 6233 C C . GLY A 1 772 ? -0.406 28.496 32.454 1.00 63.66 772 GLY A C 1
ATOM 6234 O O . GLY A 1 772 ? -1.432 27.821 32.360 1.00 63.66 772 GLY A O 1
ATOM 6235 N N . CYS A 1 773 ? -0.440 29.813 32.660 1.00 78.19 773 CYS A N 1
ATOM 6236 C CA . CYS A 1 773 ? -1.686 30.565 32.758 1.00 78.19 773 CYS A CA 1
ATOM 6237 C C . CYS A 1 773 ? -2.425 30.571 31.408 1.00 78.19 773 CYS A C 1
ATOM 6239 O O . CYS A 1 773 ? -1.999 31.223 30.451 1.00 78.19 773 CYS A O 1
ATOM 6241 N N . TYR A 1 774 ? -3.549 29.855 31.350 1.00 85.06 774 TYR A N 1
ATOM 6242 C CA . TYR A 1 774 ? -4.503 29.894 30.242 1.00 85.06 774 TYR A CA 1
ATOM 6243 C C . TYR A 1 774 ? -5.680 30.811 30.580 1.00 85.06 774 TYR A C 1
ATOM 6245 O O . TYR A 1 774 ? -6.214 30.791 31.689 1.00 85.06 774 TYR A O 1
ATOM 6253 N N . TYR A 1 775 ? -6.107 31.599 29.596 1.00 90.19 775 TYR A N 1
ATOM 6254 C CA . TYR A 1 775 ? -7.189 32.568 29.723 1.00 90.19 775 TYR A CA 1
ATOM 6255 C C . TYR A 1 775 ? -8.307 32.238 28.723 1.00 90.19 775 TYR A C 1
ATOM 6257 O O . TYR A 1 775 ? -8.035 32.173 27.518 1.00 90.19 775 TYR A O 1
ATOM 6265 N N . PRO A 1 776 ? -9.565 32.072 29.175 1.00 91.94 776 PRO A N 1
ATOM 6266 C CA . PRO A 1 776 ? -10.697 31.849 28.282 1.00 91.94 776 PRO A CA 1
ATOM 6267 C C . PRO A 1 776 ? -10.878 32.966 27.256 1.00 91.94 776 PRO A C 1
ATOM 6269 O O . PRO A 1 776 ? -10.569 34.126 27.531 1.00 91.94 776 PRO A O 1
ATOM 6272 N N . SER A 1 777 ? -11.436 32.632 26.088 1.00 91.56 777 SER A N 1
ATOM 6273 C CA . SER A 1 777 ? -11.534 33.530 24.922 1.00 91.56 777 SER A CA 1
ATOM 6274 C C . SER A 1 777 ? -12.027 34.948 25.226 1.00 91.56 777 SER A C 1
ATOM 6276 O O . SER A 1 777 ? -11.515 35.891 24.634 1.00 91.56 777 SER A O 1
ATOM 6278 N N . PHE A 1 778 ? -12.989 35.128 26.137 1.00 90.12 778 PHE A N 1
ATOM 6279 C CA . PHE A 1 778 ? -13.478 36.464 26.497 1.00 90.12 778 PHE A CA 1
ATOM 6280 C C . PHE A 1 778 ? -12.405 37.301 27.216 1.00 90.12 778 PHE A C 1
ATOM 6282 O O . PHE A 1 778 ? -12.190 38.456 26.862 1.00 90.12 778 PHE A O 1
ATOM 6289 N N . LYS A 1 779 ? -11.669 36.694 28.154 1.00 91.88 779 LYS A N 1
ATOM 6290 C CA . LYS A 1 779 ? -10.602 37.342 28.926 1.00 91.88 779 LYS A CA 1
ATOM 6291 C C . LYS A 1 779 ? -9.323 37.516 28.104 1.00 91.88 779 LYS A C 1
ATOM 6293 O O . LYS A 1 779 ? -8.634 38.517 28.246 1.00 91.88 779 LYS A O 1
ATOM 6298 N N . ALA A 1 780 ? -9.022 36.590 27.194 1.00 92.25 780 ALA A N 1
ATOM 6299 C CA . ALA A 1 780 ? -7.944 36.775 26.222 1.00 92.25 780 ALA A CA 1
ATOM 6300 C C . ALA A 1 780 ? -8.241 37.933 25.245 1.00 92.25 780 ALA A C 1
ATOM 6302 O O . ALA A 1 780 ? -7.342 38.706 24.922 1.00 92.25 780 ALA A O 1
ATOM 6303 N N . ALA A 1 781 ? -9.499 38.099 24.817 1.00 92.38 781 ALA A N 1
ATOM 6304 C CA . ALA A 1 781 ? -9.923 39.224 23.980 1.00 92.38 781 ALA A CA 1
ATOM 6305 C C . ALA A 1 781 ? -9.814 40.567 24.731 1.00 92.38 781 ALA A C 1
ATOM 6307 O O . ALA A 1 781 ? -9.289 41.537 24.185 1.00 92.38 781 ALA A O 1
ATOM 6308 N N . GLU A 1 782 ? -10.222 40.593 26.004 1.00 92.62 782 GLU A N 1
ATOM 6309 C CA . GLU A 1 782 ? -10.072 41.725 26.929 1.00 92.62 782 GLU A CA 1
ATOM 6310 C C . GLU A 1 782 ? -8.595 42.121 27.135 1.00 92.62 782 GLU A C 1
ATOM 6312 O O . GLU A 1 782 ? -8.230 43.270 26.896 1.00 92.62 782 GLU A O 1
ATOM 6317 N N . LEU A 1 783 ? -7.716 41.164 27.469 1.00 92.12 783 LEU A N 1
ATOM 6318 C CA . LEU A 1 783 ? -6.273 41.379 27.696 1.00 92.12 783 LEU A CA 1
ATOM 6319 C C . LEU A 1 783 ? -5.493 41.848 26.450 1.00 92.12 783 LEU A C 1
ATOM 6321 O O . LEU A 1 783 ? -4.368 42.347 26.571 1.00 92.12 783 LEU A O 1
ATOM 6325 N N . VAL A 1 784 ? -6.069 41.687 25.257 1.00 91.62 784 VAL A N 1
ATOM 6326 C CA . VAL A 1 784 ? -5.531 42.177 23.976 1.00 91.62 784 VAL A CA 1
ATOM 6327 C C . VAL A 1 784 ? -6.300 43.416 23.475 1.00 91.62 784 VAL A C 1
ATOM 6329 O O . VAL A 1 784 ? -5.852 44.103 22.555 1.00 91.62 784 VAL A O 1
ATOM 6332 N N . GLY A 1 785 ? -7.439 43.762 24.084 1.00 90.56 785 GLY A N 1
ATOM 6333 C CA . GLY A 1 785 ? -8.296 44.882 23.690 1.00 90.56 785 GLY A CA 1
ATOM 6334 C C . GLY A 1 785 ? -8.868 44.738 22.275 1.00 90.56 785 GLY A C 1
ATOM 6335 O O . GLY A 1 785 ? -8.736 45.664 21.471 1.00 90.56 785 GLY A O 1
ATOM 6336 N N . ILE A 1 786 ? -9.415 43.566 21.943 1.00 91.56 786 ILE A N 1
ATOM 6337 C CA . ILE A 1 786 ? -10.070 43.246 20.658 1.00 91.56 786 ILE A CA 1
ATOM 6338 C C . ILE A 1 786 ? -11.400 42.525 20.907 1.00 91.56 786 ILE A C 1
ATOM 6340 O O . ILE A 1 786 ? -11.635 42.030 22.007 1.00 91.56 786 ILE A O 1
ATOM 6344 N N . SER A 1 787 ? -12.282 42.426 19.907 1.00 90.56 787 SER A N 1
ATOM 6345 C CA . SER A 1 787 ? -13.512 41.640 20.072 1.00 90.56 787 SER A CA 1
ATOM 6346 C C . SER A 1 787 ? -13.246 40.125 20.044 1.00 90.56 787 SER A C 1
ATOM 6348 O O . SER A 1 787 ? -12.257 39.644 19.481 1.00 90.56 787 SER A O 1
ATOM 6350 N N . GLY A 1 788 ? -14.192 39.340 20.571 1.00 87.81 788 GLY A N 1
ATOM 6351 C CA . GLY A 1 788 ? -14.182 37.881 20.428 1.00 87.81 788 GLY A CA 1
ATOM 6352 C C . GLY A 1 788 ? -14.302 37.392 18.973 1.00 87.81 788 GLY A C 1
ATOM 6353 O O . GLY A 1 788 ? -13.806 36.309 18.663 1.00 87.81 788 GLY A O 1
ATOM 6354 N N . ARG A 1 789 ? -14.894 38.188 18.062 1.00 86.44 789 ARG A N 1
ATOM 6355 C CA . ARG A 1 789 ? -14.949 37.905 16.611 1.00 86.44 789 ARG A CA 1
ATOM 6356 C C . ARG A 1 789 ? -13.568 38.100 15.981 1.00 86.44 789 ARG A C 1
ATOM 6358 O O . ARG A 1 789 ? -13.115 37.213 15.257 1.00 86.44 789 ARG A O 1
ATOM 6365 N N . ALA A 1 790 ? -12.866 39.183 16.326 1.00 88.44 790 ALA A N 1
ATOM 6366 C CA . ALA A 1 790 ? -11.496 39.428 15.878 1.00 88.44 790 ALA A CA 1
ATOM 6367 C C . ALA A 1 790 ? -10.507 38.386 16.413 1.00 88.44 790 ALA A C 1
ATOM 6369 O O . ALA A 1 790 ? -9.798 37.767 15.617 1.00 88.44 790 ALA A O 1
ATOM 6370 N N . LEU A 1 791 ? -10.520 38.110 17.725 1.00 91.75 791 LEU A N 1
ATOM 6371 C CA . LEU A 1 791 ? -9.731 37.027 18.326 1.00 91.75 791 LEU A CA 1
ATOM 6372 C C . LEU A 1 791 ? -10.047 35.684 17.650 1.00 91.75 791 LEU A C 1
ATOM 6374 O O . LEU A 1 791 ? -9.143 34.915 17.322 1.00 91.75 791 LEU A O 1
ATOM 6378 N N . GLY A 1 792 ? -11.332 35.419 17.401 1.00 88.94 792 GLY A N 1
ATOM 6379 C CA . GLY A 1 792 ? -11.816 34.225 16.720 1.00 88.94 792 GLY A CA 1
ATOM 6380 C C . GLY A 1 792 ? -11.232 34.040 15.320 1.00 88.94 792 GLY A C 1
ATOM 6381 O O . GLY A 1 792 ? -10.743 32.950 15.026 1.00 88.94 792 GLY A O 1
ATOM 6382 N N . LYS A 1 793 ? -11.243 35.096 14.493 1.00 88.31 793 LYS A N 1
ATOM 6383 C CA . LYS A 1 793 ? -10.689 35.075 13.131 1.00 88.31 793 LYS A CA 1
ATOM 6384 C C . LYS A 1 793 ? -9.155 35.007 13.136 1.00 88.31 793 LYS A C 1
ATOM 6386 O O . LYS A 1 793 ? -8.616 34.105 12.499 1.00 88.31 793 LYS A O 1
ATOM 6391 N N . ILE A 1 794 ? -8.449 35.873 13.876 1.00 91.25 794 ILE A N 1
ATOM 6392 C CA . ILE A 1 794 ? -6.973 35.947 13.811 1.00 91.25 794 ILE A CA 1
ATOM 6393 C C . ILE A 1 794 ? -6.272 34.699 14.351 1.00 91.25 794 ILE A C 1
ATOM 6395 O O . ILE A 1 794 ? -5.219 34.334 13.845 1.00 91.25 794 ILE A O 1
ATOM 6399 N N . THR A 1 795 ? -6.857 34.010 15.337 1.00 92.31 795 THR A N 1
ATOM 6400 C CA . THR A 1 795 ? -6.304 32.748 15.866 1.00 92.31 795 THR A CA 1
ATOM 6401 C C . THR A 1 795 ? -6.616 31.531 14.990 1.00 92.31 795 THR A C 1
ATOM 6403 O O . THR A 1 795 ? -6.093 30.453 15.245 1.00 92.31 795 THR A O 1
ATOM 6406 N N . SER A 1 796 ? -7.435 31.690 13.948 1.00 89.00 796 SER A N 1
ATOM 6407 C CA . SER A 1 796 ? -7.744 30.653 12.956 1.00 89.00 796 SER A CA 1
ATOM 6408 C C . SER A 1 796 ? -6.959 30.874 11.650 1.00 89.00 796 SER A C 1
ATOM 6410 O O . SER A 1 796 ? -5.952 31.585 11.643 1.00 89.00 796 SER A O 1
ATOM 6412 N N . SER A 1 797 ? -7.400 30.280 10.537 1.00 86.75 797 SER A N 1
ATOM 6413 C CA . SER A 1 797 ? -6.903 30.620 9.199 1.00 86.75 797 SER A CA 1
ATOM 6414 C C . SER A 1 797 ? -7.672 31.827 8.649 1.00 86.75 797 SER A C 1
ATOM 6416 O O . SER A 1 797 ? -8.883 31.757 8.434 1.00 86.75 797 SER A O 1
ATOM 6418 N N . PHE A 1 798 ? -6.973 32.939 8.419 1.00 88.19 798 PHE A N 1
ATOM 6419 C CA . PHE A 1 798 ? -7.549 34.177 7.889 1.00 88.19 798 PHE A CA 1
ATOM 6420 C C . PHE A 1 798 ? -7.055 34.395 6.455 1.00 88.19 798 PHE A C 1
ATOM 6422 O O . PHE A 1 798 ? -5.936 34.853 6.228 1.00 88.19 798 PHE A O 1
ATOM 6429 N N . MET A 1 799 ? -7.885 34.012 5.482 1.00 87.81 799 MET A N 1
ATOM 6430 C CA . MET A 1 799 ? -7.537 34.029 4.058 1.00 87.81 799 MET A CA 1
ATOM 6431 C C . MET A 1 799 ? -7.866 35.380 3.410 1.00 87.81 799 MET A C 1
ATOM 6433 O O . MET A 1 799 ? -9.025 35.799 3.377 1.00 87.81 799 MET A O 1
ATOM 6437 N N . VAL A 1 800 ? -6.843 36.014 2.840 1.00 86.88 800 VAL A N 1
ATOM 6438 C CA . VAL A 1 800 ? -6.903 37.278 2.094 1.00 86.88 800 VAL A CA 1
ATOM 6439 C C . VAL A 1 800 ? -6.607 37.021 0.616 1.00 86.88 800 VAL A C 1
ATOM 6441 O O . VAL A 1 800 ? -5.736 36.216 0.291 1.00 86.88 800 VAL A O 1
ATOM 6444 N N . ILE A 1 801 ? -7.320 37.696 -0.284 1.00 86.88 801 ILE A N 1
ATOM 6445 C CA . ILE A 1 801 ? -7.122 37.608 -1.738 1.00 86.88 801 ILE A CA 1
ATOM 6446 C C . ILE A 1 801 ? -6.248 38.783 -2.202 1.00 86.88 801 ILE A C 1
ATOM 6448 O O . ILE A 1 801 ? -6.618 39.940 -1.989 1.00 86.88 801 ILE A O 1
ATOM 6452 N N . THR A 1 802 ? -5.097 38.497 -2.811 1.00 85.25 802 THR A N 1
ATOM 6453 C CA . THR A 1 802 ? -4.181 39.494 -3.406 1.00 85.25 802 THR A CA 1
ATOM 6454 C C . THR A 1 802 ? -4.679 39.976 -4.777 1.00 85.25 802 THR A C 1
ATOM 6456 O O . THR A 1 802 ? -5.654 39.441 -5.311 1.00 85.25 802 THR A O 1
ATOM 6459 N N . SER A 1 803 ? -4.079 41.027 -5.349 1.00 81.25 803 SER A N 1
ATOM 6460 C CA . SER A 1 803 ? -4.556 41.632 -6.611 1.00 81.25 803 SER A CA 1
ATOM 6461 C C . SER A 1 803 ? -4.498 40.679 -7.814 1.00 81.25 803 SER A C 1
ATOM 6463 O O . SER A 1 803 ? -5.347 40.749 -8.700 1.00 81.25 803 SER A O 1
ATOM 6465 N N . ASP A 1 804 ? -3.571 39.722 -7.782 1.00 82.25 804 ASP A N 1
ATOM 6466 C CA . ASP A 1 804 ? -3.415 38.606 -8.723 1.00 82.25 804 ASP A CA 1
ATOM 6467 C C . ASP A 1 804 ? -4.407 37.441 -8.502 1.00 82.25 804 ASP A C 1
ATOM 6469 O O . ASP A 1 804 ? -4.282 36.381 -9.115 1.00 82.25 804 ASP A O 1
ATOM 6473 N N . ASN A 1 805 ? -5.393 37.623 -7.616 1.00 81.81 805 ASN A N 1
ATOM 6474 C CA . ASN A 1 805 ? -6.389 36.633 -7.203 1.00 81.81 805 ASN A CA 1
ATOM 6475 C C . ASN A 1 805 ? -5.817 35.389 -6.478 1.00 81.81 805 ASN A C 1
ATOM 6477 O O . ASN A 1 805 ? -6.552 34.423 -6.239 1.00 81.81 805 ASN A O 1
ATOM 6481 N N . GLN A 1 806 ? -4.541 35.393 -6.066 1.00 82.50 806 GLN A N 1
ATOM 6482 C CA . GLN A 1 806 ? -4.007 34.351 -5.184 1.00 82.50 806 GLN A CA 1
ATOM 6483 C C . GLN A 1 806 ? -4.590 34.461 -3.767 1.00 82.50 806 GLN A C 1
ATOM 6485 O O . GLN A 1 806 ? -4.977 35.529 -3.291 1.00 82.50 806 GLN A O 1
ATOM 6490 N N . LYS A 1 807 ? -4.643 33.327 -3.059 1.00 86.25 807 LYS A N 1
ATOM 6491 C CA . LYS A 1 807 ? -5.152 33.241 -1.683 1.00 86.25 807 LYS A CA 1
ATOM 6492 C C . LYS A 1 807 ? -3.995 33.152 -0.688 1.00 86.25 807 LYS A C 1
ATOM 6494 O O . LYS A 1 807 ? -3.179 32.234 -0.731 1.00 86.25 807 LYS A O 1
ATOM 6499 N N . SER A 1 808 ? -3.945 34.099 0.240 1.00 85.38 808 SER A N 1
ATOM 6500 C CA . SER A 1 808 ? -2.882 34.283 1.226 1.00 85.38 808 SER A CA 1
ATOM 6501 C C . SER A 1 808 ? -3.428 34.164 2.647 1.00 85.38 808 SER A C 1
ATOM 6503 O O . SER A 1 808 ? -4.199 35.013 3.078 1.00 85.38 808 SER A O 1
ATOM 6505 N N . ASN A 1 809 ? -3.009 33.140 3.395 1.00 89.81 809 ASN A N 1
ATOM 6506 C CA . ASN A 1 809 ? -3.304 33.057 4.827 1.00 89.81 809 ASN A CA 1
ATOM 6507 C C . ASN A 1 809 ? -2.448 34.073 5.605 1.00 89.81 809 ASN A C 1
ATOM 6509 O O . ASN A 1 809 ? -1.225 34.078 5.441 1.00 89.81 809 ASN A O 1
ATOM 6513 N N . LEU A 1 810 ? -3.092 34.894 6.436 1.00 90.62 810 LEU A N 1
ATOM 6514 C CA . LEU A 1 810 ? -2.484 35.838 7.384 1.00 90.62 810 LEU A CA 1
ATOM 6515 C C . LEU A 1 810 ? -2.895 35.554 8.845 1.00 90.62 810 LEU A C 1
ATOM 6517 O O . LEU A 1 810 ? -2.600 36.349 9.737 1.00 90.62 810 LEU A O 1
ATOM 6521 N N . GLY A 1 811 ? -3.611 34.456 9.100 1.00 89.88 811 GLY A N 1
ATOM 6522 C CA . GLY A 1 811 ? -4.015 34.049 10.446 1.00 89.88 811 GLY A CA 1
ATOM 6523 C C . GLY A 1 811 ? -2.881 33.372 11.216 1.00 89.88 811 GLY A C 1
ATOM 6524 O O . GLY A 1 811 ? -2.050 32.684 10.625 1.00 89.88 811 GLY A O 1
ATOM 6525 N N . LEU A 1 812 ? -2.881 33.522 12.543 1.00 92.00 812 LEU A N 1
ATOM 6526 C CA . LEU A 1 812 ? -1.925 32.879 13.450 1.00 92.00 812 LEU A CA 1
ATOM 6527 C C . LEU A 1 812 ? -2.127 31.361 13.578 1.00 92.00 812 LEU A C 1
ATOM 6529 O O . LEU A 1 812 ? -1.277 30.695 14.152 1.00 92.00 812 LEU A O 1
ATOM 6533 N N . CYS A 1 813 ? -3.237 30.812 13.069 1.00 91.31 813 CYS A N 1
ATOM 6534 C CA . CYS A 1 813 ? -3.464 29.365 12.948 1.00 91.31 813 CYS A CA 1
ATOM 6535 C C . CYS A 1 813 ? -3.361 28.556 14.259 1.00 91.31 813 CYS A C 1
ATOM 6537 O O . CYS A 1 813 ? -3.191 27.343 14.230 1.00 91.31 813 CYS A O 1
ATOM 6539 N N . LEU A 1 814 ? -3.537 29.205 15.412 1.00 91.00 814 LEU A N 1
ATOM 6540 C CA . LEU A 1 814 ? -3.466 28.581 16.736 1.00 91.00 814 LEU A CA 1
ATOM 6541 C C . LEU A 1 814 ? -4.613 27.589 17.012 1.00 91.00 814 LEU A C 1
ATOM 6543 O O . LEU A 1 814 ? -4.524 26.820 17.968 1.00 91.00 814 LEU A O 1
ATOM 6547 N N . LYS A 1 815 ? -5.706 27.620 16.233 1.00 89.94 815 LYS A N 1
ATOM 6548 C CA . LYS A 1 815 ? -6.868 26.726 16.386 1.00 89.94 815 LYS A CA 1
ATOM 6549 C C . LYS A 1 815 ? -7.582 26.401 15.071 1.00 89.94 815 LYS A C 1
ATOM 6551 O O . LYS A 1 815 ? -7.701 27.245 14.181 1.00 89.94 815 LYS A O 1
ATOM 6556 N N . PHE A 1 816 ? -8.184 25.212 15.012 1.00 85.19 816 PHE A N 1
ATOM 6557 C CA . PHE A 1 816 ? -8.972 24.731 13.875 1.00 85.19 816 PHE A CA 1
ATOM 6558 C C . PHE A 1 816 ? -10.231 23.993 14.354 1.00 85.19 816 PHE A C 1
ATOM 6560 O O . PHE A 1 816 ? -10.249 22.767 14.452 1.00 85.19 816 PHE A O 1
ATOM 6567 N N . GLU A 1 817 ? -11.308 24.738 14.620 1.00 81.44 817 GLU A N 1
ATOM 6568 C CA . GLU A 1 817 ? -12.584 24.194 15.123 1.00 81.44 817 GLU A CA 1
ATOM 6569 C C . GLU A 1 817 ? -13.114 23.038 14.255 1.00 81.44 817 GLU A C 1
ATOM 6571 O O . GLU A 1 817 ? -13.350 21.946 14.763 1.00 81.44 817 GLU A O 1
ATOM 6576 N N . ALA A 1 818 ? -13.214 23.245 12.936 1.00 76.19 818 ALA A N 1
ATOM 6577 C CA . ALA A 1 818 ? -13.757 22.261 11.994 1.00 76.19 818 ALA A CA 1
ATOM 6578 C C . ALA A 1 818 ? -12.854 21.033 11.747 1.00 76.19 818 ALA A C 1
ATOM 6580 O O . ALA A 1 818 ? -13.326 20.044 11.196 1.00 76.19 818 ALA A O 1
ATOM 6581 N N . LYS A 1 819 ? -11.572 21.084 12.140 1.00 73.81 819 LYS A N 1
ATOM 6582 C CA . LYS A 1 819 ? -10.643 19.938 12.085 1.00 73.81 819 LYS A CA 1
ATOM 6583 C C . LYS A 1 819 ? -10.390 19.301 13.460 1.00 73.81 819 LYS A C 1
ATOM 6585 O O . LYS A 1 819 ? -9.663 18.318 13.537 1.00 73.81 819 LYS A O 1
ATOM 6590 N N . ALA A 1 820 ? -10.938 19.869 14.539 1.00 78.31 820 ALA A N 1
ATOM 6591 C CA . ALA A 1 820 ? -10.607 19.514 15.920 1.00 78.31 820 ALA A CA 1
ATOM 6592 C C . ALA A 1 820 ? -9.087 19.539 16.228 1.00 78.31 820 ALA A C 1
ATOM 6594 O O . ALA A 1 820 ? -8.584 18.648 16.915 1.00 78.31 820 ALA A O 1
ATOM 6595 N N . LEU A 1 821 ? -8.367 20.570 15.754 1.00 81.62 821 LEU A N 1
ATOM 6596 C CA . LEU A 1 821 ? -6.923 20.770 16.003 1.00 81.62 821 LEU A CA 1
ATOM 6597 C C . LEU A 1 821 ? -6.631 22.064 16.786 1.00 81.62 821 LEU A C 1
ATOM 6599 O O . LEU A 1 821 ? -7.380 23.042 16.690 1.00 81.62 821 LEU A O 1
ATOM 6603 N N . LYS A 1 822 ? -5.513 22.081 17.516 1.00 86.88 822 LYS A N 1
ATOM 6604 C CA . LYS A 1 822 ? -4.959 23.188 18.318 1.00 86.88 822 LYS A CA 1
ATOM 6605 C C . LYS A 1 822 ? -3.440 23.275 18.120 1.00 86.88 822 LYS A C 1
ATOM 6607 O O . LYS A 1 822 ? -2.843 22.345 17.597 1.00 86.88 822 LYS A O 1
ATOM 6612 N N . VAL A 1 823 ? -2.813 24.347 18.596 1.00 85.44 823 VAL A N 1
ATOM 6613 C CA . VAL A 1 823 ? -1.347 24.454 18.697 1.00 85.44 823 VAL A CA 1
ATOM 6614 C C . VAL A 1 823 ? -0.953 24.397 20.174 1.00 85.44 823 VAL A C 1
ATOM 6616 O O . VAL A 1 823 ? -1.461 25.189 20.976 1.00 85.44 823 VAL A O 1
ATOM 6619 N N . ILE A 1 824 ? -0.074 23.451 20.530 1.00 78.00 824 ILE A N 1
ATOM 6620 C CA . ILE A 1 824 ? 0.453 23.254 21.897 1.00 78.00 824 ILE A CA 1
ATOM 6621 C C . ILE A 1 824 ? 1.093 24.553 22.398 1.00 78.00 824 ILE A C 1
ATOM 6623 O O . ILE A 1 824 ? 1.566 25.356 21.602 1.00 78.00 824 ILE A O 1
ATOM 6627 N N . ASP A 1 825 ? 1.071 24.796 23.710 1.00 80.06 825 ASP A N 1
ATOM 6628 C CA . ASP A 1 825 ? 1.605 26.002 24.363 1.00 80.06 825 ASP A CA 1
ATOM 6629 C C . ASP A 1 825 ? 0.955 27.341 23.975 1.00 80.06 825 ASP A C 1
ATOM 6631 O O . ASP A 1 825 ? 1.207 28.349 24.638 1.00 80.06 825 ASP A O 1
ATOM 6635 N N . TYR A 1 826 ? 0.078 27.370 22.968 1.00 87.38 826 TYR A N 1
ATOM 6636 C CA . TYR A 1 826 ? -0.609 28.568 22.488 1.00 87.38 826 TYR A CA 1
ATOM 6637 C C . TYR A 1 826 ? -2.127 28.514 22.700 1.00 87.38 826 TYR A C 1
ATOM 6639 O O . TYR A 1 826 ? -2.708 29.505 23.150 1.00 87.38 826 TYR A O 1
ATOM 6647 N N . SER A 1 827 ? -2.792 27.389 22.413 1.00 89.50 827 SER A N 1
ATOM 6648 C CA . SER A 1 827 ? -4.243 27.261 22.601 1.00 89.50 827 SER A CA 1
ATOM 6649 C C . SER A 1 827 ? -4.686 25.897 23.132 1.00 89.50 827 SER A C 1
ATOM 6651 O O . SER A 1 827 ? -4.035 24.869 22.953 1.00 89.50 827 SER A O 1
ATOM 6653 N N . ARG A 1 828 ? -5.850 25.892 23.782 1.00 86.69 828 ARG A N 1
ATOM 6654 C CA . ARG A 1 828 ? -6.567 24.686 24.210 1.00 86.69 828 ARG A CA 1
ATOM 6655 C C . ARG A 1 828 ? -8.075 24.922 24.134 1.00 86.69 828 ARG A C 1
ATOM 6657 O O . ARG A 1 828 ? -8.525 26.055 23.962 1.00 86.69 828 ARG A O 1
ATOM 6664 N N . LYS A 1 829 ? -8.868 23.864 24.298 1.00 83.44 829 LYS A N 1
ATOM 6665 C CA . LYS A 1 829 ? -10.331 23.951 24.351 1.00 83.44 829 LYS A CA 1
ATOM 6666 C C . LYS A 1 829 ? -10.847 23.255 25.602 1.00 83.44 829 LYS A C 1
ATOM 6668 O O . LYS A 1 829 ? -10.615 22.062 25.777 1.00 83.44 829 LYS A O 1
ATOM 6673 N N . GLU A 1 830 ? -11.551 23.997 26.445 1.00 74.62 830 GLU A N 1
ATOM 6674 C CA . GLU A 1 830 ? -12.167 23.494 27.668 1.00 74.62 830 GLU A CA 1
ATOM 6675 C C . GLU A 1 830 ? -13.695 23.566 27.514 1.00 74.62 830 GLU A C 1
ATOM 6677 O O . GLU A 1 830 ? -14.293 24.635 27.372 1.00 74.62 830 GLU A O 1
ATOM 6682 N N . GLY A 1 831 ? -14.337 22.396 27.430 1.00 74.75 831 GLY A N 1
ATOM 6683 C CA . GLY A 1 831 ? -15.763 22.277 27.119 1.00 74.75 831 GLY A CA 1
ATOM 6684 C C . GLY A 1 831 ? -16.135 22.902 25.766 1.00 74.75 831 GLY A C 1
ATOM 6685 O O . GLY A 1 831 ? -15.759 22.404 24.705 1.00 74.75 831 GLY A O 1
ATOM 6686 N N . ARG A 1 832 ? -16.917 23.990 25.802 1.00 77.94 832 ARG A N 1
ATOM 6687 C CA . ARG A 1 832 ? -17.357 24.744 24.609 1.00 77.94 832 ARG A CA 1
ATOM 6688 C C . ARG A 1 832 ? -16.485 25.966 24.295 1.00 77.94 832 ARG A C 1
ATOM 6690 O O . ARG A 1 832 ? -16.692 26.596 23.261 1.00 77.94 832 ARG A O 1
ATOM 6697 N N . THR A 1 833 ? -15.534 26.313 25.158 1.00 84.00 833 THR A N 1
ATOM 6698 C CA . THR A 1 833 ? -14.716 27.529 25.053 1.00 84.00 833 THR A CA 1
ATOM 6699 C C . THR A 1 833 ? -13.281 27.221 24.649 1.00 84.00 833 THR A C 1
ATOM 6701 O O . THR A 1 833 ? -12.709 26.212 25.050 1.00 84.00 833 THR A O 1
ATOM 6704 N N . TRP A 1 834 ? -12.696 28.108 23.845 1.00 89.88 834 TRP A N 1
ATOM 6705 C CA . TRP A 1 834 ? -11.259 28.120 23.574 1.00 89.88 834 TRP A CA 1
ATOM 6706 C C . TRP A 1 834 ? -10.549 28.987 24.611 1.00 89.88 834 TRP A C 1
ATOM 6708 O O . TRP A 1 834 ? -11.019 30.096 24.888 1.00 89.88 834 TRP A O 1
ATOM 6718 N N . ASP A 1 835 ? -9.399 28.533 25.091 1.00 91.25 835 ASP A N 1
ATOM 6719 C CA . ASP A 1 835 ? -8.495 29.311 25.934 1.00 91.25 835 ASP A CA 1
ATOM 6720 C C . ASP A 1 835 ? -7.160 29.504 25.213 1.00 91.25 835 ASP A C 1
ATOM 6722 O O . ASP A 1 835 ? -6.747 28.667 24.403 1.00 91.25 835 ASP A O 1
ATOM 6726 N N . TYR A 1 836 ? -6.460 30.582 25.553 1.00 92.19 836 TYR A N 1
ATOM 6727 C CA . TYR A 1 836 ? -5.144 30.905 25.006 1.00 92.19 836 TYR A CA 1
ATOM 6728 C C . TYR A 1 836 ? -4.159 31.140 26.145 1.00 92.19 836 TYR A C 1
ATOM 6730 O O . TYR A 1 836 ? -4.537 31.644 27.205 1.00 92.19 836 TYR A O 1
ATOM 6738 N N . SER A 1 837 ? -2.907 30.754 25.933 1.00 91.19 837 SER A N 1
ATOM 6739 C CA . SER A 1 837 ? -1.840 30.963 26.909 1.00 91.19 837 SER A CA 1
ATOM 6740 C C . SER A 1 837 ? -1.369 32.419 26.939 1.00 91.19 837 SER A C 1
ATOM 6742 O O . SER A 1 837 ? -1.650 33.218 26.040 1.00 91.19 837 SER A O 1
ATOM 6744 N N . GLU A 1 838 ? -0.563 32.752 27.942 1.00 90.31 838 GLU A N 1
ATOM 6745 C CA . GLU A 1 838 ? 0.182 34.011 27.984 1.00 90.31 838 GLU A CA 1
ATOM 6746 C C . GLU A 1 838 ? 1.120 34.193 26.767 1.00 90.31 838 GLU A C 1
ATOM 6748 O O . GLU A 1 838 ? 1.192 35.296 26.222 1.00 90.31 838 GLU A O 1
ATOM 6753 N N . LYS A 1 839 ? 1.733 33.110 26.246 1.00 89.31 839 LYS A N 1
ATOM 6754 C CA . LYS A 1 839 ? 2.527 33.130 24.995 1.00 89.31 839 LYS A CA 1
ATOM 6755 C C . LYS A 1 839 ? 1.680 33.576 23.796 1.00 89.31 839 LYS A C 1
ATOM 6757 O O . LYS A 1 839 ? 2.103 34.425 23.013 1.00 89.31 839 LYS A O 1
ATOM 6762 N N . ALA A 1 840 ? 0.462 33.047 23.670 1.00 92.31 840 ALA A N 1
ATOM 6763 C CA . ALA A 1 840 ? -0.463 33.442 22.610 1.00 92.31 840 ALA A CA 1
ATOM 6764 C C . ALA A 1 840 ? -0.956 34.884 22.767 1.00 92.31 840 ALA A C 1
ATOM 6766 O O . ALA A 1 840 ? -1.002 35.616 21.782 1.00 92.31 840 ALA A O 1
ATOM 6767 N N . ILE A 1 841 ? -1.281 35.322 23.986 1.00 93.56 841 ILE A N 1
ATOM 6768 C CA . ILE A 1 841 ? -1.688 36.710 24.257 1.00 93.56 841 ILE A CA 1
ATOM 6769 C C . ILE A 1 841 ? -0.573 37.695 23.881 1.00 93.56 841 ILE A C 1
ATOM 6771 O O . ILE A 1 841 ? -0.860 38.706 23.239 1.00 93.56 841 ILE A O 1
ATOM 6775 N N . ALA A 1 842 ? 0.687 37.382 24.202 1.00 93.19 842 ALA A N 1
ATOM 6776 C CA . ALA A 1 842 ? 1.841 38.177 23.786 1.00 93.19 842 ALA A CA 1
ATOM 6777 C C . ALA A 1 842 ? 1.981 38.237 22.252 1.00 93.19 842 ALA A C 1
ATOM 6779 O O . ALA A 1 842 ? 2.072 39.328 21.694 1.00 93.19 842 ALA A O 1
ATOM 6780 N N . LEU A 1 843 ? 1.904 37.094 21.559 1.00 93.75 843 LEU A N 1
ATOM 6781 C CA . LEU A 1 843 ? 2.012 37.023 20.095 1.00 93.75 843 LEU A CA 1
ATOM 6782 C C . LEU A 1 843 ? 0.882 37.780 19.368 1.00 93.75 843 LEU A C 1
ATOM 6784 O O . LEU A 1 843 ? 1.131 38.469 18.379 1.00 93.75 843 LEU A O 1
ATOM 6788 N N . ILE A 1 844 ? -0.362 37.688 19.855 1.00 94.00 844 ILE A N 1
ATOM 6789 C CA . ILE A 1 844 ? -1.500 38.419 19.269 1.00 94.00 844 ILE A CA 1
ATOM 6790 C C . ILE A 1 844 ? -1.368 39.925 19.548 1.00 94.00 844 ILE A C 1
ATOM 6792 O O . ILE A 1 844 ? -1.685 40.729 18.669 1.00 94.00 844 ILE A O 1
ATOM 6796 N N . ARG A 1 845 ? -0.880 40.321 20.735 1.00 94.31 845 ARG A N 1
ATOM 6797 C CA . ARG A 1 845 ? -0.601 41.726 21.067 1.00 94.31 845 ARG A CA 1
ATOM 6798 C C . ARG A 1 845 ? 0.478 42.310 20.152 1.00 94.31 845 ARG A C 1
ATOM 6800 O O . ARG A 1 845 ? 0.234 43.352 19.555 1.00 94.31 845 ARG A O 1
ATOM 6807 N N . GLU A 1 846 ? 1.595 41.612 19.958 1.00 94.44 846 GLU A N 1
ATOM 6808 C CA . GLU A 1 846 ? 2.670 42.076 19.072 1.00 94.44 846 GLU A CA 1
ATOM 6809 C C . GLU A 1 846 ? 2.201 42.192 17.609 1.00 94.44 846 GLU A C 1
ATOM 6811 O O . GLU A 1 846 ? 2.505 43.177 16.937 1.00 94.44 846 GLU A O 1
ATOM 6816 N N . TYR A 1 847 ? 1.385 41.247 17.119 1.00 94.38 847 TYR A N 1
ATOM 6817 C CA . TYR A 1 847 ? 0.757 41.360 15.794 1.00 94.38 847 TYR A CA 1
ATOM 6818 C C . TYR A 1 847 ? -0.135 42.616 15.730 1.00 94.38 847 TYR A C 1
ATOM 6820 O O . TYR A 1 847 ? -0.021 43.413 14.800 1.00 94.38 847 TYR A O 1
ATOM 6828 N N . LYS A 1 848 ? -0.987 42.849 16.736 1.00 92.31 848 LYS A N 1
ATOM 6829 C CA . LYS A 1 848 ? -1.871 44.025 16.796 1.00 92.31 848 LYS A CA 1
ATOM 6830 C C . LYS A 1 848 ? -1.102 45.351 16.810 1.00 92.31 848 LYS A C 1
ATOM 6832 O O . LYS A 1 848 ? -1.569 46.321 16.219 1.00 92.31 848 LYS A O 1
ATOM 6837 N N . GLU A 1 849 ? 0.050 45.389 17.471 1.00 92.12 849 GLU A N 1
ATOM 6838 C CA . GLU A 1 849 ? 0.934 46.557 17.538 1.00 92.12 849 GLU A CA 1
ATOM 6839 C C . GLU A 1 849 ? 1.712 46.770 16.227 1.00 92.12 849 GLU A C 1
ATOM 6841 O O . GLU A 1 849 ? 1.869 47.911 15.798 1.00 92.12 849 GLU A O 1
ATOM 6846 N N . THR A 1 850 ? 2.124 45.693 15.548 1.00 92.12 850 THR A N 1
ATOM 6847 C CA . THR A 1 850 ? 2.886 45.756 14.284 1.00 92.12 850 THR A CA 1
ATOM 6848 C C . THR A 1 850 ? 1.999 46.042 13.061 1.00 92.12 850 THR A C 1
ATOM 6850 O O . THR A 1 850 ? 2.413 46.768 12.161 1.00 92.12 850 THR A O 1
ATOM 6853 N N . PHE A 1 851 ? 0.782 45.485 13.011 1.00 91.88 851 PHE A N 1
ATOM 6854 C CA . PHE A 1 851 ? -0.125 45.546 11.850 1.00 91.88 851 PHE A CA 1
ATOM 6855 C C . PHE A 1 851 ? -1.589 45.851 12.253 1.00 91.88 851 PHE A C 1
ATOM 6857 O O . PHE A 1 851 ? -2.492 45.030 12.030 1.00 91.88 851 PHE A O 1
ATOM 6864 N N . PRO A 1 852 ? -1.868 47.017 12.870 1.00 89.00 852 PRO A N 1
ATOM 6865 C CA . PRO A 1 852 ? -3.192 47.362 13.396 1.00 89.00 852 PRO A CA 1
ATOM 6866 C C . PRO A 1 852 ? -4.299 47.433 12.327 1.00 89.00 852 PRO A C 1
ATOM 6868 O O . PRO A 1 852 ? -5.478 47.289 12.655 1.00 89.00 852 PRO A O 1
ATOM 6871 N N . GLU A 1 853 ? -3.958 47.633 11.051 1.00 86.81 853 GLU A N 1
ATOM 6872 C CA . GLU A 1 853 ? -4.898 47.683 9.925 1.00 86.81 853 GLU A CA 1
ATOM 6873 C C . GLU A 1 853 ? -5.645 46.360 9.737 1.00 86.81 853 GLU A C 1
ATOM 6875 O O . GLU A 1 853 ? -6.850 46.367 9.483 1.00 86.81 853 GLU A O 1
ATOM 6880 N N . VAL A 1 854 ? -4.959 45.228 9.942 1.00 86.81 854 VAL A N 1
ATOM 6881 C CA . VAL A 1 854 ? -5.565 43.889 9.878 1.00 86.81 854 VAL A CA 1
ATOM 6882 C C . VAL A 1 854 ? -6.717 43.802 10.876 1.00 86.81 854 VAL A C 1
ATOM 6884 O O . VAL A 1 854 ? -7.840 43.450 10.513 1.00 86.81 854 VAL A O 1
ATOM 6887 N N . PHE A 1 855 ? -6.462 44.196 12.125 1.00 87.81 855 PHE A N 1
ATOM 6888 C CA . PHE A 1 855 ? -7.419 44.082 13.223 1.00 87.81 855 PHE A CA 1
ATOM 6889 C C . PHE A 1 855 ? -8.645 44.990 13.051 1.00 87.81 855 PHE A C 1
ATOM 6891 O O . PHE A 1 855 ? -9.735 44.588 13.452 1.00 87.81 855 PHE A O 1
ATOM 6898 N N . ARG A 1 856 ? -8.514 46.145 12.378 1.00 83.25 856 ARG A N 1
ATOM 6899 C CA . ARG A 1 856 ? -9.656 47.023 12.039 1.00 83.25 856 ARG A CA 1
ATOM 6900 C C . ARG A 1 856 ? -10.699 46.341 11.145 1.00 83.25 856 ARG A C 1
ATOM 6902 O O . ARG A 1 856 ? -11.876 46.675 11.235 1.00 83.25 856 ARG A O 1
ATOM 6909 N N . ILE A 1 857 ? -10.291 45.398 10.291 1.00 83.12 857 ILE A N 1
ATOM 6910 C CA . ILE A 1 857 ? -11.190 44.708 9.348 1.00 83.12 857 ILE A CA 1
ATOM 6911 C C . ILE A 1 857 ? -11.820 43.442 9.951 1.00 83.12 857 ILE A C 1
ATOM 6913 O O . ILE A 1 857 ? -12.917 43.051 9.547 1.00 83.12 857 ILE A O 1
ATOM 6917 N N . LEU A 1 858 ? -11.177 42.804 10.936 1.00 81.31 858 LEU A N 1
ATOM 6918 C CA . LEU A 1 858 ? -11.656 41.534 11.506 1.00 81.31 858 LEU A CA 1
ATOM 6919 C C . LEU A 1 858 ? -13.034 41.636 12.185 1.00 81.31 858 LEU A C 1
ATOM 6921 O O . LEU A 1 858 ? -13.797 40.665 12.159 1.00 81.31 858 LEU A O 1
ATOM 6925 N N . ASP A 1 859 ? -13.361 42.804 12.741 1.00 73.81 859 ASP A N 1
ATOM 6926 C CA . ASP A 1 859 ? -14.654 43.087 13.378 1.00 73.81 859 ASP A CA 1
ATOM 6927 C C . ASP A 1 859 ? -15.790 43.372 12.378 1.00 73.81 859 ASP A C 1
ATOM 6929 O O . ASP A 1 859 ? -16.955 43.439 12.766 1.00 73.81 859 ASP A O 1
ATOM 6933 N N . GLY A 1 860 ? -15.496 43.466 11.076 1.00 70.06 860 GLY A N 1
ATOM 6934 C CA . GLY A 1 860 ? -16.502 43.701 10.043 1.00 70.06 860 GLY A CA 1
ATOM 6935 C C . GLY A 1 860 ? -17.532 42.568 9.905 1.00 70.06 860 GLY A C 1
ATOM 6936 O O . GLY A 1 860 ? -17.205 41.376 9.979 1.00 70.06 860 GLY A O 1
ATOM 6937 N N . ASN A 1 861 ? -18.781 42.936 9.600 1.00 55.12 861 ASN A N 1
ATOM 6938 C CA . ASN A 1 861 ? -19.921 42.026 9.373 1.00 55.12 861 ASN A CA 1
ATOM 6939 C C . ASN A 1 861 ? -19.862 41.233 8.045 1.00 55.12 861 ASN A C 1
ATOM 6941 O O . ASN A 1 861 ? -20.869 40.693 7.598 1.00 55.12 861 ASN A O 1
ATOM 6945 N N . GLY A 1 862 ? -18.692 41.147 7.406 1.00 58.38 862 GLY A N 1
ATOM 6946 C CA . GLY A 1 862 ? -18.467 40.309 6.231 1.00 58.38 862 GLY A CA 1
ATOM 6947 C C . GLY A 1 862 ? -17.890 38.940 6.595 1.00 58.38 862 GLY A C 1
ATOM 6948 O O . GLY A 1 862 ? -16.911 38.852 7.344 1.00 58.38 862 GLY A O 1
ATOM 6949 N N . ASP A 1 863 ? -18.460 37.888 6.008 1.00 55.94 863 ASP A N 1
ATOM 6950 C CA . ASP A 1 863 ? -17.884 36.532 5.991 1.00 55.94 863 ASP A CA 1
ATOM 6951 C C . ASP A 1 863 ? -17.328 36.150 4.598 1.00 55.94 863 ASP A C 1
ATOM 6953 O O . ASP A 1 863 ? -16.772 35.071 4.411 1.00 55.94 863 ASP A O 1
ATOM 6957 N N . ALA A 1 864 ? -17.395 37.071 3.629 1.00 59.75 864 ALA A N 1
ATOM 6958 C CA . ALA A 1 864 ? -16.639 36.986 2.382 1.00 59.75 864 ALA A CA 1
ATOM 6959 C C . ALA A 1 864 ? -15.124 37.146 2.633 1.00 59.75 864 ALA A C 1
ATOM 6961 O O . ALA A 1 864 ? -14.707 37.892 3.522 1.00 59.75 864 ALA A O 1
ATOM 6962 N N . MET A 1 865 ? -14.293 36.482 1.819 1.00 73.94 865 MET A N 1
ATOM 6963 C CA . MET A 1 865 ? -12.832 36.632 1.873 1.00 73.94 865 MET A CA 1
ATOM 6964 C C . MET A 1 865 ? -12.427 38.086 1.590 1.00 73.94 865 MET A C 1
ATOM 6966 O O . MET A 1 865 ? -12.831 38.669 0.583 1.00 73.94 865 MET A O 1
ATOM 6970 N N . ALA A 1 866 ? -11.615 38.667 2.474 1.00 77.50 866 ALA A N 1
ATOM 6971 C CA . ALA A 1 866 ? -11.149 40.041 2.328 1.00 77.50 866 ALA A CA 1
ATOM 6972 C C . ALA A 1 866 ? -10.140 40.158 1.174 1.00 77.50 866 ALA A C 1
ATOM 6974 O O . ALA A 1 866 ? -9.280 39.295 1.004 1.00 77.50 866 ALA A O 1
ATOM 6975 N N . LYS A 1 867 ? -10.211 41.242 0.396 1.00 83.00 867 LYS A N 1
ATOM 6976 C CA . LYS A 1 867 ? -9.170 41.596 -0.582 1.00 83.00 867 LYS A CA 1
ATOM 6977 C C . LYS A 1 867 ? -8.053 42.379 0.106 1.00 83.00 867 LYS A C 1
ATOM 6979 O O . LYS A 1 867 ? -8.342 43.186 0.986 1.00 83.00 867 LYS A O 1
ATOM 6984 N N . ALA A 1 868 ? -6.806 42.209 -0.328 1.00 82.50 868 ALA A N 1
ATOM 6985 C CA . ALA A 1 868 ? -5.654 42.939 0.206 1.00 82.50 868 ALA A CA 1
ATOM 6986 C C . ALA A 1 868 ? -5.871 44.464 0.160 1.00 82.50 868 ALA A C 1
ATOM 6988 O O . ALA A 1 868 ? -5.681 45.150 1.162 1.00 82.50 868 ALA A O 1
ATOM 6989 N N . SER A 1 869 ? -6.404 44.973 -0.955 1.00 81.31 869 SER A N 1
ATOM 6990 C CA . SER A 1 869 ? -6.764 46.386 -1.152 1.00 81.31 869 SER A CA 1
ATOM 6991 C C . SER A 1 869 ? -7.903 46.906 -0.262 1.00 81.31 869 SER A C 1
ATOM 6993 O O . SER A 1 869 ? -8.073 48.115 -0.150 1.00 81.31 869 SER A O 1
ATOM 6995 N N . HIS A 1 870 ? -8.684 46.028 0.381 1.00 80.75 870 HIS A N 1
ATOM 6996 C CA . HIS A 1 870 ? -9.695 46.424 1.371 1.00 80.75 870 HIS A CA 1
ATOM 6997 C C . HIS A 1 870 ? -9.115 46.492 2.797 1.00 80.75 870 HIS A C 1
ATOM 6999 O O . HIS A 1 870 ? -9.748 47.068 3.677 1.00 80.75 870 HIS A O 1
ATOM 7005 N N . ILE A 1 871 ? -7.942 45.891 3.036 1.00 81.25 871 ILE A N 1
ATOM 7006 C CA . ILE A 1 871 ? -7.236 45.920 4.328 1.00 81.25 871 ILE A CA 1
ATOM 7007 C C . ILE A 1 871 ? -6.181 47.032 4.333 1.00 81.25 871 ILE A C 1
ATOM 7009 O O . ILE A 1 871 ? -6.065 47.765 5.311 1.00 81.25 871 ILE A O 1
ATOM 7013 N N . PHE A 1 872 ? -5.453 47.189 3.225 1.00 84.75 872 PHE A N 1
ATOM 7014 C CA . PHE A 1 872 ? -4.378 48.165 3.069 1.00 84.75 872 PHE A CA 1
ATOM 7015 C C . PHE A 1 872 ? -4.757 49.209 2.004 1.00 84.75 872 PHE A C 1
ATOM 7017 O O . PHE A 1 872 ? -4.478 49.003 0.820 1.00 84.75 872 PHE A O 1
ATOM 7024 N N . PRO A 1 873 ? -5.400 50.330 2.387 1.00 69.44 873 PRO A N 1
ATOM 7025 C CA . PRO A 1 873 ? -5.673 51.445 1.482 1.00 69.44 873 PRO A CA 1
ATOM 7026 C C . PRO A 1 873 ? -4.378 52.232 1.209 1.00 69.44 873 PRO A C 1
ATOM 7028 O O . PRO A 1 873 ? -4.105 53.255 1.831 1.00 69.44 873 PRO A O 1
ATOM 7031 N N . GLY A 1 874 ? -3.558 51.723 0.288 1.00 72.88 874 GLY A N 1
ATOM 7032 C CA . GLY A 1 874 ? -2.260 52.286 -0.090 1.00 72.88 874 GLY A CA 1
ATOM 7033 C C . GLY A 1 874 ? -1.801 51.817 -1.474 1.00 72.88 874 GLY A C 1
ATOM 7034 O O . GLY A 1 874 ? -2.516 51.086 -2.157 1.00 72.88 874 GLY A O 1
ATOM 7035 N N . SER A 1 875 ? -0.610 52.248 -1.897 1.00 67.31 875 SER A N 1
ATOM 7036 C CA . SER A 1 875 ? -0.084 52.008 -3.251 1.00 67.31 875 SER A CA 1
ATOM 7037 C C . SER A 1 875 ? 0.390 50.575 -3.524 1.00 67.31 875 SER A C 1
ATOM 7039 O O . SER A 1 875 ? 0.374 50.166 -4.680 1.00 67.31 875 SER A O 1
ATOM 7041 N N . ASP A 1 876 ? 0.774 49.807 -2.497 1.00 82.94 876 ASP A N 1
ATOM 7042 C CA . ASP A 1 876 ? 1.117 48.380 -2.628 1.00 82.94 876 ASP A CA 1
ATOM 7043 C C . ASP A 1 876 ? 0.482 47.518 -1.511 1.00 82.94 876 ASP A C 1
ATOM 7045 O O . ASP A 1 876 ? 1.114 47.227 -0.487 1.00 82.94 876 ASP A O 1
ATOM 7049 N N . PRO A 1 877 ? -0.785 47.091 -1.683 1.00 82.56 877 PRO A N 1
ATOM 7050 C CA . PRO A 1 877 ? -1.456 46.198 -0.739 1.00 82.56 877 PRO A CA 1
ATOM 7051 C C . PRO A 1 877 ? -0.844 44.790 -0.689 1.00 82.56 877 PRO A C 1
ATOM 7053 O O . PRO A 1 877 ? -0.859 44.143 0.360 1.00 82.56 877 PRO A O 1
ATOM 7056 N N . ASP A 1 878 ? -0.293 44.302 -1.804 1.00 85.88 878 ASP A N 1
ATOM 7057 C CA . ASP A 1 878 ? 0.237 42.938 -1.910 1.00 85.88 878 ASP A CA 1
ATOM 7058 C C . ASP A 1 878 ? 1.662 42.836 -1.337 1.00 85.88 878 ASP A C 1
ATOM 7060 O O . ASP A 1 878 ? 2.044 41.792 -0.802 1.00 85.88 878 ASP A O 1
ATOM 7064 N N . GLY A 1 879 ? 2.433 43.925 -1.371 1.00 86.31 879 GLY A N 1
ATOM 7065 C CA . GLY A 1 879 ? 3.662 44.114 -0.602 1.00 86.31 879 GLY A CA 1
ATOM 7066 C C . GLY A 1 879 ? 3.423 43.977 0.897 1.00 86.31 879 GLY A C 1
ATOM 7067 O O . GLY A 1 879 ? 4.103 43.183 1.546 1.00 86.31 879 GLY A O 1
ATOM 7068 N N . LYS A 1 880 ? 2.383 44.626 1.441 1.00 86.81 880 LYS A N 1
ATOM 7069 C CA . LYS A 1 880 ? 1.996 44.466 2.856 1.00 86.81 880 LYS A CA 1
ATOM 7070 C C . LYS A 1 880 ? 1.572 43.031 3.201 1.00 86.81 880 LYS A C 1
ATOM 7072 O O . LYS A 1 880 ? 1.944 42.517 4.255 1.00 86.81 880 LYS A O 1
ATOM 7077 N N . VAL A 1 881 ? 0.896 42.322 2.291 1.00 88.31 881 VAL A N 1
ATOM 7078 C CA . VAL A 1 881 ? 0.610 40.879 2.448 1.00 88.31 881 VAL A CA 1
ATOM 7079 C C . VAL A 1 881 ? 1.896 40.030 2.474 1.00 88.31 881 VAL A C 1
ATOM 7081 O O . VAL A 1 881 ? 1.963 39.044 3.214 1.00 88.31 881 VAL A O 1
ATOM 7084 N N . LYS A 1 882 ? 2.932 40.395 1.705 1.00 88.94 882 LYS A N 1
ATOM 7085 C CA . LYS A 1 882 ? 4.250 39.726 1.725 1.00 88.94 882 LYS A CA 1
ATOM 7086 C C . LYS A 1 882 ? 5.029 40.030 3.010 1.00 88.94 882 LYS A C 1
ATOM 7088 O O . LYS A 1 882 ? 5.578 39.101 3.594 1.00 88.94 882 LYS A O 1
ATOM 7093 N N . GLU A 1 883 ? 5.020 41.277 3.472 1.00 91.19 883 GLU A N 1
ATOM 7094 C CA . GLU A 1 883 ? 5.649 41.736 4.720 1.00 91.19 883 GLU A CA 1
ATOM 7095 C C . GLU A 1 883 ? 5.094 40.982 5.939 1.00 91.19 883 GLU A C 1
ATOM 7097 O O . GLU A 1 883 ? 5.853 40.377 6.696 1.00 91.19 883 GLU A O 1
ATOM 7102 N N . ILE A 1 884 ? 3.766 40.882 6.065 1.00 90.50 884 ILE A N 1
ATOM 7103 C CA . ILE A 1 884 ? 3.125 40.094 7.131 1.00 90.50 884 ILE A CA 1
ATOM 7104 C C . ILE A 1 884 ? 3.479 38.605 7.002 1.00 90.50 884 ILE A C 1
ATOM 7106 O O . ILE A 1 884 ? 3.794 37.956 7.997 1.00 90.50 884 ILE A O 1
ATOM 7110 N N . LYS A 1 885 ? 3.503 38.042 5.784 1.00 90.12 885 LYS A N 1
ATOM 7111 C CA . LYS A 1 885 ? 3.949 36.653 5.556 1.00 90.12 885 LYS A CA 1
ATOM 7112 C C . LYS A 1 885 ? 5.416 36.413 5.942 1.00 90.12 885 LYS A C 1
ATOM 7114 O O . LYS A 1 885 ? 5.741 35.277 6.293 1.00 90.12 885 LYS A O 1
ATOM 7119 N N . GLN A 1 886 ? 6.279 37.428 5.863 1.00 90.56 886 GLN A N 1
ATOM 7120 C CA . GLN A 1 886 ? 7.667 37.371 6.327 1.00 90.56 886 GLN A CA 1
ATOM 7121 C C . GLN A 1 886 ? 7.746 37.483 7.854 1.00 90.56 886 GLN A C 1
ATOM 7123 O O . GLN A 1 886 ? 8.412 36.652 8.466 1.00 90.56 886 GLN A O 1
ATOM 7128 N N . TRP A 1 887 ? 7.008 38.408 8.478 1.00 93.88 887 TRP A N 1
ATOM 7129 C CA . TRP A 1 887 ? 6.914 38.527 9.942 1.00 93.88 887 TRP A CA 1
ATOM 7130 C C . TRP A 1 887 ? 6.379 37.240 10.587 1.00 93.88 887 TRP A C 1
ATOM 7132 O O . TRP A 1 887 ? 7.003 36.702 11.497 1.00 93.88 887 TRP A O 1
ATOM 7142 N N . LEU A 1 888 ? 5.298 36.663 10.046 1.00 90.56 888 LEU A N 1
ATOM 7143 C CA . LEU A 1 888 ? 4.747 35.379 10.499 1.00 90.56 888 LEU A CA 1
ATOM 7144 C C . LEU A 1 888 ? 5.761 34.228 10.376 1.00 90.56 888 LEU A C 1
ATOM 7146 O O . LEU A 1 888 ? 5.774 33.344 11.229 1.00 90.56 888 LEU A O 1
ATOM 7150 N N . LYS A 1 889 ? 6.636 34.235 9.356 1.00 88.81 889 LYS A N 1
ATOM 7151 C CA . LYS A 1 889 ? 7.739 33.262 9.264 1.00 88.81 889 LYS A CA 1
ATOM 7152 C C . LYS A 1 889 ? 8.826 33.551 10.309 1.00 88.81 889 LYS A C 1
ATOM 7154 O O . LYS A 1 889 ? 9.257 32.632 10.987 1.00 88.81 889 LYS A O 1
ATOM 7159 N N . ALA A 1 890 ? 9.241 34.806 10.477 1.00 90.12 890 ALA A N 1
ATOM 7160 C CA . ALA A 1 890 ? 10.250 35.201 11.466 1.00 90.12 890 ALA A CA 1
ATOM 7161 C C . ALA A 1 890 ? 9.808 34.952 12.924 1.00 90.12 890 ALA A C 1
ATOM 7163 O O . ALA A 1 890 ? 10.648 34.829 13.810 1.00 90.12 890 ALA A O 1
ATOM 7164 N N . LYS A 1 891 ? 8.496 34.856 13.170 1.00 88.31 891 LYS A N 1
ATOM 7165 C CA . LYS A 1 891 ? 7.881 34.501 14.459 1.00 88.31 891 LYS A CA 1
ATOM 7166 C C . LYS A 1 891 ? 7.587 33.005 14.633 1.00 88.31 891 LYS A C 1
ATOM 7168 O O . LYS A 1 891 ? 6.924 32.638 15.598 1.00 88.31 891 LYS A O 1
ATOM 7173 N N . GLY A 1 892 ? 8.033 32.151 13.711 1.00 83.75 892 GLY A N 1
ATOM 7174 C CA . GLY A 1 892 ? 7.841 30.699 13.786 1.00 83.75 892 GLY A CA 1
ATOM 7175 C C . GLY A 1 892 ? 6.399 30.218 13.576 1.00 83.75 892 GLY A C 1
ATOM 7176 O O . GLY A 1 892 ? 6.100 29.049 13.784 1.00 83.75 892 GLY A O 1
ATOM 7177 N N . VAL A 1 893 ? 5.477 31.086 13.139 1.00 83.50 893 VAL A N 1
ATOM 7178 C CA . VAL A 1 893 ? 4.033 30.770 13.056 1.00 83.50 893 VAL A CA 1
ATOM 7179 C C . VAL A 1 893 ? 3.717 29.735 11.968 1.00 83.50 893 VAL A C 1
ATOM 7181 O O . VAL A 1 893 ? 2.662 29.107 11.981 1.00 83.50 893 VAL A O 1
ATOM 7184 N N . ARG A 1 894 ? 4.635 29.538 11.014 1.00 73.75 894 ARG A N 1
ATOM 7185 C CA . ARG A 1 894 ? 4.558 28.455 10.019 1.00 73.75 894 ARG A CA 1
ATOM 7186 C C . ARG A 1 894 ? 5.078 27.115 10.529 1.00 73.75 894 ARG A C 1
ATOM 7188 O O . ARG A 1 894 ? 4.773 26.101 9.915 1.00 73.75 894 ARG A O 1
ATOM 7195 N N . ASP A 1 895 ? 5.822 27.142 11.625 1.00 74.00 895 ASP A N 1
ATOM 7196 C CA . ASP A 1 895 ? 6.514 25.997 12.208 1.00 74.00 895 ASP A CA 1
ATOM 7197 C C . ASP A 1 895 ? 5.702 25.441 13.406 1.00 74.00 895 ASP A C 1
ATOM 7199 O O . ASP A 1 895 ? 6.112 24.510 14.093 1.00 74.00 895 ASP A O 1
ATOM 7203 N N . PHE A 1 896 ? 4.512 26.011 13.651 1.00 82.38 896 PHE A N 1
ATOM 7204 C CA . PHE A 1 896 ? 3.519 25.546 14.616 1.00 82.38 896 PHE A CA 1
ATOM 7205 C C . PHE A 1 896 ? 2.799 24.285 14.114 1.00 82.38 896 PHE A C 1
ATOM 7207 O O . PHE A 1 896 ? 1.914 24.363 13.259 1.00 82.38 896 PHE A O 1
ATOM 7214 N N . GLU A 1 897 ? 3.120 23.134 14.702 1.00 74.62 897 GLU A N 1
ATOM 7215 C CA . GLU A 1 897 ? 2.442 21.862 14.432 1.00 74.62 897 GLU A CA 1
ATOM 7216 C C . GLU A 1 897 ? 0.988 21.863 14.978 1.00 74.62 897 GLU A C 1
ATOM 7218 O O . GLU A 1 897 ? 0.772 22.057 16.183 1.00 74.62 897 GLU A O 1
ATOM 7223 N N . PRO A 1 898 ? -0.042 21.655 14.131 1.00 76.69 898 PRO A N 1
ATOM 7224 C CA . PRO A 1 898 ? -1.443 21.697 14.545 1.00 76.69 898 PRO A CA 1
ATOM 7225 C C . PRO A 1 898 ? -1.937 20.321 15.024 1.00 76.69 898 PRO A C 1
ATOM 7227 O O . PRO A 1 898 ? -2.618 19.592 14.301 1.00 76.69 898 PRO A O 1
ATOM 7230 N N . VAL A 1 899 ? -1.625 19.969 16.270 1.00 72.62 899 VAL A N 1
ATOM 7231 C CA . VAL A 1 899 ? -2.023 18.694 16.891 1.00 72.62 899 VAL A CA 1
ATOM 7232 C C . VAL A 1 899 ? -3.531 18.588 17.162 1.00 72.62 899 VAL A C 1
ATOM 7234 O O . VAL A 1 899 ? -4.255 19.582 17.237 1.00 72.62 899 VAL A O 1
ATOM 7237 N N . SER A 1 900 ? -4.033 17.372 17.395 1.00 72.06 900 SER A N 1
ATOM 7238 C CA . SER A 1 900 ? -5.438 17.162 17.776 1.00 72.06 900 SER A CA 1
ATOM 7239 C C . SER A 1 900 ? -5.805 17.832 19.109 1.00 72.06 900 SER A C 1
ATOM 7241 O O . SER A 1 900 ? -4.984 17.945 20.017 1.00 72.06 900 SER A O 1
ATOM 7243 N N . LEU A 1 901 ? -7.075 18.219 19.280 1.00 69.69 901 LEU A N 1
ATOM 7244 C CA . LEU A 1 901 ? -7.620 18.740 20.541 1.00 69.69 901 LEU A CA 1
ATOM 7245 C C . LEU A 1 901 ? -7.305 17.849 21.753 1.00 69.69 901 LEU A C 1
ATOM 7247 O O . LEU A 1 901 ? -7.032 18.375 22.835 1.00 69.69 901 LEU A O 1
ATOM 7251 N N . PHE A 1 902 ? -7.311 16.529 21.551 1.00 64.88 902 PHE A N 1
ATOM 7252 C CA . PHE A 1 902 ? -7.025 15.509 22.566 1.00 64.88 902 PHE A CA 1
ATOM 7253 C C . PHE A 1 902 ? -5.537 15.377 22.912 1.00 64.88 902 PHE A C 1
ATOM 7255 O O . PHE A 1 902 ? -5.208 14.726 23.896 1.00 64.88 902 PHE A O 1
ATOM 7262 N N . CYS A 1 903 ? -4.645 15.970 22.112 1.00 70.00 903 CYS A N 1
ATOM 7263 C CA . CYS A 1 903 ? -3.208 15.836 22.304 1.00 70.00 903 CYS A CA 1
ATOM 7264 C C . CYS A 1 903 ? -2.737 16.655 23.508 1.00 70.00 903 CYS A C 1
ATOM 7266 O O . CYS A 1 903 ? -2.973 17.861 23.554 1.00 70.00 903 CYS A O 1
ATOM 7268 N N . ASP A 1 904 ? -2.045 16.045 24.460 1.00 72.94 904 ASP A N 1
ATOM 7269 C CA . ASP A 1 904 ? -1.372 16.746 25.561 1.00 72.94 904 ASP A CA 1
ATOM 7270 C C . ASP A 1 904 ? 0.084 16.280 25.599 1.00 72.94 904 ASP A C 1
ATOM 7272 O O . ASP A 1 904 ? 0.342 15.110 25.319 1.00 72.94 904 ASP A O 1
ATOM 7276 N N . GLN A 1 905 ? 1.035 17.178 25.865 1.00 79.44 905 GLN A N 1
ATOM 7277 C CA . GLN A 1 905 ? 2.473 16.877 25.809 1.00 79.44 905 GLN A CA 1
ATOM 7278 C C . GLN A 1 905 ? 3.261 17.643 26.880 1.00 79.44 905 GLN A C 1
ATOM 7280 O O . GLN A 1 905 ? 2.820 18.677 27.385 1.00 79.44 905 GLN A O 1
ATOM 7285 N N . LEU A 1 906 ? 4.447 17.134 27.215 1.00 82.38 906 LEU A N 1
ATOM 7286 C CA . LEU A 1 906 ? 5.440 17.817 28.039 1.00 82.38 906 LEU A CA 1
ATOM 7287 C C . LEU A 1 906 ? 6.387 18.671 27.188 1.00 82.38 906 LEU A C 1
ATOM 7289 O O . LEU A 1 906 ? 6.756 18.319 26.068 1.00 82.38 906 LEU A O 1
ATOM 7293 N N . ASN A 1 907 ? 6.806 19.788 27.771 1.00 79.06 907 ASN A N 1
ATOM 7294 C CA . ASN A 1 907 ? 7.830 20.686 27.255 1.00 79.06 907 ASN A CA 1
ATOM 7295 C C . ASN A 1 907 ? 9.243 20.091 27.416 1.00 79.06 907 ASN A C 1
ATOM 7297 O O . ASN A 1 907 ? 9.496 19.291 28.321 1.00 79.06 907 ASN A O 1
ATOM 7301 N N . LYS A 1 908 ? 10.174 20.517 26.552 1.00 82.94 908 LYS A N 1
ATOM 7302 C CA . LYS A 1 908 ? 11.542 19.974 26.449 1.00 82.94 908 LYS A CA 1
ATOM 7303 C C . LYS A 1 908 ? 12.325 20.044 27.765 1.00 82.94 908 LYS A C 1
ATOM 7305 O O . LYS A 1 908 ? 13.099 19.142 28.060 1.00 82.94 908 LYS A O 1
ATOM 7310 N N . GLU A 1 909 ? 12.093 21.068 28.584 1.00 84.12 909 GLU A N 1
ATOM 7311 C CA . GLU A 1 909 ? 12.739 21.221 29.891 1.00 84.12 909 GLU A CA 1
ATOM 7312 C C . GLU A 1 909 ? 12.333 20.090 30.853 1.00 84.12 909 GLU A C 1
ATOM 7314 O O . GLU A 1 909 ? 13.195 19.403 31.395 1.00 84.12 909 GLU A O 1
ATOM 7319 N N . SER A 1 910 ? 11.031 19.812 30.997 1.00 86.12 910 SER A N 1
ATOM 7320 C CA . SER A 1 910 ? 10.554 18.720 31.860 1.00 86.12 910 SER A CA 1
ATOM 7321 C C . SER A 1 910 ? 10.862 17.329 31.297 1.00 86.12 910 SER A C 1
ATOM 7323 O O . SER A 1 910 ? 11.012 16.386 32.070 1.00 86.12 910 SER A O 1
ATOM 7325 N N . VAL A 1 911 ? 11.002 17.182 29.974 1.00 89.12 911 VAL A N 1
ATOM 7326 C CA . VAL A 1 911 ? 11.511 15.936 29.373 1.00 89.12 911 VAL A CA 1
ATOM 7327 C C . VAL A 1 911 ? 12.992 15.734 29.710 1.00 89.12 911 VAL A C 1
ATOM 7329 O O . VAL A 1 911 ? 13.365 14.646 30.140 1.00 89.12 911 VAL A O 1
ATOM 7332 N N . SER A 1 912 ? 13.816 16.783 29.633 1.00 90.19 912 SER A N 1
ATOM 7333 C CA . SER A 1 912 ? 15.230 16.722 30.024 1.00 90.19 912 SER A CA 1
ATOM 7334 C C . SER A 1 912 ? 15.419 16.401 31.516 1.00 90.19 912 SER A C 1
ATOM 7336 O O . SER A 1 912 ? 16.334 15.654 31.864 1.00 90.19 912 SER A O 1
ATOM 7338 N N . GLU A 1 913 ? 14.545 16.899 32.399 1.00 91.31 913 GLU A N 1
ATOM 7339 C CA . GLU A 1 913 ? 14.523 16.517 33.823 1.00 91.31 913 GLU A CA 1
ATOM 7340 C C . GLU A 1 913 ? 14.189 15.024 34.023 1.00 91.31 913 GLU A C 1
ATOM 7342 O O . GLU A 1 913 ? 14.799 14.358 34.864 1.00 91.31 913 GLU A O 1
ATOM 7347 N N . ILE A 1 914 ? 13.264 14.471 33.226 1.00 92.38 914 ILE A N 1
ATOM 7348 C CA . ILE A 1 914 ? 12.921 13.038 33.229 1.00 92.38 914 ILE A CA 1
ATOM 7349 C C . ILE A 1 914 ? 14.100 12.185 32.732 1.00 92.38 914 ILE A C 1
ATOM 7351 O O . ILE A 1 914 ? 14.424 11.178 33.364 1.00 92.38 914 ILE A O 1
ATOM 7355 N N . GLU A 1 915 ? 14.768 12.586 31.646 1.00 93.25 915 GLU A N 1
ATOM 7356 C CA . GLU A 1 915 ? 15.951 11.889 31.116 1.00 93.25 915 GLU A CA 1
ATOM 7357 C C . GLU A 1 915 ? 17.098 11.869 32.139 1.00 93.25 915 GLU A C 1
ATOM 7359 O O . GLU A 1 915 ? 17.660 10.808 32.420 1.00 93.25 915 GLU A O 1
ATOM 7364 N N . ALA A 1 916 ? 17.391 13.010 32.773 1.00 92.06 916 ALA A N 1
ATOM 7365 C CA . ALA A 1 916 ? 18.421 13.110 33.807 1.00 92.06 916 ALA A CA 1
ATOM 7366 C C . ALA A 1 916 ? 18.116 12.240 35.044 1.00 92.06 916 ALA A C 1
ATOM 7368 O O . ALA A 1 916 ? 19.031 11.655 35.631 1.00 92.06 916 ALA A O 1
ATOM 7369 N N . LEU A 1 917 ? 16.839 12.113 35.431 1.00 91.38 917 LEU A N 1
ATOM 7370 C CA . LEU A 1 917 ? 16.419 11.240 36.531 1.00 91.38 917 LEU A CA 1
ATOM 7371 C C . LEU A 1 917 ? 16.540 9.747 36.169 1.00 91.38 917 LEU A C 1
ATOM 7373 O O . LEU A 1 917 ? 16.984 8.951 36.999 1.00 91.38 917 LEU A O 1
ATOM 7377 N N . ALA A 1 918 ? 16.200 9.362 34.935 1.00 89.81 918 ALA A N 1
ATOM 7378 C CA . ALA A 1 918 ? 16.382 7.993 34.449 1.00 89.81 918 ALA A CA 1
ATOM 7379 C C . ALA A 1 918 ? 17.868 7.594 34.380 1.00 89.81 918 ALA A C 1
ATOM 7381 O O . ALA A 1 918 ? 18.237 6.488 34.787 1.00 89.81 918 ALA A O 1
ATOM 7382 N N . ASP A 1 919 ? 18.737 8.514 33.958 1.00 89.06 919 ASP A N 1
ATOM 7383 C CA . ASP A 1 919 ? 20.187 8.308 33.946 1.00 89.06 919 ASP A CA 1
ATOM 7384 C C . ASP A 1 919 ? 20.801 8.192 35.342 1.00 89.06 919 ASP A C 1
ATOM 7386 O O . ASP A 1 919 ? 21.816 7.511 35.497 1.00 89.06 919 ASP A O 1
ATOM 7390 N N . ALA A 1 920 ? 20.214 8.824 36.360 1.00 88.69 920 ALA A N 1
ATOM 7391 C CA . ALA A 1 920 ? 20.638 8.637 37.744 1.00 88.69 920 ALA A CA 1
ATOM 7392 C C . ALA A 1 920 ? 20.343 7.202 38.220 1.00 88.69 920 ALA A C 1
ATOM 7394 O O . ALA A 1 920 ? 21.262 6.487 38.618 1.00 88.69 920 ALA A O 1
ATOM 7395 N N . PHE A 1 921 ? 19.095 6.733 38.095 1.00 85.06 921 PHE A N 1
ATOM 7396 C CA . PHE A 1 921 ? 18.721 5.381 38.542 1.00 85.06 921 PHE A CA 1
ATOM 7397 C C . PHE A 1 921 ? 19.412 4.264 37.752 1.00 85.06 921 PHE A C 1
ATOM 7399 O O . PHE A 1 921 ? 19.753 3.227 38.321 1.00 85.06 921 PHE A O 1
ATOM 7406 N N . THR A 1 922 ? 19.681 4.478 36.461 1.00 79.50 922 THR A N 1
ATOM 7407 C CA . THR A 1 922 ? 20.396 3.498 35.625 1.00 79.50 922 THR A CA 1
ATOM 7408 C C . THR A 1 922 ? 21.854 3.308 36.074 1.00 79.50 922 THR A C 1
ATOM 7410 O O . THR A 1 922 ? 22.402 2.215 35.930 1.00 79.50 922 THR A O 1
ATOM 7413 N N . LYS A 1 923 ? 22.482 4.329 36.680 1.00 79.19 923 LYS A N 1
ATOM 7414 C CA . LYS A 1 923 ? 23.863 4.261 37.200 1.00 79.19 923 LYS A CA 1
ATOM 7415 C C . LYS A 1 923 ? 23.969 3.568 38.563 1.00 79.19 923 LYS A C 1
ATOM 7417 O O . LYS A 1 923 ? 24.976 2.910 38.814 1.00 79.19 923 LYS A O 1
ATOM 7422 N N . ASP A 1 924 ? 22.936 3.649 39.405 1.00 72.88 924 ASP A N 1
ATOM 7423 C CA . ASP A 1 924 ? 22.929 3.070 40.764 1.00 72.88 924 ASP A CA 1
ATOM 7424 C C . ASP A 1 924 ? 22.895 1.524 40.799 1.00 72.88 924 ASP A C 1
ATOM 7426 O O . ASP A 1 924 ? 23.089 0.918 41.856 1.00 72.88 924 ASP A O 1
ATOM 7430 N N . ASN A 1 925 ? 22.677 0.875 39.647 1.00 64.38 925 ASN A N 1
ATOM 7431 C CA . ASN A 1 925 ? 22.840 -0.567 39.404 1.00 64.38 925 ASN A CA 1
ATOM 7432 C C . ASN A 1 925 ? 22.251 -1.494 40.513 1.00 64.38 925 ASN A C 1
ATOM 7434 O O . ASN A 1 925 ? 22.961 -2.323 41.102 1.00 64.38 925 ASN A O 1
ATOM 7438 N N . PRO A 1 926 ? 20.953 -1.340 40.859 1.00 70.94 926 PRO A N 1
ATOM 7439 C CA . PRO A 1 926 ? 20.352 -1.952 42.045 1.00 70.94 926 PRO A CA 1
ATOM 7440 C C . PRO A 1 926 ? 20.256 -3.486 41.984 1.00 70.94 926 PRO A C 1
ATOM 7442 O O . PRO A 1 926 ? 20.027 -4.101 40.944 1.00 70.94 926 PRO A O 1
ATOM 7445 N N . LYS A 1 927 ? 20.360 -4.144 43.147 1.00 78.00 927 LYS A N 1
ATOM 7446 C CA . LYS A 1 927 ? 20.300 -5.615 43.247 1.00 78.00 927 LYS A CA 1
ATOM 7447 C C . LYS A 1 927 ? 18.869 -6.148 43.100 1.00 78.00 927 LYS A C 1
ATOM 7449 O O . LYS A 1 927 ? 18.040 -5.961 43.993 1.00 78.00 927 LYS A O 1
ATOM 7454 N N . ILE A 1 928 ? 18.624 -6.894 42.020 1.00 83.50 928 ILE A N 1
ATOM 7455 C CA . ILE A 1 928 ? 17.386 -7.655 41.777 1.00 83.50 928 ILE A CA 1
ATOM 7456 C C . ILE A 1 928 ? 17.119 -8.623 42.940 1.00 83.50 928 ILE A C 1
ATOM 7458 O O . ILE A 1 928 ? 17.979 -9.435 43.292 1.00 83.50 928 ILE A O 1
ATOM 7462 N N . LYS A 1 929 ? 15.901 -8.602 43.491 1.00 86.25 929 LYS A N 1
ATOM 7463 C CA . LYS A 1 929 ? 15.392 -9.655 44.382 1.00 86.25 929 LYS A CA 1
ATOM 7464 C C . LYS A 1 929 ? 14.496 -10.619 43.608 1.00 86.25 929 LYS A C 1
ATOM 7466 O O . LYS A 1 929 ? 13.750 -10.212 42.720 1.00 86.25 929 LYS A O 1
ATOM 7471 N N . LYS A 1 930 ? 14.557 -11.902 43.977 1.00 88.88 930 LYS A N 1
ATOM 7472 C CA . LYS A 1 930 ? 13.665 -12.953 43.471 1.00 88.88 930 LYS A CA 1
ATOM 7473 C C . LYS A 1 930 ? 12.698 -13.404 44.563 1.00 88.88 930 LYS A C 1
ATOM 7475 O O . LYS A 1 930 ? 13.104 -13.525 45.716 1.00 88.88 930 LYS A O 1
ATOM 7480 N N . ALA A 1 931 ? 11.449 -13.680 44.199 1.00 89.69 931 ALA A N 1
ATOM 7481 C CA . ALA A 1 931 ? 10.435 -14.230 45.101 1.00 89.69 931 ALA A CA 1
ATOM 7482 C C . ALA A 1 931 ? 9.543 -15.231 44.357 1.00 89.69 931 ALA A C 1
ATOM 7484 O O . ALA A 1 931 ? 9.196 -14.994 43.205 1.00 89.69 931 ALA A O 1
ATOM 7485 N N . MET A 1 932 ? 9.158 -16.335 45.003 1.00 89.12 932 MET A N 1
ATOM 7486 C CA . MET A 1 932 ? 8.238 -17.321 44.426 1.00 89.12 932 MET A CA 1
ATOM 7487 C C . MET A 1 932 ? 6.828 -17.130 44.993 1.00 89.12 932 MET A C 1
ATOM 7489 O O . MET A 1 932 ? 6.655 -17.070 46.208 1.00 89.12 932 MET A O 1
ATOM 7493 N N . VAL A 1 933 ? 5.825 -17.085 44.116 1.00 88.94 933 VAL A N 1
ATOM 7494 C CA . VAL A 1 933 ? 4.399 -16.999 44.460 1.00 88.94 933 VAL A CA 1
ATOM 7495 C C . VAL A 1 933 ? 3.695 -18.227 43.881 1.00 88.94 933 VAL A C 1
ATOM 7497 O O . VAL A 1 933 ? 3.927 -18.580 42.727 1.00 88.94 933 VAL A O 1
ATOM 7500 N N . LYS A 1 934 ? 2.862 -18.904 44.678 1.00 90.12 934 LYS A N 1
ATOM 7501 C CA . LYS A 1 934 ? 2.199 -20.170 44.314 1.00 90.12 934 LYS A CA 1
ATOM 7502 C C . LYS A 1 934 ? 0.680 -20.054 44.401 1.00 90.12 934 LYS A C 1
ATOM 7504 O O . LYS A 1 934 ? 0.177 -19.269 45.200 1.00 90.12 934 LYS A O 1
ATOM 7509 N N . GLY A 1 935 ? -0.032 -20.880 43.634 1.00 86.06 935 GLY A N 1
ATOM 7510 C CA . GLY A 1 935 ? -1.490 -21.020 43.723 1.00 86.06 935 GLY A CA 1
ATOM 7511 C C . GLY A 1 935 ? -2.283 -19.853 43.127 1.00 86.06 935 GLY A C 1
ATOM 7512 O O . GLY A 1 935 ? -3.444 -19.668 43.486 1.00 86.06 935 GLY A O 1
ATOM 7513 N N . ILE A 1 936 ? -1.676 -19.060 42.237 1.00 89.06 936 ILE A N 1
ATOM 7514 C CA . ILE A 1 936 ? -2.326 -17.879 41.654 1.00 89.06 936 ILE A CA 1
ATOM 7515 C C . ILE A 1 936 ? -3.246 -18.264 40.479 1.00 89.06 936 ILE A C 1
ATOM 7517 O O . ILE A 1 936 ? -2.919 -19.188 39.729 1.00 89.06 936 ILE A O 1
ATOM 7521 N N . PRO A 1 937 ? -4.386 -17.577 40.286 1.00 87.56 937 PRO A N 1
ATOM 7522 C CA . PRO A 1 937 ? -5.311 -17.860 39.188 1.00 87.56 937 PRO A CA 1
ATOM 7523 C C . PRO A 1 937 ? -4.795 -17.331 37.839 1.00 87.56 937 PRO A C 1
ATOM 7525 O O . PRO A 1 937 ? -3.953 -16.431 37.790 1.00 87.56 937 PRO A O 1
ATOM 7528 N N . ARG A 1 938 ? -5.351 -17.831 36.723 1.00 86.25 938 ARG A N 1
ATOM 7529 C CA . ARG A 1 938 ? -4.935 -17.458 35.350 1.00 86.25 938 ARG A CA 1
ATOM 7530 C C . ARG A 1 938 ? -5.041 -15.958 35.043 1.00 86.25 938 ARG A C 1
ATOM 7532 O O . ARG A 1 938 ? -4.315 -15.434 34.204 1.00 86.25 938 ARG A O 1
ATOM 7539 N N . GLN A 1 939 ? -5.911 -15.250 35.758 1.00 85.31 939 GLN A N 1
ATOM 7540 C CA . GLN A 1 939 ? -6.096 -13.806 35.667 1.00 85.31 939 GLN A CA 1
ATOM 7541 C C . GLN A 1 939 ? -4.951 -13.012 36.332 1.00 85.31 939 GLN A C 1
ATOM 7543 O O . GLN A 1 939 ? -4.725 -11.867 35.950 1.00 85.31 939 GLN A O 1
ATOM 7548 N N . ALA A 1 940 ? -4.184 -13.580 37.268 1.00 87.94 940 ALA A N 1
ATOM 7549 C CA . ALA A 1 940 ? -3.109 -12.871 37.980 1.00 87.94 940 ALA A CA 1
ATOM 7550 C C . ALA A 1 940 ? -1.813 -12.681 37.158 1.00 87.94 940 ALA A C 1
ATOM 7552 O O . ALA A 1 940 ? -0.852 -12.085 37.649 1.00 87.94 940 ALA A O 1
ATOM 7553 N N . VAL A 1 941 ? -1.779 -13.162 35.910 1.00 90.50 941 VAL A N 1
ATOM 7554 C CA . VAL A 1 941 ? -0.639 -13.049 34.986 1.00 90.50 941 VAL A CA 1
ATOM 7555 C C . VAL A 1 941 ? -1.050 -12.505 33.614 1.00 90.50 941 VAL A C 1
ATOM 7557 O O . VAL A 1 941 ? -2.200 -12.619 33.181 1.00 90.50 941 VAL A O 1
ATOM 7560 N N . LEU A 1 942 ? -0.083 -11.925 32.908 1.00 90.88 942 LEU A N 1
ATOM 7561 C CA . LEU A 1 942 ? -0.201 -11.402 31.550 1.00 90.88 942 LEU A CA 1
ATOM 7562 C C . LEU A 1 942 ? 0.970 -11.927 30.710 1.00 90.88 942 LEU A C 1
ATOM 7564 O O . LEU A 1 942 ? 2.122 -11.646 31.031 1.00 90.88 942 LEU A O 1
ATOM 7568 N N . LYS A 1 943 ? 0.704 -12.648 29.615 1.00 90.81 943 LYS A N 1
ATOM 7569 C CA . LYS A 1 943 ? 1.725 -12.823 28.568 1.00 90.81 943 LYS A CA 1
ATOM 7570 C C . LYS A 1 943 ? 1.797 -11.576 27.689 1.00 90.81 943 LYS A C 1
ATOM 7572 O O . LYS A 1 943 ? 0.745 -10.970 27.469 1.00 90.81 943 LYS A O 1
ATOM 7577 N N . PRO A 1 944 ? 2.955 -11.283 27.079 1.00 90.94 944 PRO A N 1
ATOM 7578 C CA . PRO A 1 944 ? 3.063 -10.306 25.996 1.00 90.94 944 PRO A CA 1
ATOM 7579 C C . PRO A 1 944 ? 1.980 -10.453 24.915 1.00 90.94 944 PRO A C 1
ATOM 7581 O O . PRO A 1 944 ? 1.207 -9.526 24.681 1.00 90.94 944 PRO A O 1
ATOM 7584 N N . ALA A 1 945 ? 1.803 -11.663 24.373 1.00 87.38 945 ALA A N 1
ATOM 7585 C CA . ALA A 1 945 ? 0.778 -11.979 23.373 1.00 87.38 945 ALA A CA 1
ATOM 7586 C C . ALA A 1 945 ? -0.680 -11.728 23.829 1.00 87.38 945 ALA A C 1
ATOM 7588 O O . ALA A 1 945 ? -1.585 -11.641 23.001 1.00 87.38 945 ALA A O 1
ATOM 7589 N N . HIS A 1 946 ? -0.945 -11.600 25.137 1.00 87.00 946 HIS A N 1
ATOM 7590 C CA . HIS A 1 946 ? -2.284 -11.294 25.652 1.00 87.00 946 HIS A CA 1
ATOM 7591 C C . HIS A 1 946 ? -2.563 -9.779 25.710 1.00 87.00 946 HIS A C 1
ATOM 7593 O O . HIS A 1 946 ? -3.717 -9.395 25.907 1.00 87.00 946 HIS A O 1
ATOM 7599 N N . ALA A 1 947 ? -1.548 -8.916 25.564 1.00 86.38 947 ALA A N 1
ATOM 7600 C CA . ALA A 1 947 ? -1.660 -7.473 25.792 1.00 86.38 947 ALA A CA 1
ATOM 7601 C C . ALA A 1 947 ? -2.692 -6.799 24.870 1.00 86.38 947 ALA A C 1
ATOM 7603 O O . ALA A 1 947 ? -3.589 -6.112 25.360 1.00 86.38 947 ALA A O 1
ATOM 7604 N N . VAL A 1 948 ? -2.653 -7.108 23.567 1.00 83.69 948 VAL A N 1
ATOM 7605 C CA . VAL A 1 948 ? -3.570 -6.585 22.529 1.00 83.69 948 VAL A CA 1
ATOM 7606 C C . VAL A 1 948 ? -5.050 -6.826 22.872 1.00 83.69 948 VAL A C 1
ATOM 7608 O O . VAL A 1 948 ? -5.907 -5.989 22.590 1.00 83.69 948 VAL A O 1
ATOM 7611 N N . TYR A 1 949 ? -5.358 -7.949 23.526 1.00 82.06 949 TYR A N 1
ATOM 7612 C CA . TYR A 1 949 ? -6.718 -8.324 23.924 1.00 82.06 949 TYR A CA 1
ATOM 7613 C C . TYR A 1 949 ? -7.087 -7.833 25.327 1.00 82.06 949 TYR A C 1
ATOM 7615 O O . TYR A 1 949 ? -8.235 -7.469 25.577 1.00 82.06 949 TYR A O 1
ATOM 7623 N N . ARG A 1 950 ? -6.135 -7.860 26.271 1.00 81.75 950 ARG A N 1
ATOM 7624 C CA . ARG A 1 950 ? -6.410 -7.628 27.696 1.00 81.75 950 ARG A CA 1
ATOM 7625 C C . ARG A 1 950 ? -6.264 -6.169 28.124 1.00 81.75 950 ARG A C 1
ATOM 7627 O O . ARG A 1 950 ? -7.015 -5.759 29.000 1.00 81.75 950 ARG A O 1
ATOM 7634 N N . LEU A 1 951 ? -5.346 -5.407 27.527 1.00 85.06 951 LEU A N 1
ATOM 7635 C CA . LEU A 1 951 ? -5.043 -4.019 27.913 1.00 85.06 951 LEU A CA 1
ATOM 7636 C C . LEU A 1 951 ? -5.854 -2.968 27.132 1.00 85.06 951 LEU A C 1
ATOM 7638 O O . LEU A 1 951 ? -5.551 -1.775 27.184 1.00 85.06 951 LEU A O 1
ATOM 7642 N N . GLN A 1 952 ? -6.910 -3.389 26.429 1.00 80.31 952 GLN A N 1
ATOM 7643 C CA . GLN A 1 952 ? -7.882 -2.469 25.835 1.00 80.31 952 GLN A CA 1
ATOM 7644 C C . GLN A 1 952 ? -8.542 -1.616 26.935 1.00 80.31 952 GLN A C 1
ATOM 7646 O O . GLN A 1 952 ? -8.796 -2.093 28.040 1.00 80.31 952 GLN A O 1
ATOM 7651 N N . ASN A 1 953 ? -8.829 -0.350 26.622 1.00 77.88 953 ASN A N 1
ATOM 7652 C CA . ASN A 1 953 ? -9.445 0.640 27.522 1.00 77.88 953 ASN A CA 1
ATOM 7653 C C . ASN A 1 953 ? -8.637 1.011 28.787 1.00 77.88 953 ASN A C 1
ATOM 7655 O O . ASN A 1 953 ? -9.171 1.615 29.722 1.00 77.88 953 ASN A O 1
ATOM 7659 N N . GLN A 1 954 ? -7.334 0.723 28.804 1.00 85.44 954 GLN A N 1
ATOM 7660 C CA . GLN A 1 954 ? -6.422 1.225 29.830 1.00 85.44 954 GLN A CA 1
ATOM 7661 C C . GLN A 1 954 ? -6.256 2.747 29.725 1.00 85.44 954 GLN A C 1
ATOM 7663 O O . GLN A 1 954 ? -5.966 3.272 28.654 1.00 85.44 954 GLN A O 1
ATOM 7668 N N . HIS A 1 955 ? -6.423 3.447 30.844 1.00 86.19 955 HIS A N 1
ATOM 7669 C CA . HIS A 1 955 ? -6.276 4.894 30.946 1.00 86.19 955 HIS A CA 1
ATOM 7670 C C . HIS A 1 955 ? -4.819 5.298 31.219 1.00 86.19 955 HIS A C 1
ATOM 7672 O O . HIS A 1 955 ? -4.117 4.640 31.995 1.00 86.19 955 HIS A O 1
ATOM 7678 N N . PHE A 1 956 ? -4.400 6.425 30.642 1.00 88.50 956 PHE A N 1
ATOM 7679 C CA . PHE A 1 956 ? -3.067 7.017 30.799 1.00 88.50 956 PHE A CA 1
ATOM 7680 C C . PHE A 1 956 ? -3.161 8.540 30.967 1.00 88.50 956 PHE A C 1
ATOM 7682 O O . PHE A 1 956 ? -4.076 9.167 30.434 1.00 88.50 956 PHE A O 1
ATOM 7689 N N . SER A 1 957 ? -2.208 9.117 31.699 1.00 88.00 957 SER A N 1
ATOM 7690 C CA . SER A 1 957 ? -2.000 10.562 31.885 1.00 88.00 957 SER A CA 1
ATOM 7691 C C . SER A 1 957 ? -0.531 10.927 31.639 1.00 88.00 957 SER A C 1
ATOM 7693 O O . SER A 1 957 ? 0.341 10.063 31.728 1.00 88.00 957 SER A O 1
ATOM 7695 N N . LEU A 1 958 ? -0.230 12.205 31.385 1.00 87.69 958 LEU A N 1
ATOM 7696 C CA . LEU A 1 958 ? 1.161 12.673 31.365 1.00 87.69 958 LEU A CA 1
ATOM 7697 C C . LEU A 1 958 ? 1.854 12.401 32.708 1.00 87.69 958 LEU A C 1
ATOM 7699 O O . LEU A 1 958 ? 1.246 12.543 33.772 1.00 87.69 958 LEU A O 1
ATOM 7703 N N . GLY A 1 959 ? 3.125 12.005 32.653 1.00 88.62 959 GLY A N 1
ATOM 7704 C CA . GLY A 1 959 ? 3.899 11.623 33.836 1.00 88.62 959 GLY A CA 1
ATOM 7705 C C . GLY A 1 959 ? 3.541 10.258 34.429 1.00 88.62 959 GLY A C 1
ATOM 7706 O O . GLY A 1 959 ? 4.148 9.865 35.424 1.00 88.62 959 GLY A O 1
ATOM 7707 N N . ASP A 1 960 ? 2.588 9.512 33.854 1.00 91.19 960 ASP A N 1
ATOM 7708 C CA . ASP A 1 960 ? 2.393 8.114 34.239 1.00 91.19 960 ASP A CA 1
ATOM 7709 C C . ASP A 1 960 ? 3.583 7.263 33.776 1.00 91.19 960 ASP A C 1
ATOM 7711 O O . ASP A 1 960 ? 4.088 7.379 32.653 1.00 91.19 960 ASP A O 1
ATOM 7715 N N . ARG A 1 961 ? 4.018 6.375 34.666 1.00 93.19 961 ARG A N 1
ATOM 7716 C CA . ARG A 1 961 ? 5.068 5.395 34.425 1.00 93.19 961 ARG A CA 1
ATOM 7717 C C . ARG A 1 961 ? 4.506 4.210 33.654 1.00 93.19 961 ARG A C 1
ATOM 7719 O O . ARG A 1 961 ? 3.472 3.655 34.033 1.00 93.19 961 ARG A O 1
ATOM 7726 N N . VAL A 1 962 ? 5.221 3.768 32.627 1.00 94.75 962 VAL A N 1
ATOM 7727 C CA . VAL A 1 962 ? 4.829 2.621 31.800 1.00 94.75 962 VAL A CA 1
ATOM 7728 C C . VAL A 1 962 ? 5.959 1.611 31.648 1.00 94.75 962 VAL A C 1
ATOM 7730 O O . VAL A 1 962 ? 7.132 1.957 31.770 1.00 94.75 962 VAL A O 1
ATOM 7733 N N . THR A 1 963 ? 5.604 0.361 31.351 1.00 94.06 963 THR A N 1
ATOM 7734 C CA . THR A 1 963 ? 6.540 -0.655 30.846 1.00 94.06 963 THR A CA 1
ATOM 7735 C C . THR A 1 963 ? 6.019 -1.276 29.553 1.00 94.06 963 THR A C 1
ATOM 7737 O O . THR A 1 963 ? 4.810 -1.484 29.409 1.00 94.06 963 THR A O 1
ATOM 7740 N N . MET A 1 964 ? 6.925 -1.549 28.612 1.00 94.56 964 MET A N 1
ATOM 7741 C CA . MET A 1 964 ? 6.624 -2.234 27.357 1.00 94.56 964 MET A CA 1
ATOM 7742 C C . MET A 1 964 ? 6.326 -3.708 27.639 1.00 94.56 964 MET A C 1
ATOM 7744 O O . MET A 1 964 ? 7.214 -4.457 28.049 1.00 94.56 964 MET A O 1
ATOM 7748 N N . VAL A 1 965 ? 5.082 -4.138 27.416 1.00 93.50 965 VAL A N 1
ATOM 7749 C CA . VAL A 1 965 ? 4.682 -5.540 27.615 1.00 93.50 965 VAL A CA 1
ATOM 7750 C C . VAL A 1 965 ? 4.660 -6.357 26.330 1.00 93.50 965 VAL A C 1
ATOM 7752 O O . VAL A 1 965 ? 4.593 -7.578 26.418 1.00 93.50 965 VAL A O 1
ATOM 7755 N N . ARG A 1 966 ? 4.727 -5.725 25.152 1.00 89.25 966 ARG A N 1
ATOM 7756 C CA . ARG A 1 966 ? 4.814 -6.427 23.864 1.00 89.25 966 ARG A CA 1
ATOM 7757 C C . ARG A 1 966 ? 6.240 -6.943 23.638 1.00 89.25 966 ARG A C 1
ATOM 7759 O O . ARG A 1 966 ? 7.212 -6.256 23.930 1.00 89.25 966 ARG A O 1
ATOM 7766 N N . ASP A 1 967 ? 6.349 -8.163 23.129 1.00 84.44 967 ASP A N 1
ATOM 7767 C CA . ASP A 1 967 ? 7.594 -8.887 22.834 1.00 84.44 967 ASP A CA 1
ATOM 7768 C C . ASP A 1 967 ? 8.057 -8.748 21.373 1.00 84.44 967 ASP A C 1
ATOM 7770 O O . ASP A 1 967 ? 9.184 -9.111 21.046 1.00 84.44 967 ASP A O 1
ATOM 7774 N N . SER A 1 968 ? 7.215 -8.168 20.514 1.00 82.88 968 SER A N 1
ATOM 7775 C CA . SER A 1 968 ? 7.506 -7.825 19.119 1.00 82.88 968 SER A CA 1
ATOM 7776 C C . SER A 1 968 ? 7.468 -6.306 18.894 1.00 82.88 968 SER A C 1
ATOM 7778 O O . SER A 1 968 ? 6.458 -5.674 19.222 1.00 82.88 968 SER A O 1
ATOM 7780 N N . GLY A 1 969 ? 8.471 -5.735 18.232 1.00 84.94 969 GLY A N 1
ATOM 7781 C CA . GLY A 1 969 ? 8.473 -4.330 17.813 1.00 84.94 969 GLY A CA 1
ATOM 7782 C C . GLY A 1 969 ? 9.829 -3.663 18.012 1.00 84.94 969 GLY A C 1
ATOM 7783 O O . GLY A 1 969 ? 10.820 -4.329 18.294 1.00 84.94 969 GLY A O 1
ATOM 7784 N N . GLY A 1 970 ? 9.865 -2.339 17.857 1.00 84.25 970 GLY A N 1
ATOM 7785 C CA . GLY A 1 970 ? 11.099 -1.561 17.974 1.00 84.25 970 GLY A CA 1
ATOM 7786 C C . GLY A 1 970 ? 11.566 -1.286 19.412 1.00 84.25 970 GLY A C 1
ATOM 7787 O O . GLY A 1 970 ? 12.767 -1.135 19.636 1.00 84.25 970 GLY A O 1
ATOM 7788 N N . VAL A 1 971 ? 10.643 -1.227 20.380 1.00 90.12 971 VAL A N 1
ATOM 7789 C CA . VAL A 1 971 ? 10.949 -1.018 21.808 1.00 90.12 971 VAL A CA 1
ATOM 7790 C C . VAL A 1 971 ? 11.222 -2.373 22.478 1.00 90.12 971 VAL A C 1
ATOM 7792 O O . VAL A 1 971 ? 10.388 -3.272 22.343 1.00 90.12 971 VAL A O 1
ATOM 7795 N N . PRO A 1 972 ? 12.324 -2.553 23.233 1.00 88.94 972 PRO A N 1
ATOM 7796 C CA . PRO A 1 972 ? 12.609 -3.833 23.877 1.00 88.94 972 PRO A CA 1
ATOM 7797 C C . PRO A 1 972 ? 11.627 -4.174 25.015 1.00 88.94 972 PRO A C 1
ATOM 7799 O O . PRO A 1 972 ? 11.203 -3.314 25.791 1.00 88.94 972 PRO A O 1
ATOM 7802 N N . LEU A 1 973 ? 11.307 -5.464 25.149 1.00 90.38 973 LEU A N 1
ATOM 7803 C CA . LEU A 1 973 ? 10.400 -5.997 26.170 1.00 90.38 973 LEU A CA 1
ATOM 7804 C C . LEU A 1 973 ? 10.841 -5.626 27.599 1.00 90.38 973 LEU A C 1
ATOM 7806 O O . LEU A 1 973 ? 12.014 -5.738 27.953 1.00 90.38 973 LEU A O 1
ATOM 7810 N N . SER A 1 974 ? 9.878 -5.279 28.457 1.00 90.25 974 SER A N 1
ATOM 7811 C CA . SER A 1 974 ? 10.030 -4.903 29.875 1.00 90.25 974 SER A CA 1
ATOM 7812 C C . SER A 1 974 ? 10.836 -3.629 30.170 1.00 90.25 974 SER A C 1
ATOM 7814 O O . SER A 1 974 ? 10.942 -3.241 31.336 1.00 90.25 974 SER A O 1
ATOM 7816 N N . VAL A 1 975 ? 11.331 -2.918 29.149 1.00 90.62 975 VAL A N 1
ATOM 7817 C CA . VAL A 1 975 ? 11.883 -1.565 29.327 1.00 90.62 975 VAL A CA 1
ATOM 7818 C C . VAL A 1 975 ? 10.788 -0.648 29.881 1.00 90.62 975 VAL A C 1
ATOM 7820 O O . VAL A 1 975 ? 9.595 -0.831 29.611 1.00 90.62 975 VAL A O 1
ATOM 7823 N N . LYS A 1 976 ? 11.188 0.301 30.725 1.00 92.62 976 LYS A N 1
ATOM 7824 C CA . LYS A 1 976 ? 10.306 1.266 31.386 1.00 92.62 976 LYS A CA 1
ATOM 7825 C C . LYS A 1 976 ? 10.504 2.654 30.791 1.00 92.62 976 LYS A C 1
ATOM 7827 O O . LYS A 1 976 ? 11.555 2.954 30.228 1.00 92.62 976 LYS A O 1
ATOM 7832 N N . GLY A 1 977 ? 9.476 3.479 30.907 1.00 94.50 977 GLY A N 1
ATOM 7833 C CA . GLY A 1 977 ? 9.485 4.851 30.423 1.00 94.50 977 GLY A CA 1
ATOM 7834 C C . GLY A 1 977 ? 8.450 5.714 31.129 1.00 94.50 977 GLY A C 1
ATOM 7835 O O . GLY A 1 977 ? 7.782 5.275 32.075 1.00 94.50 977 GLY A O 1
ATOM 7836 N N . VAL A 1 978 ? 8.337 6.958 30.683 1.00 95.06 978 VAL A N 1
ATOM 7837 C CA . VAL A 1 978 ? 7.356 7.937 31.165 1.00 95.06 978 VAL A CA 1
ATOM 7838 C C . VAL A 1 978 ? 6.545 8.441 29.979 1.00 95.06 978 VAL A C 1
ATOM 7840 O O . VAL A 1 978 ? 7.106 8.753 28.928 1.00 95.06 978 VAL A O 1
ATOM 7843 N N . VAL A 1 979 ? 5.225 8.528 30.146 1.00 94.12 979 VAL A N 1
ATOM 7844 C CA . VAL A 1 979 ? 4.328 9.119 29.146 1.00 94.12 979 VAL A CA 1
ATOM 7845 C C . VAL A 1 979 ? 4.575 10.627 29.092 1.00 94.12 979 VAL A C 1
ATOM 7847 O O . VAL A 1 979 ? 4.166 11.361 29.997 1.00 94.12 979 VAL A O 1
ATOM 7850 N N . ILE A 1 980 ? 5.250 11.085 28.034 1.00 91.19 980 ILE A N 1
ATOM 7851 C CA . ILE A 1 980 ? 5.514 12.508 27.777 1.00 91.19 980 ILE A CA 1
ATOM 7852 C C . ILE A 1 980 ? 4.498 13.136 26.820 1.00 91.19 980 ILE A C 1
ATOM 7854 O O . ILE A 1 980 ? 4.431 14.358 26.732 1.00 91.19 980 ILE A O 1
ATOM 7858 N N . GLY A 1 981 ? 3.702 12.323 26.123 1.00 87.75 981 GLY A N 1
ATOM 7859 C CA . GLY A 1 981 ? 2.639 12.791 25.242 1.00 87.75 981 GLY A CA 1
ATOM 7860 C C . GLY A 1 981 ? 1.493 11.792 25.116 1.00 87.75 981 GLY A C 1
ATOM 7861 O O . GLY A 1 981 ? 1.677 10.584 25.256 1.00 87.75 981 GLY A O 1
ATOM 7862 N N . LEU A 1 982 ? 0.297 12.296 24.839 1.00 86.25 982 LEU A N 1
ATOM 7863 C CA . LEU A 1 982 ? -0.902 11.513 24.546 1.00 86.25 982 LEU A CA 1
ATOM 7864 C C . LEU A 1 982 ? -1.477 11.972 23.211 1.00 86.25 982 LEU A C 1
ATOM 7866 O O . LEU A 1 982 ? -1.577 13.169 22.978 1.00 86.25 982 LEU A O 1
ATOM 7870 N N . ASN A 1 983 ? -1.891 11.028 22.371 1.00 79.81 983 ASN A N 1
ATOM 7871 C CA . ASN A 1 983 ? -2.534 11.252 21.076 1.00 79.81 983 ASN A CA 1
ATOM 7872 C C . ASN A 1 983 ? -3.902 10.537 21.035 1.00 79.81 983 ASN A C 1
ATOM 7874 O O . ASN A 1 983 ? -4.373 9.990 22.031 1.00 79.81 983 ASN A O 1
ATOM 7878 N N . SER A 1 984 ? -4.585 10.536 19.886 1.00 70.81 984 SER A N 1
ATOM 7879 C CA . SER A 1 984 ? -5.930 9.945 19.754 1.00 70.81 984 SER A CA 1
ATOM 7880 C C . SER A 1 984 ? -5.963 8.408 19.766 1.00 70.81 984 SER A C 1
ATOM 7882 O O . SER A 1 984 ? -6.991 7.831 20.114 1.00 70.81 984 SER A O 1
ATOM 7884 N N . LYS A 1 985 ? -4.863 7.742 19.385 1.00 74.88 985 LYS A N 1
ATOM 7885 C CA . LYS A 1 985 ? -4.722 6.267 19.351 1.00 74.88 985 LYS A CA 1
ATOM 7886 C C . LYS A 1 985 ? -3.423 5.745 19.990 1.00 74.88 985 LYS A C 1
ATOM 7888 O O . LYS A 1 985 ? -3.259 4.537 20.144 1.00 74.88 985 LYS A O 1
ATOM 7893 N N . SER A 1 986 ? -2.508 6.643 20.338 1.00 87.56 986 SER A N 1
ATOM 7894 C CA . SER A 1 986 ? -1.147 6.341 20.782 1.00 87.56 986 SER A CA 1
ATOM 7895 C C . SER A 1 986 ? -0.706 7.284 21.904 1.00 87.56 986 SER A C 1
ATOM 7897 O O . SER A 1 986 ? -1.383 8.261 22.224 1.00 87.56 986 SER A O 1
ATOM 7899 N N . MET A 1 987 ? 0.444 6.991 22.497 1.00 91.31 987 MET A N 1
ATOM 7900 C CA . MET A 1 987 ? 1.152 7.822 23.467 1.00 91.31 987 MET A CA 1
ATOM 7901 C C . MET A 1 987 ? 2.603 8.009 23.015 1.00 91.31 987 MET A C 1
ATOM 7903 O O . MET A 1 987 ? 3.164 7.110 22.394 1.00 91.31 987 MET A O 1
ATOM 7907 N N . ASP A 1 988 ? 3.220 9.127 23.379 1.00 92.06 988 ASP A N 1
ATOM 7908 C CA . ASP A 1 988 ? 4.658 9.346 23.234 1.00 92.06 988 ASP A CA 1
ATOM 7909 C C . ASP A 1 988 ? 5.342 8.999 24.560 1.00 92.06 988 ASP A C 1
ATOM 7911 O O . ASP A 1 988 ? 5.001 9.556 25.611 1.00 92.06 988 ASP A O 1
ATOM 7915 N N . VAL A 1 989 ? 6.308 8.081 24.517 1.00 94.69 989 VAL A N 1
ATOM 7916 C CA . VAL A 1 989 ? 7.050 7.612 25.694 1.00 94.69 989 VAL A CA 1
ATOM 7917 C C . VAL A 1 989 ? 8.533 7.907 25.519 1.00 94.69 989 VAL A C 1
ATOM 7919 O O . VAL A 1 989 ? 9.121 7.577 24.488 1.00 94.69 989 VAL A O 1
ATOM 7922 N N . VAL A 1 990 ? 9.138 8.484 26.557 1.00 95.12 990 VAL A N 1
ATOM 7923 C CA . VAL A 1 990 ? 10.597 8.534 26.721 1.00 95.12 990 VAL A CA 1
ATOM 7924 C C . VAL A 1 990 ? 11.012 7.371 27.608 1.00 95.12 990 VAL A C 1
ATOM 7926 O O . VAL A 1 990 ? 10.450 7.182 28.691 1.00 95.12 990 VAL A O 1
ATOM 7929 N N . TRP A 1 991 ? 11.957 6.570 27.123 1.00 95.00 991 TRP A N 1
ATOM 7930 C CA . TRP A 1 991 ? 12.373 5.317 27.747 1.00 95.00 991 TRP A CA 1
ATOM 7931 C C . TRP A 1 991 ? 13.668 5.479 28.562 1.00 95.00 991 TRP A C 1
ATOM 7933 O O . TRP A 1 991 ? 14.547 6.288 28.244 1.00 95.00 991 TRP A O 1
ATOM 7943 N N . ASP A 1 992 ? 13.791 4.685 29.628 1.00 91.00 992 ASP A N 1
ATOM 7944 C CA . ASP A 1 992 ? 14.885 4.775 30.611 1.00 91.00 992 ASP A CA 1
ATOM 7945 C C . ASP A 1 992 ? 16.271 4.478 30.022 1.00 91.00 992 ASP A C 1
ATOM 7947 O O . ASP A 1 992 ? 17.287 4.905 30.569 1.00 91.00 992 ASP A O 1
ATOM 7951 N N . VAL A 1 993 ? 16.313 3.751 28.906 1.00 87.69 993 VAL A N 1
ATOM 7952 C CA . VAL A 1 993 ? 17.524 3.254 28.246 1.00 87.69 993 VAL A CA 1
ATOM 7953 C C . VAL A 1 993 ? 17.392 3.514 26.741 1.00 87.69 993 VAL A C 1
ATOM 7955 O O . VAL A 1 993 ? 16.316 3.247 26.201 1.00 87.69 993 VAL A O 1
ATOM 7958 N N . PRO A 1 994 ? 18.434 4.012 26.049 1.00 86.88 994 PRO A N 1
ATOM 7959 C CA . PRO A 1 994 ? 18.387 4.219 24.604 1.00 86.88 994 PRO A CA 1
ATOM 7960 C C . PRO A 1 994 ? 18.342 2.897 23.815 1.00 86.88 994 PRO A C 1
ATOM 7962 O O . PRO A 1 994 ? 18.906 1.884 24.229 1.00 86.88 994 PRO A O 1
ATOM 7965 N N . PHE A 1 995 ? 17.673 2.912 22.661 1.00 86.44 995 PHE A N 1
ATOM 7966 C CA . PHE A 1 995 ? 17.449 1.767 21.774 1.00 86.44 995 PHE A CA 1
ATOM 7967 C C . PHE A 1 995 ? 17.262 2.224 20.315 1.00 86.44 995 PHE A C 1
ATOM 7969 O O . PHE A 1 995 ? 16.826 3.340 20.041 1.00 86.44 995 PHE A O 1
ATOM 7976 N N . MET A 1 996 ? 17.571 1.350 19.354 1.00 81.81 996 MET A N 1
ATOM 7977 C CA . MET A 1 996 ? 17.814 1.772 17.964 1.00 81.81 996 MET A CA 1
ATOM 7978 C C . MET A 1 996 ? 16.631 2.371 17.196 1.00 81.81 996 MET A C 1
ATOM 7980 O O . MET A 1 996 ? 16.852 3.184 16.308 1.00 81.81 996 MET A O 1
ATOM 7984 N N . SER A 1 997 ? 15.389 2.004 17.522 1.00 85.88 997 SER A N 1
ATOM 7985 C CA . SER A 1 997 ? 14.202 2.612 16.891 1.00 85.88 997 SER A CA 1
ATOM 7986 C C . SER A 1 997 ? 13.677 3.849 17.634 1.00 85.88 997 SER A C 1
ATOM 7988 O O . SER A 1 997 ? 12.585 4.334 17.336 1.00 85.88 997 SER A O 1
ATOM 7990 N N . GLY A 1 998 ? 14.428 4.360 18.615 1.00 86.31 998 GLY A N 1
ATOM 7991 C CA . GLY A 1 998 ? 14.083 5.582 19.326 1.00 86.31 998 GLY A CA 1
ATOM 7992 C C . GLY A 1 998 ? 14.408 6.836 18.505 1.00 86.31 998 GLY A C 1
ATOM 7993 O O . GLY A 1 998 ? 15.552 7.069 18.120 1.00 86.31 998 GLY A O 1
ATOM 7994 N N . GLY A 1 999 ? 13.408 7.681 18.274 1.00 88.44 999 GLY A N 1
ATOM 7995 C CA . GLY A 1 999 ? 13.589 9.027 17.732 1.00 88.44 999 GLY A CA 1
ATOM 7996 C C . GLY A 1 999 ? 13.791 10.077 18.830 1.00 88.44 999 GLY A C 1
ATOM 7997 O O . GLY A 1 999 ? 13.808 9.762 20.020 1.00 88.44 999 GLY A O 1
ATOM 7998 N N . THR A 1 1000 ? 13.881 11.346 18.426 1.00 86.56 1000 THR A N 1
ATOM 7999 C CA . THR A 1 1000 ? 13.888 12.510 19.337 1.00 86.56 1000 THR A CA 1
ATOM 8000 C C . THR A 1 1000 ? 12.478 13.007 19.697 1.00 86.56 1000 THR A C 1
ATOM 8002 O O . THR A 1 1000 ? 12.331 13.972 20.445 1.00 86.56 1000 THR A O 1
ATOM 8005 N N . LEU A 1 1001 ? 11.429 12.371 19.146 1.00 83.81 1001 LEU A N 1
ATOM 8006 C CA . LEU A 1 1001 ? 10.023 12.801 19.223 1.00 83.81 1001 LEU A CA 1
ATOM 8007 C C . LEU A 1 1001 ? 9.850 14.289 18.856 1.00 83.81 1001 LEU A C 1
ATOM 8009 O O . LEU A 1 1001 ? 9.268 15.057 19.615 1.00 83.81 1001 LEU A O 1
ATOM 8013 N N . GLY A 1 1002 ? 10.397 14.712 17.711 1.00 77.81 1002 GLY A N 1
ATOM 8014 C CA . GLY A 1 1002 ? 10.386 16.123 17.302 1.00 77.81 1002 GLY A CA 1
ATOM 8015 C C . GLY A 1 1002 ? 11.255 16.990 18.215 1.00 77.81 1002 GLY A C 1
ATOM 8016 O O . GLY A 1 1002 ? 10.806 18.021 18.710 1.00 77.81 1002 GLY A O 1
ATOM 8017 N N . ASP A 1 1003 ? 12.473 16.521 18.497 1.00 80.44 1003 ASP A N 1
ATOM 8018 C CA . ASP A 1 1003 ? 13.463 17.160 19.372 1.00 80.44 1003 ASP A CA 1
ATOM 8019 C C . ASP A 1 1003 ? 12.976 17.465 20.798 1.00 80.44 1003 ASP A C 1
ATOM 8021 O O . ASP A 1 1003 ? 13.541 18.321 21.485 1.00 80.44 1003 ASP A O 1
ATOM 8025 N N . ARG A 1 1004 ? 11.972 16.727 21.285 1.00 82.69 1004 ARG A N 1
ATOM 8026 C CA . ARG A 1 1004 ? 11.517 16.762 22.683 1.00 82.69 1004 ARG A CA 1
ATOM 8027 C C . ARG A 1 1004 ? 12.466 16.016 23.626 1.00 82.69 1004 ARG A C 1
ATOM 8029 O O . ARG A 1 1004 ? 12.624 16.459 24.758 1.00 82.69 1004 ARG A O 1
ATOM 8036 N N . CYS A 1 1005 ? 13.107 14.939 23.168 1.00 88.50 1005 CYS A N 1
ATOM 8037 C CA . CYS A 1 1005 ? 14.071 14.130 23.927 1.00 88.50 1005 CYS A CA 1
ATOM 8038 C C . CYS A 1 1005 ? 15.367 13.878 23.137 1.00 88.50 1005 CYS A C 1
ATOM 8040 O O . CYS A 1 1005 ? 15.468 14.210 21.954 1.00 88.50 1005 CYS A O 1
ATOM 8042 N N . SER A 1 1006 ? 16.355 13.256 23.780 1.00 89.62 1006 SER A N 1
ATOM 8043 C CA . SER A 1 1006 ? 17.571 12.768 23.122 1.00 89.62 1006 SER A CA 1
ATOM 8044 C C . SER A 1 1006 ? 17.288 11.673 22.078 1.00 89.62 1006 SER A C 1
ATOM 8046 O O . SER A 1 1006 ? 16.262 10.983 22.112 1.00 89.62 1006 SER A O 1
ATOM 8048 N N . GLN A 1 1007 ? 18.206 11.524 21.117 1.00 87.44 1007 GLN A N 1
ATOM 8049 C CA . GLN A 1 1007 ? 18.142 10.481 20.090 1.00 87.44 1007 GLN A CA 1
ATOM 8050 C C . GLN A 1 1007 ? 18.174 9.089 20.743 1.00 87.44 1007 GLN A C 1
ATOM 8052 O O . GLN A 1 1007 ? 18.766 8.908 21.807 1.00 87.44 1007 GLN A O 1
ATOM 8057 N N . TYR A 1 1008 ? 17.530 8.101 20.118 1.00 88.75 1008 TYR A N 1
ATOM 8058 C CA . TYR A 1 1008 ? 17.413 6.729 20.626 1.00 88.75 1008 TYR A CA 1
ATOM 8059 C C . TYR A 1 1008 ? 16.568 6.562 21.903 1.00 88.75 1008 TYR A C 1
ATOM 8061 O O . TYR A 1 1008 ? 16.434 5.436 22.371 1.00 88.75 1008 TYR A O 1
ATOM 8069 N N . ARG A 1 1009 ? 15.928 7.612 22.452 1.00 89.88 1009 ARG A N 1
ATOM 8070 C CA . ARG A 1 1009 ? 15.093 7.497 23.671 1.00 89.88 1009 ARG A CA 1
ATOM 8071 C C . ARG A 1 1009 ? 13.586 7.601 23.496 1.00 89.88 1009 ARG A C 1
ATOM 8073 O O . ARG A 1 1009 ? 12.868 7.098 24.359 1.00 89.88 1009 ARG A O 1
ATOM 8080 N N . GLY A 1 1010 ? 13.086 8.262 22.459 1.00 92.62 1010 GLY A N 1
ATOM 8081 C CA . GLY A 1 1010 ? 11.657 8.527 22.300 1.00 92.62 1010 GLY A CA 1
ATOM 8082 C C . GLY A 1 1010 ? 10.968 7.561 21.342 1.00 92.62 1010 GLY A C 1
ATOM 8083 O O . GLY A 1 1010 ? 11.480 7.295 20.260 1.00 92.62 1010 GLY A O 1
ATOM 8084 N N . SER A 1 1011 ? 9.781 7.056 21.680 1.00 93.56 1011 SER A N 1
ATOM 8085 C CA . SER A 1 1011 ? 8.950 6.321 20.716 1.00 93.56 1011 SER A CA 1
ATOM 8086 C C . SER A 1 1011 ? 7.458 6.503 20.978 1.00 93.56 1011 SER A C 1
ATOM 8088 O O . SER A 1 1011 ? 7.005 6.474 22.125 1.00 93.56 1011 SER A O 1
ATOM 8090 N N . THR A 1 1012 ? 6.700 6.676 19.895 1.00 91.06 1012 THR A N 1
ATOM 8091 C CA . THR A 1 1012 ? 5.236 6.681 19.899 1.00 91.06 1012 THR A CA 1
ATOM 8092 C C . THR A 1 1012 ? 4.721 5.241 19.844 1.00 91.06 1012 THR A C 1
ATOM 8094 O O . THR A 1 1012 ? 5.104 4.474 18.964 1.00 91.06 1012 THR A O 1
ATOM 8097 N N . VAL A 1 1013 ? 3.845 4.861 20.776 1.00 91.06 1013 VAL A N 1
ATOM 8098 C CA . VAL A 1 1013 ? 3.365 3.478 20.966 1.00 91.06 1013 VAL A CA 1
ATOM 8099 C C . VAL A 1 1013 ? 1.856 3.423 21.240 1.00 91.06 1013 VAL A C 1
ATOM 8101 O O . VAL A 1 1013 ? 1.252 4.416 21.644 1.00 91.06 1013 VAL A O 1
ATOM 8104 N N . GLU A 1 1014 ? 1.210 2.277 21.013 1.00 90.00 1014 GLU A N 1
ATOM 8105 C CA . GLU A 1 1014 ? -0.237 2.119 21.237 1.00 90.00 1014 GLU A CA 1
ATOM 8106 C C . GLU A 1 1014 ? -0.601 1.958 22.725 1.00 90.00 1014 GLU A C 1
ATOM 8108 O O . GLU A 1 1014 ? 0.157 1.422 23.535 1.00 90.00 1014 GLU A O 1
ATOM 8113 N N . PHE A 1 1015 ? -1.835 2.328 23.087 1.00 88.31 1015 PHE A N 1
ATOM 8114 C CA . PHE A 1 1015 ? -2.372 2.150 24.447 1.00 88.31 1015 PHE A CA 1
ATOM 8115 C C . PHE A 1 1015 ? -2.407 0.688 24.939 1.00 88.31 1015 PHE A C 1
ATOM 8117 O O . PHE A 1 1015 ? -2.481 0.448 26.145 1.00 88.31 1015 PHE A O 1
ATOM 8124 N N . ASN A 1 1016 ? -2.355 -0.286 24.024 1.00 89.00 1016 ASN A N 1
ATOM 8125 C CA . ASN A 1 1016 ? -2.405 -1.719 24.326 1.00 89.00 1016 ASN A CA 1
ATOM 8126 C C . ASN A 1 1016 ? -1.016 -2.377 24.503 1.00 89.00 1016 ASN A C 1
ATOM 8128 O O . ASN A 1 1016 ? -0.952 -3.482 25.042 1.00 89.00 1016 ASN A O 1
ATOM 8132 N N . THR A 1 1017 ? 0.087 -1.733 24.089 1.00 91.62 1017 THR A N 1
ATOM 8133 C CA . THR A 1 1017 ? 1.445 -2.314 24.166 1.00 91.62 1017 THR A CA 1
ATOM 8134 C C . THR A 1 1017 ? 2.143 -2.055 25.497 1.00 91.62 1017 THR A C 1
ATOM 8136 O O . THR A 1 1017 ? 3.161 -2.679 25.793 1.00 91.62 1017 THR A O 1
ATOM 8139 N N . CYS A 1 1018 ? 1.601 -1.142 26.300 1.00 92.94 1018 CYS A N 1
ATOM 8140 C CA . CYS A 1 1018 ? 2.189 -0.664 27.545 1.00 92.94 1018 CYS A CA 1
ATOM 8141 C C . CYS A 1 1018 ? 1.296 -0.990 28.744 1.00 92.94 1018 CYS A C 1
ATOM 8143 O O . CYS A 1 1018 ? 0.073 -0.941 28.643 1.00 92.94 1018 CYS A O 1
ATOM 8145 N N . LEU A 1 1019 ? 1.893 -1.256 29.906 1.00 93.69 1019 LEU A N 1
ATOM 8146 C CA . LEU A 1 1019 ? 1.172 -1.372 31.178 1.00 93.69 1019 LEU A CA 1
ATOM 8147 C C . LEU A 1 1019 ? 1.433 -0.131 32.041 1.00 93.69 1019 LEU A C 1
ATOM 8149 O O . LEU A 1 1019 ? 2.591 0.208 32.282 1.00 93.69 1019 LEU A O 1
ATOM 8153 N N . ASN A 1 1020 ? 0.373 0.537 32.505 1.00 93.00 1020 ASN A N 1
ATOM 8154 C CA . ASN A 1 1020 ? 0.460 1.711 33.378 1.00 93.00 1020 ASN A CA 1
ATOM 8155 C C . ASN A 1 1020 ? 0.790 1.276 34.815 1.00 93.00 1020 ASN A C 1
ATOM 8157 O O . ASN A 1 1020 ? -0.043 0.672 35.491 1.00 93.00 1020 ASN A O 1
ATOM 8161 N N . LEU A 1 1021 ? 2.010 1.571 35.268 1.00 90.81 1021 LEU A N 1
ATOM 8162 C CA . LEU A 1 1021 ? 2.519 1.219 36.597 1.00 90.81 1021 LEU A CA 1
ATOM 8163 C C . LEU A 1 1021 ? 2.125 2.249 37.669 1.00 90.81 1021 LEU A C 1
ATOM 8165 O O . LEU A 1 1021 ? 2.076 1.914 38.850 1.00 90.81 1021 LEU A O 1
ATOM 8169 N N . THR A 1 1022 ? 1.839 3.492 37.267 1.00 88.56 1022 THR A N 1
ATOM 8170 C CA . THR A 1 1022 ? 1.428 4.584 38.169 1.00 88.56 1022 THR A CA 1
ATOM 8171 C C . THR A 1 1022 ? -0.055 4.504 38.532 1.00 88.56 1022 THR A C 1
ATOM 8173 O O . THR A 1 1022 ? -0.420 4.748 39.679 1.00 88.56 1022 THR A O 1
ATOM 8176 N N . ASN A 1 1023 ? -0.907 4.136 37.574 1.00 86.94 1023 ASN A N 1
ATOM 8177 C CA . ASN A 1 1023 ? -2.343 3.931 37.758 1.00 86.94 1023 ASN A CA 1
ATOM 8178 C C . ASN A 1 1023 ? -2.717 2.482 37.376 1.00 86.94 1023 ASN A C 1
ATOM 8180 O O . ASN A 1 1023 ? -3.169 2.236 36.250 1.00 86.94 1023 ASN A O 1
ATOM 8184 N N . PRO A 1 1024 ? -2.481 1.505 38.274 1.00 86.62 1024 PRO A N 1
ATOM 8185 C CA . PRO A 1 1024 ? -2.590 0.085 37.960 1.00 86.62 1024 PRO A CA 1
ATOM 8186 C C . PRO A 1 1024 ? -4.060 -0.362 37.898 1.00 86.62 1024 PRO A C 1
ATOM 8188 O O . PRO A 1 1024 ? -4.745 -0.479 38.911 1.00 86.62 1024 PRO A O 1
ATOM 8191 N N . GLN A 1 1025 ? -4.553 -0.622 36.685 1.00 86.19 1025 GLN A N 1
ATOM 8192 C CA . GLN A 1 1025 ? -5.983 -0.845 36.409 1.00 86.19 1025 GLN A CA 1
ATOM 8193 C C . GLN A 1 1025 ? -6.387 -2.317 36.247 1.00 86.19 1025 GLN A C 1
ATOM 8195 O O . GLN A 1 1025 ? -7.568 -2.637 36.350 1.00 86.19 1025 GLN A O 1
ATOM 8200 N N . PHE A 1 1026 ? -5.431 -3.224 36.020 1.00 85.25 1026 PHE A N 1
ATOM 8201 C CA . PHE A 1 1026 ? -5.692 -4.665 35.852 1.00 85.25 1026 PHE A CA 1
ATOM 8202 C C . PHE A 1 1026 ? -5.279 -5.496 37.074 1.00 85.25 1026 PHE A C 1
ATOM 8204 O O . PHE A 1 1026 ? -5.028 -6.700 36.954 1.00 85.25 1026 PHE A O 1
ATOM 8211 N N . VAL A 1 1027 ? -5.169 -4.851 38.242 1.00 84.88 1027 VAL A N 1
ATOM 8212 C CA . VAL A 1 1027 ? -4.795 -5.510 39.498 1.00 84.88 1027 VAL A CA 1
ATOM 8213 C C . VAL A 1 1027 ? -5.771 -6.646 39.773 1.00 84.88 1027 VAL A C 1
ATOM 8215 O O . VAL A 1 1027 ? -6.987 -6.472 39.728 1.00 84.88 1027 VAL A O 1
ATOM 8218 N N . THR A 1 1028 ? -5.225 -7.831 40.019 1.00 80.56 1028 THR A N 1
ATOM 8219 C CA . THR A 1 1028 ? -6.000 -9.052 40.230 1.00 80.56 1028 THR A CA 1
ATOM 8220 C C . THR A 1 1028 ? -5.610 -9.661 41.570 1.00 80.56 1028 THR A C 1
ATOM 8222 O O . THR A 1 1028 ? -4.420 -9.781 41.867 1.00 80.56 1028 THR A O 1
ATOM 8225 N N . SER A 1 1029 ? -6.594 -10.076 42.371 1.00 77.38 1029 SER A N 1
ATOM 8226 C CA . SER A 1 1029 ? -6.307 -10.755 43.636 1.00 77.38 1029 SER A CA 1
ATOM 8227 C C . SER A 1 1029 ? -5.580 -12.082 43.395 1.00 77.38 1029 SER A C 1
ATOM 8229 O O . SER A 1 1029 ? -5.866 -12.811 42.444 1.00 77.38 1029 SER A O 1
ATOM 8231 N N . THR A 1 1030 ? -4.646 -12.420 44.280 1.00 73.81 1030 THR A N 1
ATOM 8232 C CA . THR A 1 1030 ? -3.919 -13.698 44.247 1.00 73.81 1030 THR A CA 1
ATOM 8233 C C . THR A 1 1030 ? -4.758 -14.878 44.743 1.00 73.81 1030 THR A C 1
ATOM 8235 O O . THR A 1 1030 ? -4.361 -16.023 44.544 1.00 73.81 1030 THR A O 1
ATOM 8238 N N . ASN A 1 1031 ? -5.918 -14.625 45.358 1.00 73.06 1031 ASN A N 1
ATOM 8239 C CA . ASN A 1 1031 ? -6.841 -15.654 45.829 1.00 73.06 1031 ASN A CA 1
ATOM 8240 C C . ASN A 1 1031 ? -7.714 -16.189 44.668 1.00 73.06 1031 ASN A C 1
ATOM 8242 O O . ASN A 1 1031 ? -8.555 -15.441 44.165 1.00 73.06 1031 ASN A O 1
ATOM 8246 N N . PRO A 1 1032 ? -7.616 -17.478 44.283 1.00 61.66 1032 PRO A N 1
ATOM 8247 C CA . PRO A 1 1032 ? -8.392 -18.047 43.176 1.00 61.66 1032 PRO A CA 1
ATOM 8248 C C . PRO A 1 1032 ? -9.906 -18.164 43.443 1.00 61.66 1032 PRO A C 1
ATOM 8250 O O . PRO A 1 1032 ? -10.645 -18.549 42.542 1.00 61.66 1032 PRO A O 1
ATOM 8253 N N . LYS A 1 1033 ? -10.385 -17.846 44.656 1.00 63.88 1033 LYS A N 1
ATOM 8254 C CA . LYS A 1 1033 ? -11.819 -17.757 44.998 1.00 63.88 1033 LYS A CA 1
ATOM 8255 C C . LYS A 1 1033 ? -12.359 -16.321 45.058 1.00 63.88 1033 LYS A C 1
ATOM 8257 O O . LYS A 1 1033 ? -13.525 -16.136 45.402 1.00 63.88 1033 LYS A O 1
ATOM 8262 N N . ALA A 1 1034 ? -11.541 -15.305 44.775 1.00 63.00 1034 ALA A N 1
ATOM 8263 C CA . ALA A 1 1034 ? -12.028 -13.932 44.672 1.00 63.00 1034 ALA A CA 1
ATOM 8264 C C . ALA A 1 1034 ? -12.920 -13.766 43.421 1.00 63.00 1034 ALA A C 1
ATOM 8266 O O . ALA A 1 1034 ? -12.621 -14.369 42.387 1.00 63.00 1034 ALA A O 1
ATOM 8267 N N . PRO A 1 1035 ? -13.993 -12.952 43.471 1.00 57.56 1035 PRO A N 1
ATOM 8268 C CA . PRO A 1 1035 ? -14.722 -12.583 42.262 1.00 57.56 1035 PRO A CA 1
ATOM 8269 C C . PRO A 1 1035 ? -13.796 -11.810 41.303 1.00 57.56 1035 PRO A C 1
ATOM 8271 O O . PRO A 1 1035 ? -12.923 -11.070 41.769 1.00 57.56 1035 PRO A O 1
ATOM 8274 N N . PRO A 1 1036 ? -13.965 -11.952 39.975 1.00 54.66 1036 PRO A N 1
ATOM 8275 C CA . PRO A 1 1036 ? -13.154 -11.218 39.010 1.00 54.66 1036 PRO A CA 1
ATOM 8276 C C . PRO A 1 1036 ? -13.345 -9.698 39.164 1.00 54.66 1036 PRO A C 1
ATOM 8278 O O . PRO A 1 1036 ? -14.453 -9.246 39.476 1.00 54.66 1036 PRO A O 1
ATOM 8281 N N . PRO A 1 1037 ? -12.291 -8.887 38.949 1.00 56.88 1037 PRO A N 1
ATOM 8282 C CA . PRO A 1 1037 ? -12.382 -7.438 39.080 1.00 56.88 1037 PRO A CA 1
ATOM 8283 C C . PRO A 1 1037 ? -13.345 -6.857 38.037 1.00 56.88 1037 PRO A C 1
ATOM 8285 O O . PRO A 1 1037 ? -13.228 -7.124 36.840 1.00 56.88 1037 PRO A O 1
ATOM 8288 N N . VAL A 1 1038 ? -14.295 -6.032 38.489 1.00 53.03 1038 VAL A N 1
ATOM 8289 C CA . VAL A 1 1038 ? -15.286 -5.389 37.614 1.00 53.03 1038 VAL A CA 1
ATOM 8290 C C . VAL A 1 1038 ? -14.572 -4.429 36.661 1.00 53.03 1038 VAL A C 1
ATOM 8292 O O . VAL A 1 1038 ? -14.094 -3.371 37.069 1.00 53.03 1038 VAL A O 1
ATOM 8295 N N . ARG A 1 1039 ? -14.494 -4.799 35.380 1.00 56.12 1039 ARG A N 1
ATOM 8296 C CA . ARG A 1 1039 ? -13.845 -3.977 34.353 1.00 56.12 1039 ARG A CA 1
ATOM 8297 C C . ARG A 1 1039 ? -14.667 -2.731 34.033 1.00 56.12 1039 ARG A C 1
ATOM 8299 O O . ARG A 1 1039 ? -15.885 -2.797 33.866 1.00 56.12 1039 ARG A O 1
ATOM 8306 N N . ASN A 1 1040 ? -13.976 -1.613 33.815 1.00 52.66 1040 ASN A N 1
ATOM 8307 C CA . ASN A 1 1040 ? -14.549 -0.490 33.079 1.00 52.66 1040 ASN A CA 1
ATOM 8308 C C . ASN A 1 1040 ? -14.695 -0.891 31.603 1.00 52.66 1040 ASN A C 1
ATOM 8310 O O . ASN A 1 1040 ? -13.749 -0.805 30.827 1.00 52.66 1040 ASN A O 1
ATOM 8314 N N . ASN A 1 1041 ? -15.903 -1.299 31.209 1.00 53.09 1041 ASN A N 1
ATOM 8315 C CA . ASN A 1 1041 ? -16.254 -1.529 29.802 1.00 53.09 1041 ASN A CA 1
ATOM 8316 C C . ASN A 1 1041 ? -16.452 -0.214 29.013 1.00 53.09 1041 ASN A C 1
ATOM 8318 O O . ASN A 1 1041 ? -16.732 -0.248 27.818 1.00 53.09 1041 ASN A O 1
ATOM 8322 N N . VAL A 1 1042 ? -16.303 0.942 29.670 1.00 57.56 1042 VAL A N 1
ATOM 8323 C CA . VAL A 1 1042 ? -16.253 2.259 29.023 1.00 57.56 1042 VAL A CA 1
ATOM 8324 C C . VAL A 1 1042 ? -14.982 2.343 28.162 1.00 57.56 1042 VAL A C 1
ATOM 8326 O O . VAL A 1 1042 ? -13.895 2.119 28.701 1.00 57.56 1042 VAL A O 1
ATOM 8329 N N . PRO A 1 1043 ? -15.072 2.682 26.860 1.00 56.06 1043 PRO A N 1
ATOM 8330 C CA . PRO A 1 1043 ? -13.897 2.886 26.018 1.00 56.06 1043 PRO A CA 1
ATOM 8331 C C . PRO A 1 1043 ? -12.933 3.921 26.606 1.00 56.06 1043 PRO A C 1
ATOM 8333 O O . PRO A 1 1043 ? -13.381 4.973 27.074 1.00 56.06 1043 PRO A O 1
ATOM 8336 N N . PHE A 1 1044 ? -11.616 3.679 26.539 1.00 54.00 1044 PHE A N 1
ATOM 8337 C CA . PHE A 1 1044 ? -10.647 4.744 26.835 1.00 54.00 1044 PHE A CA 1
ATOM 8338 C C . PHE A 1 1044 ? -10.560 5.710 25.656 1.00 54.00 1044 PHE A C 1
ATOM 8340 O O . PHE A 1 1044 ? -9.638 5.678 24.846 1.00 54.00 1044 PHE A O 1
ATOM 8347 N N . ASN A 1 1045 ? -11.542 6.601 25.597 1.00 54.12 1045 ASN A N 1
ATOM 8348 C CA . ASN A 1 1045 ? -11.391 7.871 24.916 1.00 54.12 1045 ASN A CA 1
ATOM 8349 C C . ASN A 1 1045 ? -10.608 8.785 25.880 1.00 54.12 1045 ASN A C 1
ATOM 8351 O O . ASN A 1 1045 ? -11.153 9.093 26.950 1.00 54.12 1045 ASN A O 1
ATOM 8355 N N . PRO A 1 1046 ? -9.359 9.200 25.571 1.00 47.78 1046 PRO A N 1
ATOM 8356 C CA . PRO A 1 1046 ? -8.610 10.128 26.418 1.00 47.78 1046 PRO A CA 1
ATOM 8357 C C . PRO A 1 1046 ? -9.464 11.372 26.679 1.00 47.78 1046 PRO A C 1
ATOM 8359 O O . PRO A 1 1046 ? -9.992 11.997 25.756 1.00 47.78 1046 PRO A O 1
ATOM 8362 N N . ARG A 1 1047 ? -9.723 11.638 27.964 1.00 43.22 1047 ARG A N 1
ATOM 8363 C CA . ARG A 1 1047 ? -10.903 12.409 28.367 1.00 43.22 1047 ARG A CA 1
ATOM 8364 C C . ARG A 1 1047 ? -10.819 13.871 27.924 1.00 43.22 1047 ARG A C 1
ATOM 8366 O O . ARG A 1 1047 ? -9.793 14.526 28.087 1.00 43.22 1047 ARG A O 1
ATOM 8373 N N . PHE A 1 1048 ? -11.968 14.424 27.526 1.00 43.47 1048 PHE A N 1
ATOM 8374 C CA . PHE A 1 1048 ? -12.224 15.853 27.720 1.00 43.47 1048 PHE A CA 1
ATOM 8375 C C . PHE A 1 1048 ? -11.974 16.215 29.199 1.00 43.47 1048 PHE A C 1
ATOM 8377 O O . PHE A 1 1048 ? -12.246 15.400 30.081 1.00 43.47 1048 PHE A O 1
ATOM 8384 N N . GLY A 1 1049 ? -11.437 17.414 29.453 1.00 35.28 1049 GLY A N 1
ATOM 8385 C CA . GLY A 1 1049 ? -10.907 17.827 30.761 1.00 35.28 1049 GLY A CA 1
ATOM 8386 C C . GLY A 1 1049 ? -11.852 17.635 31.964 1.00 35.28 1049 GLY A C 1
ATOM 8387 O O . GLY A 1 1049 ? -13.061 17.465 31.796 1.00 35.28 1049 GLY A O 1
ATOM 8388 N N . PRO A 1 1050 ? -11.306 17.646 33.195 1.00 33.69 1050 PRO A N 1
ATOM 8389 C CA . PRO A 1 1050 ? -12.023 17.225 34.393 1.00 33.69 1050 PRO A CA 1
ATOM 8390 C C . PRO A 1 1050 ? -13.301 18.039 34.618 1.00 33.69 1050 PRO A C 1
ATOM 8392 O O . PRO A 1 1050 ? -13.250 19.225 34.927 1.00 33.69 1050 PRO A O 1
ATOM 8395 N N . HIS A 1 1051 ? -14.456 17.379 34.538 1.00 31.17 1051 HIS A N 1
ATOM 8396 C CA . HIS A 1 1051 ? -15.699 17.925 35.069 1.00 31.17 1051 HIS A CA 1
ATOM 8397 C C . HIS A 1 1051 ? -15.647 17.890 36.605 1.00 31.17 1051 HIS A C 1
ATOM 8399 O O . HIS A 1 1051 ? -15.709 16.792 37.171 1.00 31.17 1051 HIS A O 1
ATOM 8405 N N . PRO A 1 1052 ? -15.590 19.033 37.316 1.00 30.39 1052 PRO A N 1
ATOM 8406 C CA . PRO A 1 1052 ? -15.979 19.035 38.713 1.00 30.39 1052 PRO A CA 1
ATOM 8407 C C . PRO A 1 1052 ? -17.468 18.687 38.786 1.00 30.39 1052 PRO A C 1
ATOM 8409 O O . PRO A 1 1052 ? -18.300 19.325 38.136 1.00 30.39 1052 PRO A O 1
ATOM 8412 N N . ILE A 1 1053 ? -17.823 17.696 39.604 1.00 31.08 1053 ILE A N 1
ATOM 8413 C CA . ILE A 1 1053 ? -19.206 17.558 40.059 1.00 31.08 1053 ILE A CA 1
ATOM 8414 C C . ILE A 1 1053 ? -19.447 18.743 40.992 1.00 31.08 1053 ILE A C 1
ATOM 8416 O O . ILE A 1 1053 ? -19.100 18.691 42.168 1.00 31.08 1053 ILE A O 1
ATOM 8420 N N . ILE A 1 1054 ? -20.002 19.827 40.454 1.00 30.36 1054 ILE A N 1
ATOM 8421 C CA . ILE A 1 1054 ? -20.561 20.907 41.262 1.00 30.36 1054 ILE A CA 1
ATOM 8422 C C . ILE A 1 1054 ? -21.865 20.346 41.845 1.00 30.36 1054 ILE A C 1
ATOM 8424 O O . ILE A 1 1054 ? -22.812 20.145 41.077 1.00 30.36 1054 ILE A O 1
ATOM 8428 N N . PRO A 1 1055 ? -21.953 20.045 43.157 1.00 33.94 1055 PRO A N 1
ATOM 8429 C CA . PRO A 1 1055 ? -23.239 19.715 43.749 1.00 33.94 1055 PRO A CA 1
ATOM 8430 C C . PRO A 1 1055 ? -24.160 20.935 43.589 1.00 33.94 1055 PRO A C 1
ATOM 8432 O O . PRO A 1 1055 ? -23.697 22.065 43.781 1.00 33.94 1055 PRO A O 1
ATOM 8435 N N . PRO A 1 1056 ? -25.442 20.756 43.226 1.00 33.91 1056 PRO A N 1
ATOM 8436 C CA . PRO A 1 1056 ? -26.356 21.882 43.097 1.00 33.91 1056 PRO A CA 1
ATOM 8437 C C . PRO A 1 1056 ? -26.425 22.631 44.430 1.00 33.91 1056 PRO A C 1
ATOM 8439 O O . PRO A 1 1056 ? -26.646 22.021 45.479 1.00 33.91 1056 PRO A O 1
ATOM 8442 N N . ALA A 1 1057 ? -26.212 23.948 44.388 1.00 34.69 1057 ALA A N 1
ATOM 8443 C CA . ALA A 1 1057 ? -26.258 24.780 45.582 1.00 34.69 1057 ALA A CA 1
ATOM 8444 C C . ALA A 1 1057 ? -27.632 24.627 46.268 1.00 34.69 1057 ALA A C 1
ATOM 8446 O O . ALA A 1 1057 ? -28.662 24.697 45.586 1.00 34.69 1057 ALA A O 1
ATOM 8447 N N . PRO A 1 1058 ? -27.683 24.389 47.591 1.00 41.41 1058 PRO A N 1
ATOM 8448 C CA . PRO A 1 1058 ? -28.944 24.155 48.272 1.00 41.41 1058 PRO A CA 1
ATOM 8449 C C . PRO A 1 1058 ? -29.823 25.412 48.252 1.00 41.41 1058 PRO A C 1
ATOM 8451 O O . PRO A 1 1058 ? -29.364 26.511 48.546 1.00 41.41 1058 PRO A O 1
ATOM 8454 N N . ALA A 1 1059 ? -31.110 25.196 47.968 1.00 39.78 1059 ALA A N 1
ATOM 8455 C CA . ALA A 1 1059 ? -32.201 26.172 48.000 1.00 39.78 1059 ALA A CA 1
ATOM 8456 C C . ALA A 1 1059 ? -32.141 27.346 46.995 1.00 39.78 1059 ALA A C 1
ATOM 8458 O O . ALA A 1 1059 ? -31.801 28.474 47.339 1.00 39.78 1059 ALA A O 1
ATOM 8459 N N . GLN A 1 1060 ? -32.720 27.124 45.810 1.00 32.56 1060 GLN A N 1
ATOM 8460 C CA . GLN A 1 1060 ? -33.694 28.063 45.234 1.00 32.56 1060 GLN A CA 1
ATOM 8461 C C . GLN A 1 1060 ? -34.814 27.282 44.525 1.00 32.56 1060 GLN A C 1
ATOM 8463 O O . GLN A 1 1060 ? -34.570 26.236 43.925 1.00 32.56 1060 GLN A O 1
ATOM 8468 N N . GLN A 1 1061 ? -36.063 27.733 44.676 1.00 32.34 1061 GLN A N 1
ATOM 8469 C CA . GLN A 1 1061 ? -37.249 27.006 44.203 1.00 32.34 1061 GLN A CA 1
ATOM 8470 C C . GLN A 1 1061 ? -37.523 27.261 42.708 1.00 32.34 1061 GLN A C 1
ATOM 8472 O O . GLN A 1 1061 ? -37.325 28.385 42.242 1.00 32.34 1061 GLN A O 1
ATOM 8477 N N . PRO A 1 1062 ? -38.045 26.273 41.955 1.00 29.05 1062 PRO A N 1
ATOM 8478 C CA . PRO A 1 1062 ? -38.488 26.488 40.581 1.00 29.05 1062 PRO A CA 1
ATOM 8479 C C . PRO A 1 1062 ? -39.779 27.321 40.556 1.00 29.05 1062 PRO A C 1
ATOM 8481 O O . PRO A 1 1062 ? -40.864 26.828 40.864 1.00 29.05 1062 PRO A O 1
ATOM 8484 N N . ALA A 1 1063 ? -39.670 28.591 40.165 1.00 30.09 1063 ALA A N 1
ATOM 8485 C CA . ALA A 1 1063 ? -40.816 29.478 39.994 1.00 30.09 1063 ALA A CA 1
ATOM 8486 C C . ALA A 1 1063 ? -41.619 29.110 38.729 1.00 30.09 1063 ALA A C 1
ATOM 8488 O O . ALA A 1 1063 ? -41.296 29.531 37.619 1.00 30.09 1063 ALA A O 1
ATOM 8489 N N . ALA A 1 1064 ? -42.683 28.322 38.892 1.00 35.25 1064 ALA A N 1
ATOM 8490 C CA . ALA A 1 1064 ? -43.655 28.071 37.829 1.00 35.25 1064 ALA A CA 1
ATOM 8491 C C . ALA A 1 1064 ? -44.573 29.294 37.633 1.00 35.25 1064 ALA A C 1
ATOM 8493 O O . ALA A 1 1064 ? -45.147 29.786 38.604 1.00 35.25 1064 ALA A O 1
ATOM 8494 N N . GLY A 1 1065 ? -44.772 29.763 36.392 1.00 27.75 1065 GLY A N 1
ATOM 8495 C CA . GLY A 1 1065 ? -45.618 30.943 36.176 1.00 27.75 1065 GLY A CA 1
ATOM 8496 C C . GLY A 1 1065 ? -45.933 31.351 34.732 1.00 27.75 1065 GLY A C 1
ATOM 8497 O O . GLY A 1 1065 ? -45.291 32.262 34.238 1.00 27.75 1065 GLY A O 1
ATOM 8498 N N . PHE A 1 1066 ? -47.016 30.787 34.162 1.00 25.44 1066 PHE A N 1
ATOM 8499 C CA . PHE A 1 1066 ? -47.907 31.389 33.132 1.00 25.44 1066 PHE A CA 1
ATOM 8500 C C . PHE A 1 1066 ? -47.295 31.777 31.753 1.00 25.44 1066 PHE A C 1
ATOM 8502 O O . PHE A 1 1066 ? -46.125 32.095 31.635 1.00 25.44 1066 PHE A O 1
ATOM 8509 N N . ARG A 1 1067 ? -48.029 31.847 30.630 1.00 28.80 1067 ARG A N 1
ATOM 8510 C CA . ARG A 1 1067 ? -49.268 31.200 30.122 1.00 28.80 1067 ARG A CA 1
ATOM 8511 C C . ARG A 1 1067 ? -49.251 31.337 28.571 1.00 28.80 1067 ARG A C 1
ATOM 8513 O O . ARG A 1 1067 ? -48.554 32.216 28.071 1.00 28.80 1067 ARG A O 1
ATOM 8520 N N . PRO A 1 1068 ? -49.997 30.524 27.797 1.00 41.09 1068 PRO A N 1
ATOM 8521 C CA . PRO A 1 1068 ? -50.029 30.629 26.331 1.00 41.09 1068 PRO A CA 1
ATOM 8522 C C . PRO A 1 1068 ? -50.916 31.779 25.808 1.00 41.09 1068 PRO A C 1
ATOM 8524 O O . PRO A 1 1068 ? -51.844 32.219 26.486 1.00 41.09 1068 PRO A O 1
ATOM 8527 N N . ALA A 1 1069 ? -50.656 32.199 24.564 1.00 27.56 1069 ALA A N 1
ATOM 8528 C CA . ALA A 1 1069 ? -51.376 33.219 23.786 1.00 27.56 1069 ALA A CA 1
ATOM 8529 C C . ALA A 1 1069 ? -51.744 32.656 22.377 1.00 27.56 1069 ALA A C 1
ATOM 8531 O O . ALA A 1 1069 ? -51.177 31.630 21.993 1.00 27.56 1069 ALA A O 1
ATOM 8532 N N . PRO A 1 1070 ? -52.737 33.211 21.641 1.00 32.81 1070 PRO A N 1
ATOM 8533 C CA . PRO A 1 1070 ? -53.710 32.366 20.924 1.00 32.81 1070 PRO A CA 1
ATOM 8534 C C . PRO A 1 1070 ? -53.664 32.374 19.374 1.00 32.81 1070 PRO A C 1
ATOM 8536 O O . PRO A 1 1070 ? -52.815 33.002 18.751 1.00 32.81 1070 PRO A O 1
ATOM 8539 N N . LYS A 1 1071 ? -54.594 31.618 18.758 1.00 34.88 1071 LYS A N 1
ATOM 8540 C CA . LYS A 1 1071 ? -54.811 31.449 17.300 1.00 34.88 1071 LYS A CA 1
ATOM 8541 C C . LYS A 1 1071 ? -55.828 32.454 16.706 1.00 34.88 1071 LYS A C 1
ATOM 8543 O O . LYS A 1 1071 ? -56.593 33.045 17.462 1.00 34.88 1071 LYS A O 1
ATOM 8548 N N . ALA A 1 1072 ? -55.908 32.460 15.359 1.00 28.92 1072 ALA A N 1
ATOM 8549 C CA . ALA A 1 1072 ? -56.763 33.226 14.415 1.00 28.92 1072 ALA A CA 1
ATOM 8550 C C . ALA A 1 1072 ? -56.030 34.427 13.760 1.00 28.92 1072 ALA A C 1
ATOM 8552 O O . ALA A 1 1072 ? -55.221 35.058 14.426 1.00 28.92 1072 ALA A O 1
ATOM 8553 N N . ASN A 1 1073 ? -56.214 34.781 12.474 1.00 27.91 1073 ASN A N 1
ATOM 8554 C CA . ASN A 1 1073 ? -57.137 34.288 11.427 1.00 27.91 1073 ASN A CA 1
ATOM 8555 C C . ASN A 1 1073 ? -56.483 34.299 10.009 1.00 27.91 1073 ASN A C 1
ATOM 8557 O O . ASN A 1 1073 ? -55.341 34.720 9.859 1.00 27.91 1073 ASN A O 1
ATOM 8561 N N . GLN A 1 1074 ? -57.196 33.809 8.982 1.00 27.44 1074 GLN A N 1
ATOM 8562 C CA . GLN A 1 1074 ? -56.816 33.806 7.540 1.00 27.44 1074 GLN A CA 1
ATOM 8563 C C . GLN A 1 1074 ? -57.061 35.195 6.860 1.00 27.44 1074 GLN A C 1
ATOM 8565 O O . GLN A 1 1074 ? -57.588 36.059 7.566 1.00 27.44 1074 GLN A O 1
ATOM 8570 N N . PRO A 1 1075 ? -56.825 35.445 5.533 1.00 35.75 1075 PRO A N 1
ATOM 8571 C CA . PRO A 1 1075 ? -56.297 34.585 4.446 1.00 35.75 1075 PRO A CA 1
ATOM 8572 C C . PRO A 1 1075 ? -55.242 35.232 3.487 1.00 35.75 1075 PRO A C 1
ATOM 8574 O O . PRO A 1 1075 ? -54.921 36.409 3.599 1.00 35.75 1075 PRO A O 1
ATOM 8577 N N . ALA A 1 1076 ? -54.836 34.466 2.454 1.00 23.97 1076 ALA A N 1
ATOM 8578 C CA . ALA A 1 1076 ? -54.145 34.894 1.213 1.00 23.97 1076 ALA A CA 1
ATOM 8579 C C . ALA A 1 1076 ? -52.675 35.393 1.360 1.00 23.97 1076 ALA A C 1
ATOM 8581 O O . ALA A 1 1076 ? -52.206 35.635 2.464 1.00 23.97 1076 ALA A O 1
ATOM 8582 N N . GLN A 1 1077 ? -51.851 35.486 0.303 1.00 25.03 1077 GLN A N 1
ATOM 8583 C CA . GLN A 1 1077 ? -52.075 35.242 -1.134 1.00 25.03 1077 GLN A CA 1
ATOM 8584 C C . GLN A 1 1077 ? -50.838 34.578 -1.783 1.00 25.03 1077 GLN A C 1
ATOM 8586 O O . GLN A 1 1077 ? -49.719 34.740 -1.303 1.00 25.03 1077 GLN A O 1
ATOM 8591 N N . VAL A 1 1078 ? -51.023 33.830 -2.878 1.00 27.06 1078 VAL A N 1
ATOM 8592 C CA . VAL A 1 1078 ? -49.919 33.191 -3.621 1.00 27.06 1078 VAL A CA 1
ATOM 8593 C C . VAL A 1 1078 ? -49.228 34.209 -4.528 1.00 27.06 1078 VAL A C 1
ATOM 8595 O O . VAL A 1 1078 ? -49.903 34.861 -5.320 1.00 27.06 1078 VAL A O 1
ATOM 8598 N N . HIS A 1 1079 ? -47.893 34.262 -4.501 1.00 25.23 1079 HIS A N 1
ATOM 8599 C CA . HIS A 1 1079 ? -47.111 34.868 -5.580 1.00 25.23 1079 HIS A CA 1
ATOM 8600 C C . HIS A 1 1079 ? -46.080 33.880 -6.127 1.00 25.23 1079 HIS A C 1
ATOM 8602 O O . HIS A 1 1079 ? -45.066 33.584 -5.498 1.00 25.23 1079 HIS A O 1
ATOM 8608 N N . ILE A 1 1080 ? -46.353 33.372 -7.328 1.00 26.78 1080 ILE A N 1
ATOM 8609 C CA . ILE A 1 1080 ? -45.369 32.660 -8.141 1.00 26.78 1080 ILE A CA 1
ATOM 8610 C C . ILE A 1 1080 ? -44.478 33.714 -8.803 1.00 26.78 1080 ILE A C 1
ATOM 8612 O O . ILE A 1 1080 ? -44.984 34.646 -9.429 1.00 26.78 1080 ILE A O 1
ATOM 8616 N N . MET A 1 1081 ? -43.163 33.524 -8.731 1.00 24.50 1081 MET A N 1
ATOM 8617 C CA . MET A 1 1081 ? -42.246 33.987 -9.769 1.00 24.50 1081 MET A CA 1
ATOM 8618 C C . MET A 1 1081 ? -41.391 32.801 -10.204 1.00 24.50 1081 MET A C 1
ATOM 8620 O O . MET A 1 1081 ? -40.585 32.281 -9.437 1.00 24.50 1081 MET A O 1
ATOM 8624 N N . ALA A 1 1082 ? -41.611 32.352 -11.438 1.00 24.41 1082 ALA A N 1
ATOM 8625 C CA . ALA A 1 1082 ? -40.724 31.402 -12.089 1.00 24.41 1082 ALA A CA 1
ATOM 8626 C C . ALA A 1 1082 ? -39.393 32.095 -12.411 1.00 24.41 1082 ALA A C 1
ATOM 8628 O O . ALA A 1 1082 ? -39.389 33.268 -12.783 1.00 24.41 1082 ALA A O 1
ATOM 8629 N N . ASN A 1 1083 ? -38.279 31.370 -12.306 1.00 28.09 1083 ASN A N 1
ATOM 8630 C CA . ASN A 1 1083 ? -36.967 31.869 -12.716 1.00 28.09 1083 ASN A CA 1
ATOM 8631 C C . ASN A 1 1083 ? -36.637 31.346 -14.133 1.00 28.09 1083 ASN A C 1
ATOM 8633 O O . ASN A 1 1083 ? -36.452 30.134 -14.284 1.00 28.09 1083 ASN A O 1
ATOM 8637 N N . PRO A 1 1084 ? -36.624 32.193 -15.180 1.00 28.52 1084 PRO A N 1
ATOM 8638 C CA . PRO A 1 1084 ? -36.446 31.752 -16.561 1.00 28.52 1084 PRO A CA 1
ATOM 8639 C C . PRO A 1 1084 ? -34.969 31.670 -16.979 1.00 28.52 1084 PRO A C 1
ATOM 8641 O O . PRO A 1 1084 ? -34.164 32.514 -16.603 1.00 28.52 1084 PRO A O 1
ATOM 8644 N N . ASN A 1 1085 ? -34.677 30.725 -17.883 1.00 25.64 1085 ASN A N 1
ATOM 8645 C CA . ASN A 1 1085 ? -33.407 30.516 -18.603 1.00 25.64 1085 ASN A CA 1
ATOM 8646 C C . ASN A 1 1085 ? -32.215 30.074 -17.714 1.00 25.64 1085 ASN A C 1
ATOM 8648 O O . ASN A 1 1085 ? -31.901 30.696 -16.711 1.00 25.64 1085 ASN A O 1
ATOM 8652 N N . ARG A 1 1086 ? -31.528 28.938 -17.934 1.00 25.95 1086 ARG A N 1
ATOM 8653 C CA . ARG A 1 1086 ? -30.898 28.351 -19.146 1.00 25.95 1086 ARG A CA 1
ATOM 8654 C C . ARG A 1 1086 ? -29.909 29.276 -19.868 1.00 25.95 1086 ARG A C 1
ATOM 8656 O O . ARG A 1 1086 ? -30.324 30.166 -20.598 1.00 25.95 1086 ARG A O 1
ATOM 8663 N N . GLY A 1 1087 ? -28.630 28.893 -19.854 1.00 25.00 1087 GLY A N 1
ATOM 8664 C CA . GLY A 1 1087 ? -27.740 29.109 -21.002 1.00 25.00 1087 GLY A CA 1
ATOM 8665 C C . GLY A 1 1087 ? -26.317 29.559 -20.674 1.00 25.00 1087 GLY A C 1
ATOM 8666 O O . GLY A 1 1087 ? -26.131 30.639 -20.132 1.00 25.00 1087 GLY A O 1
ATOM 8667 N N . ARG A 1 1088 ? -25.342 28.776 -21.167 1.00 23.97 1088 ARG A N 1
ATOM 8668 C CA . ARG A 1 1088 ? -23.883 29.031 -21.181 1.00 23.97 1088 ARG A CA 1
ATOM 8669 C C . ARG A 1 1088 ? -23.231 29.002 -19.780 1.00 23.97 1088 ARG A C 1
ATOM 8671 O O . ARG A 1 1088 ? -23.755 29.554 -18.828 1.00 23.97 1088 ARG A O 1
ATOM 8678 N N . GLY A 1 1089 ? -22.098 28.336 -19.555 1.00 27.80 1089 GLY A N 1
ATOM 8679 C CA . GLY A 1 1089 ? -21.147 27.733 -20.495 1.00 27.80 1089 GLY A CA 1
ATOM 8680 C C . GLY A 1 1089 ? -19.987 28.687 -20.757 1.00 27.80 1089 GLY A C 1
ATOM 8681 O O . GLY A 1 1089 ? -20.046 29.492 -21.682 1.00 27.80 1089 GLY A O 1
ATOM 8682 N N . GLY A 1 1090 ? -18.951 28.598 -19.923 1.00 23.19 1090 GLY A N 1
ATOM 8683 C CA . GLY A 1 1090 ? -17.752 29.426 -20.005 1.00 23.19 1090 GLY A CA 1
ATOM 8684 C C . GLY A 1 1090 ? -16.532 28.645 -19.533 1.00 23.19 1090 GLY A C 1
ATOM 8685 O O . GLY A 1 1090 ? -16.462 28.243 -18.374 1.00 23.19 1090 GLY A O 1
ATOM 8686 N N . PHE A 1 1091 ? -15.582 28.428 -20.441 1.00 24.67 1091 PHE A N 1
ATOM 8687 C CA . PHE A 1 1091 ? -14.254 27.922 -20.103 1.00 24.67 1091 PHE A CA 1
ATOM 8688 C C . PHE A 1 1091 ? -13.524 28.938 -19.215 1.00 24.67 1091 PHE A C 1
ATOM 8690 O O . PHE A 1 1091 ? -13.560 30.136 -19.491 1.00 24.67 1091 PHE A O 1
ATOM 8697 N N . ILE A 1 1092 ? -12.779 28.456 -18.220 1.00 22.95 1092 ILE A N 1
ATOM 8698 C CA . ILE A 1 1092 ? -11.695 29.220 -17.593 1.00 22.95 1092 ILE A CA 1
ATOM 8699 C C . ILE A 1 1092 ? -10.419 28.394 -17.731 1.00 22.95 1092 ILE A C 1
ATOM 8701 O O . ILE A 1 1092 ? -10.317 27.287 -17.207 1.00 22.95 1092 ILE A O 1
ATOM 8705 N N . GLN A 1 1093 ? -9.454 28.933 -18.471 1.00 22.62 1093 GLN A N 1
ATOM 8706 C CA . GLN A 1 1093 ? -8.141 28.325 -18.652 1.00 22.62 1093 GLN A CA 1
ATOM 8707 C C . GLN A 1 1093 ? -7.335 28.463 -17.354 1.00 22.62 1093 GLN A C 1
ATOM 8709 O O . GLN A 1 1093 ? -7.087 29.577 -16.896 1.00 22.62 1093 GLN A O 1
ATOM 8714 N N . LEU A 1 1094 ? -6.868 27.349 -16.786 1.00 24.88 1094 LEU A N 1
ATOM 8715 C CA . LEU A 1 1094 ? -5.823 27.384 -15.761 1.00 24.88 1094 LEU A CA 1
ATOM 8716 C C . LEU A 1 1094 ? -4.461 27.535 -16.447 1.00 24.88 1094 LEU A C 1
ATOM 8718 O O . LEU A 1 1094 ? -3.838 26.566 -16.877 1.00 24.88 1094 LEU A O 1
ATOM 8722 N N . THR A 1 1095 ? -4.022 28.783 -16.589 1.00 25.00 1095 THR A N 1
ATOM 8723 C CA . THR A 1 1095 ? -2.728 29.137 -17.180 1.00 25.00 1095 THR A CA 1
ATOM 8724 C C . THR A 1 1095 ? -1.543 28.652 -16.343 1.00 25.00 1095 THR A C 1
ATOM 8726 O O . THR A 1 1095 ? -1.592 28.622 -15.114 1.00 25.00 1095 THR A O 1
ATOM 8729 N N . LYS A 1 1096 ? -0.443 28.322 -17.033 1.00 32.41 1096 LYS A N 1
ATOM 8730 C CA . LYS A 1 1096 ? 0.842 27.872 -16.472 1.00 32.41 1096 LYS A CA 1
ATOM 8731 C C . LYS A 1 1096 ? 1.306 28.746 -15.293 1.00 32.41 1096 LYS A C 1
ATOM 8733 O O . LYS A 1 1096 ? 1.668 29.892 -15.537 1.00 32.41 1096 LYS A O 1
ATOM 8738 N N . HIS A 1 1097 ? 1.402 28.192 -14.078 1.00 28.98 1097 HIS A N 1
ATOM 8739 C CA . HIS A 1 1097 ? 2.326 28.636 -13.010 1.00 28.98 1097 HIS A CA 1
ATOM 8740 C C . HIS A 1 1097 ? 2.408 27.596 -11.868 1.00 28.98 1097 HIS A C 1
ATOM 8742 O O . HIS A 1 1097 ? 1.819 27.759 -10.801 1.00 28.98 1097 HIS A O 1
ATOM 8748 N N . ARG A 1 1098 ? 3.128 26.482 -12.085 1.00 30.22 1098 ARG A N 1
ATOM 8749 C CA . ARG A 1 1098 ? 3.377 25.480 -11.022 1.00 30.22 1098 ARG A CA 1
ATOM 8750 C C . ARG A 1 1098 ? 4.740 24.771 -11.087 1.00 30.22 1098 ARG A C 1
ATOM 8752 O O . ARG A 1 1098 ? 4.883 23.683 -10.548 1.00 30.22 1098 ARG A O 1
ATOM 8759 N N . LEU A 1 1099 ? 5.743 25.402 -11.707 1.00 29.84 1099 LEU A N 1
ATOM 8760 C CA . LEU A 1 1099 ? 7.094 24.844 -11.866 1.00 29.84 1099 LEU A CA 1
ATOM 8761 C C . LEU A 1 1099 ? 8.190 25.909 -11.637 1.00 29.84 1099 LEU A C 1
ATOM 8763 O O . LEU A 1 1099 ? 8.932 26.251 -12.551 1.00 29.84 1099 LEU A O 1
ATOM 8767 N N . GLN A 1 1100 ? 8.265 26.493 -10.431 1.00 27.12 1100 GLN A N 1
ATOM 8768 C CA . GLN A 1 1100 ? 9.326 27.473 -10.115 1.00 27.12 1100 GLN A CA 1
ATOM 8769 C C . GLN A 1 1100 ? 9.741 27.575 -8.630 1.00 27.12 1100 GLN A C 1
ATOM 8771 O O . GLN A 1 1100 ? 10.287 28.590 -8.206 1.00 27.12 1100 GLN A O 1
ATOM 8776 N N . VAL A 1 1101 ? 9.505 26.527 -7.829 1.00 27.25 1101 VAL A N 1
ATOM 8777 C CA . VAL A 1 1101 ? 9.931 26.473 -6.408 1.00 27.25 1101 VAL A CA 1
ATOM 8778 C C . VAL A 1 1101 ? 10.974 25.370 -6.141 1.00 27.25 1101 VAL A C 1
ATOM 8780 O O . VAL A 1 1101 ? 11.757 25.498 -5.209 1.00 27.25 1101 VAL A O 1
ATOM 8783 N N . LEU A 1 1102 ? 11.078 24.355 -7.011 1.00 28.36 1102 LEU A N 1
ATOM 8784 C CA . LEU A 1 1102 ? 12.033 23.235 -6.898 1.00 28.36 1102 LEU A CA 1
ATOM 8785 C C . LEU A 1 1102 ? 13.374 23.424 -7.651 1.00 28.36 1102 LEU A C 1
ATOM 8787 O O . LEU A 1 1102 ? 14.175 22.503 -7.709 1.00 28.36 1102 LEU A O 1
ATOM 8791 N N . LYS A 1 1103 ? 13.665 24.618 -8.192 1.00 27.30 1103 LYS A N 1
ATOM 8792 C CA . LYS A 1 1103 ? 14.986 24.978 -8.768 1.00 27.30 1103 LYS A CA 1
ATOM 8793 C C . LYS A 1 1103 ? 15.585 26.212 -8.057 1.00 27.30 1103 LYS A C 1
ATOM 8795 O O . LYS A 1 1103 ? 15.967 27.185 -8.700 1.00 27.30 1103 LYS A O 1
ATOM 8800 N N . ARG A 1 1104 ? 15.595 26.220 -6.710 1.00 25.27 1104 ARG A N 1
ATOM 8801 C CA . ARG A 1 1104 ? 16.131 27.349 -5.907 1.00 25.27 1104 ARG A CA 1
ATOM 8802 C C . ARG A 1 1104 ? 16.809 26.993 -4.571 1.00 25.27 1104 ARG A C 1
ATOM 8804 O O . ARG A 1 1104 ? 16.823 27.815 -3.658 1.00 25.27 1104 ARG A O 1
ATOM 8811 N N . MET A 1 1105 ? 17.385 25.793 -4.475 1.00 26.38 1105 MET A N 1
ATOM 8812 C CA . MET A 1 1105 ? 18.239 25.379 -3.346 1.00 26.38 1105 MET A CA 1
ATOM 8813 C C . MET A 1 1105 ? 19.599 24.797 -3.784 1.00 26.38 1105 MET A C 1
ATOM 8815 O O . MET A 1 1105 ? 20.288 24.151 -3.008 1.00 26.38 1105 MET A O 1
ATOM 8819 N N . ALA A 1 1106 ? 20.002 25.106 -5.019 1.00 28.44 1106 ALA A N 1
ATOM 8820 C CA . ALA A 1 1106 ? 21.384 25.075 -5.491 1.00 28.44 1106 ALA A CA 1
ATOM 8821 C C . ALA A 1 1106 ? 21.783 26.506 -5.909 1.00 28.44 1106 ALA A C 1
ATOM 8823 O O . ALA A 1 1106 ? 20.904 27.321 -6.199 1.00 28.44 1106 ALA A O 1
ATOM 8824 N N . PHE A 1 1107 ? 23.088 26.792 -5.943 1.00 25.98 1107 PHE A N 1
ATOM 8825 C CA . PHE A 1 1107 ? 23.695 28.119 -6.154 1.00 25.98 1107 PHE A CA 1
ATOM 8826 C C . PHE A 1 1107 ? 23.424 29.171 -5.061 1.00 25.98 1107 PHE A C 1
ATOM 8828 O O . PHE A 1 1107 ? 22.634 30.097 -5.232 1.00 25.98 1107 PHE A O 1
ATOM 8835 N N . PHE A 1 1108 ? 24.222 29.104 -3.992 1.00 22.73 1108 PHE A N 1
ATOM 8836 C CA . PHE A 1 1108 ? 24.779 30.302 -3.354 1.00 22.73 1108 PHE A CA 1
ATOM 8837 C C . PHE A 1 1108 ? 26.232 30.034 -2.935 1.00 22.73 1108 PHE A C 1
ATOM 8839 O O . PHE A 1 1108 ? 26.496 29.462 -1.884 1.00 22.73 1108 PHE A O 1
ATOM 8846 N N . THR A 1 1109 ? 27.178 30.449 -3.778 1.00 26.55 1109 THR A N 1
ATOM 8847 C CA . THR A 1 1109 ? 28.625 30.351 -3.531 1.00 26.55 1109 THR A CA 1
ATOM 8848 C C . THR A 1 1109 ? 29.274 31.715 -3.750 1.00 26.55 1109 THR A C 1
ATOM 8850 O O . THR A 1 1109 ? 29.492 32.125 -4.889 1.00 26.55 1109 THR A O 1
ATOM 8853 N N . THR A 1 1110 ? 29.603 32.415 -2.665 1.00 23.11 1110 THR A N 1
ATOM 8854 C CA . THR A 1 1110 ? 30.421 33.643 -2.678 1.00 23.11 1110 THR A CA 1
ATOM 8855 C C . THR A 1 1110 ? 31.317 33.682 -1.433 1.00 23.11 1110 THR A C 1
ATOM 8857 O O . THR A 1 1110 ? 30.913 33.151 -0.398 1.00 23.11 1110 THR A O 1
ATOM 8860 N N . PRO A 1 1111 ? 32.538 34.243 -1.520 1.00 30.45 1111 PRO A N 1
ATOM 8861 C CA . PRO A 1 1111 ? 33.641 33.849 -0.641 1.00 30.45 1111 PRO A CA 1
ATOM 8862 C C . PRO A 1 1111 ? 33.796 34.705 0.623 1.00 30.45 1111 PRO A C 1
ATOM 8864 O O . PRO A 1 1111 ? 33.462 35.889 0.637 1.00 30.45 1111 PRO A O 1
ATOM 8867 N N . ILE A 1 1112 ? 34.427 34.124 1.648 1.00 23.62 1112 ILE A N 1
ATOM 8868 C CA . ILE A 1 1112 ? 35.008 34.835 2.797 1.00 23.62 1112 ILE A CA 1
ATOM 8869 C C . ILE A 1 1112 ? 36.460 34.360 2.984 1.00 23.62 1112 ILE A C 1
ATOM 8871 O O . ILE A 1 1112 ? 36.795 33.213 2.693 1.00 23.62 1112 ILE A O 1
ATOM 8875 N N . HIS A 1 1113 ? 37.341 35.275 3.396 1.00 23.55 1113 HIS A N 1
ATOM 8876 C CA . HIS A 1 1113 ? 38.783 35.045 3.516 1.00 23.55 1113 HIS A CA 1
ATOM 8877 C C . HIS A 1 1113 ? 39.192 34.253 4.772 1.00 23.55 1113 HIS A C 1
ATOM 8879 O O . HIS A 1 1113 ? 38.479 34.220 5.770 1.00 23.55 1113 HIS A O 1
ATOM 8885 N N . LYS A 1 1114 ? 40.412 33.699 4.695 1.00 25.48 1114 LYS A N 1
ATOM 8886 C CA . LYS A 1 1114 ? 41.244 33.145 5.779 1.00 25.48 1114 LYS A CA 1
ATOM 8887 C C . LYS A 1 1114 ? 40.995 33.728 7.180 1.00 25.48 1114 LYS A C 1
ATOM 8889 O O . LYS A 1 1114 ? 41.051 34.945 7.346 1.00 25.48 1114 LYS A O 1
ATOM 8894 N N . LEU A 1 1115 ? 40.995 32.844 8.177 1.00 24.61 1115 LEU A N 1
ATOM 8895 C CA . LEU A 1 1115 ? 41.754 32.994 9.427 1.00 24.61 1115 LEU A CA 1
ATOM 8896 C C . LEU A 1 1115 ? 42.084 31.594 9.987 1.00 24.61 1115 LEU A C 1
ATOM 8898 O O . LEU A 1 1115 ? 41.459 30.613 9.587 1.00 24.61 1115 LEU A O 1
ATOM 8902 N N . ASP A 1 1116 ? 43.117 31.494 10.821 1.00 23.72 1116 ASP A N 1
ATOM 8903 C CA . ASP A 1 1116 ? 43.809 30.230 11.117 1.00 23.72 1116 ASP A CA 1
ATOM 8904 C C . ASP A 1 1116 ? 43.297 29.483 12.367 1.00 23.72 1116 ASP A C 1
ATOM 8906 O O . ASP A 1 1116 ? 42.925 30.108 13.360 1.00 23.72 1116 ASP A O 1
ATOM 8910 N N . GLY A 1 1117 ? 43.458 28.150 12.382 1.00 23.47 1117 GLY A N 1
ATOM 8911 C CA . GLY A 1 1117 ? 43.836 27.428 13.608 1.00 23.47 1117 GLY A CA 1
ATOM 8912 C C . GLY A 1 1117 ? 43.018 26.194 14.026 1.00 23.47 1117 GLY A C 1
ATOM 8913 O O . GLY A 1 1117 ? 41.795 26.210 14.018 1.00 23.47 1117 GLY A O 1
ATOM 8914 N N . ALA A 1 1118 ? 43.758 25.194 14.529 1.00 23.53 1118 ALA A N 1
ATOM 8915 C CA . ALA A 1 1118 ? 43.334 23.984 15.256 1.00 23.53 1118 ALA A CA 1
ATOM 8916 C C . ALA A 1 1118 ? 42.621 22.858 14.467 1.00 23.53 1118 ALA A C 1
ATOM 8918 O O . ALA A 1 1118 ? 41.555 23.024 13.888 1.00 23.53 1118 ALA A O 1
ATOM 8919 N N . SER A 1 1119 ? 43.237 21.673 14.510 1.00 25.16 1119 SER A N 1
ATOM 8920 C CA . SER A 1 1119 ? 42.777 20.416 13.904 1.00 25.16 1119 SER A CA 1
ATOM 8921 C C . SER A 1 1119 ? 41.773 19.668 14.785 1.00 25.16 1119 SER A C 1
ATOM 8923 O O . SER A 1 1119 ? 41.921 19.676 16.006 1.00 25.16 1119 SER A O 1
ATOM 8925 N N . LEU A 1 1120 ? 40.851 18.925 14.166 1.00 23.58 1120 LEU A N 1
ATOM 8926 C CA . LEU A 1 1120 ? 40.177 17.754 14.744 1.00 23.58 1120 LEU A CA 1
ATOM 8927 C C . LEU A 1 1120 ? 39.622 16.879 13.606 1.00 23.58 1120 LEU A C 1
ATOM 8929 O O . LEU A 1 1120 ? 39.134 17.407 12.610 1.00 23.58 1120 LEU A O 1
ATOM 8933 N N . GLU A 1 1121 ? 39.739 15.560 13.742 1.00 25.61 1121 GLU A N 1
ATOM 8934 C CA . GLU A 1 1121 ? 39.265 14.571 12.762 1.00 25.61 1121 GLU A CA 1
ATOM 8935 C C . GLU A 1 1121 ? 37.777 14.263 12.992 1.00 25.61 1121 GLU A C 1
ATOM 8937 O O . GLU A 1 1121 ? 37.356 14.081 14.137 1.00 25.61 1121 GLU A O 1
ATOM 8942 N N . VAL A 1 1122 ? 36.984 14.194 11.916 1.00 23.17 1122 VAL A N 1
ATOM 8943 C CA . VAL A 1 1122 ? 35.578 13.753 11.938 1.00 23.17 1122 VAL A CA 1
ATOM 8944 C C . VAL A 1 1122 ? 35.274 12.997 10.642 1.00 23.17 1122 VAL A C 1
ATOM 8946 O O . VAL A 1 1122 ? 35.181 13.611 9.581 1.00 23.17 1122 VAL A O 1
ATOM 8949 N N . ASP A 1 1123 ? 35.092 11.679 10.734 1.00 23.05 1123 ASP A N 1
ATOM 8950 C CA . ASP A 1 1123 ? 34.549 10.855 9.649 1.00 23.05 1123 ASP A CA 1
ATOM 8951 C C . ASP A 1 1123 ? 33.011 10.836 9.727 1.00 23.05 1123 ASP A C 1
ATOM 8953 O O . ASP A 1 1123 ? 32.443 10.309 10.687 1.00 23.05 1123 ASP A O 1
ATOM 8957 N N . GLU A 1 1124 ? 32.319 11.365 8.713 1.00 23.95 1124 GLU A N 1
ATOM 8958 C CA . GLU A 1 1124 ? 30.859 11.236 8.580 1.00 23.95 1124 GLU A CA 1
ATOM 8959 C C . GLU A 1 1124 ? 30.482 10.151 7.558 1.00 23.95 1124 GLU A C 1
ATOM 8961 O O . GLU A 1 1124 ? 30.664 10.301 6.349 1.00 23.95 1124 GLU A O 1
ATOM 8966 N N . VAL A 1 1125 ? 29.896 9.049 8.040 1.00 23.34 1125 VAL A N 1
ATOM 8967 C CA . VAL A 1 1125 ? 29.408 7.947 7.193 1.00 23.34 1125 VAL A CA 1
ATOM 8968 C C . VAL A 1 1125 ? 27.963 8.211 6.753 1.00 23.34 1125 VAL A C 1
ATOM 8970 O O . VAL A 1 1125 ? 27.001 7.792 7.399 1.00 23.34 1125 VAL A O 1
ATOM 8973 N N . GLY A 1 1126 ? 27.806 8.898 5.621 1.00 22.31 1126 GLY A N 1
ATOM 8974 C CA . GLY A 1 1126 ? 26.513 9.122 4.965 1.00 22.31 1126 GLY A CA 1
ATOM 8975 C C . GLY A 1 1126 ? 26.043 7.918 4.139 1.00 22.31 1126 GLY A C 1
ATOM 8976 O O . GLY A 1 1126 ? 26.269 7.865 2.932 1.00 22.31 1126 GLY A O 1
ATOM 8977 N N . LEU A 1 1127 ? 25.368 6.950 4.765 1.00 22.12 1127 LEU A N 1
ATOM 8978 C CA . LEU A 1 1127 ? 24.801 5.790 4.061 1.00 22.12 1127 LEU A CA 1
ATOM 8979 C C . LEU A 1 1127 ? 23.515 6.143 3.293 1.00 22.12 1127 LEU A C 1
ATOM 8981 O O . LEU A 1 1127 ? 22.456 6.329 3.887 1.00 22.12 1127 LEU A O 1
ATOM 8985 N N . SER A 1 1128 ? 23.589 6.122 1.960 1.00 21.75 1128 SER A N 1
ATOM 8986 C CA . SER A 1 1128 ? 22.421 5.979 1.081 1.00 21.75 1128 SER A CA 1
ATOM 8987 C C . SER A 1 1128 ? 22.699 4.889 0.040 1.00 21.75 1128 SER A C 1
ATOM 8989 O O . SER A 1 1128 ? 23.490 5.070 -0.878 1.00 21.75 1128 SER A O 1
ATOM 8991 N N . GLN A 1 1129 ? 22.098 3.710 0.227 1.00 23.08 1129 GLN A N 1
ATOM 8992 C CA . GLN A 1 1129 ? 22.259 2.563 -0.671 1.00 23.08 1129 GLN A CA 1
ATOM 8993 C C . GLN A 1 1129 ? 20.974 2.332 -1.469 1.00 23.08 1129 GLN A C 1
ATOM 8995 O O . GLN A 1 1129 ? 20.034 1.705 -0.984 1.00 23.08 1129 GLN A O 1
ATOM 9000 N N . GLY A 1 1130 ? 20.952 2.821 -2.709 1.00 21.80 1130 GLY A N 1
ATOM 9001 C CA . GLY A 1 1130 ? 20.014 2.340 -3.719 1.00 21.80 1130 GLY A CA 1
ATOM 9002 C C . GLY A 1 1130 ? 20.522 1.018 -4.291 1.00 21.80 1130 GLY A C 1
ATOM 9003 O O . GLY A 1 1130 ? 21.513 1.007 -5.018 1.00 21.80 1130 GLY A O 1
ATOM 9004 N N . PHE A 1 1131 ? 19.872 -0.097 -3.958 1.00 21.98 1131 PHE A N 1
ATOM 9005 C CA . PHE A 1 1131 ? 20.205 -1.406 -4.525 1.00 21.98 1131 PHE A CA 1
ATOM 9006 C C . PHE A 1 1131 ? 19.565 -1.573 -5.908 1.00 21.98 1131 PHE A C 1
ATOM 9008 O O . PHE A 1 1131 ? 18.434 -2.039 -6.024 1.00 21.98 1131 PHE A O 1
ATOM 9015 N N . GLY A 1 1132 ? 20.306 -1.220 -6.960 1.00 21.39 1132 GLY A N 1
ATOM 9016 C CA . GLY A 1 1132 ? 19.990 -1.655 -8.321 1.00 21.39 1132 GLY A CA 1
ATOM 9017 C C . GLY A 1 1132 ? 20.283 -3.149 -8.473 1.00 21.39 1132 GLY A C 1
ATOM 9018 O O . GLY A 1 1132 ? 21.442 -3.558 -8.423 1.00 21.39 1132 GLY A O 1
ATOM 9019 N N . VAL A 1 1133 ? 19.243 -3.970 -8.628 1.00 23.84 1133 VAL A N 1
ATOM 9020 C CA . VAL A 1 1133 ? 19.377 -5.420 -8.841 1.00 23.84 1133 VAL A CA 1
ATOM 9021 C C . VAL A 1 1133 ? 19.428 -5.695 -10.342 1.00 23.84 1133 VAL A C 1
ATOM 9023 O O . VAL A 1 1133 ? 18.448 -5.477 -11.045 1.00 23.84 1133 VAL A O 1
ATOM 9026 N N . ALA A 1 1134 ? 20.561 -6.196 -10.836 1.00 23.61 1134 ALA A N 1
ATOM 9027 C CA . ALA A 1 1134 ? 20.716 -6.549 -12.245 1.00 23.61 1134 ALA A CA 1
ATOM 9028 C C . ALA A 1 1134 ? 19.878 -7.795 -12.596 1.00 23.61 1134 ALA A C 1
ATOM 9030 O O . ALA A 1 1134 ? 20.245 -8.916 -12.249 1.00 23.61 1134 ALA A O 1
ATOM 9031 N N . ALA A 1 1135 ? 18.759 -7.597 -13.295 1.00 22.77 1135 ALA A N 1
ATOM 9032 C CA . ALA A 1 1135 ? 17.829 -8.651 -13.709 1.00 22.77 1135 ALA A CA 1
ATOM 9033 C C . ALA A 1 1135 ? 18.028 -9.071 -15.183 1.00 22.77 1135 ALA A C 1
ATOM 9035 O O . ALA A 1 1135 ? 17.094 -9.050 -15.982 1.00 22.77 1135 ALA A O 1
ATOM 9036 N N . ALA A 1 1136 ? 19.253 -9.447 -15.558 1.00 23.75 1136 ALA A N 1
ATOM 9037 C CA . ALA A 1 1136 ? 19.533 -9.978 -16.894 1.00 23.75 1136 ALA A CA 1
ATOM 9038 C C . ALA A 1 1136 ? 19.033 -11.433 -17.033 1.00 23.75 1136 ALA A C 1
ATOM 9040 O O . ALA A 1 1136 ? 19.290 -12.255 -16.156 1.00 23.75 1136 ALA A O 1
ATOM 9041 N N . GLY A 1 1137 ? 18.364 -11.762 -18.148 1.00 29.27 1137 GLY A N 1
ATOM 9042 C CA . GLY A 1 1137 ? 17.953 -13.140 -18.480 1.00 29.27 1137 GLY A CA 1
ATOM 9043 C C . GLY A 1 1137 ? 16.467 -13.477 -18.282 1.00 29.27 1137 GLY A C 1
ATOM 9044 O O . GLY A 1 1137 ? 16.148 -14.585 -17.854 1.00 29.27 1137 GLY A O 1
ATOM 9045 N N . LEU A 1 1138 ? 15.544 -12.549 -18.575 1.00 32.06 1138 LEU A N 1
ATOM 9046 C CA . LEU A 1 1138 ? 14.104 -12.763 -18.346 1.00 32.06 1138 LEU A CA 1
ATOM 9047 C C . LEU A 1 1138 ? 13.318 -13.401 -19.515 1.00 32.06 1138 LEU A C 1
ATOM 9049 O O . LEU A 1 1138 ? 12.202 -13.852 -19.286 1.00 32.06 1138 LEU A O 1
ATOM 9053 N N . LEU A 1 1139 ? 13.863 -13.456 -20.739 1.00 31.12 1139 LEU A N 1
ATOM 9054 C CA . LEU A 1 1139 ? 13.117 -13.935 -21.923 1.00 31.12 1139 LEU A CA 1
ATOM 9055 C C . LEU A 1 1139 ? 13.722 -15.134 -22.671 1.00 31.12 1139 LEU A C 1
ATOM 9057 O O . LEU A 1 1139 ? 13.017 -15.715 -23.478 1.00 31.12 1139 LEU A O 1
ATOM 9061 N N . MET A 1 1140 ? 14.982 -15.530 -22.435 1.00 31.48 1140 MET A N 1
ATOM 9062 C CA . MET A 1 1140 ? 15.652 -16.571 -23.243 1.00 31.48 1140 MET A CA 1
ATOM 9063 C C . MET A 1 1140 ? 16.558 -17.491 -22.404 1.00 31.48 1140 MET A C 1
ATOM 9065 O O . MET A 1 1140 ? 17.780 -17.416 -22.511 1.00 31.48 1140 MET A O 1
ATOM 9069 N N . ILE A 1 1141 ? 15.975 -18.352 -21.555 1.00 29.11 1141 ILE A N 1
ATOM 9070 C CA . ILE A 1 1141 ? 16.691 -19.482 -20.923 1.00 29.11 1141 ILE A CA 1
ATOM 9071 C C . ILE A 1 1141 ? 15.752 -20.690 -20.713 1.00 29.11 1141 ILE A C 1
ATOM 9073 O O . ILE A 1 1141 ? 15.111 -20.795 -19.669 1.00 29.11 1141 ILE A O 1
ATOM 9077 N N . GLU A 1 1142 ? 15.671 -21.582 -21.704 1.00 29.83 1142 GLU A N 1
ATOM 9078 C CA . GLU A 1 1142 ? 16.011 -23.021 -21.602 1.00 29.83 1142 GLU A CA 1
ATOM 9079 C C . GLU A 1 1142 ? 15.663 -23.747 -22.914 1.00 29.83 1142 GLU A C 1
ATOM 9081 O O . GLU A 1 1142 ? 14.593 -23.543 -23.481 1.00 29.83 1142 GLU A O 1
ATOM 9086 N N . GLY A 1 1143 ? 16.569 -24.600 -23.405 1.00 27.61 1143 GLY A N 1
ATOM 9087 C CA . GLY A 1 1143 ? 16.379 -25.274 -24.689 1.00 27.61 1143 GLY A CA 1
ATOM 9088 C C . GLY A 1 1143 ? 17.520 -26.202 -25.096 1.00 27.61 1143 GLY A C 1
ATOM 9089 O O . GLY A 1 1143 ? 18.221 -25.897 -26.048 1.00 27.61 1143 GLY A O 1
ATOM 9090 N N . GLU A 1 1144 ? 17.714 -27.307 -24.367 1.00 29.97 1144 GLU A N 1
ATOM 9091 C CA . GLU A 1 1144 ? 17.820 -28.677 -24.918 1.00 29.97 1144 GLU A CA 1
ATOM 9092 C C . GLU A 1 1144 ? 18.168 -29.704 -23.823 1.00 29.97 1144 GLU A C 1
ATOM 9094 O O . GLU A 1 1144 ? 18.726 -29.375 -22.776 1.00 29.97 1144 GLU A O 1
ATOM 9099 N N . GLY A 1 1145 ? 17.796 -30.969 -24.049 1.00 26.70 1145 GLY A N 1
ATOM 9100 C CA . GLY A 1 1145 ? 18.095 -32.077 -23.140 1.00 26.70 1145 GLY A CA 1
ATOM 9101 C C . GLY A 1 1145 ? 19.412 -32.775 -23.488 1.00 26.70 1145 GLY A C 1
ATOM 9102 O O . GLY A 1 1145 ? 19.715 -32.990 -24.659 1.00 26.70 1145 GLY A O 1
ATOM 9103 N N . PHE A 1 1146 ? 20.172 -33.195 -22.474 1.00 24.88 1146 PHE A N 1
ATOM 9104 C CA . PHE A 1 1146 ? 21.425 -33.933 -22.662 1.00 24.88 1146 PHE A CA 1
ATOM 9105 C C . PHE A 1 1146 ? 21.217 -35.262 -23.414 1.00 24.88 1146 PHE A C 1
ATOM 9107 O O . PHE A 1 1146 ? 20.668 -36.218 -22.862 1.00 24.88 1146 PHE A O 1
ATOM 9114 N N . GLN A 1 1147 ? 21.751 -35.357 -24.635 1.00 24.92 1147 GLN A N 1
ATOM 9115 C CA . GLN A 1 1147 ? 22.129 -36.637 -25.247 1.00 24.92 1147 GLN A CA 1
ATOM 9116 C C . GLN A 1 1147 ? 23.627 -36.904 -25.053 1.00 24.92 1147 GLN A C 1
ATOM 9118 O O . GLN A 1 1147 ? 24.432 -35.982 -24.933 1.00 24.92 1147 GLN A O 1
ATOM 9123 N N . HIS A 1 1148 ? 23.990 -38.184 -24.954 1.00 29.89 1148 HIS A N 1
ATOM 9124 C CA . HIS A 1 1148 ? 25.246 -38.626 -24.349 1.00 29.89 1148 HIS A CA 1
ATOM 9125 C C . HIS A 1 1148 ? 26.172 -39.304 -25.379 1.00 29.89 1148 HIS A C 1
ATOM 9127 O O . HIS A 1 1148 ? 26.125 -40.517 -25.557 1.00 29.89 1148 HIS A O 1
ATOM 9133 N N . GLU A 1 1149 ? 27.063 -38.529 -25.998 1.00 25.72 1149 GLU A N 1
ATOM 9134 C CA . GLU A 1 1149 ? 28.276 -38.992 -26.700 1.00 25.72 1149 GLU A CA 1
ATOM 9135 C C . GLU A 1 1149 ? 29.405 -37.974 -26.412 1.00 25.72 1149 GLU A C 1
ATOM 9137 O O . GLU A 1 1149 ? 29.125 -36.790 -26.247 1.00 25.72 1149 GLU A O 1
ATOM 9142 N N . GLY A 1 1150 ? 30.692 -38.316 -26.291 1.00 23.53 1150 GLY A N 1
ATOM 9143 C CA . GLY A 1 1150 ? 31.348 -39.628 -26.283 1.00 23.53 1150 GLY A CA 1
ATOM 9144 C C . GLY A 1 1150 ? 32.803 -39.505 -26.772 1.00 23.53 1150 GLY A C 1
ATOM 9145 O O . GLY A 1 1150 ? 33.007 -38.946 -27.843 1.00 23.53 1150 GLY A O 1
ATOM 9146 N N . SER A 1 1151 ? 33.785 -40.066 -26.040 1.00 24.33 1151 SER A N 1
ATOM 9147 C CA . SER A 1 1151 ? 35.247 -40.078 -26.349 1.00 24.33 1151 SER A CA 1
ATOM 9148 C C . SER A 1 1151 ? 35.968 -38.701 -26.335 1.00 24.33 1151 SER A C 1
ATOM 9150 O O . SER A 1 1151 ? 35.326 -37.677 -26.545 1.00 24.33 1151 SER A O 1
ATOM 9152 N N . GLU A 1 1152 ? 37.288 -38.557 -26.125 1.00 26.61 1152 GLU A N 1
ATOM 9153 C CA . GLU A 1 1152 ? 38.271 -39.232 -25.237 1.00 26.61 1152 GLU A CA 1
ATOM 9154 C C . GLU A 1 1152 ? 39.564 -38.365 -25.152 1.00 26.61 1152 GLU A C 1
ATOM 9156 O O . GLU A 1 1152 ? 39.664 -37.363 -25.857 1.00 26.61 1152 GLU A O 1
ATOM 9161 N N . ASP A 1 1153 ? 40.536 -38.774 -24.318 1.00 25.94 1153 ASP A N 1
ATOM 9162 C CA . ASP A 1 1153 ? 41.947 -38.314 -24.245 1.00 25.94 1153 ASP A CA 1
ATOM 9163 C C . ASP A 1 1153 ? 42.280 -36.844 -23.844 1.00 25.94 1153 ASP A C 1
ATOM 9165 O O . ASP A 1 1153 ? 41.634 -35.887 -24.254 1.00 25.94 1153 ASP A O 1
ATOM 9169 N N . ALA A 1 1154 ? 43.349 -36.552 -23.077 1.00 27.31 1154 ALA A N 1
ATOM 9170 C CA . ALA A 1 1154 ? 44.191 -37.386 -22.196 1.00 27.31 1154 ALA A CA 1
ATOM 9171 C C . ALA A 1 1154 ? 45.050 -36.516 -21.233 1.00 27.31 1154 ALA A C 1
ATOM 9173 O O . ALA A 1 1154 ? 45.465 -35.432 -21.626 1.00 27.31 1154 ALA A O 1
ATOM 9174 N N . GLU A 1 1155 ? 45.331 -37.052 -20.027 1.00 28.97 1155 GLU A N 1
ATOM 9175 C CA . GLU A 1 1155 ? 46.550 -36.946 -19.162 1.00 28.97 1155 GLU A CA 1
ATOM 9176 C C . GLU A 1 1155 ? 47.286 -35.587 -18.916 1.00 28.97 1155 GLU A C 1
ATOM 9178 O O . GLU A 1 1155 ? 47.218 -34.648 -19.692 1.00 28.97 1155 GLU A O 1
ATOM 9183 N N . GLU A 1 1156 ? 48.046 -35.341 -17.834 1.00 29.27 1156 GLU A N 1
ATOM 9184 C CA . GLU A 1 1156 ? 48.497 -36.094 -16.638 1.00 29.27 1156 GLU A CA 1
ATOM 9185 C C . GLU A 1 1156 ? 48.746 -35.060 -15.492 1.00 29.27 1156 GLU A C 1
ATOM 9187 O O . GLU A 1 1156 ? 49.054 -33.906 -15.778 1.00 29.27 1156 GLU A O 1
ATOM 9192 N N . GLY A 1 1157 ? 48.710 -35.336 -14.178 1.00 23.81 1157 GLY A N 1
ATOM 9193 C CA . GLY A 1 1157 ? 48.313 -36.520 -13.406 1.00 23.81 1157 GLY A CA 1
ATOM 9194 C C . GLY A 1 1157 ? 48.912 -36.526 -11.975 1.00 23.81 1157 GLY A C 1
ATOM 9195 O O . GLY A 1 1157 ? 49.725 -35.668 -11.643 1.00 23.81 1157 GLY A O 1
ATOM 9196 N N . ARG A 1 1158 ? 48.578 -37.568 -11.183 1.00 27.94 1158 ARG A N 1
ATOM 9197 C CA . ARG A 1 1158 ? 49.261 -38.040 -9.936 1.00 27.94 1158 ARG A CA 1
ATOM 9198 C C . ARG A 1 1158 ? 49.157 -37.111 -8.687 1.00 27.94 1158 ARG A C 1
ATOM 9200 O O . ARG A 1 1158 ? 49.149 -35.899 -8.805 1.00 27.94 1158 ARG A O 1
ATOM 9207 N N . LEU A 1 1159 ? 49.069 -37.596 -7.434 1.00 24.56 1159 LEU A N 1
ATOM 9208 C CA . LEU A 1 1159 ? 49.368 -38.926 -6.858 1.00 24.56 1159 LEU A CA 1
ATOM 9209 C C . LEU A 1 1159 ? 48.485 -39.269 -5.615 1.00 24.56 1159 LEU A C 1
ATOM 9211 O O . LEU A 1 1159 ? 47.911 -38.397 -4.973 1.00 24.56 1159 LEU A O 1
ATOM 9215 N N . LEU A 1 1160 ? 48.415 -40.569 -5.296 1.00 20.72 1160 LEU A N 1
ATOM 9216 C CA . LEU A 1 1160 ? 47.736 -41.271 -4.174 1.00 20.72 1160 LEU A CA 1
ATOM 9217 C C . LEU A 1 1160 ? 48.518 -41.156 -2.818 1.00 20.72 1160 LEU A C 1
ATOM 9219 O O . LEU A 1 1160 ? 49.629 -40.625 -2.890 1.00 20.72 1160 LEU A O 1
ATOM 9223 N N . PRO A 1 1161 ? 48.064 -41.654 -1.616 1.00 35.38 1161 PRO A N 1
ATOM 9224 C CA . PRO A 1 1161 ? 47.268 -42.893 -1.413 1.00 35.38 1161 PRO A CA 1
ATOM 9225 C C . PRO A 1 1161 ? 46.284 -43.066 -0.204 1.00 35.38 1161 PRO A C 1
ATOM 9227 O O . PRO A 1 1161 ? 46.430 -42.447 0.839 1.00 35.38 1161 PRO A O 1
ATOM 9230 N N . LEU A 1 1162 ? 45.360 -44.042 -0.368 1.00 23.47 1162 LEU A N 1
ATOM 9231 C CA . LEU A 1 1162 ? 44.882 -45.124 0.553 1.00 23.47 1162 LEU A CA 1
ATOM 9232 C C . LEU A 1 1162 ? 44.649 -44.819 2.065 1.00 23.47 1162 LEU A C 1
ATOM 9234 O O . LEU A 1 1162 ? 45.528 -44.300 2.737 1.00 23.47 1162 LEU A O 1
ATOM 9238 N N . CYS A 1 1163 ? 43.571 -45.266 2.741 1.00 22.19 1163 CYS A N 1
ATOM 9239 C CA . CYS A 1 1163 ? 42.580 -46.345 2.484 1.00 22.19 1163 CYS A CA 1
ATOM 9240 C C . CYS A 1 1163 ? 41.290 -46.123 3.365 1.00 22.19 1163 CYS A C 1
ATOM 9242 O O . CYS A 1 1163 ? 41.100 -44.992 3.793 1.00 22.19 1163 CYS A O 1
ATOM 9244 N N . LEU A 1 1164 ? 40.350 -47.031 3.731 1.00 22.81 1164 LEU A N 1
ATOM 9245 C CA . LEU A 1 1164 ? 40.220 -48.513 3.736 1.00 22.81 1164 LEU A CA 1
ATOM 9246 C C . LEU A 1 1164 ? 38.711 -48.972 3.709 1.00 22.81 1164 LEU A C 1
ATOM 9248 O O . LEU A 1 1164 ? 37.837 -48.269 3.221 1.00 22.81 1164 LEU A O 1
ATOM 9252 N N . HIS A 1 1165 ? 38.430 -50.193 4.187 1.00 22.75 1165 HIS A N 1
ATOM 9253 C CA . HIS A 1 1165 ? 37.170 -50.980 4.284 1.00 22.75 1165 HIS A CA 1
ATOM 9254 C C . HIS A 1 1165 ? 36.259 -50.676 5.509 1.00 22.75 1165 HIS A C 1
ATOM 9256 O O . HIS A 1 1165 ? 36.737 -49.996 6.409 1.00 22.75 1165 HIS A O 1
ATOM 9262 N N . LYS A 1 1166 ? 35.029 -51.212 5.745 1.00 23.69 1166 LYS A N 1
ATOM 9263 C CA . LYS A 1 1166 ? 33.968 -52.104 5.127 1.00 23.69 1166 LYS A CA 1
ATOM 9264 C C . LYS A 1 1166 ? 32.674 -51.899 6.005 1.00 23.69 1166 LYS A C 1
ATOM 9266 O O . LYS A 1 1166 ? 32.824 -51.308 7.067 1.00 23.69 1166 LYS A O 1
ATOM 9271 N N . HIS A 1 1167 ? 31.408 -52.299 5.764 1.00 23.39 1167 HIS A N 1
ATOM 9272 C CA . HIS A 1 1167 ? 30.688 -53.451 5.148 1.00 23.39 1167 HIS A CA 1
ATOM 9273 C C . HIS A 1 1167 ? 29.259 -52.981 4.686 1.00 23.39 1167 HIS A C 1
ATOM 9275 O O . HIS A 1 1167 ? 28.793 -51.971 5.196 1.00 23.39 1167 HIS A O 1
ATOM 9281 N N . VAL A 1 1168 ? 28.569 -53.533 3.661 1.00 22.66 1168 VAL A N 1
ATOM 9282 C CA . VAL A 1 1168 ? 27.561 -54.657 3.658 1.00 22.66 1168 VAL A CA 1
ATOM 9283 C C . VAL A 1 1168 ? 26.578 -54.630 4.869 1.00 22.66 1168 VAL A C 1
ATOM 9285 O O . VAL A 1 1168 ? 27.063 -54.576 5.990 1.00 22.66 1168 VAL A O 1
ATOM 9288 N N . VAL A 1 1169 ? 25.226 -54.647 4.784 1.00 22.56 1169 VAL A N 1
ATOM 9289 C CA . VAL A 1 1169 ? 24.254 -55.609 4.170 1.00 22.56 1169 VAL A CA 1
ATOM 9290 C C . VAL A 1 1169 ? 22.886 -54.937 3.820 1.00 22.56 1169 VAL A C 1
ATOM 9292 O O . VAL A 1 1169 ? 22.604 -53.823 4.239 1.00 22.56 1169 VAL A O 1
ATOM 9295 N N . SER A 1 1170 ? 22.065 -55.630 3.019 1.00 22.12 1170 SER A N 1
ATOM 9296 C CA . SER A 1 1170 ? 20.791 -55.282 2.346 1.00 22.12 1170 SER A CA 1
ATOM 9297 C C . SER A 1 1170 ? 19.459 -55.285 3.149 1.00 22.12 1170 SER A C 1
ATOM 9299 O O . SER A 1 1170 ? 19.407 -55.855 4.231 1.00 22.12 1170 SER A O 1
ATOM 9301 N N . GLN A 1 1171 ? 18.374 -54.885 2.443 1.00 22.72 1171 GLN A N 1
ATOM 9302 C CA . GLN A 1 1171 ? 16.960 -55.375 2.460 1.00 22.72 1171 GLN A CA 1
ATOM 9303 C C . GLN A 1 1171 ? 15.815 -54.558 3.135 1.00 22.72 1171 GLN A C 1
ATOM 9305 O O . GLN A 1 1171 ? 15.805 -54.328 4.334 1.00 22.72 1171 GLN A O 1
ATOM 9310 N N . SER A 1 1172 ? 14.785 -54.288 2.302 1.00 22.34 1172 SER A N 1
ATOM 9311 C CA . SER A 1 1172 ? 13.313 -54.237 2.536 1.00 22.34 1172 SER A CA 1
ATOM 9312 C C . SER A 1 1172 ? 12.638 -53.275 3.545 1.00 22.34 1172 SER A C 1
ATOM 9314 O O . SER A 1 1172 ? 12.883 -53.370 4.737 1.00 22.34 1172 SER A O 1
ATOM 9316 N N . PHE A 1 1173 ? 11.671 -52.489 3.017 1.00 21.98 1173 PHE A N 1
ATOM 9317 C CA . PHE A 1 1173 ? 10.251 -52.263 3.430 1.00 21.98 1173 PHE A CA 1
ATOM 9318 C C . PHE A 1 1173 ? 9.788 -52.410 4.910 1.00 21.98 1173 PHE A C 1
ATOM 9320 O O . PHE A 1 1173 ? 10.247 -53.332 5.578 1.00 21.98 1173 PHE A O 1
ATOM 9327 N N . PRO A 1 1174 ? 8.700 -51.724 5.369 1.00 29.62 1174 PRO A N 1
ATOM 9328 C CA . PRO A 1 1174 ? 7.902 -50.609 4.801 1.00 29.62 1174 PRO A CA 1
ATOM 9329 C C . PRO A 1 1174 ? 7.776 -49.429 5.842 1.00 29.62 1174 PRO A C 1
ATOM 9331 O O . PRO A 1 1174 ? 8.629 -49.359 6.726 1.00 29.62 1174 PRO A O 1
ATOM 9334 N N . PRO A 1 1175 ? 6.807 -48.474 5.796 1.00 38.78 1175 PRO A N 1
ATOM 9335 C CA . PRO A 1 1175 ? 6.815 -47.291 6.677 1.00 38.78 1175 PRO A CA 1
ATOM 9336 C C . PRO A 1 1175 ? 6.030 -47.475 7.992 1.00 38.78 1175 PRO A C 1
ATOM 9338 O O . PRO A 1 1175 ? 5.208 -48.388 8.112 1.00 38.78 1175 PRO A O 1
ATOM 9341 N N . PRO A 1 1176 ? 6.180 -46.522 8.930 1.00 26.78 1176 PRO A N 1
ATOM 9342 C CA . PRO A 1 1176 ? 5.062 -46.107 9.774 1.00 26.78 1176 PRO A CA 1
ATOM 9343 C C . PRO A 1 1176 ? 4.865 -44.578 9.842 1.00 26.78 1176 PRO A C 1
ATOM 9345 O O . PRO A 1 1176 ? 5.811 -43.818 10.011 1.00 26.78 1176 PRO A O 1
ATOM 9348 N N . LEU A 1 1177 ? 3.592 -44.181 9.773 1.00 30.56 1177 LEU A N 1
ATOM 9349 C CA . LEU A 1 1177 ? 2.941 -43.078 10.502 1.00 30.56 1177 LEU A CA 1
ATOM 9350 C C . LEU A 1 1177 ? 3.854 -42.155 11.348 1.00 30.56 1177 LEU A C 1
ATOM 9352 O O . LEU A 1 1177 ? 4.265 -42.551 12.442 1.00 30.56 1177 LEU A O 1
ATOM 9356 N N . TYR A 1 1178 ? 4.005 -40.892 10.938 1.00 29.56 1178 TYR A N 1
ATOM 9357 C CA . TYR A 1 1178 ? 3.211 -39.787 11.508 1.00 29.56 1178 TYR A CA 1
ATOM 9358 C C . TYR A 1 1178 ? 3.213 -38.543 10.610 1.00 29.56 1178 TYR A C 1
ATOM 9360 O O . TYR A 1 1178 ? 4.136 -38.439 9.774 1.00 29.56 1178 TYR A O 1
#

Secondary structure (DSSP, 8-state):
-HHHHHHHTSTT--TT--EEEE-S-SHHHHHHHTT--SSEEEEEEE--TT--EEEEEEHHHHHHHHHHHHGGGGGG-SS---HHHHHHHHHHHHHHH--SSSPPPTT--GGGTHHHHHHHHHHHHGGGTTS-SEETTEE-HHHHHHHHHHHHHHHHHHHHHHHHHHHHHHTT-TTHHHHHHHHHTT----B-HHHHHHHHHHHHHHHHGGG-SSHHHHTT-EEEEES---HHHHHHHHHHHHHTT-EEEEEEE-TT--EEEEEE---PPPP----------------S-HHHHHHHHHHHHHHHHHTSPB--GGGT--HHHHHHHHHHHHHHHHHHHHHHHHS---TT-HHHHHHHHHHH--S-S-GGG--------PPPPHHHHHHTT--GGGGGGS-TTTTHHHH-TT-TTGGGS-SS-EEE-TT-SSTTSSEEE-PPP-HHHHHHHHHTTGGGS-HHHHHHTS---EEEEEE--SPPEEEPPSSBTTBPPEEEE-EEEEEEPPPP-TT-----SSPTT---GGGPPTT---GGGS-EEEEEE-----SSSS--SS-EEEEEEP-TTTT--HHHHHHHHTTSEEEESTTS-EEEEEEEEE-SSEEEEEE--STTSPPEEEEEEPPHHHHHHHHHHHHHHHHHIIIII-EE------EEEEEEEEEEEE-TTS-EEEEEPPGGG-EEEEGGG-BS--SS--GGG--BPPPPHHHHS-TT-EEEE-BTTSTT-EEEEEEE-SS-EEEEEEE-TTHHHHHHHHHHHHHSS----EEEHHHHHHHHT--HHHHHHHTS--EEE-TTS-EEE-S---EEGGGTEEETTTEEEETTEEEEEHHHHHHHHHHHHH-HHHHHHHTSS--SPEEHHHH--SS-HHHHHHHHHHHHHHTTTTS--EEETT-EE--HHHHHHHHHHHHHHHHS----EEEEEEEE-GGGEE-GGGHHHHSTT----TT-EEEE--SSSSSPTT-EEEEEEE-SSEEEEEESS--TT-B-TTTTS-TTTEEEEETTTEEESSS--S-B-S-TTSPPP----S---PPSS-----PPPS-------------------------------------S---SSSS-SS-------------------------------SS---------------------------------------

Foldseek 3Di:
DVLLLLLLQDPPRDLQDAEEAEDADDVCLLVQLQSLRQNYWYWYWDDDPPDIDIDIDHSQVVLVVLCQLQVVLQVLAPDHDDSSLSSQQLSVQVVQQDDPQDFHDPPQHVVNVNSVVLSVLCSVQNNVQNDGQADLLDGPLVSVLSSVVVVVVVVLVVLVVVVVVVVVVVCVPVVPVVVVVVVVVVDAAAAAPVLVVVLVQVVVLCVVCVPPPDPVVLVVRKDKDFPPDDPVSVVVVVVLCVQQQWDWDFADADPVRTTIIMIGHDDDDDDDDDDDDDDDDDDDDDDPPPSPVSVVSNVVSSVSNVPHHHDHQVPQHDPVVVVVVVSVVVVVVVVQCCCCVPVVAGPPDCVSVVVVCVRNVPPDDCSNVDDDDDDDDDDAFPQLVCVQDDALVPCVVHDPLCNCLCDPPPRLCVLQHDPDWDWACSPPDDSVSTDTDGDHDDSVSSVVSVVVRVVVDDPVVVVNRDDDFDKDKDFAPDFFPWACDPDPPVDHIPRGHRIDIDGDDRNDCPVTDGDRNRDPPRQGALQRAQQRFHPSLFDWDWDWDQQQADAPHGGDRGTDIAIEGDFPCPPPDPQVCFVPQAQAWKFADPRRTFIWHFAWKDFLFWIWGFDDPDPPDGTDTDTDTADPVRSVVVVVLQVVQQCCCVRHVSYHHDRQGMKTFTFTWPFWFQDPLQKIATDTDDPVRTDIDRPSRMGRDGNHDDPRRDIGDHDFCCVVQPFQDWWAFQAPPRHRFIWGWHDDDRFWTKIKTKDFPCVVVLLVVLLVLVVVDDDFDKDWLCVLCVLLVADSQLSVQQQCFQWEQEPVRDIATLHLHQDDPPVQWGFPQAWADADPIIIGGPVNSVVSNVCCVVQVLSRVCSPDPDPDRHYLCNSDVDDHSVVVSVVSVVVCVVVCSVVGDTAHNLKDFDALVSQVVQQVSLVVVVVVPGDMDMDMDIGFGPLRIGALVCLQNPQFQPDDDFSFKKAFRHCDDQDHHRWIWTFRMDHQFWTKTFTSDFGDPADCVVVSHDGRGIDIGGSSRIQGPRDHQSRAHRDSPDDHDDDPPPGPRSDNDDDDPPPPDPDDDPDDDDDDDDDDDDDDDDDDDDDDDDDDDDDDDPDDDDPDPVPPPDDDDDDDDDDDDDDDDDDDDDDDDDDDDDPPDDSDDDDDDDDDDDDDDDDDDDDDDDDDDDDDDDDDDDDDDD

Sequence (1178 aa):
MEYIRLSRAQPDYNPNVRHCLYGLDADLIMLGLLSHDPHFCLLREEVNLESINFYLLHLCLLREYLDLEFHEIEPALPFEYNLERVIDDFILLAVFVGNDFLPNLPDLHIHENGLERLFDVYKKVLPGMGGYINENGTINTQRLQLVLNEMAQWEQDVFEKEYADMNWYKGKQAKHVKELENGRKRAGLTLTKAQREIFDRVKAFVMENRNAPSASHYRAARLSLPNLFPARDRAFITRLSEDLHLSVSWDEYDEQDNNLATWRFPRVLEDSDKKGTEEEGDDGEWEDEDDAESRAAVDRVLKKYEKAPVADPDAEGTFDERYERSLKEKMDEWKRGYYKGKLEISYDDPKGMGDLIYRYVEDLKGVDQLSFDFKLGTPFKPFEQLMGVLPVASMDHIPLAYRDLMYDPNSPILDFYPLEFEQDLNGKKADWEAIVKIPFIDERRLLKAMASREHRLTPEEKMRNTWGTSTIFRYNPGESTVYPSSLPGFFPPLYRCQCVMEPFNLPTLDGLHLVPGLCDGVALGIEALAGFPSIKTLPHTAMLGHHGVNIHGSESRNKSMIIHIENPHEGQKMEEIAKKKIGERTFIGWPFLQEGQVVAVSDALFKYEKMVVTPNSPPKVVSTPHAPQGLGHWKMKAERIEAYYSKRCGVITGNIEVLLHVRPLKGLKRLETGAFVKDYEGPDKETEQAVQMCIPEVASEDPRFMEREAPPLAEEFPDGSKVFFLGEHAYGVAAQVSSTTESTLSVILAFFPSEKAENEKFKAIVDNRKAGCYYPSFKAAELVGISGRALGKITSSFMVITSDNQKSNLGLCLKFEAKALKVIDYSRKEGRTWDYSEKAIALIREYKETFPEVFRILDGNGDAMAKASHIFPGSDPDGKVKEIKQWLKAKGVRDFEPVSLFCDQLNKESVSEIEALADAFTKDNPKIKKAMVKGIPRQAVLKPAHAVYRLQNQHFSLGDRVTMVRDSGGVPLSVKGVVIGLNSKSMDVVWDVPFMSGGTLGDRCSQYRGSTVEFNTCLNLTNPQFVTSTNPKAPPPVRNNVPFNPRFGPHPIIPPAPAQQPAAGFRPAPKANQPAQVHIMANPNRGRGGFIQLTKHRLQVLKRMAFFTTPIHKLDGASLEVDEVGLSQGFGVAAAGLLMIEGEGFQHEGSEDAEEGRLLPLCLHKHVVSQSFPPPLY

Radius of gyration: 45.53 Å; Cα contacts (8 Å, |Δi|>4): 1545; chains: 1; bounding box: 106×108×151 Å

Organism: NCBI:txid84603

InterPro domains:
  IPR004859 Xrn1, N-terminal [PF03159] (1-46)
  IPR014722 Large ribosomal subunit protein uL2, domain 2 [G3DSA:2.30.30.30] (709-757)
  IPR016494 5'-3' exoribonuclease 1 [PIRSF006743] (1-1033)
  IPR027073 5'-3' exoribonuclease [PTHR12341] (1-350)
  IPR040992 5'-3' exoribonuclease 1, D1 domain [PF18332] (517-708)
  IPR041106 Exoribonuclease Xrn1, D2/D3 domain [PF18334] (712-935)
  IPR041385 5'-3' exoribonuclease 1, SH3-like domain [PF18129] (954-1020)
  IPR041412 Xrn1, helical domain [PF17846] (360-473)
  IPR047007 5'-3' exoribonuclease 1, D1 domain superfamily [G3DSA:2.170.260.40] (535-708)
  IPR047008 5'-3' exoribonuclease 1, SH3-like domain superfamily [G3DSA:2.30.30.750] (936-1036)

Nearest PDB structures (foldseek):
  7opk-assembly1_A  TM=6.647E-01  e=4.513E-24  Thermochaetoides thermophila DSM 1495
  9exs-assembly1_B  TM=6.702E-01  e=2.317E-23  Thermochaetoides thermophila
  5fir-assembly5_I  TM=7.590E-01  e=9.006E-21  Caenorhabditis elegans
  5fir-assembly4_G  TM=7.626E-01  e=6.562E-21  Caenorhabditis elegans
  5fir-assembly2_C  TM=7.000E-01  e=6.562E-21  Caenorhabditis elegans

Mean predicted aligned error: 18.52 Å

pLDDT: mean 75.81, std 22.03, range [20.72, 97.0]

Solvent-accessible surface area (backbone atoms only — not comparable to full-atom values): 71724 Å² total; per-residue (Å²): 107,66,70,56,52,34,44,62,38,39,96,83,51,64,49,74,56,75,48,77,47,78,52,87,66,68,64,60,55,52,61,46,57,76,57,43,51,53,51,30,33,35,40,30,73,45,95,45,100,89,55,82,45,76,49,77,49,54,46,38,45,53,50,56,50,49,41,69,68,56,55,83,50,49,94,63,39,90,59,88,82,50,67,63,48,52,48,46,34,50,49,58,57,45,49,60,48,45,50,98,88,49,84,62,51,83,89,31,32,72,96,74,46,28,61,63,50,52,50,56,48,47,67,68,46,46,52,77,47,86,60,72,39,34,59,90,58,48,68,38,36,63,45,45,46,56,56,47,54,52,50,55,51,49,51,51,60,48,51,53,51,54,54,48,50,57,48,54,73,60,40,83,54,70,56,57,66,55,50,49,54,53,43,65,77,61,64,69,69,63,34,39,64,68,53,45,58,52,47,54,53,53,50,47,57,51,58,70,59,65,76,60,96,46,78,71,51,53,76,68,51,66,52,75,43,75,60,81,62,53,73,72,52,47,55,47,50,53,50,53,25,57,70,61,62,35,44,75,42,72,89,44,63,51,101,81,73,48,50,22,35,35,40,30,57,68,78,88,77,84,87,85,85,86,82,86,86,89,85,88,88,82,95,74,90,78,73,102,56,65,74,55,59,54,55,50,49,46,50,56,44,54,56,52,64,67,70,27,53,74,47,73,62,88,82,70,58,57,73,61,60,42,48,53,48,58,46,47,57,49,51,54,47,48,46,42,50,44,37,39,73,74,69,70,36,49,67,91,34,74,62,59,38,45,62,42,37,74,70,65,67,74,77,83,75,60,51,67,74,65,82,91,86,82,81,87,77,80,82,74,43,57,61,57,46,45,71,72,69,56,53,65,95,51,44,87,83,48,59,84,52,53,50,58,46,50,71,38,94,82,30,95,54,33,79,65,44,71,93,72,74,56,73,44,45,87,89,52,92,48,88,87,68,31,51,71,59,70,68,83,79,56,63,71,57,49,53,55,56,47,63,77,29,57,82,65,49,52,74,66,55,55,62,63,45,51,88,84,79,51,74,43,80,42,84,43,93,66,87,57,43,71,42,78,43,94,46,72,90,80,42,75,57,41,74,66,32,43,67,47,80,43,83,40,77,75,67,74,60,89,94,49,62,78,67,67,53,64,58,80,84,51,61,56,55,56,49,24,55,56,89,56,46,32,70,68,67,52,65,66,51,74,47,79,39,77,74,40,38,34,81,87,85,53,61,45,86,54,71,43,71,33,37,39,45,54,60,93,62,71,94,60,56,68,68,58,52,40,70,71,42,49,72,35,65,31,29,36,63,68,48,59,65,40,57,20,39,24,61,27,31,30,49,74,59,34,40,35,34,72,42,63,89,44,92,97,47,80,65,40,80,45,80,41,71,52,54,86,66,43,38,58,54,49,51,55,52,39,56,50,52,46,50,44,33,37,35,54,67,30,28,42,67,65,85,70,64,41,37,35,32,27,20,44,57,72,43,60,39,61,48,91,84,50,24,32,40,77,30,57,46,55,86,94,54,56,39,80,42,48,52,70,56,46,43,73,76,70,73,35,73,52,78,87,57,59,65,42,76,52,67,56,41,52,78,70,50,39,72,67,38,71,30,31,30,22,27,87,89,49,56,73,31,48,27,30,32,71,44,60,41,90,74,28,35,24,34,39,39,51,43,55,92,58,51,68,68,50,52,54,50,56,29,46,56,57,72,67,49,82,79,76,66,65,31,50,45,68,57,45,13,56,80,58,72,50,51,61,59,28,50,54,41,45,34,14,81,33,56,30,30,36,94,86,68,48,81,42,74,75,28,58,49,33,38,35,81,95,75,49,25,21,17,78,83,31,32,51,72,60,93,94,43,47,26,33,20,59,64,33,50,51,54,54,38,52,46,47,73,75,45,50,52,59,60,70,55,48,70,46,97,65,88,67,75,47,43,30,64,79,53,36,88,63,97,56,26,54,58,54,56,48,51,51,52,48,51,40,50,78,68,45,53,80,73,60,62,68,42,49,67,70,45,50,72,65,56,47,68,65,40,50,54,49,52,56,50,32,53,51,62,66,67,67,66,75,76,71,46,76,49,79,50,69,60,26,26,79,71,25,49,41,44,36,91,45,25,75,55,67,33,60,48,56,73,86,55,79,31,33,30,32,30,31,49,31,80,75,74,70,64,62,60,68,45,42,30,34,27,43,26,39,49,96,74,34,32,31,29,43,38,59,62,72,43,92,66,23,38,23,68,90,74,40,46,58,75,23,24,16,44,75,43,48,55,32,40,44,46,46,63,68,61,66,82,69,58,24,70,57,53,70,83,60,80,80,75,86,72,74,83,60,74,56,64,81,72,78,76,90,78,76,84,74,74,79,75,85,86,79,81,89,84,83,77,90,80,91,84,89,87,87,82,90,82,88,82,91,80,89,78,84,86,79,81,89,80,85,89,79,89,78,84,87,71,95,84,88,85,83,76,92,86,68,91,70,90,90,86,82,90,83,82,90,83,88,83,85,88,83,92,81,90,81,87,82,87,78,85,83,82,82,76,88,78,82,77,87,61,79,83,87,90,83,80,92,75,96,82,79,90,80,89,79,90,86,80,89,83,86,82,89,86,86,90,88,79,91,88,90,85,82,89,83,90,78,93,132